Protein AF-A0A7R7GC71-F1 (afdb_monomer_lite)

Foldseek 3Di:
DDDDDDDDDDDDDDDDDDDDDDDDDDAFDKDKDKDWAQAAQIKIFMDIDGPLAFPPVFKWKWKDWQNHTDPPPTDRMDHHHPVQAQTWMKMKIWGAGPVRDIDIDIDDTDPGYHYQDDDDAKAWDWDWALEAQIKIFIDIDTPQADPWDKWKWKDWQNHTDPPPTDRMDHHHPVQAQTWMKMWMWTAGPSGDTYIDIHDTDPRRHYDQDPDDAWDQPDAFDWALEAQIKIFGGDIDDPQAFPWDKWKWKWKDAPPDDPVRTDTDPPPTDRMDHHHPVQARIKMKMWIWGQGPSRDIHTYMHIHPDGRFNAEDAAQVSLLVCQVPDEAQGEYEYAHDPDDPDPDQRQEQHDAAERDYEQYEYEHDPPGDHEHEAAAADEYDLAYANYEYAQYEYELYEHDLDDPQHDQRESYEALYEHYEYALYEYYANPPHDYDPNDPDLAYEHYEYQAAHYEYFQAEYERYEFAPSHAYEPYAYEAHRRQDHADEPDERAYEYAQYEYEYNDAQDADPVQAGHGDPRYEHYEAHDHPQQQQQHAHQYEYEHYEHYQAEHAAAHYEYAHENYEDEQYEYEQYAHEPEPPHYAAYEYAQYEAEHLLAWDWDAHPNGIHTDARHAAHEYEQRHYEYAQYEHESHEDDDLRGANYEYELAADDPPRPNSVSSVVVVDQSEYEHEQAEYEQAQEQYEYDYPPVPPLQRSQDDDQHAYEYALAEAFRFACVPRLSNHRGSHQHEHYEYHCVVVSPHAHAPRHAHAHYEHHHPHPYPDPPDGAHPVRDGNPPHYDHYDDPVPDDDGQCWDDADPVRDIAHDDVSHSGHRDPVSHDNNDPQCGHRPHDHDDDPDDD

Secondary structure (DSSP, 8-state):
------------------------------EEEEES--BTT-EEEEEEE-TT-B-GGG-EEEEEETTEEPTT--SSEEE--GGGTTS-EEEEEEEEBTTS-EEEEEPPPPSPPBPPP-----EEEEES--BTT-EEEEEEE-TT---SPPEEEEEETTEE-TT--SSEEE--GGGTT--EEEEEEEE-TTS-EEEEEPPPPPPPBPPPPPP---B--SPPBS-SBTT-EEEPPPPB-SS-B-SPPEEEEEEEETT--GGG-EEPTT--SSEEE--GGGTTEEEEEEEEEEBTTS-EEEEEEEEEEEPBSEEE-SHHHHHHHHHH--TT-EEEE---S-S---S-TTBSPPPEEE-STT-EEEEPTT----EEEE--EEE-TT-BS-EEES-EEEEEE--SSSTT-TT-EEEEE-SBS-EEES-EE---TTS-----TT----EEEEE-SBS-EEES-EEE----STT--EEEEEEESSBTTBPPPBTB----EEES-EEEEE----B-TTSSB---TTEEEEEEEE-TTSS--SB---EEES-EEEEEEEEEEEEEE-SBS-EEES-EEES-EEEEEE-S-SS-EEES-EEE--SS-EEEEETTEEEEE-BEEEEEE--SS-EEES-EEES--B--TT-SSEEEE-----TT-HHHHHHHHHT---EEEEES-EEES-S-SEEEE--TTS-TTTTT-S---EEEEES-EEE---TTT-TTSS-TTTT-EEEE-TTGGGGT--B-TT-B-TTEEEE-SEEESSSSSSBBTTS-BTTSSEE-PPPTT-------BPPP-TT----B-GGGTT-S--GGG-----GGGSSTT----PPPPP-

pLDDT: mean 85.38, std 15.56, range [24.16, 98.94]

Sequence (839 aa):
MKKVSIITLSALSLGLAGCGSDGGATNQPGALSLSGTAKEGETLTASVSDPDGIDQDTVMFTWFADGTQIADATDASYTLTVNEAGTRIRVAVTYVDLGNTREGFTTEETDVVEALPVNFEGVITISGSTTVGQTLTADITDDNGLSGTVTYSWASDGVVIEGAVSNSLELIEAYEGTVITAMASYVDDSGFDESITSEPTEAIAPVPADNETGSLDDPITGELTVGATLTAPTPVDANGVSGEISYQWQSRNVGEDLSAAVNIDGATEATLVVTDADSGKILSVNVSYTDDANYEENLSKSADDQIFTFYVQGEVSLTAALANAQEGDSIGIADVLNTSDTADDYEDMAELSIAQNNLLIKRVAETNAVISGTTCIAFNSSVSGVVLDGLVFEELVIPVAGSCGEGRGSIDLNGSGNVIKNSSFLSDSGATRPNLGSSDESHYITVSGTDNIIERNLFTGKSVNEAEEGSAISMFLGVGDSPNTLGDHQRNIVQYNLFKDFLPTTIDGDGEFDTDSGSHAVQVGRSGSGDGAGRGEHIVRYNRFDRVLMDRGLIIVQGGGNSIHANTIVNSWGNVELRNGYGNTVSQNIIISSGEPYTATVGGVEGTNNKDGGIAFTPLGHTITDNFVANVITNSSDRAALHIDSDYIDSGNSSTQTLIDAGLDLNTVIARNTILNTTNAIQFEDDSSRDGAENCTNLDYTLDFDSNLIANQSAGNNIFGTASGAGATAIKQDEYPSHGCALDNASDYDNNHIYAQTIADLTPIMPKRDNTALVDGVDGNVLADGTEDGATLSAPTANNLVEGTGNDAGIGASLDSLIFIEETMVGPYSTWEAPAEGN

Radius of gyration: 56.38 Å; chains: 1; bounding box: 161×121×107 Å

Structure (mmCIF, N/CA/C/O backbone):
data_AF-A0A7R7GC71-F1
#
_entry.id   AF-A0A7R7GC71-F1
#
loop_
_atom_site.group_PDB
_atom_site.id
_atom_site.type_symbol
_atom_site.label_atom_id
_atom_site.label_alt_id
_atom_site.label_comp_id
_atom_site.label_asym_id
_atom_site.label_entity_id
_atom_site.label_seq_id
_atom_site.pdbx_PDB_ins_code
_atom_site.Cartn_x
_atom_site.Cartn_y
_atom_site.Cartn_z
_atom_site.occupancy
_atom_site.B_iso_or_equiv
_atom_site.auth_seq_id
_atom_site.auth_comp_id
_atom_site.auth_asym_id
_atom_site.auth_atom_id
_atom_site.pdbx_PDB_model_num
ATOM 1 N N . MET A 1 1 ? -84.661 -48.683 16.327 1.00 38.16 1 MET A N 1
ATOM 2 C CA . MET A 1 1 ? -85.388 -49.757 15.603 1.00 38.16 1 MET A CA 1
ATOM 3 C C . MET A 1 1 ? -84.931 -51.126 16.100 1.00 38.16 1 MET A C 1
ATOM 5 O O . MET A 1 1 ? -83.833 -51.522 15.737 1.00 38.16 1 MET A O 1
ATOM 9 N N . LYS A 1 2 ? -85.746 -51.845 16.888 1.00 26.14 2 LYS A N 1
ATOM 10 C CA . LYS A 1 2 ? -85.873 -53.322 16.888 1.00 26.14 2 LYS A CA 1
ATOM 11 C C . LYS A 1 2 ? -86.810 -53.777 18.021 1.00 26.14 2 LYS A C 1
ATOM 13 O O . LYS A 1 2 ? -86.513 -53.581 19.185 1.00 26.14 2 LYS A O 1
ATOM 18 N N . LYS A 1 3 ? -87.908 -54.409 17.588 1.00 24.16 3 LYS A N 1
ATOM 19 C CA . LYS A 1 3 ? -88.765 -55.411 18.250 1.00 24.16 3 LYS A CA 1
ATOM 20 C C . LYS A 1 3 ? -89.396 -55.072 19.610 1.00 24.16 3 LYS A C 1
ATOM 22 O O . LYS A 1 3 ? -88.956 -55.530 20.653 1.00 24.16 3 LYS A O 1
ATOM 27 N N . VAL A 1 4 ? -90.569 -54.444 19.520 1.00 29.36 4 VAL A N 1
ATOM 28 C CA . VAL A 1 4 ? -91.694 -54.711 20.427 1.00 29.36 4 VAL A CA 1
ATOM 29 C C . VAL A 1 4 ? -92.109 -56.176 20.235 1.00 29.36 4 VAL A C 1
ATOM 31 O O . VAL A 1 4 ? -92.564 -56.544 19.151 1.00 29.36 4 VAL A O 1
ATOM 34 N N . SER A 1 5 ? -91.928 -57.009 21.259 1.00 25.66 5 SER A N 1
ATOM 35 C CA . SER A 1 5 ? -92.546 -58.336 21.351 1.00 25.66 5 SER A CA 1
ATOM 36 C C . SER A 1 5 ? -93.665 -58.274 22.383 1.00 25.66 5 SER A C 1
ATOM 38 O O . SER A 1 5 ? -93.455 -58.507 23.565 1.00 25.66 5 SER A O 1
ATOM 40 N N . ILE A 1 6 ? -94.867 -57.956 21.909 1.00 38.47 6 ILE A N 1
ATOM 41 C CA . ILE A 1 6 ? -96.109 -58.354 22.570 1.00 38.47 6 ILE A CA 1
ATOM 42 C C . ILE A 1 6 ? -96.475 -59.708 21.964 1.00 38.47 6 ILE A C 1
ATOM 44 O O . ILE A 1 6 ? -96.823 -59.757 20.785 1.00 38.47 6 ILE A O 1
ATOM 48 N N . ILE A 1 7 ? -96.395 -60.795 22.738 1.00 29.08 7 ILE A N 1
ATOM 49 C CA . ILE A 1 7 ? -97.106 -62.043 22.427 1.00 29.08 7 ILE A CA 1
ATOM 50 C C . ILE A 1 7 ? -97.753 -62.587 23.698 1.00 29.08 7 ILE A C 1
ATOM 52 O O . ILE A 1 7 ? -97.120 -62.842 24.717 1.00 29.08 7 ILE A O 1
ATOM 56 N N . THR A 1 8 ? -99.058 -62.731 23.558 1.00 28.27 8 THR A N 1
ATOM 57 C CA . THR A 1 8 ? -100.081 -63.195 24.475 1.00 28.27 8 THR A CA 1
ATOM 58 C C . THR A 1 8 ? -100.185 -64.726 24.503 1.00 28.27 8 THR A C 1
ATOM 60 O O . THR A 1 8 ? -99.987 -65.369 23.478 1.00 28.27 8 THR A O 1
ATOM 63 N N . LEU A 1 9 ? -100.671 -65.236 25.645 1.00 29.20 9 LEU A N 1
ATOM 64 C CA . LEU A 1 9 ? -101.551 -66.407 25.836 1.00 29.20 9 LEU A CA 1
ATOM 65 C C . LEU A 1 9 ? -101.068 -67.806 25.389 1.00 29.20 9 LEU A C 1
ATOM 67 O O . LEU A 1 9 ? -100.871 -68.069 24.212 1.00 29.20 9 LEU A O 1
ATOM 71 N N . SER A 1 10 ? -101.160 -68.794 26.286 1.00 28.66 10 SER A N 1
ATOM 72 C CA . SER A 1 10 ? -102.331 -69.695 26.293 1.00 28.66 10 SER A CA 1
ATOM 73 C C . SER A 1 10 ? -102.239 -70.754 27.395 1.00 28.66 10 SER A C 1
ATOM 75 O O . SER A 1 10 ? -101.216 -71.402 27.593 1.00 28.66 10 SER A O 1
ATOM 77 N N . ALA A 1 11 ? -103.352 -70.888 28.113 1.00 39.28 11 ALA A N 1
ATOM 78 C CA . ALA A 1 11 ? -103.607 -71.869 29.151 1.00 39.28 11 ALA A CA 1
ATOM 79 C C . ALA A 1 11 ? -103.595 -73.310 28.619 1.00 39.28 11 ALA A C 1
ATOM 81 O O . ALA A 1 11 ? -104.042 -73.573 27.502 1.00 39.28 11 ALA A O 1
ATOM 82 N N . LEU A 1 12 ? -103.199 -74.250 29.480 1.00 27.95 12 LEU A N 1
ATOM 83 C CA . LEU A 1 12 ? -103.530 -75.663 29.332 1.00 27.95 12 LEU A CA 1
ATOM 84 C C . LEU A 1 12 ? -104.193 -76.162 30.624 1.00 27.95 12 LEU A C 1
ATOM 86 O O . LEU A 1 12 ? -103.573 -76.812 31.457 1.00 27.95 12 LEU A O 1
ATOM 90 N N . SER A 1 13 ? -105.477 -75.846 30.781 1.00 33.41 13 SER A N 1
ATOM 91 C CA . SER A 1 13 ? -106.388 -76.620 31.621 1.00 33.41 13 SER A CA 1
ATOM 92 C C . SER A 1 13 ? -107.244 -77.491 30.697 1.00 33.41 13 SER A C 1
ATOM 94 O O . SER A 1 13 ? -108.086 -77.003 29.945 1.00 33.41 13 SER A O 1
ATOM 96 N N . LEU A 1 14 ? -106.996 -78.804 30.706 1.00 33.69 14 LEU A N 1
ATOM 97 C CA . LEU A 1 14 ? -107.916 -79.787 30.137 1.00 33.69 14 LEU A CA 1
ATOM 98 C C . LEU A 1 14 ? -108.580 -80.521 31.300 1.00 33.69 14 LEU A C 1
ATOM 100 O O . LEU A 1 14 ? -107.920 -81.208 32.076 1.00 33.69 14 LEU A O 1
ATOM 104 N N . GLY A 1 15 ? -109.888 -80.290 31.416 1.00 35.59 15 GLY A N 1
ATOM 105 C CA . GLY A 1 15 ? -110.734 -80.703 32.525 1.00 35.59 15 GLY A CA 1
ATOM 106 C C . GLY A 1 15 ? -110.779 -82.210 32.747 1.00 35.59 15 GLY A C 1
ATOM 107 O O . GLY A 1 15 ? -110.966 -83.007 31.823 1.00 35.59 15 GLY A O 1
ATOM 108 N N . LEU A 1 16 ? -110.659 -82.567 34.021 1.00 33.16 16 LEU A N 1
ATOM 109 C CA . LEU A 1 16 ? -110.941 -83.886 34.546 1.00 33.16 16 LEU A CA 1
ATOM 110 C C . LEU A 1 16 ? -112.460 -84.079 34.693 1.00 33.16 16 LEU A C 1
ATOM 112 O O . LEU A 1 16 ? -113.163 -83.230 35.233 1.00 33.16 16 LEU A O 1
ATOM 116 N N . ALA A 1 17 ? -112.911 -85.229 34.194 1.00 36.19 17 ALA A N 1
ATOM 117 C CA . ALA A 1 17 ? -114.007 -86.071 34.670 1.00 36.19 17 ALA A CA 1
ATOM 118 C C . ALA A 1 17 ? -115.278 -85.401 35.231 1.00 36.19 17 ALA A C 1
ATOM 120 O O . ALA A 1 17 ? -115.374 -85.019 36.395 1.00 36.19 17 ALA A O 1
ATOM 121 N N . GLY A 1 18 ? -116.333 -85.452 34.416 1.00 31.48 18 GLY A N 1
ATOM 122 C CA . GLY A 1 18 ? -117.700 -85.406 34.905 1.00 31.48 18 GLY A CA 1
ATOM 123 C C . GLY A 1 18 ? -118.077 -86.670 35.687 1.00 31.48 18 GLY A C 1
ATOM 124 O O . GLY A 1 18 ? -117.902 -87.786 35.207 1.00 31.48 18 GLY A O 1
ATOM 125 N N . CYS A 1 19 ? -118.688 -86.411 36.844 1.00 31.70 19 CYS A N 1
ATOM 126 C CA . CYS A 1 19 ? -119.740 -87.175 37.514 1.00 31.70 19 CYS A CA 1
ATOM 127 C C . CYS A 1 19 ? -119.439 -88.603 37.996 1.00 31.70 19 CYS A C 1
ATOM 129 O O . CYS A 1 19 ? -119.467 -89.559 37.228 1.00 31.70 19 CYS A O 1
ATOM 131 N N . GLY A 1 20 ? -119.442 -88.757 39.323 1.00 34.25 20 GLY A N 1
ATOM 132 C CA . GLY A 1 20 ? -120.033 -89.941 39.943 1.00 34.25 20 GLY A CA 1
ATOM 133 C C . GLY A 1 20 ? -119.385 -90.377 41.248 1.00 34.25 20 GLY A C 1
ATOM 134 O O . GLY A 1 20 ? -118.368 -91.051 41.219 1.00 34.25 20 GLY A O 1
ATOM 135 N N . SER A 1 21 ? -120.085 -90.085 42.349 1.00 39.47 21 SER A N 1
ATOM 136 C CA . SER A 1 21 ? -120.111 -90.829 43.622 1.00 39.47 21 SER A CA 1
ATOM 137 C C . SER A 1 21 ? -118.821 -90.959 44.453 1.00 39.47 21 SER A C 1
ATOM 139 O O . SER A 1 21 ? -117.897 -91.666 44.079 1.00 39.47 21 SER A O 1
ATOM 141 N N . ASP A 1 22 ? -118.900 -90.381 45.658 1.00 43.06 22 ASP A N 1
ATOM 142 C CA . ASP A 1 22 ? -118.233 -90.770 46.910 1.00 43.06 22 ASP A CA 1
ATOM 143 C C . ASP A 1 22 ? -116.690 -90.688 47.015 1.00 43.06 22 ASP A C 1
ATOM 145 O O . ASP A 1 22 ? -115.967 -91.561 46.548 1.00 43.06 22 ASP A O 1
ATOM 149 N N . GLY A 1 23 ? -116.202 -89.710 47.803 1.00 44.78 23 GLY A N 1
ATOM 150 C CA . GLY A 1 23 ? -114.935 -89.804 48.557 1.00 44.78 23 GLY A CA 1
ATOM 151 C C . GLY A 1 23 ? -113.927 -88.649 48.386 1.00 44.78 23 GLY A C 1
ATOM 152 O O . GLY A 1 23 ? -113.337 -88.521 47.329 1.00 44.78 23 GLY A O 1
ATOM 153 N N . GLY A 1 24 ? -113.699 -87.860 49.454 1.00 53.78 24 GLY A N 1
ATOM 154 C CA . GLY A 1 24 ? -112.503 -87.025 49.745 1.00 53.78 24 GLY A CA 1
ATOM 155 C C . GLY A 1 24 ? -111.945 -86.086 48.653 1.00 53.78 24 GLY A C 1
ATOM 156 O O . GLY A 1 24 ? -111.195 -86.533 47.796 1.00 53.78 24 GLY A O 1
ATOM 157 N N . ALA A 1 25 ? -112.226 -84.776 48.727 1.00 55.12 25 ALA A N 1
ATOM 158 C CA . ALA A 1 25 ? -111.759 -83.775 47.752 1.00 55.12 25 ALA A CA 1
ATOM 159 C C . ALA A 1 25 ? -110.258 -83.415 47.886 1.00 55.12 25 ALA A C 1
ATOM 161 O O . ALA A 1 25 ? -109.754 -83.243 48.996 1.00 55.12 25 ALA A O 1
ATOM 162 N N . THR A 1 26 ? -109.577 -83.301 46.738 1.00 63.94 26 THR A N 1
ATOM 163 C CA . THR A 1 26 ? -108.144 -83.000 46.533 1.00 63.94 26 THR A CA 1
ATOM 164 C C . THR A 1 26 ? -107.940 -81.592 45.952 1.00 63.94 26 THR A C 1
ATOM 166 O O . THR A 1 26 ? -108.690 -81.215 45.057 1.00 63.94 26 THR A O 1
ATOM 169 N N . ASN A 1 27 ? -106.907 -80.881 46.410 1.00 83.00 27 ASN A N 1
ATOM 170 C CA . ASN A 1 27 ? -106.551 -79.484 46.097 1.00 83.00 27 ASN A CA 1
ATOM 171 C C . ASN A 1 27 ? -106.134 -79.188 44.628 1.00 83.00 27 ASN A C 1
ATOM 173 O O . ASN A 1 27 ? -105.438 -80.025 44.039 1.00 83.00 27 ASN A O 1
ATOM 177 N N . GLN A 1 28 ? -106.476 -78.012 44.064 1.00 84.50 28 GLN A N 1
ATOM 178 C CA . GLN A 1 28 ? -106.017 -77.509 42.750 1.00 84.50 28 GLN A CA 1
ATOM 179 C C . GLN A 1 28 ? -105.032 -76.325 42.892 1.00 84.50 28 GLN A C 1
ATOM 181 O O . GLN A 1 28 ? -105.427 -75.298 43.418 1.00 84.50 28 GLN A O 1
ATOM 186 N N . PRO A 1 29 ? -103.793 -76.401 42.358 1.00 84.12 29 PRO A N 1
ATOM 187 C CA . PRO A 1 29 ? -102.789 -75.360 42.580 1.00 84.12 29 PRO A CA 1
ATOM 188 C C . PRO A 1 29 ? -103.046 -74.059 41.806 1.00 84.12 29 PRO A C 1
ATOM 190 O O . PRO A 1 29 ? -103.448 -74.091 40.636 1.00 84.12 29 PRO A O 1
ATOM 193 N N . GLY A 1 30 ? -102.720 -72.924 42.425 1.00 88.06 30 GLY A N 1
ATOM 194 C CA . GLY A 1 30 ? -102.761 -71.594 41.821 1.00 88.06 30 GLY A CA 1
ATOM 195 C C . GLY A 1 30 ? -101.545 -71.219 40.965 1.00 88.06 30 GLY A C 1
ATOM 196 O O . GLY A 1 30 ? -100.721 -72.048 40.573 1.00 88.06 30 GLY A O 1
ATOM 197 N N . ALA A 1 31 ? -101.453 -69.932 40.619 1.00 89.12 31 ALA A N 1
ATOM 198 C CA . ALA A 1 31 ? -100.395 -69.360 39.785 1.00 89.12 31 ALA A CA 1
ATOM 199 C C . ALA A 1 31 ? -100.061 -67.909 40.177 1.00 89.12 31 ALA A C 1
ATOM 201 O O . ALA A 1 31 ? -100.945 -67.151 40.579 1.00 89.12 31 ALA A O 1
ATOM 202 N N . LEU A 1 32 ? -98.793 -67.514 39.997 1.00 93.81 32 LEU A N 1
ATOM 203 C CA . LEU A 1 32 ? -98.264 -66.166 40.246 1.00 93.81 32 LEU A CA 1
ATOM 204 C C . LEU A 1 32 ? -97.556 -65.626 38.992 1.00 93.81 32 LEU A C 1
ATOM 206 O O . LEU A 1 32 ? -96.726 -66.318 38.403 1.00 93.81 32 LEU A O 1
ATOM 210 N N . SER A 1 33 ? -97.842 -64.380 38.609 1.00 91.06 33 SER A N 1
ATOM 211 C CA . SER A 1 33 ? -97.169 -63.670 37.510 1.00 91.06 33 SER A CA 1
ATOM 212 C C . SER A 1 33 ? -96.641 -62.305 37.946 1.00 91.06 33 SER A C 1
ATOM 214 O O . SER A 1 33 ? -97.283 -61.643 38.760 1.00 91.06 33 SER A O 1
ATOM 216 N N . LEU A 1 34 ? -95.525 -61.864 37.358 1.00 93.94 34 LEU A N 1
ATOM 217 C CA . LEU A 1 34 ? -94.902 -60.556 37.582 1.00 93.94 34 LEU A CA 1
ATOM 218 C C . LEU A 1 34 ? -94.867 -59.750 36.274 1.00 93.94 34 LEU A C 1
ATOM 220 O O . LEU A 1 34 ? -94.583 -60.304 35.213 1.00 93.94 34 LEU A O 1
ATOM 224 N N . SER A 1 35 ? -95.163 -58.453 36.346 1.00 91.94 35 SER A N 1
ATOM 225 C CA . SER A 1 35 ? -95.169 -57.529 35.202 1.00 91.94 35 SER A CA 1
ATOM 226 C C . SER A 1 35 ? -94.565 -56.171 35.566 1.00 91.94 35 SER A C 1
ATOM 228 O O . SER A 1 35 ? -94.538 -55.816 36.740 1.00 91.94 35 SER A O 1
ATOM 230 N N . GLY A 1 36 ? -94.093 -55.418 34.571 1.00 90.38 36 GLY A N 1
ATOM 231 C CA . GLY A 1 36 ? -93.416 -54.124 34.740 1.00 90.38 36 GLY A CA 1
ATOM 232 C C . GLY A 1 36 ? -92.028 -54.115 34.089 1.00 90.38 36 GLY A C 1
ATOM 233 O O . GLY A 1 36 ? -91.584 -55.141 33.572 1.00 90.38 36 GLY A O 1
ATOM 234 N N . THR A 1 37 ? -91.361 -52.959 34.084 1.00 90.50 37 THR A N 1
ATOM 235 C CA . THR A 1 37 ? -90.018 -52.783 33.501 1.00 90.50 37 THR A CA 1
ATOM 236 C C . THR A 1 37 ? -88.974 -52.732 34.612 1.00 90.50 37 THR A C 1
ATOM 238 O O . THR A 1 37 ? -89.143 -51.990 35.575 1.00 90.50 37 THR A O 1
ATOM 241 N N . ALA A 1 38 ? -87.884 -53.490 34.474 1.00 89.50 38 ALA A N 1
ATOM 242 C CA . ALA A 1 38 ? -86.759 -53.446 35.403 1.00 89.50 38 ALA A CA 1
ATOM 243 C C . ALA A 1 38 ? -85.886 -52.206 35.135 1.00 89.50 38 ALA A C 1
ATOM 245 O O . ALA A 1 38 ? -84.867 -52.277 34.452 1.00 89.50 38 ALA A O 1
ATOM 246 N N . LYS A 1 39 ? -86.323 -51.048 35.631 1.00 88.25 39 LYS A N 1
ATOM 247 C CA . LYS A 1 39 ? -85.607 -49.770 35.554 1.00 88.25 39 LYS A CA 1
ATOM 248 C C . LYS A 1 39 ? -85.849 -48.974 36.830 1.00 88.25 39 LYS A C 1
ATOM 250 O O . LYS A 1 39 ? -86.964 -48.977 37.345 1.00 88.25 39 LYS A O 1
ATOM 255 N N . GLU A 1 40 ? -84.816 -48.323 37.347 1.00 86.75 40 GLU A N 1
ATOM 256 C CA . GLU A 1 40 ? -84.916 -47.457 38.519 1.00 86.75 40 GLU A CA 1
ATOM 257 C C . GLU A 1 40 ? -86.057 -46.434 38.349 1.00 86.75 40 GLU A C 1
ATOM 259 O O . GLU A 1 40 ? -86.175 -45.777 37.314 1.00 86.75 40 GLU A O 1
ATOM 264 N N . GLY A 1 41 ? -86.925 -46.328 39.358 1.00 85.19 41 GLY A N 1
ATOM 265 C CA . GLY A 1 41 ? -88.120 -45.482 39.361 1.00 85.19 41 GLY A CA 1
ATOM 266 C C . GLY A 1 41 ? -89.386 -46.134 38.785 1.00 85.19 41 GLY A C 1
ATOM 267 O O . GLY A 1 41 ? -90.487 -45.652 39.058 1.00 85.19 41 GLY A O 1
ATOM 268 N N . GLU A 1 42 ? -89.277 -47.239 38.039 1.00 90.50 42 GLU A N 1
ATOM 269 C CA . GLU A 1 42 ? -90.427 -47.978 37.499 1.00 90.50 42 GLU A CA 1
ATOM 270 C C . GLU A 1 42 ? -91.017 -48.962 38.527 1.00 90.50 42 GLU A C 1
ATOM 272 O O . GLU A 1 42 ? -90.362 -49.376 39.483 1.00 90.50 42 GLU A O 1
ATOM 277 N N . THR A 1 43 ? -92.287 -49.346 38.354 1.00 93.12 43 THR A N 1
ATOM 278 C CA . THR A 1 43 ? -93.007 -50.224 39.301 1.00 93.12 43 THR A CA 1
ATOM 279 C C . THR A 1 43 ? -93.272 -51.610 38.721 1.00 93.12 43 THR A C 1
ATOM 281 O O . THR A 1 43 ? -93.839 -51.747 37.637 1.00 93.12 43 THR A O 1
ATOM 284 N N . LEU A 1 44 ? -92.918 -52.648 39.480 1.00 93.75 44 LEU A N 1
ATOM 285 C CA . LEU A 1 44 ? -93.258 -54.040 39.202 1.00 93.75 44 LEU A CA 1
ATOM 286 C C . LEU A 1 44 ? -94.542 -54.439 39.946 1.00 93.75 44 LEU A C 1
ATOM 288 O O . LEU A 1 44 ? -94.759 -54.027 41.080 1.00 93.75 44 LEU A O 1
ATOM 292 N N . THR A 1 45 ? -95.400 -55.252 39.326 1.00 94.38 45 THR A N 1
ATOM 293 C CA . THR A 1 45 ? -96.694 -55.689 39.884 1.00 94.38 45 THR A CA 1
ATOM 294 C C . THR A 1 45 ? -96.869 -57.203 39.785 1.00 94.38 45 THR A C 1
ATOM 296 O O . THR A 1 45 ? -96.803 -57.779 38.694 1.00 94.38 45 THR A O 1
ATOM 299 N N . ALA A 1 46 ? -97.121 -57.831 40.931 1.00 92.69 46 ALA A N 1
ATOM 300 C CA . ALA A 1 46 ? -97.424 -59.240 41.123 1.00 92.69 46 ALA A CA 1
ATOM 301 C C . ALA A 1 46 ? -98.937 -59.500 41.029 1.00 92.69 46 ALA A C 1
ATOM 303 O O . ALA A 1 46 ? -99.759 -58.709 41.490 1.00 92.69 46 ALA A O 1
ATOM 304 N N . SER A 1 47 ? -99.338 -60.624 40.441 1.00 91.44 47 SER A N 1
ATOM 305 C CA . SER A 1 47 ? -100.744 -61.042 40.354 1.00 91.44 47 SER A CA 1
ATOM 306 C C . SER A 1 47 ? -100.871 -62.538 40.600 1.00 91.44 47 SER A C 1
ATOM 308 O O . SER A 1 47 ? -100.190 -63.327 39.947 1.00 91.44 47 SER A O 1
ATOM 310 N N . VAL A 1 48 ? -101.739 -62.913 41.542 1.00 91.06 48 VAL A N 1
ATOM 311 C CA . VAL A 1 48 ? -101.975 -64.299 41.965 1.00 91.06 48 VAL A CA 1
ATOM 312 C C . VAL A 1 48 ? -103.404 -64.734 41.629 1.00 91.06 48 VAL A C 1
ATOM 314 O O . VAL A 1 48 ? -104.343 -63.946 41.759 1.00 91.06 48 VAL A O 1
ATOM 317 N N . SER A 1 49 ? -103.577 -65.975 41.173 1.00 89.12 49 SER A N 1
ATOM 318 C CA . SER A 1 49 ? -104.882 -66.556 40.831 1.00 89.12 49 SER A CA 1
ATOM 319 C C . SER A 1 49 ? -104.958 -68.034 41.202 1.00 89.12 49 SER A C 1
ATOM 321 O O . SER A 1 49 ? -103.997 -68.757 40.954 1.00 89.12 49 SER A O 1
ATOM 323 N N . ASP A 1 50 ? -106.111 -68.484 41.697 1.00 87.38 50 ASP A N 1
ATOM 324 C CA . ASP A 1 50 ? -106.344 -69.870 42.118 1.00 87.38 50 ASP A CA 1
ATOM 325 C C . ASP A 1 50 ? -107.738 -70.369 41.666 1.00 87.38 50 ASP A C 1
ATOM 327 O O . ASP A 1 50 ? -108.714 -69.627 41.845 1.00 87.38 50 ASP A O 1
ATOM 331 N N . PRO A 1 51 ? -107.869 -71.574 41.066 1.00 85.44 51 PRO A N 1
ATOM 332 C CA . PRO A 1 51 ? -109.157 -72.159 40.673 1.00 85.44 51 PRO A CA 1
ATOM 333 C C . PRO A 1 51 ? -110.120 -72.468 41.830 1.00 85.44 51 PRO A C 1
ATOM 335 O O . PRO A 1 51 ? -111.335 -72.392 41.626 1.00 85.44 51 PRO A O 1
ATOM 338 N N . ASP A 1 52 ? -109.602 -72.801 43.015 1.00 85.56 52 ASP A N 1
ATOM 339 C CA . ASP A 1 52 ? -110.383 -73.070 44.230 1.00 85.56 52 ASP A CA 1
ATOM 340 C C . ASP A 1 52 ? -110.767 -71.763 44.961 1.00 85.56 52 ASP A C 1
ATOM 342 O O . ASP A 1 52 ? -111.596 -71.763 45.873 1.00 85.56 52 ASP A O 1
ATOM 346 N N . GLY A 1 53 ? -110.257 -70.620 44.483 1.00 84.31 53 GLY A N 1
ATOM 347 C CA . GLY A 1 53 ? -110.494 -69.283 45.021 1.00 84.31 53 GLY A CA 1
ATOM 348 C C . GLY A 1 53 ? -109.527 -68.933 46.151 1.00 84.31 53 GLY A C 1
ATOM 349 O O . GLY A 1 53 ? -109.063 -69.798 46.879 1.00 84.31 53 GLY A O 1
ATOM 350 N N . ILE A 1 54 ? -109.223 -67.645 46.317 1.00 88.25 54 ILE A N 1
ATOM 351 C CA . ILE A 1 54 ? -108.210 -67.167 47.274 1.00 88.25 54 ILE A CA 1
ATOM 352 C C . ILE A 1 54 ? -108.891 -66.473 48.453 1.00 88.25 54 ILE A C 1
ATOM 354 O O . ILE A 1 54 ? -109.697 -65.561 48.236 1.00 88.25 54 ILE A O 1
ATOM 358 N N . ASP A 1 55 ? -108.528 -66.844 49.685 1.00 90.06 55 ASP A N 1
ATOM 359 C CA . ASP A 1 55 ? -108.805 -66.015 50.857 1.00 90.06 55 ASP A CA 1
ATOM 360 C C . ASP A 1 55 ? -107.854 -64.809 50.854 1.00 90.06 55 ASP A C 1
ATOM 362 O O . ASP A 1 55 ? -106.668 -64.911 51.185 1.00 90.06 55 ASP A O 1
ATOM 366 N N . GLN A 1 56 ? -108.386 -63.660 50.436 1.00 87.62 56 GLN A N 1
ATOM 367 C CA . GLN A 1 56 ? -107.620 -62.427 50.247 1.00 87.62 56 GLN A CA 1
ATOM 368 C C . GLN A 1 56 ? -106.962 -61.932 51.542 1.00 87.62 56 GLN A C 1
ATOM 370 O O . GLN A 1 56 ? -105.916 -61.291 51.472 1.00 87.62 56 GLN A O 1
ATOM 375 N N . ASP A 1 57 ? -107.503 -62.281 52.714 1.00 86.88 57 ASP A N 1
ATOM 376 C CA . ASP A 1 57 ? -106.958 -61.857 54.011 1.00 86.88 57 ASP A CA 1
ATOM 377 C C . ASP A 1 57 ? -105.679 -62.626 54.398 1.00 86.88 57 ASP A C 1
ATOM 379 O O . ASP A 1 57 ? -105.022 -62.304 55.390 1.00 86.88 57 ASP A O 1
ATOM 383 N N . THR A 1 58 ? -105.304 -63.646 53.618 1.00 89.81 58 THR A N 1
ATOM 384 C CA . THR A 1 58 ? -104.143 -64.510 53.882 1.00 89.81 58 THR A CA 1
ATOM 385 C C . THR A 1 58 ? -102.989 -64.322 52.898 1.00 89.81 58 THR A C 1
ATOM 387 O O . THR A 1 58 ? -101.945 -64.958 53.062 1.00 89.81 58 THR A O 1
ATOM 390 N N . VAL A 1 59 ? -103.155 -63.460 51.888 1.00 92.12 59 VAL A N 1
ATOM 391 C CA . VAL A 1 59 ? -102.147 -63.223 50.850 1.00 92.12 59 VAL A CA 1
ATOM 392 C C . VAL A 1 59 ? -100.976 -62.433 51.426 1.00 92.12 59 VAL A C 1
ATOM 394 O O . VAL A 1 59 ? -101.141 -61.332 51.943 1.00 92.12 59 VAL A O 1
ATOM 397 N N . MET A 1 60 ? -99.776 -62.990 51.296 1.00 92.50 60 MET A N 1
ATOM 398 C CA . MET A 1 60 ? -98.530 -62.355 51.711 1.00 92.50 60 MET A CA 1
ATOM 399 C C . MET A 1 60 ? -97.544 -62.375 50.550 1.00 92.50 60 MET A C 1
ATOM 401 O O . MET A 1 60 ? -97.160 -63.462 50.107 1.00 92.50 60 MET A O 1
ATOM 405 N N . PHE A 1 61 ? -97.124 -61.200 50.078 1.00 95.31 61 PHE A N 1
ATOM 406 C CA . PHE A 1 61 ? -96.035 -61.089 49.111 1.00 95.31 61 PHE A CA 1
ATOM 407 C C . PHE A 1 61 ? -94.698 -60.892 49.819 1.00 95.31 61 PHE A C 1
ATOM 409 O O . PHE A 1 61 ? -94.607 -60.360 50.924 1.00 95.31 61 PHE A O 1
ATOM 416 N N . THR A 1 62 ? -93.633 -61.356 49.183 1.00 95.19 62 THR A N 1
ATOM 417 C CA . THR A 1 62 ? -92.261 -61.127 49.625 1.00 95.19 62 THR A CA 1
ATOM 418 C C . THR A 1 62 ? -91.397 -60.889 48.402 1.00 95.19 62 THR A C 1
ATOM 420 O O . THR A 1 62 ? -91.259 -61.774 47.556 1.00 95.19 62 THR A O 1
ATOM 423 N N . TRP A 1 63 ? -90.833 -59.690 48.299 1.00 96.31 63 TRP A N 1
ATOM 424 C CA . TRP A 1 63 ? -89.976 -59.296 47.185 1.00 96.31 63 TRP A CA 1
ATOM 425 C C . TRP A 1 63 ? -88.507 -59.594 47.480 1.00 96.31 63 TRP A C 1
ATOM 427 O O . TRP A 1 63 ? -88.071 -59.550 48.631 1.00 96.31 63 TRP A O 1
ATOM 437 N N . PHE A 1 64 ? -87.746 -59.913 46.436 1.00 95.38 64 PHE A N 1
ATOM 438 C CA . PHE A 1 64 ? -86.327 -60.245 46.521 1.00 95.38 64 PHE A CA 1
ATOM 439 C C . PHE A 1 64 ? -85.533 -59.521 45.435 1.00 95.38 64 PHE A C 1
ATOM 441 O O . PHE A 1 64 ? -85.977 -59.496 44.289 1.00 95.38 64 PHE A O 1
ATOM 448 N N . ALA A 1 65 ? -84.340 -59.044 45.788 1.00 93.94 65 ALA A N 1
ATOM 449 C CA . ALA A 1 65 ? -83.304 -58.568 44.874 1.00 93.94 65 ALA A CA 1
ATOM 450 C C . ALA A 1 65 ? -82.104 -59.530 44.928 1.00 93.94 65 ALA A C 1
ATOM 452 O O . ALA A 1 65 ? -81.575 -59.793 46.011 1.00 93.94 65 ALA A O 1
ATOM 453 N N . ASP A 1 66 ? -81.741 -60.138 43.792 1.00 92.75 66 ASP A N 1
ATOM 454 C CA . ASP A 1 66 ? -80.715 -61.194 43.659 1.00 92.75 66 ASP A CA 1
ATOM 455 C C . ASP A 1 66 ? -80.805 -62.272 44.761 1.00 92.75 66 ASP A C 1
ATOM 457 O O . ASP A 1 66 ? -79.828 -62.696 45.382 1.00 92.75 66 ASP A O 1
ATOM 461 N N . GLY A 1 67 ? -82.036 -62.696 45.056 1.00 88.69 67 GLY A N 1
ATOM 462 C CA . GLY A 1 67 ? -82.333 -63.714 46.063 1.00 88.69 67 GLY A CA 1
ATOM 463 C C . GLY A 1 67 ? -82.331 -63.238 47.523 1.00 88.69 67 GLY A C 1
ATOM 464 O O . GLY A 1 67 ? -82.739 -64.018 48.386 1.00 88.69 67 GLY A O 1
ATOM 465 N N . THR A 1 68 ? -81.960 -61.987 47.812 1.00 93.12 68 THR A N 1
ATOM 466 C CA . THR A 1 68 ? -82.058 -61.379 49.152 1.00 93.12 68 THR A CA 1
ATOM 467 C C . THR A 1 68 ? -83.413 -60.707 49.328 1.00 93.12 68 THR A C 1
ATOM 469 O O . THR A 1 68 ? -83.851 -59.961 48.460 1.00 93.12 68 THR A O 1
ATOM 472 N N . GLN A 1 69 ? -84.097 -60.976 50.441 1.00 93.88 69 GLN A N 1
ATOM 473 C CA . GLN A 1 69 ? -85.408 -60.386 50.712 1.00 93.88 69 GLN A CA 1
ATOM 474 C C . GLN A 1 69 ? -85.300 -58.866 50.879 1.00 93.88 69 GLN A C 1
ATOM 476 O O . GLN A 1 69 ? -84.487 -58.382 51.667 1.00 93.88 69 GLN A O 1
ATOM 481 N N . ILE A 1 70 ? -86.172 -58.136 50.189 1.00 93.56 70 ILE A N 1
ATOM 482 C CA . ILE A 1 70 ? -86.350 -56.698 50.358 1.00 93.56 70 ILE A CA 1
ATOM 483 C C . ILE A 1 70 ? -87.238 -56.490 51.586 1.00 93.56 70 ILE A C 1
ATOM 485 O O . ILE A 1 70 ? -88.378 -56.959 51.632 1.00 93.56 70 ILE A O 1
ATOM 489 N N . ALA A 1 71 ? -86.690 -55.840 52.613 1.00 90.31 71 ALA A N 1
ATOM 490 C CA . ALA A 1 71 ? -87.407 -55.606 53.861 1.00 90.31 71 ALA A CA 1
ATOM 491 C C . ALA A 1 71 ? -88.671 -54.761 53.624 1.00 90.31 71 ALA A C 1
ATOM 493 O O . ALA A 1 71 ? -88.666 -53.842 52.809 1.00 90.31 71 ALA A O 1
ATOM 494 N N . ASP A 1 72 ? -89.751 -55.104 54.331 1.00 87.75 72 ASP A N 1
ATOM 495 C CA . ASP A 1 72 ? -91.053 -54.414 54.347 1.00 87.75 72 ASP A CA 1
ATOM 496 C C . ASP A 1 72 ? -91.829 -54.353 53.010 1.00 87.75 72 ASP A C 1
ATOM 498 O O . ASP A 1 72 ? -93.004 -53.981 52.993 1.00 87.75 72 ASP A O 1
ATOM 502 N N . ALA A 1 73 ? -91.245 -54.826 51.905 1.00 91.06 73 ALA A N 1
ATOM 503 C CA . ALA A 1 73 ? -91.914 -54.987 50.618 1.00 91.06 73 ALA A CA 1
ATOM 504 C C . ALA A 1 73 ? -92.867 -56.194 50.652 1.00 91.06 73 ALA A C 1
ATOM 506 O O . ALA A 1 73 ? -92.480 -57.336 50.381 1.00 91.06 73 ALA A O 1
ATOM 507 N N . THR A 1 74 ? -94.122 -55.933 51.019 1.00 92.62 74 THR A N 1
ATOM 508 C CA . THR A 1 74 ? -95.169 -56.957 51.211 1.00 92.62 74 THR A CA 1
ATOM 509 C C . THR A 1 74 ? -96.426 -56.727 50.369 1.00 92.62 74 THR A C 1
ATOM 511 O O . THR A 1 74 ? -97.299 -57.595 50.318 1.00 92.62 74 THR A O 1
ATOM 514 N N . ASP A 1 75 ? -96.495 -55.601 49.657 1.00 94.31 75 ASP A N 1
ATOM 515 C CA . ASP A 1 75 ? -97.589 -55.274 48.747 1.00 94.31 75 ASP A CA 1
ATOM 516 C C . ASP A 1 75 ? -97.475 -56.026 47.413 1.00 94.31 75 ASP A C 1
ATOM 518 O O . ASP A 1 75 ? -96.407 -56.493 47.009 1.00 94.31 75 ASP A O 1
ATOM 522 N N . ALA A 1 76 ? -98.586 -56.098 46.677 1.00 92.25 76 ALA A N 1
ATOM 523 C CA . ALA A 1 76 ? -98.619 -56.684 45.336 1.00 92.25 76 ALA A CA 1
ATOM 524 C C . ALA A 1 76 ? -97.832 -55.865 44.293 1.00 92.25 76 ALA A C 1
ATOM 526 O O . ALA A 1 76 ? -97.603 -56.347 43.189 1.00 92.25 76 ALA A O 1
ATOM 527 N N . SER A 1 77 ? -97.415 -54.639 44.612 1.00 93.81 77 SER A N 1
ATOM 528 C CA . SER A 1 77 ? -96.613 -53.777 43.740 1.00 93.81 77 SER A CA 1
ATOM 529 C C . SER A 1 77 ? -95.368 -53.272 44.458 1.00 93.81 77 SER A C 1
ATOM 531 O O . SER A 1 77 ? -95.447 -52.926 45.634 1.00 93.81 77 SER A O 1
ATOM 533 N N . TYR A 1 78 ? -94.253 -53.165 43.737 1.00 94.94 78 TYR A N 1
ATOM 534 C CA . TYR A 1 78 ? -92.982 -52.672 44.256 1.00 94.94 78 TYR A CA 1
ATOM 535 C C . TYR A 1 78 ? -92.310 -51.721 43.257 1.00 94.94 78 TYR A C 1
ATOM 537 O O . TYR A 1 78 ? -92.060 -52.092 42.110 1.00 94.94 78 TYR A O 1
ATOM 545 N N . THR A 1 79 ? -92.047 -50.484 43.682 1.00 93.88 79 THR A N 1
ATOM 546 C CA . THR A 1 79 ? -91.323 -49.483 42.885 1.00 93.88 79 THR A CA 1
ATOM 547 C C . THR A 1 79 ? -89.824 -49.642 43.097 1.00 93.88 79 THR A C 1
ATOM 549 O O . THR A 1 79 ? -89.360 -49.632 44.234 1.00 93.88 79 THR A O 1
ATOM 552 N N . LEU A 1 80 ? -89.078 -49.784 42.003 1.00 91.75 80 LEU A N 1
ATOM 553 C CA . LEU A 1 80 ? -87.633 -49.985 42.011 1.00 91.75 80 LEU A CA 1
ATOM 554 C C . LEU A 1 80 ? -86.920 -48.688 42.383 1.00 91.75 80 LEU A C 1
ATOM 556 O O . LEU A 1 80 ? -87.220 -47.631 41.828 1.00 91.75 80 LEU A O 1
ATOM 560 N N . THR A 1 81 ? -85.961 -48.765 43.296 1.00 88.69 81 THR A N 1
ATOM 561 C CA . THR A 1 81 ? -85.132 -47.630 43.710 1.00 88.69 81 THR A CA 1
ATOM 562 C C . THR A 1 81 ? -83.699 -47.803 43.213 1.00 88.69 81 THR A C 1
ATOM 564 O O . THR A 1 81 ? -83.342 -48.840 42.653 1.00 88.69 81 THR A O 1
ATOM 567 N N . VAL A 1 82 ? -82.850 -46.800 43.452 1.00 83.31 82 VAL A N 1
ATOM 568 C CA . VAL A 1 82 ? -81.411 -46.869 43.154 1.00 83.31 82 VAL A CA 1
ATOM 569 C C . VAL A 1 82 ? -80.730 -48.091 43.786 1.00 83.31 82 VAL A C 1
ATOM 571 O O . VAL A 1 82 ? -79.763 -48.609 43.239 1.00 83.31 82 VAL A O 1
ATOM 574 N N . ASN A 1 83 ? -81.242 -48.595 44.917 1.00 86.88 83 ASN A N 1
ATOM 575 C CA . ASN A 1 83 ? -80.658 -49.749 45.609 1.00 86.88 83 ASN A CA 1
ATOM 576 C C . ASN A 1 83 ? -80.848 -51.060 44.838 1.00 86.88 83 ASN A C 1
ATOM 578 O O . ASN A 1 83 ? -80.070 -51.995 45.016 1.00 86.88 83 ASN A O 1
ATOM 582 N N . GLU A 1 84 ? -81.876 -51.131 43.994 1.00 89.75 84 GLU A N 1
ATOM 583 C CA . GLU A 1 84 ? -82.150 -52.290 43.154 1.00 89.75 84 GLU A CA 1
ATOM 584 C C . GLU A 1 84 ? -81.440 -52.200 41.799 1.00 89.75 84 GLU A C 1
ATOM 586 O O . GLU A 1 84 ? -81.392 -53.204 41.085 1.00 89.75 84 GLU A O 1
ATOM 591 N N . ALA A 1 85 ? -80.862 -51.048 41.441 1.00 87.12 85 ALA A N 1
ATOM 592 C CA . ALA A 1 85 ? -80.112 -50.885 40.202 1.00 87.12 85 ALA A CA 1
ATOM 593 C C . ALA A 1 85 ? -78.962 -51.903 40.113 1.00 87.12 85 ALA A C 1
ATOM 595 O O . ALA A 1 85 ? -78.200 -52.108 41.057 1.00 87.12 85 ALA A O 1
ATOM 596 N N . GLY A 1 86 ? -78.845 -52.579 38.970 1.00 87.00 86 GLY A N 1
ATOM 597 C CA . GLY A 1 86 ? -77.861 -53.645 38.777 1.00 87.00 86 GLY A CA 1
ATOM 598 C C . GLY A 1 86 ? -78.256 -55.019 39.341 1.00 87.00 86 GLY A C 1
ATOM 599 O O . GLY A 1 86 ? -77.551 -55.989 39.063 1.00 87.00 86 GLY A O 1
ATOM 600 N N . THR A 1 87 ? -79.388 -55.142 40.044 1.00 90.62 87 THR A N 1
ATOM 601 C CA . THR A 1 87 ? -79.905 -56.422 40.574 1.00 90.62 87 THR A CA 1
ATOM 602 C C . THR A 1 87 ? -81.053 -56.972 39.724 1.00 90.62 87 THR A C 1
ATOM 604 O O . THR A 1 87 ? -81.638 -56.244 38.917 1.00 90.62 87 THR A O 1
ATOM 607 N N . ARG A 1 88 ? -81.402 -58.256 39.878 1.00 93.75 88 ARG A N 1
ATOM 608 C CA . ARG A 1 88 ? -82.649 -58.829 39.338 1.00 93.75 88 ARG A CA 1
ATOM 609 C C . ARG A 1 88 ? -83.691 -59.018 40.430 1.00 93.75 88 ARG A C 1
ATOM 611 O O . ARG A 1 88 ? -83.366 -59.410 41.550 1.00 93.75 88 ARG A O 1
ATOM 618 N N . ILE A 1 89 ? -84.960 -58.809 40.087 1.00 95.75 89 ILE A N 1
ATOM 619 C CA . ILE A 1 89 ? -86.061 -58.817 41.052 1.00 95.75 89 ILE A CA 1
ATOM 620 C C . ILE A 1 89 ? -86.964 -60.027 40.843 1.00 95.75 89 ILE A C 1
ATOM 622 O O . ILE A 1 89 ? -87.273 -60.399 39.716 1.00 95.75 89 ILE A O 1
ATOM 626 N N . ARG A 1 90 ? -87.440 -60.629 41.932 1.00 94.81 90 ARG A N 1
ATOM 627 C CA . ARG A 1 90 ? -88.518 -61.630 41.903 1.00 94.81 90 ARG A CA 1
ATOM 628 C C . ARG A 1 90 ? -89.433 -61.470 43.105 1.00 94.81 90 ARG A C 1
ATOM 630 O O . ARG A 1 90 ? -89.040 -60.903 44.123 1.00 94.81 90 ARG A O 1
ATOM 637 N N . VAL A 1 91 ? -90.629 -62.033 43.020 1.00 95.81 91 VAL A N 1
ATOM 638 C CA . VAL A 1 91 ? -91.607 -62.002 44.111 1.00 95.81 91 VAL A CA 1
ATOM 639 C C . VAL A 1 91 ? -92.089 -63.410 44.434 1.00 95.81 91 VAL A C 1
ATOM 641 O O . VAL A 1 91 ? -92.311 -64.227 43.539 1.00 95.81 91 VAL A O 1
ATOM 644 N N . ALA A 1 92 ? -92.235 -63.699 45.723 1.00 93.88 92 ALA A N 1
ATOM 645 C CA . ALA A 1 92 ? -92.928 -64.876 46.220 1.00 93.88 92 ALA A CA 1
ATOM 646 C C . ALA A 1 92 ? -94.278 -64.479 46.819 1.00 93.88 92 ALA A C 1
ATOM 648 O O . ALA A 1 92 ? -94.405 -63.405 47.402 1.00 93.88 92 ALA A O 1
ATOM 649 N N . VAL A 1 93 ? -95.270 -65.355 46.702 1.00 94.56 93 VAL A N 1
ATOM 650 C CA . VAL A 1 93 ? -96.572 -65.222 47.360 1.00 94.56 93 VAL A CA 1
ATOM 651 C C . VAL A 1 93 ? -96.856 -66.465 48.189 1.00 94.56 93 VAL A C 1
ATOM 653 O O . VAL A 1 93 ? -96.533 -67.575 47.768 1.00 94.56 93 VAL A O 1
ATOM 656 N N . THR A 1 94 ? -97.498 -66.298 49.341 1.00 92.38 94 THR A N 1
ATOM 657 C CA . THR A 1 94 ? -98.169 -67.391 50.058 1.00 92.38 94 THR A CA 1
ATOM 658 C C . THR A 1 94 ? -99.579 -66.975 50.441 1.00 92.38 94 THR A C 1
ATOM 660 O O . THR A 1 94 ? -99.765 -65.835 50.856 1.00 92.38 94 THR A O 1
ATOM 663 N N . TYR A 1 95 ? -100.545 -67.883 50.335 1.00 91.62 95 TYR A N 1
ATOM 664 C CA . TYR A 1 95 ? -101.943 -67.647 50.715 1.00 91.62 95 TYR A CA 1
ATOM 665 C C . TYR A 1 95 ? -102.625 -68.962 51.122 1.00 91.62 95 TYR A C 1
ATOM 667 O O . TYR A 1 95 ? -102.045 -70.041 50.981 1.00 91.62 95 TYR A O 1
ATOM 675 N N . VAL A 1 96 ? -103.834 -68.873 51.673 1.00 89.75 96 VAL A N 1
ATOM 676 C CA . VAL A 1 96 ? -104.746 -69.999 51.905 1.00 89.75 96 VAL A CA 1
ATOM 677 C C . VAL A 1 96 ? -105.904 -69.879 50.914 1.00 89.75 96 VAL A C 1
ATOM 679 O O . VAL A 1 96 ? -106.476 -68.802 50.742 1.00 89.75 96 VAL A O 1
ATOM 682 N N . ASP A 1 97 ? -106.220 -70.959 50.211 1.00 86.12 97 ASP A N 1
ATOM 683 C CA . ASP A 1 97 ? -107.368 -71.000 49.305 1.00 86.12 97 ASP A CA 1
ATOM 684 C C . ASP A 1 97 ? -108.698 -71.184 50.068 1.00 86.12 97 ASP A C 1
ATOM 686 O O . ASP A 1 97 ? -108.738 -71.467 51.270 1.00 86.12 97 ASP A O 1
ATOM 690 N N . LEU A 1 98 ? -109.830 -71.058 49.372 1.00 86.75 98 LEU A N 1
ATOM 691 C CA . LEU A 1 98 ? -111.154 -71.290 49.971 1.00 86.75 98 LEU A CA 1
ATOM 692 C C . LEU A 1 98 ? -111.452 -72.784 50.232 1.00 86.75 98 LEU A C 1
ATOM 694 O O . LEU A 1 98 ? -112.477 -73.113 50.838 1.00 86.75 98 LEU A O 1
ATOM 698 N N . GLY A 1 99 ? -110.556 -73.684 49.815 1.00 83.25 99 GLY A N 1
ATOM 699 C CA . GLY A 1 99 ? -110.505 -75.105 50.164 1.00 83.25 99 GLY A CA 1
ATOM 700 C C . GLY A 1 99 ? -109.760 -75.409 51.476 1.00 83.25 99 GLY A C 1
ATOM 701 O O . GLY A 1 99 ? -109.745 -76.568 51.898 1.00 83.25 99 GLY A O 1
ATOM 702 N N . ASN A 1 100 ? -109.226 -74.388 52.166 1.00 84.38 100 ASN A N 1
ATOM 703 C CA . ASN A 1 100 ? -108.356 -74.470 53.350 1.00 84.38 100 ASN A CA 1
ATOM 704 C C . ASN A 1 100 ? -106.970 -75.114 53.103 1.00 84.38 100 ASN A C 1
ATOM 706 O O . ASN A 1 100 ? -106.355 -75.615 54.055 1.00 84.38 100 ASN A O 1
ATOM 710 N N . THR A 1 101 ? -106.437 -75.086 51.879 1.00 86.56 101 THR A N 1
ATOM 711 C CA . THR A 1 101 ? -105.042 -75.470 51.596 1.00 86.56 101 THR A CA 1
ATOM 712 C C . THR A 1 101 ? -104.142 -74.238 51.557 1.00 86.56 101 THR A C 1
ATOM 714 O O . THR A 1 101 ? -104.524 -73.180 51.071 1.00 86.56 101 THR A O 1
ATOM 717 N N . ARG A 1 102 ? -102.923 -74.351 52.104 1.00 89.81 102 ARG A N 1
ATOM 718 C CA . ARG A 1 102 ? -101.918 -73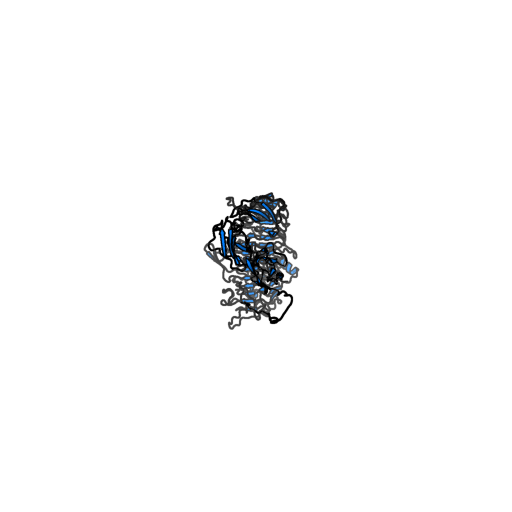.279 52.047 1.00 89.81 102 ARG A CA 1
ATOM 719 C C . ARG A 1 102 ? -101.006 -73.477 50.844 1.00 89.81 102 ARG A C 1
ATOM 721 O O . ARG A 1 102 ? -100.307 -74.490 50.779 1.00 89.81 102 ARG A O 1
ATOM 728 N N . GLU A 1 103 ? -100.937 -72.476 49.981 1.00 89.12 103 GLU A N 1
ATOM 729 C CA . GLU A 1 103 ? -100.142 -72.488 48.756 1.00 89.12 103 GLU A CA 1
ATOM 730 C C . GLU A 1 103 ? -99.026 -71.443 48.781 1.00 89.12 103 GLU A C 1
ATOM 732 O O . GLU A 1 103 ? -99.049 -70.487 49.566 1.00 89.12 103 GLU A O 1
ATOM 737 N N . GLY A 1 104 ? -98.022 -71.630 47.925 1.00 89.56 104 GLY A N 1
ATOM 738 C CA . GLY A 1 104 ? -96.983 -70.634 47.721 1.00 89.56 104 GLY A CA 1
ATOM 739 C C . GLY A 1 104 ? -96.215 -70.817 46.418 1.00 89.56 104 GLY A C 1
ATOM 740 O O . GLY A 1 104 ? -95.883 -71.939 46.037 1.00 89.56 104 GLY A O 1
ATOM 741 N N . PHE A 1 105 ? -95.913 -69.697 45.764 1.00 91.62 105 PHE A N 1
ATOM 742 C CA . PHE A 1 105 ? -95.247 -69.633 44.462 1.00 91.62 105 PHE A CA 1
ATOM 743 C C . PHE A 1 105 ? -94.205 -68.521 44.450 1.00 91.62 105 PHE A C 1
ATOM 745 O O . PHE A 1 105 ? -94.356 -67.529 45.158 1.00 91.62 105 PHE A O 1
ATOM 752 N N . THR A 1 106 ? -93.192 -68.658 43.600 1.00 91.81 106 THR A N 1
ATOM 753 C CA . THR A 1 106 ? -92.177 -67.627 43.354 1.00 91.81 106 THR A CA 1
ATOM 754 C C . THR A 1 106 ? -92.039 -67.427 41.854 1.00 91.81 106 THR A C 1
ATOM 756 O O . THR A 1 106 ? -92.062 -68.405 41.107 1.00 91.81 106 THR A O 1
ATOM 759 N N . THR A 1 107 ? -91.916 -66.180 41.404 1.00 93.94 107 THR A N 1
ATOM 760 C CA . THR A 1 107 ? -91.684 -65.876 39.987 1.00 93.94 107 THR A CA 1
ATOM 761 C C . THR A 1 107 ? -90.238 -66.133 39.579 1.00 93.94 107 THR A C 1
ATOM 763 O O . THR A 1 107 ? -89.337 -66.180 40.419 1.00 93.94 107 THR A O 1
ATOM 766 N N . GLU A 1 108 ? -90.009 -66.233 38.270 1.00 91.31 108 GLU A N 1
ATOM 767 C CA . GLU A 1 108 ? -88.673 -66.031 37.705 1.00 91.31 108 GLU A CA 1
ATOM 768 C C . GLU A 1 108 ? -88.183 -64.599 37.984 1.00 91.31 108 GLU A C 1
ATOM 770 O O . GLU A 1 108 ? -88.972 -63.700 38.304 1.00 91.31 108 GLU A O 1
ATOM 775 N N . GLU A 1 109 ? -86.871 -64.408 37.880 1.00 91.56 109 GLU A N 1
ATOM 776 C CA . GLU A 1 109 ? -86.217 -63.108 38.026 1.00 91.56 109 GLU A CA 1
ATOM 777 C C . GLU A 1 109 ? -86.454 -62.210 36.798 1.00 91.56 109 GLU A C 1
ATOM 779 O O . GLU A 1 109 ? -86.535 -62.693 35.666 1.00 91.56 109 GLU A O 1
ATOM 784 N N . THR A 1 110 ? -86.563 -60.896 37.011 1.00 93.44 110 THR A N 1
ATOM 785 C CA . THR A 1 110 ? -86.586 -59.895 35.933 1.00 93.44 110 THR A CA 1
ATOM 786 C C . THR A 1 110 ? -85.240 -59.808 35.206 1.00 93.44 110 THR A C 1
ATOM 788 O O . THR A 1 110 ? -84.229 -60.352 35.653 1.00 93.44 110 THR A O 1
ATOM 791 N N . ASP A 1 111 ? -85.187 -59.034 34.117 1.00 90.06 111 ASP A N 1
ATOM 792 C CA . ASP A 1 111 ? -83.915 -58.471 33.655 1.00 90.06 111 ASP A CA 1
ATOM 793 C C . ASP A 1 111 ? -83.274 -57.597 34.753 1.00 90.06 111 ASP A C 1
ATOM 795 O O . ASP A 1 111 ? -83.928 -57.211 35.729 1.00 90.06 111 ASP A O 1
ATOM 799 N N . VAL A 1 112 ? -81.978 -57.313 34.604 1.00 88.69 112 VAL A N 1
ATOM 800 C CA . VAL A 1 112 ? -81.239 -56.444 35.529 1.00 88.69 112 VAL A CA 1
ATOM 801 C C . VAL A 1 112 ? -81.841 -55.040 35.501 1.00 88.69 112 VAL A C 1
ATOM 803 O O . VAL A 1 112 ? -82.054 -54.494 34.420 1.00 88.69 112 VAL A O 1
ATOM 806 N N . VAL A 1 113 ? -82.091 -54.459 36.675 1.00 89.81 113 VAL A N 1
ATOM 807 C CA . VAL A 1 113 ? -82.643 -53.106 36.797 1.00 89.81 113 VAL A CA 1
ATOM 808 C C . VAL A 1 113 ? -81.659 -52.078 36.228 1.00 89.81 113 VAL A C 1
ATOM 810 O O . VAL A 1 113 ? -80.537 -51.950 36.720 1.00 89.81 113 VAL A O 1
ATOM 813 N N . GLU A 1 114 ? -82.075 -51.342 35.196 1.00 85.94 114 GLU A N 1
ATOM 814 C CA . GLU A 1 114 ? -81.299 -50.241 34.603 1.00 85.94 114 GLU A CA 1
ATOM 815 C C . GLU A 1 114 ? -81.268 -49.022 35.549 1.00 85.94 114 GLU A C 1
ATOM 817 O O . GLU A 1 114 ? -82.324 -48.567 35.989 1.00 85.94 114 GLU A O 1
ATOM 822 N N . ALA A 1 115 ? -80.076 -48.490 35.845 1.00 78.88 115 ALA A N 1
ATOM 823 C CA . ALA A 1 115 ? -79.891 -47.264 36.635 1.00 78.88 115 ALA A CA 1
ATOM 824 C C . ALA A 1 115 ? -80.191 -45.999 35.809 1.00 78.88 115 ALA A C 1
ATOM 826 O O . ALA A 1 115 ? -80.023 -46.001 34.586 1.00 78.88 115 ALA A O 1
ATOM 827 N N . LEU A 1 116 ? -80.578 -44.899 36.460 1.00 77.25 116 LEU A N 1
ATOM 828 C CA . LEU A 1 116 ? -80.627 -43.582 35.809 1.00 77.25 116 LEU A CA 1
ATOM 829 C C . LEU A 1 116 ? -79.213 -42.962 35.694 1.00 77.25 116 LEU A C 1
ATOM 831 O O . LEU A 1 116 ? -78.394 -43.158 36.593 1.00 77.25 116 LEU A O 1
ATOM 835 N N . PRO A 1 117 ? -78.894 -42.228 34.606 1.00 70.69 117 PRO A N 1
ATOM 836 C CA . PRO A 1 117 ? -77.593 -41.571 34.453 1.00 70.69 117 PRO A CA 1
ATOM 837 C C . PRO A 1 117 ? -77.385 -40.465 35.503 1.00 70.69 117 PRO A C 1
ATOM 839 O O . PRO A 1 117 ? -78.335 -39.783 35.893 1.00 70.69 117 PRO A O 1
ATOM 842 N N . VAL A 1 118 ? -76.135 -40.291 35.947 1.00 76.00 118 VAL A N 1
ATOM 843 C CA . VAL A 1 118 ? -75.700 -39.294 36.943 1.00 76.00 118 VAL A CA 1
ATOM 844 C C . VAL A 1 118 ? -74.819 -38.257 36.250 1.00 76.00 118 VAL A C 1
ATOM 846 O O . VAL A 1 118 ? -73.978 -38.634 35.438 1.00 76.00 118 VAL A O 1
ATOM 849 N N . ASN A 1 119 ? -75.013 -36.979 36.579 1.00 81.62 119 ASN A N 1
ATOM 850 C CA . ASN A 1 119 ? -74.212 -35.896 36.018 1.00 81.62 119 ASN A CA 1
ATOM 851 C C . ASN A 1 119 ? -72.865 -35.729 36.746 1.00 81.62 119 ASN A C 1
ATOM 853 O O . ASN A 1 119 ? -72.832 -35.816 37.979 1.00 81.62 119 ASN A O 1
ATOM 857 N N . PHE A 1 120 ? -71.797 -35.440 36.000 1.00 84.38 120 PHE A N 1
ATOM 858 C CA . PHE A 1 120 ? -70.476 -35.068 36.513 1.00 84.38 120 PHE A CA 1
ATOM 859 C C . PHE A 1 120 ? -70.071 -33.735 35.876 1.00 84.38 120 PHE A C 1
ATOM 861 O O . PHE A 1 120 ? -70.046 -33.633 34.663 1.00 84.38 120 PHE A O 1
ATOM 868 N N . GLU A 1 121 ? -69.771 -32.725 36.695 1.00 86.00 121 GLU A N 1
ATOM 869 C CA . GLU A 1 121 ? -69.379 -31.400 36.195 1.00 86.00 121 GLU A CA 1
ATOM 870 C C . GLU A 1 121 ? -67.957 -31.452 35.612 1.00 86.00 121 GLU A C 1
ATOM 872 O O . GLU A 1 121 ? -67.032 -31.951 36.266 1.00 86.00 121 GLU A O 1
ATOM 877 N N . GLY A 1 122 ? -67.771 -30.931 34.399 1.00 90.06 122 GLY A N 1
ATOM 878 C CA . GLY A 1 122 ? -66.459 -30.877 33.758 1.00 90.06 122 GLY A CA 1
ATOM 879 C C . GLY A 1 122 ? -65.521 -29.817 34.339 1.00 90.06 122 GLY A C 1
ATOM 880 O O . GLY A 1 122 ? -65.880 -28.975 35.161 1.00 90.06 122 GLY A O 1
ATOM 881 N N . VAL A 1 123 ? -64.274 -29.830 33.874 1.00 94.19 123 VAL A N 1
ATOM 882 C CA . VAL A 1 123 ? -63.225 -28.888 34.286 1.00 94.19 123 VAL A CA 1
ATOM 883 C C . VAL A 1 123 ? -62.599 -28.253 33.054 1.00 94.19 123 VAL A C 1
ATOM 885 O O . VAL A 1 123 ? -62.247 -28.950 32.107 1.00 94.19 123 VAL A O 1
ATOM 888 N N . ILE A 1 124 ? -62.426 -26.931 33.078 1.00 97.00 124 ILE A N 1
ATOM 889 C CA . ILE A 1 124 ? -61.748 -26.161 32.032 1.00 97.00 124 ILE A CA 1
ATOM 890 C C . ILE A 1 124 ? -60.414 -25.637 32.568 1.00 97.00 124 ILE A C 1
ATOM 892 O O . ILE A 1 124 ? -60.339 -25.035 33.640 1.00 97.00 124 ILE A O 1
ATOM 896 N N . THR A 1 125 ? -59.346 -25.871 31.813 1.00 96.31 125 THR A N 1
ATOM 897 C CA . THR A 1 125 ? -57.980 -25.465 32.153 1.00 96.31 125 THR A CA 1
ATOM 898 C C . THR A 1 125 ? -57.424 -24.557 31.067 1.00 96.31 125 THR A C 1
ATOM 900 O O . THR A 1 125 ? -57.537 -24.861 29.881 1.00 96.31 125 THR A O 1
ATOM 903 N N . ILE A 1 126 ? -56.846 -23.424 31.470 1.00 97.62 126 ILE A N 1
ATOM 904 C CA . ILE A 1 126 ? -56.168 -22.511 30.549 1.00 97.62 126 ILE A CA 1
ATOM 905 C C . ILE A 1 126 ? -54.678 -22.850 30.529 1.00 97.62 126 ILE A C 1
ATOM 907 O O . ILE A 1 126 ? -54.047 -22.971 31.579 1.00 97.62 126 ILE A O 1
ATOM 911 N N . SER A 1 127 ? -54.112 -22.962 29.332 1.00 95.44 127 SER A N 1
ATOM 912 C CA . SER A 1 127 ? -52.680 -23.112 29.092 1.00 95.44 127 SER A CA 1
ATOM 913 C C . SER A 1 127 ? -52.169 -22.040 28.125 1.00 95.44 127 SER A C 1
ATOM 915 O O . SER A 1 127 ? -52.935 -21.470 27.352 1.00 95.44 127 SER A O 1
ATOM 917 N N . GLY A 1 128 ? -50.871 -21.743 28.176 1.00 93.81 128 GLY A N 1
ATOM 918 C CA . GLY A 1 128 ? -50.235 -20.690 27.377 1.00 93.81 128 GLY A CA 1
ATOM 919 C C . GLY A 1 128 ? -49.492 -19.674 28.246 1.00 93.81 128 GLY A C 1
ATOM 920 O O . GLY A 1 128 ? -49.649 -19.650 29.465 1.00 93.81 128 GLY A O 1
ATOM 921 N N . SER A 1 129 ? -48.638 -18.865 27.619 1.00 91.88 129 SER A N 1
ATOM 922 C CA . SER A 1 129 ? -47.895 -17.799 28.299 1.00 91.88 129 SER A CA 1
ATOM 923 C C . SER A 1 129 ? -48.771 -16.554 28.445 1.00 91.88 129 SER A C 1
ATOM 925 O O . SER A 1 129 ? -49.438 -16.145 27.496 1.00 91.88 129 SER A O 1
ATOM 927 N N . THR A 1 130 ? -48.766 -15.944 29.630 1.00 94.50 130 THR A N 1
ATOM 928 C CA . THR A 1 130 ? -49.511 -14.719 29.947 1.00 94.50 130 THR A CA 1
ATOM 929 C C . THR A 1 130 ? -48.714 -13.471 29.560 1.00 94.50 130 THR A C 1
ATOM 931 O O . THR A 1 130 ? -48.430 -12.625 30.401 1.00 94.50 130 THR A O 1
ATOM 934 N N . THR A 1 131 ? -48.344 -13.349 28.286 1.00 89.56 131 THR A N 1
ATOM 935 C CA . THR A 1 131 ? -47.635 -12.185 27.728 1.00 89.56 131 THR A CA 1
ATOM 936 C C . THR A 1 131 ? -48.378 -11.679 26.494 1.00 89.56 131 THR A C 1
ATOM 938 O O . THR A 1 131 ? -48.874 -12.485 25.706 1.00 89.56 131 THR A O 1
ATOM 941 N N . VAL A 1 132 ? -48.476 -10.360 26.307 1.00 90.88 132 VAL A N 1
ATOM 942 C CA . VAL A 1 132 ? -49.054 -9.762 25.088 1.00 90.88 132 VAL A CA 1
ATOM 943 C C . VAL A 1 132 ? -48.419 -10.390 23.830 1.00 90.88 132 VAL A C 1
ATOM 945 O O . VAL A 1 132 ? -47.227 -10.683 23.794 1.00 90.88 132 VAL A O 1
ATOM 948 N N . GLY A 1 133 ? -49.229 -10.667 22.810 1.00 87.50 133 GLY A N 1
ATOM 949 C CA . GLY A 1 133 ? -48.847 -11.362 21.576 1.00 87.50 133 GLY A CA 1
ATOM 950 C C . GLY A 1 133 ? -48.848 -12.894 21.664 1.00 87.50 133 GLY A C 1
ATOM 951 O O . GLY A 1 133 ? -48.750 -13.561 20.635 1.00 87.50 133 GLY A O 1
ATOM 952 N N . GLN A 1 134 ? -48.975 -13.483 22.859 1.00 93.62 134 GLN A N 1
ATOM 953 C CA . GLN A 1 134 ? -49.101 -14.936 23.029 1.00 93.62 134 GLN A CA 1
ATOM 954 C C . GLN A 1 134 ? -50.557 -15.397 22.918 1.00 93.62 134 GLN A C 1
ATOM 956 O O . GLN A 1 134 ? -51.494 -14.607 23.006 1.00 93.62 134 GLN A O 1
ATOM 961 N N . THR A 1 135 ? -50.764 -16.699 22.721 1.00 96.06 135 THR A N 1
ATOM 962 C CA . THR A 1 135 ? -52.101 -17.305 22.652 1.00 96.06 135 THR A CA 1
ATOM 963 C C . THR A 1 135 ? -52.351 -18.196 23.864 1.00 96.06 135 THR A C 1
ATOM 965 O O . THR A 1 135 ? -51.575 -19.113 24.138 1.00 96.06 135 THR A O 1
ATOM 968 N N . LEU A 1 136 ? -53.459 -17.956 24.562 1.00 97.44 136 LEU A N 1
ATOM 969 C CA . LEU A 1 136 ? -54.002 -18.857 25.573 1.00 97.44 136 LEU A CA 1
ATOM 970 C C . LEU A 1 136 ? -54.924 -19.887 24.915 1.00 97.44 136 LEU A C 1
ATOM 972 O O . LEU A 1 136 ? -55.647 -19.564 23.976 1.00 97.44 136 LEU A O 1
ATOM 976 N N . THR A 1 137 ? -54.922 -21.117 25.420 1.00 97.56 137 THR A N 1
ATOM 977 C CA . THR A 1 137 ? -55.782 -22.224 24.977 1.00 97.56 137 THR A CA 1
ATOM 978 C C . THR A 1 137 ? -56.592 -22.739 26.159 1.00 97.56 137 THR A C 1
ATOM 980 O O . THR A 1 137 ? -56.048 -22.889 27.250 1.00 97.56 137 THR A O 1
ATOM 983 N N . ALA A 1 138 ? -57.882 -22.992 25.954 1.00 96.94 138 ALA A N 1
ATOM 984 C CA . ALA A 1 138 ? -58.784 -23.523 26.966 1.00 96.94 138 ALA A CA 1
ATOM 985 C C . ALA A 1 138 ? -59.202 -24.960 26.630 1.00 96.94 138 ALA A C 1
ATOM 987 O O . ALA A 1 138 ? -59.956 -25.201 25.682 1.00 96.94 138 ALA A O 1
ATOM 988 N N . ASP A 1 139 ? -58.742 -25.902 27.448 1.00 95.38 139 ASP A N 1
ATOM 989 C CA . ASP A 1 139 ? -59.003 -27.332 27.306 1.00 95.38 139 ASP A CA 1
ATOM 990 C C . ASP A 1 139 ? -59.999 -27.811 28.359 1.00 95.38 139 ASP A C 1
ATOM 992 O O . ASP A 1 139 ? -59.932 -27.402 29.520 1.00 95.38 139 ASP A O 1
ATOM 996 N N . ILE A 1 140 ? -60.913 -28.693 27.954 1.00 95.56 140 ILE A N 1
ATOM 997 C CA . ILE A 1 140 ? -61.976 -29.225 28.811 1.00 95.56 140 ILE A CA 1
ATOM 998 C C . ILE A 1 140 ? -61.734 -30.711 29.054 1.00 95.56 140 ILE A C 1
ATOM 1000 O O . ILE A 1 140 ? -61.463 -31.468 28.120 1.00 95.56 140 ILE A O 1
ATOM 1004 N N . THR A 1 141 ? -61.881 -31.132 30.304 1.00 93.00 141 THR A N 1
ATOM 1005 C CA . THR A 1 141 ? -61.906 -32.537 30.713 1.00 93.00 141 THR A CA 1
ATOM 1006 C C . THR A 1 141 ? -63.210 -32.836 31.431 1.00 93.00 141 THR A C 1
ATOM 1008 O O . THR A 1 141 ? -63.549 -32.137 32.383 1.00 93.00 141 THR A O 1
ATOM 1011 N N . ASP A 1 142 ? -63.899 -33.888 30.998 1.00 91.12 142 ASP A N 1
ATOM 1012 C CA . ASP A 1 142 ? -65.144 -34.363 31.599 1.00 91.12 142 ASP A CA 1
ATOM 1013 C C . ASP A 1 142 ? -65.097 -35.891 31.764 1.00 91.12 142 ASP A C 1
ATOM 1015 O O . ASP A 1 142 ? -64.697 -36.607 30.839 1.00 91.12 142 ASP A O 1
ATOM 1019 N N . ASP A 1 143 ? -65.475 -36.386 32.943 1.00 86.81 143 ASP A N 1
ATOM 1020 C CA . ASP A 1 143 ? -65.395 -37.800 33.328 1.00 86.81 143 ASP A CA 1
ATOM 1021 C C . ASP A 1 143 ? -66.422 -38.671 32.593 1.00 86.81 143 ASP A C 1
ATOM 1023 O O . ASP A 1 143 ? -66.207 -39.876 32.419 1.00 86.81 143 ASP A O 1
ATOM 1027 N N . ASN A 1 144 ? -67.536 -38.085 32.151 1.00 85.50 144 ASN A N 1
ATOM 1028 C CA . ASN A 1 144 ? -68.582 -38.801 31.426 1.00 85.50 144 ASN A CA 1
ATOM 1029 C C . ASN A 1 144 ? -68.502 -38.619 29.897 1.00 85.50 144 ASN A C 1
ATOM 1031 O O . ASN A 1 144 ? -69.255 -39.287 29.190 1.00 85.50 144 ASN A O 1
ATOM 1035 N N . GLY A 1 145 ? -67.526 -37.848 29.402 1.00 85.31 145 GLY A N 1
ATOM 1036 C CA . GLY A 1 145 ? -67.164 -37.727 27.987 1.00 85.31 145 GLY A CA 1
ATOM 1037 C C . GLY A 1 145 ? -67.653 -36.442 27.309 1.00 85.31 145 GLY A C 1
ATOM 1038 O O . GLY A 1 145 ? -68.702 -35.896 27.635 1.00 85.31 145 GLY A O 1
ATOM 1039 N N . LEU A 1 146 ? -66.875 -35.970 26.327 1.00 87.38 146 LEU A N 1
ATOM 1040 C CA . LEU A 1 146 ? -67.085 -34.704 25.619 1.00 87.38 146 LEU A CA 1
ATOM 1041 C C . LEU A 1 146 ? -67.051 -34.907 24.093 1.00 87.38 146 LEU A C 1
ATOM 1043 O O . LEU A 1 146 ? -66.015 -34.716 23.452 1.00 87.38 146 LEU A O 1
ATOM 1047 N N . SER A 1 147 ? -68.176 -35.299 23.489 1.00 84.19 147 SER A N 1
ATOM 1048 C CA . SER A 1 147 ? -68.336 -35.401 22.023 1.00 84.19 147 SER A CA 1
ATOM 1049 C C . SER A 1 147 ? -69.255 -34.333 21.411 1.00 84.19 147 SER A C 1
ATOM 1051 O O . SER A 1 147 ? -69.361 -34.231 20.183 1.00 84.19 147 SER A O 1
ATOM 1053 N N . GLY A 1 148 ? -69.909 -33.528 22.254 1.00 82.25 148 GLY A N 1
ATOM 1054 C CA . GLY A 1 148 ? -70.781 -32.423 21.863 1.00 82.25 148 GLY A CA 1
ATOM 1055 C C . GLY A 1 148 ? -70.048 -31.214 21.266 1.00 82.25 148 GLY A C 1
ATOM 1056 O O . GLY A 1 148 ? -68.823 -31.112 21.273 1.00 82.25 148 GLY A O 1
ATOM 1057 N N . THR A 1 149 ? -70.817 -30.261 20.726 1.00 90.50 149 THR A N 1
ATOM 1058 C CA . THR A 1 149 ? -70.266 -28.961 20.304 1.00 90.50 149 THR A CA 1
ATOM 1059 C C . THR A 1 149 ? -70.056 -28.079 21.527 1.00 90.50 149 THR A C 1
ATOM 1061 O O . THR A 1 149 ? -70.997 -27.863 22.286 1.00 90.50 149 THR A O 1
ATOM 1064 N N . VAL A 1 150 ? -68.848 -27.542 21.676 1.00 95.25 150 VAL A N 1
ATOM 1065 C CA . VAL A 1 150 ? -68.494 -26.618 22.756 1.00 95.25 150 VAL A CA 1
ATOM 1066 C C . VAL A 1 150 ? -68.587 -25.179 22.263 1.00 95.25 150 VAL A C 1
ATOM 1068 O O . VAL A 1 150 ? -68.058 -24.845 21.200 1.00 95.25 150 VAL A O 1
ATOM 1071 N N . THR A 1 151 ? -69.231 -24.315 23.042 1.00 96.00 151 THR A N 1
ATOM 1072 C CA . THR A 1 151 ? -69.188 -22.861 22.852 1.00 96.00 151 THR A CA 1
ATOM 1073 C C . THR A 1 151 ? -68.312 -22.224 23.915 1.00 96.00 151 THR A C 1
ATOM 1075 O O . THR A 1 151 ? -68.555 -22.444 25.100 1.00 96.00 151 THR A O 1
ATOM 1078 N N . TYR A 1 152 ? -67.338 -21.417 23.496 1.00 97.00 152 TYR A N 1
ATOM 1079 C CA . TYR A 1 152 ? -66.436 -20.703 24.396 1.00 97.00 152 TYR A CA 1
ATOM 1080 C C . TYR A 1 152 ? -66.816 -19.224 24.512 1.00 97.00 152 TYR A C 1
ATOM 1082 O O . TYR A 1 152 ? -67.351 -18.633 23.572 1.00 97.00 152 TYR A O 1
ATOM 1090 N N . SER A 1 153 ? -66.490 -18.617 25.649 1.00 96.94 153 SER A N 1
ATOM 1091 C CA . SER A 1 153 ? -66.401 -17.165 25.809 1.00 96.94 153 SER A CA 1
ATOM 1092 C C . SER A 1 153 ? -65.269 -16.813 26.763 1.00 96.94 153 SER A C 1
ATOM 1094 O O . SER A 1 153 ? -65.104 -17.476 27.784 1.00 96.94 153 SER A O 1
ATOM 1096 N N . TRP A 1 154 ? -64.523 -15.756 26.465 1.00 98.06 154 TRP A N 1
ATOM 1097 C CA . TRP A 1 154 ? -63.415 -15.294 27.303 1.00 98.06 154 TRP A CA 1
ATOM 1098 C C . TRP A 1 154 ? -63.757 -13.980 28.006 1.00 98.06 154 TRP A C 1
ATOM 1100 O O . TRP A 1 154 ? -64.549 -13.188 27.492 1.00 98.06 154 TRP A O 1
ATOM 1110 N N . ALA A 1 155 ? -63.154 -13.729 29.166 1.00 97.19 155 ALA A N 1
ATOM 1111 C CA . ALA A 1 155 ? -63.306 -12.481 29.907 1.00 97.19 155 ALA A CA 1
ATOM 1112 C C . ALA A 1 155 ? -61.966 -11.977 30.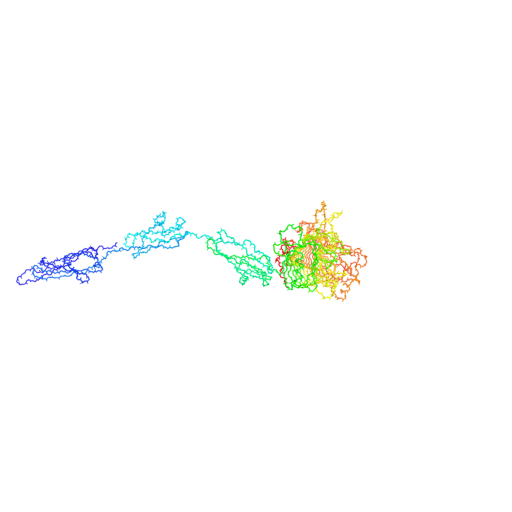469 1.00 97.19 155 ALA A C 1
ATOM 1114 O O . ALA A 1 155 ? -61.154 -12.770 30.942 1.00 97.19 155 ALA A O 1
ATOM 1115 N N . SER A 1 156 ? -61.773 -10.657 30.444 1.00 97.19 156 SER A N 1
ATOM 1116 C CA . SER A 1 156 ? -60.641 -9.930 31.040 1.00 97.19 156 SER A CA 1
ATOM 1117 C C . SER A 1 156 ? -61.142 -9.170 32.269 1.00 97.19 156 SER A C 1
ATOM 1119 O O . SER A 1 156 ? -62.129 -8.438 32.178 1.00 97.19 156 SER A O 1
ATOM 1121 N N . ASP A 1 157 ? -60.549 -9.430 33.440 1.00 95.75 157 ASP A N 1
ATOM 1122 C CA . ASP A 1 157 ? -61.009 -8.931 34.753 1.00 95.75 157 ASP A CA 1
ATOM 1123 C C . ASP A 1 157 ? -62.529 -9.098 34.982 1.00 95.75 157 ASP A C 1
ATOM 1125 O O . ASP A 1 157 ? -63.217 -8.258 35.568 1.00 95.75 157 ASP A O 1
ATOM 1129 N N . GLY A 1 158 ? -63.080 -10.211 34.488 1.00 92.56 158 GLY A N 1
ATOM 1130 C CA . GLY A 1 158 ? -64.503 -10.542 34.591 1.00 92.56 158 GLY A CA 1
ATOM 1131 C C . GLY A 1 158 ? -65.422 -9.833 33.585 1.00 92.56 158 GLY A C 1
ATOM 1132 O O . GLY A 1 158 ? -66.636 -10.034 33.635 1.00 92.56 158 GLY A O 1
ATOM 1133 N N . VAL A 1 159 ? -64.888 -9.034 32.655 1.00 95.06 159 VAL A N 1
ATOM 1134 C CA . VAL A 1 159 ? -65.641 -8.427 31.545 1.00 95.06 159 VAL A CA 1
ATOM 1135 C C . VAL A 1 159 ? -65.487 -9.275 30.285 1.00 95.06 159 VAL A C 1
ATOM 1137 O O . VAL A 1 159 ? -64.373 -9.541 29.844 1.00 95.06 159 VAL A O 1
ATOM 1140 N N . VAL A 1 160 ? -66.611 -9.679 29.687 1.00 95.94 160 VAL A N 1
ATOM 1141 C CA . VAL A 1 160 ? -66.631 -10.504 28.468 1.00 95.94 160 VAL A CA 1
ATOM 1142 C C . VAL A 1 160 ? -65.915 -9.801 27.313 1.00 95.94 160 VAL A C 1
ATOM 1144 O O . VAL A 1 160 ? -66.186 -8.640 27.002 1.00 95.94 160 VAL A O 1
ATOM 1147 N N . ILE A 1 161 ? -65.031 -10.543 26.652 1.00 96.38 161 ILE A N 1
ATOM 1148 C CA . ILE A 1 161 ? -64.329 -10.138 25.440 1.00 96.38 161 ILE A CA 1
ATOM 1149 C C . ILE A 1 161 ? -65.218 -10.488 24.242 1.00 96.38 161 ILE A C 1
ATOM 1151 O O . ILE A 1 161 ? -65.331 -11.646 23.836 1.00 96.38 161 ILE A O 1
ATOM 1155 N N . GLU A 1 162 ? -65.873 -9.477 23.675 1.00 93.88 162 GLU A N 1
ATOM 1156 C CA . GLU A 1 162 ? -66.768 -9.647 22.526 1.00 93.88 162 GLU A CA 1
ATOM 1157 C C . GLU A 1 162 ? -66.050 -10.288 21.326 1.00 93.88 162 GLU A C 1
ATOM 1159 O O . GLU A 1 162 ? -65.000 -9.827 20.883 1.00 93.88 162 GLU A O 1
ATOM 1164 N N . GLY A 1 163 ? -66.641 -11.356 20.780 1.00 90.50 163 GLY A N 1
ATOM 1165 C CA . GLY A 1 163 ? -66.111 -12.093 19.626 1.00 90.50 163 GLY A CA 1
ATOM 1166 C C . GLY A 1 163 ? -65.076 -13.180 19.945 1.00 90.50 163 GLY A C 1
ATOM 1167 O O . GLY A 1 163 ? -64.770 -13.981 19.060 1.00 90.50 163 GLY A O 1
ATOM 1168 N N . ALA A 1 164 ? -64.589 -13.283 21.185 1.00 95.25 164 ALA A N 1
ATOM 1169 C CA . ALA A 1 164 ? -63.688 -14.354 21.611 1.00 95.25 164 ALA A CA 1
ATOM 1170 C C . ALA A 1 164 ? -64.469 -15.647 21.900 1.00 95.25 164 ALA A C 1
ATOM 1172 O O . ALA A 1 164 ? -64.783 -15.953 23.047 1.00 95.25 164 ALA A O 1
ATOM 1173 N N . VAL A 1 165 ? -64.812 -16.390 20.843 1.00 96.12 165 VAL A N 1
ATOM 1174 C CA . VAL A 1 165 ? -65.667 -17.596 20.914 1.00 96.12 165 VAL A CA 1
ATOM 1175 C C . VAL A 1 165 ? -64.963 -18.904 20.534 1.00 96.12 165 VAL A C 1
ATOM 1177 O O . VAL A 1 165 ? -65.602 -19.950 20.426 1.00 96.12 165 VAL A O 1
ATOM 1180 N N . SER A 1 166 ? -63.651 -18.850 20.300 1.00 95.56 166 SER A N 1
ATOM 1181 C CA . SER A 1 166 ? -62.818 -20.025 20.020 1.00 95.56 166 SER A CA 1
ATOM 1182 C C . SER A 1 166 ? -62.270 -20.631 21.314 1.00 95.56 166 SER A C 1
ATOM 1184 O O . SER A 1 166 ? -62.235 -19.971 22.353 1.00 95.56 166 SER A O 1
ATOM 1186 N N . ASN A 1 167 ? -61.745 -21.855 21.234 1.00 96.25 167 ASN A N 1
ATOM 1187 C CA . ASN A 1 167 ? -60.989 -22.490 22.321 1.00 96.25 167 ASN A CA 1
ATOM 1188 C C . ASN A 1 167 ? -59.608 -21.844 22.564 1.00 96.25 167 ASN A C 1
ATOM 1190 O O . ASN A 1 167 ? -58.817 -22.358 23.349 1.00 96.25 167 ASN A O 1
ATOM 1194 N N . SER A 1 168 ? -59.306 -20.739 21.885 1.00 96.44 168 SER A N 1
ATOM 1195 C CA . SER A 1 168 ? -58.051 -20.006 21.976 1.00 96.44 168 SER A CA 1
ATOM 1196 C C . SER A 1 168 ? -58.296 -18.497 21.988 1.00 96.44 168 SER A C 1
ATOM 1198 O O . SER A 1 168 ? -59.198 -18.017 21.293 1.00 96.44 168 SER A O 1
ATOM 1200 N N . LEU A 1 169 ? -57.459 -17.753 22.711 1.00 97.44 169 LEU A N 1
ATOM 1201 C CA . LEU A 1 169 ? -57.469 -16.291 22.785 1.00 97.44 169 LEU A CA 1
ATOM 1202 C C . LEU A 1 169 ? -56.054 -15.742 22.575 1.00 97.44 169 LEU A C 1
ATOM 1204 O O . LEU A 1 169 ? -55.151 -16.055 23.345 1.00 97.44 169 LEU A O 1
ATOM 1208 N N . GLU A 1 170 ? -55.875 -14.898 21.561 1.00 96.12 170 GLU A N 1
ATOM 1209 C CA . GLU A 1 170 ? -54.658 -14.099 21.393 1.00 96.12 170 GLU A CA 1
ATOM 1210 C C . GLU A 1 170 ? -54.675 -12.915 22.369 1.00 96.12 170 GLU A C 1
ATOM 1212 O O . GLU A 1 170 ? -55.671 -12.194 22.478 1.00 96.12 170 GLU A O 1
ATOM 1217 N N . LEU A 1 171 ? -53.580 -12.728 23.099 1.00 95.56 171 LEU A N 1
ATOM 1218 C CA . LEU A 1 171 ? -53.422 -11.660 24.073 1.00 95.56 171 LEU A CA 1
ATOM 1219 C C . LEU A 1 171 ? -52.980 -10.377 23.372 1.00 95.56 171 LEU A C 1
ATOM 1221 O O . LEU A 1 171 ? -51.962 -10.358 22.692 1.00 95.56 171 LEU A O 1
ATOM 1225 N N . ILE A 1 172 ? -53.715 -9.287 23.566 1.00 93.31 172 ILE A N 1
ATOM 1226 C CA . ILE A 1 172 ? -53.399 -7.972 22.990 1.00 93.31 172 ILE A CA 1
ATOM 1227 C C . ILE A 1 172 ? -53.042 -6.972 24.092 1.00 93.31 172 ILE A C 1
ATOM 1229 O O . ILE A 1 172 ? -53.363 -7.198 25.258 1.00 93.31 172 ILE A O 1
ATOM 1233 N N . GLU A 1 173 ? -52.445 -5.836 23.721 1.00 89.50 173 GLU A N 1
ATOM 1234 C CA . GLU A 1 173 ? -52.042 -4.768 24.658 1.00 89.50 173 GLU A CA 1
ATOM 1235 C C . GLU A 1 173 ? -53.173 -4.326 25.601 1.00 89.50 173 GLU A C 1
ATOM 1237 O O . GLU A 1 173 ? -52.944 -4.042 26.770 1.00 89.50 173 GLU A O 1
ATOM 1242 N N . ALA A 1 174 ? -54.425 -4.328 25.133 1.00 90.69 174 ALA A N 1
ATOM 1243 C CA . ALA A 1 174 ? -55.576 -3.941 25.949 1.00 90.69 174 ALA A CA 1
ATOM 1244 C C . ALA A 1 174 ? -55.841 -4.862 27.160 1.00 90.69 174 ALA A C 1
ATOM 1246 O O . ALA A 1 174 ? -56.629 -4.490 28.027 1.00 90.69 174 ALA A O 1
ATOM 1247 N N . TYR A 1 175 ? -55.235 -6.054 27.207 1.00 94.31 175 TYR A N 1
ATOM 1248 C CA . TYR A 1 175 ? -55.358 -7.000 28.321 1.00 94.31 175 TYR A CA 1
ATOM 1249 C C . TYR A 1 175 ? -54.187 -6.920 29.307 1.00 94.31 175 TYR A C 1
ATOM 1251 O O . TYR A 1 175 ? -54.214 -7.626 30.315 1.00 94.31 175 TYR A O 1
ATOM 1259 N N . GLU A 1 176 ? -53.169 -6.097 29.043 1.00 92.12 176 GLU A N 1
ATOM 1260 C CA . GLU A 1 176 ? -52.007 -5.949 29.922 1.00 92.12 176 GLU A CA 1
ATOM 1261 C C . GLU A 1 176 ? -52.430 -5.603 31.360 1.00 92.12 176 GLU A C 1
ATOM 1263 O O . GLU A 1 176 ? -53.290 -4.754 31.601 1.00 92.12 176 GLU A O 1
ATOM 1268 N N . GLY A 1 177 ? -51.844 -6.306 32.329 1.00 91.44 177 GLY A N 1
ATOM 1269 C CA . GLY A 1 177 ? -52.133 -6.163 33.755 1.00 91.44 177 GLY A CA 1
ATOM 1270 C C . GLY A 1 177 ? -53.452 -6.789 34.223 1.00 91.44 177 GLY A C 1
ATOM 1271 O O . GLY A 1 177 ? -53.671 -6.861 35.432 1.00 91.44 177 GLY A O 1
ATOM 1272 N N . THR A 1 178 ? -54.304 -7.269 33.311 1.00 95.56 178 THR A N 1
ATOM 1273 C CA . THR A 1 178 ? -55.573 -7.950 33.637 1.00 95.56 178 THR A CA 1
ATOM 1274 C C . THR A 1 178 ? -55.379 -9.459 33.753 1.00 95.56 178 THR A C 1
ATOM 1276 O O . THR A 1 178 ? -54.416 -10.007 33.214 1.00 95.56 178 THR A O 1
ATOM 1279 N N . VAL A 1 179 ? -56.296 -10.155 34.428 1.00 97.25 179 VAL A N 1
ATOM 1280 C CA . VAL A 1 179 ? -56.361 -11.627 34.404 1.00 97.25 179 VAL A CA 1
ATOM 1281 C C . VAL A 1 179 ? -57.400 -12.111 33.395 1.00 97.25 179 VAL A C 1
ATOM 1283 O O . VAL A 1 179 ? -58.429 -11.463 33.185 1.00 97.25 179 VAL A O 1
ATOM 1286 N N . ILE A 1 180 ? -57.161 -13.275 32.791 1.00 98.19 180 ILE A N 1
ATOM 1287 C CA . ILE A 1 180 ? -58.057 -13.876 31.801 1.00 98.19 180 ILE A CA 1
ATOM 1288 C C . ILE A 1 180 ? -58.794 -15.078 32.398 1.00 98.19 180 ILE A C 1
ATOM 1290 O O . ILE A 1 180 ? -58.211 -15.891 33.110 1.00 98.19 180 ILE A O 1
ATOM 1294 N N . THR A 1 181 ? -60.081 -15.213 32.076 1.00 97.81 181 THR A N 1
ATOM 1295 C CA . THR A 1 181 ? -60.904 -16.398 32.376 1.00 97.81 181 THR A CA 1
ATOM 1296 C C . THR A 1 181 ? -61.575 -16.907 31.104 1.00 97.81 181 THR A C 1
ATOM 1298 O O . THR A 1 181 ? -61.931 -16.119 30.224 1.00 97.81 181 THR A O 1
ATOM 1301 N N . ALA A 1 182 ? -61.754 -18.222 31.009 1.00 97.62 182 ALA A N 1
ATOM 1302 C CA . ALA A 1 182 ? -62.470 -18.883 29.927 1.00 97.62 182 ALA A CA 1
ATOM 1303 C C . ALA A 1 182 ? -63.726 -19.546 30.489 1.00 97.62 182 ALA A C 1
ATOM 1305 O O . ALA A 1 182 ? -63.691 -20.192 31.535 1.00 97.62 182 ALA A O 1
ATOM 1306 N N . MET A 1 183 ? -64.835 -19.404 29.777 1.00 97.12 183 MET A N 1
ATOM 1307 C CA . MET A 1 183 ? -66.084 -20.103 30.045 1.00 97.12 183 MET A CA 1
ATOM 1308 C C . MET A 1 183 ? -66.389 -21.020 28.868 1.00 97.12 183 MET A C 1
ATOM 1310 O O . MET A 1 183 ? -66.180 -20.635 27.713 1.00 97.12 183 MET A O 1
ATOM 1314 N N . ALA A 1 184 ? -66.907 -22.208 29.156 1.00 96.25 184 ALA A N 1
ATOM 1315 C CA . ALA A 1 184 ? -67.364 -23.146 28.145 1.00 96.25 184 ALA A CA 1
ATOM 1316 C C . ALA A 1 184 ? -68.748 -23.690 28.490 1.00 96.25 184 ALA A C 1
ATOM 1318 O O . ALA A 1 184 ? -69.025 -24.022 29.641 1.00 96.25 184 ALA A O 1
ATOM 1319 N N . SER A 1 185 ? -69.597 -23.813 27.474 1.00 94.69 185 SER A N 1
ATOM 1320 C CA . SER A 1 185 ? -70.894 -24.485 27.578 1.00 94.69 185 SER A CA 1
ATOM 1321 C C . SER A 1 185 ? -71.002 -25.591 26.534 1.00 94.69 185 SER A C 1
ATOM 1323 O O . SER A 1 185 ? -70.622 -25.388 25.376 1.00 94.69 185 SER A O 1
ATOM 1325 N N . TYR A 1 186 ? -71.494 -26.760 26.938 1.00 93.31 186 TYR A N 1
ATOM 1326 C CA . TYR A 1 186 ? -71.618 -27.947 26.086 1.00 93.31 186 TYR A CA 1
ATOM 1327 C C . TYR A 1 186 ? -72.676 -28.917 26.628 1.00 93.31 186 TYR A C 1
ATOM 1329 O O . TYR A 1 186 ? -73.215 -28.716 27.710 1.00 93.31 186 TYR A O 1
ATOM 1337 N N . VAL A 1 187 ? -72.982 -29.958 25.850 1.00 91.69 187 VAL A N 1
ATOM 1338 C CA . VAL A 1 187 ? -73.754 -31.120 26.311 1.00 91.69 187 VAL A CA 1
ATOM 1339 C C . VAL A 1 187 ? -72.810 -32.310 26.355 1.00 91.69 187 VAL A C 1
ATOM 1341 O O . VAL A 1 187 ? -72.134 -32.573 25.353 1.00 91.69 187 VAL A O 1
ATOM 1344 N N . ASP A 1 188 ? -72.738 -32.984 27.496 1.00 90.31 188 ASP A N 1
ATOM 1345 C CA . ASP A 1 188 ? -71.875 -34.148 27.695 1.00 90.31 188 ASP A CA 1
ATOM 1346 C C . ASP A 1 188 ? -72.394 -35.407 26.963 1.00 90.31 188 ASP A C 1
ATOM 1348 O O . ASP A 1 188 ? -73.485 -35.425 26.374 1.00 90.31 188 ASP A O 1
ATOM 1352 N N . ASP A 1 189 ? -71.625 -36.498 26.991 1.00 87.88 189 ASP A N 1
ATOM 1353 C CA . ASP A 1 189 ? -72.020 -37.752 26.327 1.00 87.88 189 ASP A CA 1
ATOM 1354 C C . ASP A 1 189 ? -73.183 -38.481 27.036 1.00 87.88 189 ASP A C 1
ATOM 1356 O O . ASP A 1 189 ? -73.783 -39.401 26.465 1.00 87.88 189 ASP A O 1
ATOM 1360 N N . SER A 1 190 ? -73.533 -38.066 28.259 1.00 85.62 190 SER A N 1
ATOM 1361 C CA . SER A 1 190 ? -74.680 -38.556 29.037 1.00 85.62 190 SER A CA 1
ATOM 1362 C C . SER A 1 190 ? -75.961 -37.731 28.821 1.00 85.62 190 SER A C 1
ATOM 1364 O O . SER A 1 190 ? -77.041 -38.153 29.249 1.00 85.62 190 SER A O 1
ATOM 1366 N N . GLY A 1 191 ? -75.878 -36.618 28.087 1.00 85.75 191 GLY A N 1
ATOM 1367 C CA . GLY A 1 191 ? -76.984 -35.743 27.716 1.00 85.75 191 GLY A CA 1
ATOM 1368 C C . GLY A 1 191 ? -77.289 -34.611 28.704 1.00 85.75 191 GLY A C 1
ATOM 1369 O O . GLY A 1 191 ? -78.397 -34.073 28.630 1.00 85.75 191 GLY A O 1
ATOM 1370 N N . PHE A 1 192 ? -76.374 -34.262 29.615 1.00 87.62 192 PHE A N 1
ATOM 1371 C CA . PHE A 1 192 ? -76.522 -33.125 30.532 1.00 87.62 192 PHE A CA 1
ATOM 1372 C C . PHE A 1 192 ? -75.919 -31.840 29.949 1.00 87.62 192 PHE A C 1
ATOM 1374 O O . PHE A 1 192 ? -74.884 -31.872 29.289 1.00 87.62 192 PHE A O 1
ATOM 1381 N N . ASP A 1 193 ? -76.593 -30.707 30.178 1.00 91.50 193 ASP A N 1
ATOM 1382 C CA . ASP A 1 193 ? -76.086 -29.376 29.829 1.00 91.50 193 ASP A CA 1
ATOM 1383 C C . ASP A 1 193 ? -75.069 -28.907 30.885 1.00 91.50 193 ASP A C 1
ATOM 1385 O O . ASP A 1 193 ? -75.417 -28.766 32.059 1.00 91.50 193 ASP A O 1
ATOM 1389 N N . GLU A 1 194 ? -73.850 -28.593 30.449 1.00 91.75 194 GLU A N 1
ATOM 1390 C CA . GLU A 1 194 ? -72.736 -28.138 31.282 1.00 91.75 194 GLU A CA 1
ATOM 1391 C C . GLU A 1 194 ? -72.361 -26.682 30.981 1.00 91.75 194 GLU A C 1
ATOM 1393 O O . GLU A 1 194 ? -72.435 -26.207 29.841 1.00 91.75 194 GLU A O 1
ATOM 1398 N N . SER A 1 195 ? -71.955 -25.949 32.021 1.00 93.50 195 SER A N 1
ATOM 1399 C CA . SER A 1 195 ? -71.498 -24.560 31.913 1.00 93.50 195 SER A CA 1
ATOM 1400 C C . SER A 1 195 ? -70.428 -24.266 32.957 1.00 93.50 195 SER A C 1
ATOM 1402 O O . SER A 1 195 ? -70.735 -23.897 34.090 1.00 93.50 195 SER A O 1
ATOM 1404 N N . ILE A 1 196 ? -69.173 -24.348 32.536 1.00 95.31 196 ILE A N 1
ATOM 1405 C CA . ILE A 1 196 ? -68.001 -24.313 33.412 1.00 95.31 196 ILE A CA 1
ATOM 1406 C C . ILE A 1 196 ? -67.159 -23.059 33.168 1.00 95.31 196 ILE A C 1
ATOM 1408 O O . ILE A 1 196 ? -67.166 -22.483 32.079 1.00 95.31 196 ILE A O 1
ATOM 1412 N N . THR A 1 197 ? -66.443 -22.610 34.198 1.00 95.81 197 THR A N 1
ATOM 1413 C CA . THR A 1 197 ? -65.560 -21.431 34.156 1.00 95.81 197 THR A CA 1
ATOM 1414 C C . THR A 1 197 ? -64.198 -21.798 34.727 1.00 95.81 197 THR A C 1
ATOM 1416 O O . THR A 1 197 ? -64.124 -22.512 35.724 1.00 95.81 197 THR A O 1
ATOM 1419 N N . SER A 1 198 ? -63.125 -21.333 34.093 1.00 97.44 198 SER A N 1
ATOM 1420 C CA . SER A 1 198 ? -61.761 -21.586 34.552 1.00 97.44 198 SER A CA 1
ATOM 1421 C C . SER A 1 198 ? -61.418 -20.743 35.774 1.00 97.44 198 SER A C 1
ATOM 1423 O O . SER A 1 198 ? -61.987 -19.673 35.995 1.00 97.44 198 SER A O 1
ATOM 1425 N N . GLU A 1 199 ? -60.389 -21.161 36.504 1.00 96.12 199 GLU A N 1
ATOM 1426 C CA . GLU A 1 199 ? -59.659 -20.230 37.363 1.00 96.12 199 GLU A CA 1
ATOM 1427 C C . GLU A 1 199 ? -59.028 -19.105 36.508 1.00 96.12 199 GLU A C 1
ATOM 1429 O O . GLU A 1 199 ? -58.722 -19.329 35.326 1.00 96.12 199 GLU A O 1
ATOM 1434 N N . PRO A 1 200 ? -58.857 -17.890 37.061 1.00 96.38 200 PRO A N 1
ATOM 1435 C CA . PRO A 1 200 ? -58.179 -16.800 36.369 1.00 96.38 200 PRO A CA 1
ATOM 1436 C C . PRO A 1 200 ? -56.695 -17.117 36.153 1.00 96.38 200 PRO A C 1
ATOM 1438 O O . PRO A 1 200 ? -56.050 -17.736 37.001 1.00 96.38 200 PRO A O 1
ATOM 1441 N N . THR A 1 201 ? -56.139 -16.663 35.031 1.00 97.12 201 THR A N 1
ATOM 1442 C CA . THR A 1 201 ? -54.691 -16.712 34.786 1.00 97.12 201 THR A CA 1
ATOM 1443 C C . THR A 1 201 ? -53.920 -15.797 35.743 1.00 97.12 201 THR A C 1
ATOM 1445 O O . THR A 1 201 ? -54.497 -14.962 36.441 1.00 97.12 201 THR A O 1
ATOM 1448 N N . GLU A 1 202 ? -52.587 -15.880 35.720 1.00 93.81 202 GLU A N 1
ATOM 1449 C CA . GLU A 1 202 ? -51.760 -14.752 36.164 1.00 93.81 202 GLU A CA 1
ATOM 1450 C C . GLU A 1 202 ? -52.035 -13.509 35.295 1.00 93.81 202 GLU A C 1
ATOM 1452 O O . GLU A 1 202 ? -52.572 -13.616 34.185 1.00 93.81 202 GLU A O 1
ATOM 1457 N N . ALA A 1 203 ? -51.701 -12.324 35.813 1.00 95.19 203 ALA A N 1
ATOM 1458 C CA . ALA A 1 203 ? -51.892 -11.077 35.081 1.00 95.19 203 ALA A CA 1
ATOM 1459 C C . ALA A 1 203 ? -51.051 -11.068 33.794 1.00 95.19 203 ALA A C 1
ATOM 1461 O O . ALA A 1 203 ? -49.898 -11.506 33.800 1.00 95.19 203 ALA A O 1
ATOM 1462 N N . ILE A 1 204 ? -51.618 -10.562 32.697 1.00 94.75 204 ILE A N 1
ATOM 1463 C CA . ILE A 1 204 ? -50.923 -10.511 31.409 1.00 94.75 204 ILE A CA 1
ATOM 1464 C C . ILE A 1 204 ? -49.768 -9.505 31.478 1.00 94.75 204 ILE A C 1
ATOM 1466 O O . ILE A 1 204 ? -49.981 -8.324 31.744 1.00 94.75 204 ILE A O 1
ATOM 1470 N N . ALA A 1 205 ? -48.549 -9.969 31.222 1.00 87.88 205 ALA A N 1
ATOM 1471 C CA . ALA A 1 205 ? -47.347 -9.151 31.152 1.00 87.88 205 ALA A CA 1
ATOM 1472 C C . ALA A 1 205 ? -47.218 -8.438 29.786 1.00 87.88 205 ALA A C 1
ATOM 1474 O O . ALA A 1 205 ? -47.656 -8.993 28.770 1.00 87.88 205 ALA A O 1
ATOM 1475 N N . PRO A 1 206 ? -46.590 -7.248 29.729 1.00 82.81 206 PRO A N 1
ATOM 1476 C CA . PRO A 1 206 ? -46.230 -6.598 28.467 1.00 82.81 206 PRO A CA 1
ATOM 1477 C C . PRO A 1 206 ? -45.241 -7.441 27.652 1.00 82.81 206 PRO A C 1
ATOM 1479 O O . PRO A 1 206 ? -44.556 -8.312 28.194 1.00 82.81 206 PRO A O 1
ATOM 1482 N N . VAL A 1 207 ? -45.133 -7.154 26.351 1.00 75.69 207 VAL A N 1
ATOM 1483 C CA . VAL A 1 207 ? -44.038 -7.679 25.517 1.00 75.69 207 VAL A CA 1
ATOM 1484 C C . VAL A 1 207 ? -42.707 -7.140 26.072 1.00 75.69 207 VAL A C 1
ATOM 1486 O O . VAL A 1 207 ? -42.635 -5.939 26.344 1.00 75.69 207 VAL A O 1
ATOM 1489 N N . PRO A 1 208 ? -41.657 -7.966 26.256 1.00 66.06 208 PRO A N 1
ATOM 1490 C CA . PRO A 1 208 ? -40.318 -7.451 26.537 1.00 66.06 208 PRO A CA 1
ATOM 1491 C C . PRO A 1 208 ? -39.913 -6.462 25.438 1.00 66.06 208 PRO A C 1
ATOM 1493 O O . PRO A 1 208 ? -40.103 -6.764 24.262 1.00 66.06 208 PRO A O 1
ATOM 1496 N N . ALA A 1 209 ? -39.389 -5.287 25.795 1.00 66.44 209 ALA A N 1
ATOM 1497 C CA . ALA A 1 209 ? -38.826 -4.377 24.797 1.00 66.44 209 ALA A CA 1
ATOM 1498 C C . ALA A 1 209 ? -37.712 -5.107 24.032 1.00 66.44 209 ALA A C 1
ATOM 1500 O O . ALA A 1 209 ? -36.940 -5.817 24.669 1.00 66.44 209 ALA A O 1
ATOM 1501 N N . ASP A 1 210 ? -37.627 -4.980 22.707 1.00 71.62 210 ASP A N 1
ATOM 1502 C CA . ASP A 1 210 ? -36.480 -5.528 21.972 1.00 71.62 210 ASP A CA 1
ATOM 1503 C C . ASP A 1 210 ? -35.189 -4.890 22.505 1.00 71.62 210 ASP A C 1
ATOM 1505 O O . ASP A 1 210 ? -35.159 -3.689 22.777 1.00 71.62 210 ASP A O 1
ATOM 1509 N N . ASN A 1 211 ? -34.140 -5.697 22.686 1.00 79.88 211 ASN A N 1
ATOM 1510 C CA . ASN A 1 211 ? -32.858 -5.177 23.141 1.00 79.88 211 ASN A CA 1
ATOM 1511 C C . ASN A 1 211 ? -32.189 -4.355 22.027 1.00 79.88 211 ASN A C 1
ATOM 1513 O O . ASN A 1 211 ? -31.960 -4.875 20.930 1.00 79.88 211 ASN A O 1
ATOM 1517 N N . GLU A 1 212 ? -31.851 -3.102 22.319 1.00 84.81 212 GLU A N 1
ATOM 1518 C CA . GLU A 1 212 ? -31.043 -2.248 21.452 1.00 84.81 212 GLU A CA 1
ATOM 1519 C C . GLU A 1 212 ? -29.612 -2.233 21.992 1.00 84.81 212 GLU A C 1
ATOM 1521 O O . GLU A 1 212 ? -29.297 -1.455 22.880 1.00 84.81 212 GLU A O 1
ATOM 1526 N N . THR A 1 213 ? -28.745 -3.090 21.443 1.00 89.38 213 THR A N 1
ATOM 1527 C CA . THR A 1 213 ? -27.334 -3.173 21.849 1.00 89.38 213 THR A CA 1
ATOM 1528 C C . THR A 1 213 ? -26.664 -1.799 21.816 1.00 89.38 213 THR A C 1
ATOM 1530 O O . THR A 1 213 ? -26.626 -1.157 20.760 1.00 89.38 213 THR A O 1
ATOM 1533 N N . GLY A 1 214 ? -26.109 -1.372 22.951 1.00 91.94 214 GLY A N 1
ATOM 1534 C CA . GLY A 1 214 ? -25.370 -0.117 23.048 1.00 91.94 214 GLY A CA 1
ATOM 1535 C C . GLY A 1 214 ? -24.047 -0.109 22.278 1.00 91.94 214 GLY A C 1
ATOM 1536 O O . GLY A 1 214 ? -23.670 -1.058 21.584 1.00 91.94 214 GLY A O 1
ATOM 1537 N N . SER A 1 215 ? -23.309 0.993 22.388 1.00 94.75 215 SER A N 1
ATOM 1538 C CA . SER A 1 215 ? -22.082 1.221 21.625 1.00 94.75 215 SER A CA 1
ATOM 1539 C C . SER A 1 215 ? -20.953 1.861 22.439 1.00 94.75 215 SER A C 1
ATOM 1541 O O . SER A 1 215 ? -21.155 2.496 23.475 1.00 94.75 215 SER A O 1
ATOM 1543 N N . LEU A 1 216 ? -19.724 1.671 21.946 1.00 96.19 216 LEU A N 1
ATOM 1544 C CA . LEU A 1 216 ? -18.510 2.363 22.393 1.00 96.19 216 LEU A CA 1
ATOM 1545 C C . LEU A 1 216 ? -18.023 3.265 21.253 1.00 96.19 216 LEU A C 1
ATOM 1547 O O . LEU A 1 216 ? -17.083 2.927 20.524 1.00 96.19 216 LEU A O 1
ATOM 1551 N N . ASP A 1 217 ? -18.717 4.384 21.060 1.00 92.75 217 ASP A N 1
ATOM 1552 C CA . ASP A 1 217 ? -18.478 5.280 19.924 1.00 92.75 217 ASP A CA 1
ATOM 1553 C C . ASP A 1 217 ? -17.108 5.961 20.027 1.00 92.75 217 ASP A C 1
ATOM 1555 O O . ASP A 1 217 ? -16.322 5.935 19.074 1.00 92.75 217 ASP A O 1
ATOM 1559 N N . ASP A 1 218 ? -16.781 6.477 21.213 1.00 94.38 218 ASP A N 1
ATOM 1560 C CA . ASP A 1 218 ? -15.519 7.165 21.475 1.00 94.38 218 ASP A CA 1
ATOM 1561 C C . ASP A 1 218 ? -14.307 6.206 21.447 1.00 94.38 218 ASP A C 1
ATOM 1563 O O . ASP A 1 218 ? -14.434 5.010 21.749 1.00 94.38 218 ASP A O 1
ATOM 1567 N N . PRO A 1 219 ? -13.109 6.696 21.077 1.00 93.69 219 PRO A N 1
ATOM 1568 C CA . PRO A 1 219 ? -11.879 5.915 21.144 1.00 93.69 219 PRO A CA 1
ATOM 1569 C C . PRO A 1 219 ? -11.411 5.715 22.591 1.00 93.69 219 PRO A C 1
ATOM 1571 O O . PRO A 1 219 ? -11.813 6.422 23.519 1.00 93.69 219 PRO A O 1
ATOM 1574 N N . ILE A 1 220 ? -10.498 4.762 22.779 1.00 95.75 220 ILE A N 1
ATOM 1575 C CA . ILE A 1 220 ? -9.696 4.700 24.005 1.00 95.75 220 ILE A CA 1
ATOM 1576 C C . ILE A 1 220 ? -8.793 5.937 24.030 1.00 95.75 220 ILE A C 1
ATOM 1578 O O . ILE A 1 220 ? -8.122 6.233 23.047 1.00 95.75 220 ILE A O 1
ATOM 1582 N N . THR A 1 221 ? -8.771 6.658 25.150 1.00 93.75 221 THR A N 1
ATOM 1583 C CA . THR A 1 221 ? -7.990 7.900 25.281 1.00 93.75 221 THR A CA 1
ATOM 1584 C C . THR A 1 221 ? -6.760 7.706 26.164 1.00 93.75 221 THR A C 1
ATOM 1586 O O . THR A 1 221 ? -6.747 6.844 27.041 1.00 93.75 221 THR A O 1
ATOM 1589 N N . GLY A 1 222 ? -5.736 8.533 25.950 1.00 92.12 222 GLY A N 1
ATOM 1590 C CA . GLY A 1 222 ? -4.430 8.444 26.612 1.00 92.12 222 GLY A CA 1
ATOM 1591 C C . GLY A 1 222 ? -3.311 8.171 25.607 1.00 92.12 222 GLY A C 1
ATOM 1592 O O . GLY A 1 222 ? -3.562 7.686 24.508 1.00 92.12 222 GLY A O 1
ATOM 1593 N N . GLU A 1 223 ? -2.073 8.510 25.966 1.00 91.31 223 GLU A N 1
ATOM 1594 C CA . GLU A 1 223 ? -0.915 8.219 25.114 1.00 91.31 223 GLU A CA 1
ATOM 1595 C C . GLU A 1 223 ? -0.665 6.706 25.075 1.00 91.31 223 GLU A C 1
ATOM 1597 O O . GLU A 1 223 ? -0.593 6.055 26.119 1.00 91.31 223 GLU A O 1
ATOM 1602 N N . LEU A 1 224 ? -0.502 6.142 23.875 1.00 94.06 224 LEU A N 1
ATOM 1603 C CA . LEU A 1 224 ? -0.218 4.718 23.666 1.00 94.06 224 LEU A CA 1
ATOM 1604 C C . LEU A 1 224 ? 1.261 4.414 23.947 1.00 94.06 224 LEU A C 1
ATOM 1606 O O . LEU A 1 224 ? 1.995 3.975 23.069 1.00 94.06 224 LEU A O 1
ATOM 1610 N N . THR A 1 225 ? 1.719 4.692 25.166 1.00 94.81 225 THR A N 1
ATOM 1611 C CA . THR A 1 225 ? 3.119 4.541 25.580 1.00 94.81 225 THR A CA 1
ATOM 1612 C C . THR A 1 225 ? 3.244 3.895 26.950 1.00 94.81 225 THR A C 1
ATOM 1614 O O . THR A 1 225 ? 2.355 4.003 27.800 1.00 94.81 225 THR A O 1
ATOM 1617 N N . VAL A 1 226 ? 4.373 3.237 27.190 1.00 93.12 226 VAL A N 1
ATOM 1618 C CA . VAL A 1 226 ? 4.690 2.642 28.490 1.00 93.12 226 VAL A CA 1
ATOM 1619 C C . VAL A 1 226 ? 4.662 3.702 29.599 1.00 93.12 226 VAL A C 1
ATOM 1621 O O . VAL A 1 226 ? 5.277 4.763 29.504 1.00 93.12 226 VAL A O 1
ATOM 1624 N N . GLY A 1 227 ? 3.960 3.399 30.694 1.00 93.19 227 GLY A N 1
ATOM 1625 C CA . GLY A 1 227 ? 3.811 4.276 31.856 1.00 93.19 227 GLY A CA 1
ATOM 1626 C C . GLY A 1 227 ? 2.670 5.293 31.758 1.00 93.19 227 GLY A C 1
ATOM 1627 O O . GLY A 1 227 ? 2.335 5.911 32.774 1.00 93.19 227 GLY A O 1
ATOM 1628 N N . ALA A 1 228 ? 2.039 5.451 30.591 1.00 95.44 228 ALA A N 1
ATOM 1629 C CA . ALA A 1 228 ? 0.840 6.269 30.448 1.00 95.44 228 ALA A CA 1
ATOM 1630 C C . ALA A 1 228 ? -0.396 5.581 31.044 1.00 95.44 228 ALA A C 1
ATOM 1632 O O . ALA A 1 228 ? -0.407 4.384 31.331 1.00 95.44 228 ALA A O 1
ATOM 1633 N N . THR A 1 229 ? -1.452 6.366 31.262 1.00 97.50 229 THR A N 1
ATOM 1634 C CA . THR A 1 229 ? -2.759 5.862 31.699 1.00 97.50 229 THR A CA 1
ATOM 1635 C C . THR A 1 229 ? -3.749 5.963 30.548 1.00 97.50 229 THR A C 1
ATOM 1637 O O . THR A 1 229 ? -4.048 7.069 30.101 1.00 97.50 229 THR A O 1
ATOM 1640 N N . LEU A 1 230 ? -4.271 4.822 30.105 1.00 97.69 230 LEU A N 1
ATOM 1641 C CA . LEU A 1 230 ? -5.374 4.747 29.155 1.00 97.69 230 LEU A CA 1
ATOM 1642 C C . LEU A 1 230 ? -6.711 4.805 29.885 1.00 97.69 230 LEU A C 1
ATOM 1644 O O . LEU A 1 230 ? -6.830 4.325 31.013 1.00 97.69 230 LEU A O 1
ATOM 1648 N N . THR A 1 231 ? -7.719 5.374 29.232 1.00 98.12 231 THR A N 1
ATOM 1649 C CA . THR A 1 231 ? -9.091 5.482 29.735 1.00 98.12 231 THR A CA 1
ATOM 1650 C C . THR A 1 231 ? -10.053 4.887 28.715 1.00 98.12 231 THR A C 1
ATOM 1652 O O . THR A 1 231 ? -10.039 5.269 27.543 1.00 98.12 231 THR A O 1
ATOM 1655 N N . ALA A 1 232 ? -10.876 3.943 29.167 1.00 97.69 232 ALA A N 1
ATOM 1656 C CA . ALA A 1 232 ? -11.910 3.318 28.356 1.00 97.69 232 ALA A CA 1
ATOM 1657 C C . ALA A 1 232 ? -13.001 4.336 27.968 1.00 97.69 232 ALA A C 1
ATOM 1659 O O . ALA A 1 232 ? -13.320 5.220 28.772 1.00 97.69 232 ALA A O 1
ATOM 1660 N N . PRO A 1 233 ? -13.600 4.218 26.770 1.00 96.81 233 PRO A N 1
ATOM 1661 C CA . PRO A 1 233 ? -14.761 5.020 26.408 1.00 96.81 233 PRO A CA 1
ATOM 1662 C C . PRO A 1 233 ? -15.962 4.686 27.299 1.00 96.81 233 PRO A C 1
ATOM 1664 O O . PRO A 1 233 ? -16.095 3.573 27.812 1.00 96.81 233 PRO A O 1
ATOM 1667 N N . THR A 1 234 ? -16.848 5.664 27.482 1.00 94.56 234 THR A N 1
ATOM 1668 C CA . THR A 1 234 ? -18.102 5.459 28.221 1.00 94.56 234 THR A CA 1
ATOM 1669 C C . THR A 1 234 ? -19.140 4.834 27.283 1.00 94.56 234 THR A C 1
ATOM 1671 O O . THR A 1 234 ? -19.301 5.350 26.177 1.00 94.56 234 THR A O 1
ATOM 1674 N N . PRO A 1 235 ? -19.843 3.755 27.679 1.00 95.31 235 PRO A N 1
ATOM 1675 C CA . PRO A 1 235 ? -20.896 3.173 26.856 1.00 95.31 235 PRO A CA 1
ATOM 1676 C C . PRO A 1 235 ? -22.064 4.140 26.673 1.00 95.31 235 PRO A C 1
ATOM 1678 O O . PRO A 1 235 ? -22.437 4.872 27.595 1.00 95.31 235 PRO A O 1
ATOM 1681 N N . VAL A 1 236 ? -22.637 4.122 25.474 1.00 93.44 236 VAL A N 1
ATOM 1682 C CA . VAL A 1 236 ? -23.844 4.866 25.121 1.00 93.44 236 VAL A CA 1
ATOM 1683 C C . VAL A 1 236 ? -24.924 3.866 24.739 1.00 93.44 236 VAL A C 1
ATOM 1685 O O . VAL A 1 236 ? -24.679 2.948 23.963 1.00 93.44 236 VAL A O 1
ATOM 1688 N N . ASP A 1 237 ? -26.119 4.058 25.288 1.00 90.88 237 ASP A N 1
ATOM 1689 C CA . ASP A 1 237 ? -27.271 3.194 25.058 1.00 90.88 237 ASP A CA 1
ATOM 1690 C C . ASP A 1 237 ? -28.530 4.050 24.871 1.00 90.88 237 ASP A C 1
ATOM 1692 O O . ASP A 1 237 ? -28.699 5.076 25.541 1.00 90.88 237 ASP A O 1
ATOM 1696 N N . ALA A 1 238 ? -29.398 3.657 23.940 1.00 87.62 238 ALA A N 1
ATOM 1697 C CA . ALA A 1 238 ? -30.627 4.374 23.624 1.00 87.62 238 ALA A CA 1
ATOM 1698 C C . ALA A 1 238 ? -31.657 4.292 24.756 1.00 87.62 238 ALA A C 1
ATOM 1700 O O . ALA A 1 238 ? -32.407 5.253 24.970 1.00 87.62 238 ALA A O 1
ATOM 1701 N N . ASN A 1 239 ? -31.693 3.173 25.483 1.00 82.75 239 ASN A N 1
ATOM 1702 C CA . ASN A 1 239 ? -32.601 3.005 26.611 1.00 82.75 239 ASN A CA 1
ATOM 1703 C C . ASN A 1 239 ? -31.977 3.467 27.941 1.00 82.75 239 ASN A C 1
ATOM 1705 O O . ASN A 1 239 ? -32.725 3.825 28.846 1.00 82.75 239 ASN A O 1
ATOM 1709 N N . GLY A 1 240 ? -30.649 3.597 28.007 1.00 86.56 240 GLY A N 1
ATOM 1710 C CA . GLY A 1 240 ? -29.905 4.138 29.142 1.00 86.56 240 GLY A CA 1
ATOM 1711 C C . GLY A 1 240 ? -28.909 3.143 29.738 1.00 86.56 240 GLY A C 1
ATOM 1712 O O . GLY A 1 240 ? -28.943 1.949 29.471 1.00 86.56 240 GLY A O 1
ATOM 1713 N N . VAL A 1 241 ? -27.988 3.657 30.554 1.00 88.69 241 VAL A N 1
ATOM 1714 C CA . VAL A 1 241 ? -26.996 2.852 31.282 1.00 88.69 241 VAL A CA 1
ATOM 1715 C C . VAL A 1 241 ? -27.234 3.063 32.777 1.00 88.69 241 VAL A C 1
ATOM 1717 O O . VAL A 1 241 ? -26.785 4.065 33.343 1.00 88.69 241 VAL A O 1
ATOM 1720 N N . SER A 1 242 ? -27.969 2.156 33.426 1.00 76.00 242 SER A N 1
ATOM 1721 C CA . SER A 1 242 ? -28.313 2.252 34.859 1.00 76.00 242 SER A CA 1
ATOM 1722 C C . SER A 1 242 ? -27.580 1.256 35.757 1.00 76.00 242 SER A C 1
ATOM 1724 O O . SER A 1 242 ? -27.606 1.422 36.983 1.00 76.00 242 SER A O 1
ATOM 1726 N N . GLY A 1 243 ? -26.902 0.260 35.181 1.00 76.38 243 GLY A N 1
ATOM 1727 C CA . GLY A 1 243 ? -26.089 -0.725 35.892 1.00 76.38 243 GLY A CA 1
ATOM 1728 C C . GLY A 1 243 ? -24.688 -0.248 36.302 1.00 76.38 243 GLY A C 1
ATOM 1729 O O . GLY A 1 243 ? -24.204 0.814 35.908 1.00 76.38 243 GLY A O 1
ATOM 1730 N N . GLU A 1 244 ? -24.012 -1.067 37.115 1.00 88.31 244 GLU A N 1
ATOM 1731 C CA . GLU A 1 244 ? -22.574 -0.919 37.365 1.00 88.31 244 GLU A CA 1
ATOM 1732 C C . GLU A 1 244 ? -21.809 -1.299 36.093 1.00 88.31 244 GLU A C 1
ATOM 1734 O O . GLU A 1 244 ? -21.997 -2.389 35.555 1.00 88.31 244 GLU A O 1
ATOM 1739 N N . ILE A 1 245 ? -20.952 -0.398 35.609 1.00 95.19 245 ILE A N 1
ATOM 1740 C CA . ILE A 1 245 ? -20.108 -0.666 34.445 1.00 95.19 245 ILE A CA 1
ATOM 1741 C C . ILE A 1 245 ? -18.867 -1.420 34.918 1.00 95.19 245 ILE A C 1
ATOM 1743 O O . ILE A 1 245 ? -18.097 -0.917 35.739 1.00 95.19 245 ILE A O 1
ATOM 1747 N N . SER A 1 246 ? -18.665 -2.612 34.371 1.00 96.50 246 SER A N 1
ATOM 1748 C CA . SER A 1 246 ? -17.490 -3.446 34.599 1.00 96.50 246 SER A CA 1
ATOM 1749 C C . SER A 1 246 ? -16.547 -3.393 33.401 1.00 96.50 246 SER A C 1
ATOM 1751 O O . SER A 1 246 ? -16.986 -3.333 32.252 1.00 96.50 246 SER A O 1
ATOM 1753 N N . TYR A 1 247 ? -15.245 -3.418 33.678 1.00 98.06 247 TYR A N 1
ATOM 1754 C CA . TYR A 1 247 ? -14.200 -3.349 32.663 1.00 98.06 247 TYR A CA 1
ATOM 1755 C C . TYR A 1 247 ? -13.313 -4.588 32.748 1.00 98.06 247 TYR A C 1
ATOM 1757 O O . TYR A 1 247 ? -13.064 -5.120 33.830 1.00 98.06 247 TYR A O 1
ATOM 1765 N N . GLN A 1 248 ? -12.794 -5.029 31.609 1.00 98.19 248 GLN A N 1
ATOM 1766 C CA . GLN A 1 248 ? -11.700 -5.989 31.537 1.00 98.19 248 GLN A CA 1
ATOM 1767 C C . GLN A 1 248 ? -10.796 -5.617 30.369 1.00 98.19 248 GLN A C 1
ATOM 1769 O O . GLN A 1 248 ? -11.169 -5.774 29.206 1.00 98.19 248 GLN A O 1
ATOM 1774 N N . TRP A 1 249 ? -9.585 -5.162 30.677 1.00 98.56 249 TRP A N 1
ATOM 1775 C CA . TRP A 1 249 ? -8.590 -4.883 29.649 1.00 98.56 249 TRP A CA 1
ATOM 1776 C C . TRP A 1 249 ? -7.944 -6.168 29.138 1.00 98.56 249 TRP A C 1
ATOM 1778 O O . TRP A 1 249 ? -7.740 -7.133 29.884 1.00 98.56 249 TRP A O 1
ATOM 1788 N N . GLN A 1 250 ? -7.616 -6.171 27.855 1.00 98.19 250 GLN A N 1
ATOM 1789 C CA . GLN A 1 250 ? -7.027 -7.281 27.128 1.00 98.19 250 GLN A CA 1
ATOM 1790 C C . GLN A 1 250 ? -5.883 -6.780 26.243 1.00 98.19 250 GLN A C 1
ATOM 1792 O O . GLN A 1 250 ? -5.846 -5.613 25.855 1.00 98.19 250 GLN A O 1
ATOM 1797 N N . SER A 1 251 ? -4.959 -7.673 25.903 1.00 97.88 251 SER A N 1
ATOM 1798 C CA . SER A 1 251 ? -3.852 -7.397 24.984 1.00 97.88 251 SER A CA 1
ATOM 1799 C C . SER A 1 251 ? -3.758 -8.476 23.907 1.00 97.88 251 SER A C 1
ATOM 1801 O O . SER A 1 251 ? -4.080 -9.638 24.167 1.00 97.88 251 SER A O 1
ATOM 1803 N N . ARG A 1 252 ? -3.306 -8.099 22.708 1.00 97.44 252 ARG A N 1
ATOM 1804 C CA . ARG A 1 252 ? -2.984 -9.018 21.602 1.00 97.44 252 ARG A CA 1
ATOM 1805 C C . ARG A 1 252 ? -1.769 -8.531 20.819 1.00 97.44 252 ARG A C 1
ATOM 1807 O O . ARG A 1 252 ? -1.463 -7.338 20.857 1.00 97.44 252 ARG A O 1
ATOM 1814 N N . ASN A 1 253 ? -1.093 -9.421 20.098 1.00 96.06 253 ASN A N 1
ATOM 1815 C CA . ASN A 1 253 ? 0.002 -9.004 19.223 1.00 96.06 253 ASN A CA 1
ATOM 1816 C C . ASN A 1 253 ? -0.547 -8.283 17.981 1.00 96.06 253 ASN A C 1
ATOM 1818 O O . ASN A 1 253 ? -1.675 -8.522 17.542 1.00 96.06 253 ASN A O 1
ATOM 1822 N N . VAL A 1 254 ? 0.262 -7.402 17.393 1.00 91.88 254 VAL A N 1
ATOM 1823 C CA . VAL A 1 254 ? -0.079 -6.743 16.125 1.00 91.88 254 VAL A CA 1
ATOM 1824 C C . VAL A 1 254 ? -0.298 -7.796 15.032 1.00 91.88 254 VAL A C 1
ATOM 1826 O O . VAL A 1 254 ? 0.494 -8.724 14.881 1.00 91.88 254 VAL A O 1
ATOM 1829 N N . GLY A 1 255 ? -1.385 -7.650 14.270 1.00 89.69 255 GLY A N 1
ATOM 1830 C CA . GLY A 1 255 ? -1.783 -8.589 13.214 1.00 89.69 255 GLY A CA 1
ATOM 1831 C C . GLY A 1 255 ? -2.656 -9.757 13.685 1.00 89.69 255 GLY A C 1
ATOM 1832 O O . GLY A 1 255 ? -3.179 -10.488 12.846 1.00 89.69 255 GLY A O 1
ATOM 1833 N N . GLU A 1 256 ? -2.863 -9.927 14.995 1.00 94.81 256 GLU A N 1
ATOM 1834 C CA . GLU A 1 256 ? -3.811 -10.910 15.524 1.00 94.81 256 GLU A CA 1
ATOM 1835 C C . GLU A 1 256 ? -5.250 -10.365 15.553 1.00 94.81 256 GLU A C 1
ATOM 1837 O O . GLU A 1 256 ? -5.498 -9.183 15.814 1.00 94.81 256 GLU A O 1
ATOM 1842 N N . ASP A 1 257 ? -6.209 -11.263 15.318 1.00 92.69 257 ASP A N 1
ATOM 1843 C CA . ASP A 1 257 ? -7.640 -11.007 15.496 1.00 92.69 257 ASP A CA 1
ATOM 1844 C C . ASP A 1 257 ? -7.979 -10.788 16.985 1.00 92.69 257 ASP A C 1
ATOM 1846 O O . ASP A 1 257 ? -7.306 -11.302 17.882 1.00 92.69 257 ASP A O 1
ATOM 1850 N N . LEU A 1 258 ? -9.063 -10.061 17.266 1.00 91.50 258 LEU A N 1
ATOM 1851 C CA . LEU A 1 258 ? -9.576 -9.811 18.614 1.00 91.50 258 LEU A CA 1
ATOM 1852 C C . LEU A 1 258 ? -9.885 -11.115 19.370 1.00 91.50 258 LEU A C 1
ATOM 1854 O O . LEU A 1 258 ? -9.788 -11.155 20.592 1.00 91.50 258 LEU A O 1
ATOM 1858 N N . SER A 1 259 ? -10.179 -12.208 18.659 1.00 93.75 259 SER A N 1
ATOM 1859 C CA . SER A 1 259 ? -10.359 -13.539 19.254 1.00 93.75 259 SER A CA 1
ATOM 1860 C C . SER A 1 259 ? -9.099 -14.109 19.930 1.00 93.75 259 SER A C 1
ATOM 1862 O O . SER A 1 259 ? -9.214 -14.998 20.775 1.00 93.75 259 SER A O 1
ATOM 1864 N N . ALA A 1 260 ? -7.910 -13.588 19.608 1.00 96.06 260 ALA A N 1
ATOM 1865 C CA . ALA A 1 260 ? -6.648 -13.931 20.263 1.00 96.06 260 ALA A CA 1
ATOM 1866 C C . ALA A 1 260 ? -6.348 -13.068 21.504 1.00 96.06 260 ALA A C 1
ATOM 1868 O O . ALA A 1 260 ? -5.343 -13.302 22.176 1.00 96.06 260 ALA A O 1
ATOM 1869 N N . ALA A 1 261 ? -7.191 -12.078 21.821 1.00 96.19 261 ALA A N 1
ATOM 1870 C CA . ALA A 1 261 ? -6.958 -11.174 22.939 1.00 96.19 261 ALA A CA 1
ATOM 1871 C C . ALA A 1 261 ? -6.966 -11.913 24.286 1.00 96.19 261 ALA A C 1
ATOM 1873 O O . ALA A 1 261 ? -7.849 -12.719 24.591 1.00 96.19 261 ALA A O 1
ATOM 1874 N N . VAL A 1 262 ? -5.970 -11.607 25.116 1.00 97.25 262 VAL A N 1
ATOM 1875 C CA . VAL A 1 262 ? -5.777 -12.208 26.439 1.00 97.25 262 VAL A CA 1
ATOM 1876 C C . VAL A 1 262 ? -6.013 -11.156 27.512 1.00 97.25 262 VAL A C 1
ATOM 1878 O O . VAL A 1 262 ? -5.488 -10.047 27.418 1.00 97.25 262 VAL A O 1
ATOM 1881 N N . ASN A 1 263 ? -6.773 -11.512 28.551 1.00 97.69 263 ASN A N 1
ATOM 1882 C CA . ASN A 1 263 ? -7.021 -10.636 29.697 1.00 97.69 263 ASN A CA 1
ATOM 1883 C C . ASN A 1 263 ? -5.711 -10.214 30.369 1.00 97.69 263 ASN A C 1
ATOM 1885 O O . ASN A 1 263 ? -4.846 -11.045 30.646 1.00 97.69 263 ASN A O 1
ATOM 1889 N N . ILE A 1 264 ? -5.607 -8.926 30.683 1.00 97.56 264 ILE A N 1
ATOM 1890 C CA . ILE A 1 264 ? -4.555 -8.399 31.545 1.00 97.56 264 ILE A CA 1
ATOM 1891 C C . ILE A 1 264 ? -5.001 -8.614 32.995 1.00 97.56 264 ILE A C 1
ATOM 1893 O O . ILE A 1 264 ? -6.052 -8.124 33.421 1.00 97.56 264 ILE A O 1
ATOM 1897 N N . ASP A 1 265 ? -4.215 -9.381 33.750 1.00 95.88 265 ASP A N 1
ATOM 1898 C CA . ASP A 1 265 ? -4.552 -9.781 35.117 1.00 95.88 265 ASP A CA 1
ATOM 1899 C C . ASP A 1 265 ? -4.796 -8.562 36.026 1.00 95.88 265 ASP A C 1
ATOM 1901 O O . ASP A 1 265 ? -3.919 -7.725 36.234 1.00 95.88 265 ASP A O 1
ATOM 1905 N N . GLY A 1 266 ? -5.998 -8.481 36.605 1.00 94.44 266 GLY A N 1
ATOM 1906 C CA . GLY A 1 266 ? -6.389 -7.424 37.546 1.00 94.44 266 GLY A CA 1
ATOM 1907 C C . GLY A 1 266 ? -6.767 -6.080 36.912 1.00 94.44 266 GLY A C 1
ATOM 1908 O O . GLY A 1 266 ? -7.202 -5.184 37.636 1.00 94.44 266 GLY A O 1
ATOM 1909 N N . ALA A 1 267 ? -6.665 -5.932 35.589 1.00 97.62 267 ALA A N 1
ATOM 1910 C CA . ALA A 1 267 ? -7.034 -4.711 34.877 1.00 97.62 267 ALA A CA 1
ATOM 1911 C C . ALA A 1 267 ? -8.556 -4.614 34.678 1.00 97.62 267 ALA A C 1
ATOM 1913 O O . ALA A 1 267 ? -9.078 -4.870 33.593 1.00 97.62 267 ALA A O 1
ATOM 1914 N N . THR A 1 268 ? -9.258 -4.275 35.761 1.00 97.81 268 THR A N 1
ATOM 1915 C CA . THR A 1 268 ? -10.734 -4.271 35.844 1.00 97.81 268 THR A CA 1
ATOM 1916 C C . THR A 1 268 ? -11.347 -2.889 36.083 1.00 97.81 268 THR A C 1
ATOM 1918 O O . THR A 1 268 ? -12.549 -2.752 36.287 1.00 97.81 268 THR A O 1
ATOM 1921 N N . GLU A 1 269 ? -10.513 -1.853 36.039 1.00 97.75 269 GLU A N 1
ATOM 1922 C CA . GLU A 1 269 ? -10.913 -0.460 36.218 1.00 97.75 269 GLU A CA 1
ATOM 1923 C C . GLU A 1 269 ? -11.164 0.216 34.861 1.00 97.75 269 GLU A C 1
ATOM 1925 O O . GLU A 1 269 ? -10.653 -0.218 33.824 1.00 97.75 269 GLU A O 1
ATOM 1930 N N . ALA A 1 270 ? -11.888 1.340 34.874 1.00 97.19 270 ALA A N 1
ATOM 1931 C CA . ALA A 1 270 ? -12.101 2.174 33.684 1.00 97.19 270 ALA A CA 1
ATOM 1932 C C . ALA A 1 270 ? -10.790 2.731 33.096 1.00 97.19 270 ALA A C 1
ATOM 1934 O O . ALA A 1 270 ? -10.756 3.181 31.950 1.00 97.19 270 ALA A O 1
ATOM 1935 N N . THR A 1 271 ? -9.711 2.714 33.883 1.00 98.19 271 THR A N 1
ATOM 1936 C CA . THR A 1 271 ? -8.379 3.139 33.468 1.00 98.19 271 THR A CA 1
ATOM 1937 C C . THR A 1 271 ? -7.354 2.017 33.606 1.00 98.19 271 THR A C 1
ATOM 1939 O O . THR A 1 271 ? -7.455 1.159 34.484 1.00 98.19 271 THR A O 1
ATOM 1942 N N . LEU A 1 272 ? -6.336 2.044 32.747 1.00 98.38 272 LEU A N 1
ATOM 1943 C CA . LEU A 1 272 ? -5.220 1.102 32.747 1.00 98.38 272 LEU A CA 1
ATOM 1944 C C . LEU A 1 272 ? -3.898 1.862 32.682 1.00 98.38 272 LEU A C 1
ATOM 1946 O O . LEU A 1 272 ? -3.685 2.657 31.772 1.00 98.38 272 LEU A O 1
ATOM 1950 N N . VAL A 1 273 ? -2.989 1.589 33.619 1.00 97.44 273 VAL A N 1
ATOM 1951 C CA . VAL A 1 273 ? -1.596 2.040 33.508 1.00 97.44 273 VAL A CA 1
ATOM 1952 C C . VAL A 1 273 ? -0.832 1.039 32.650 1.00 97.44 273 VAL A C 1
ATOM 1954 O O . VAL A 1 273 ? -0.740 -0.133 33.010 1.00 97.44 273 VAL A O 1
ATOM 1957 N N . VAL A 1 274 ? -0.287 1.511 31.535 1.00 97.06 274 VAL A N 1
ATOM 1958 C CA . VAL A 1 274 ? 0.446 0.699 30.561 1.00 97.06 274 VAL A CA 1
ATOM 1959 C C . VAL A 1 274 ? 1.806 0.295 31.124 1.00 97.06 274 VAL A C 1
ATOM 1961 O O . VAL A 1 274 ? 2.511 1.113 31.723 1.00 97.06 274 VAL A O 1
ATOM 1964 N N . THR A 1 275 ? 2.199 -0.960 30.919 1.00 94.88 275 THR A N 1
ATOM 1965 C CA . THR A 1 275 ? 3.455 -1.524 31.429 1.00 94.88 275 THR A CA 1
ATOM 1966 C C . THR A 1 275 ? 4.384 -1.984 30.306 1.00 94.88 275 THR A C 1
ATOM 1968 O O . THR A 1 275 ? 3.967 -2.133 29.162 1.00 94.88 275 THR A O 1
ATOM 1971 N N . ASP A 1 276 ? 5.643 -2.291 30.640 1.00 92.19 276 ASP A N 1
ATOM 1972 C CA . ASP A 1 276 ? 6.610 -2.855 29.683 1.00 92.19 276 ASP A CA 1
ATOM 1973 C C . ASP A 1 276 ? 6.106 -4.150 29.014 1.00 92.19 276 ASP A C 1
ATOM 1975 O O . ASP A 1 276 ? 6.478 -4.458 27.886 1.00 92.19 276 ASP A O 1
ATOM 1979 N N . ALA A 1 277 ? 5.244 -4.919 29.694 1.00 93.50 277 ALA A N 1
ATOM 1980 C CA . ALA A 1 277 ? 4.682 -6.162 29.162 1.00 93.50 277 ALA A CA 1
ATOM 1981 C C . ALA A 1 277 ? 3.641 -5.939 28.049 1.00 93.50 277 ALA A C 1
ATOM 1983 O O . ALA A 1 277 ? 3.257 -6.902 27.372 1.00 93.50 277 ALA A O 1
ATOM 1984 N N . ASP A 1 278 ? 3.180 -4.700 27.885 1.00 95.50 278 ASP A N 1
ATOM 1985 C CA . ASP A 1 278 ? 2.204 -4.284 26.881 1.00 95.50 278 ASP A CA 1
ATOM 1986 C C . ASP A 1 278 ? 2.877 -3.687 25.636 1.00 95.50 278 ASP A C 1
ATOM 1988 O O . ASP A 1 278 ? 2.217 -3.551 24.610 1.00 95.50 278 ASP A O 1
ATOM 1992 N N . SER A 1 279 ? 4.178 -3.369 25.698 1.00 94.38 279 SER A N 1
ATOM 1993 C CA . SER A 1 279 ? 4.925 -2.805 24.566 1.00 94.38 279 SER A CA 1
ATOM 1994 C C . SER A 1 279 ? 4.831 -3.704 23.327 1.00 94.38 279 SER A C 1
ATOM 1996 O O . SER A 1 279 ? 4.976 -4.927 23.414 1.00 94.38 279 SER A O 1
ATOM 1998 N N . GLY A 1 280 ? 4.535 -3.096 22.174 1.00 94.44 280 GLY A N 1
ATOM 1999 C CA . GLY A 1 280 ? 4.322 -3.782 20.897 1.00 94.44 280 GLY A CA 1
ATOM 2000 C C . GLY A 1 280 ? 2.986 -4.525 20.771 1.00 94.44 280 GLY A C 1
ATOM 2001 O O . GLY A 1 280 ? 2.778 -5.239 19.789 1.00 94.44 280 GLY A O 1
ATOM 2002 N N . LYS A 1 281 ? 2.069 -4.398 21.741 1.00 96.31 281 LYS A N 1
ATOM 2003 C CA . LYS A 1 281 ? 0.729 -5.007 21.690 1.00 96.31 281 LYS A CA 1
ATOM 2004 C C . LYS A 1 281 ? -0.350 -3.979 21.401 1.00 96.31 281 LYS A C 1
ATOM 2006 O O . LYS A 1 281 ? -0.213 -2.808 21.738 1.00 96.31 281 LYS A O 1
ATOM 2011 N N . ILE A 1 282 ? -1.465 -4.446 20.849 1.00 97.44 282 ILE A N 1
ATOM 2012 C CA . ILE A 1 282 ? -2.704 -3.669 20.760 1.00 97.44 282 ILE A CA 1
ATOM 2013 C C . ILE A 1 282 ? -3.530 -3.964 22.008 1.00 97.44 282 ILE A C 1
ATOM 2015 O O . ILE A 1 282 ? -3.807 -5.129 22.320 1.00 97.44 282 ILE A O 1
ATOM 2019 N N . LEU A 1 283 ? -3.924 -2.908 22.717 1.00 97.88 283 LEU A N 1
ATOM 2020 C CA . LEU A 1 283 ? -4.785 -3.019 23.889 1.00 97.88 283 LEU A CA 1
ATOM 2021 C C . LEU A 1 283 ? -6.256 -2.909 23.502 1.00 97.88 283 LEU A C 1
ATOM 2023 O O . LEU A 1 283 ? -6.634 -2.277 22.517 1.00 97.88 283 LEU A O 1
ATOM 2027 N N . SER A 1 284 ? -7.107 -3.583 24.257 1.00 97.94 284 SER A N 1
ATOM 2028 C CA . SER A 1 284 ? -8.557 -3.541 24.093 1.00 97.94 284 SER A CA 1
ATOM 2029 C C . SER A 1 284 ? -9.229 -3.578 25.451 1.00 97.94 284 SER A C 1
ATOM 2031 O O . SER A 1 284 ? -8.640 -4.043 26.424 1.00 97.94 284 SER A O 1
ATOM 2033 N N . VAL A 1 285 ? -10.462 -3.102 25.526 1.00 98.31 285 VAL A N 1
ATOM 2034 C CA . VAL A 1 285 ? -11.270 -3.158 26.739 1.00 98.31 285 VAL A CA 1
ATOM 2035 C C . VAL A 1 285 ? -12.620 -3.767 26.413 1.00 98.31 285 VAL A C 1
ATOM 2037 O O . VAL A 1 285 ? -13.282 -3.341 25.468 1.00 98.31 285 VAL A O 1
ATOM 2040 N N . ASN A 1 286 ? -13.011 -4.764 27.203 1.00 97.69 286 ASN A N 1
ATOM 2041 C CA . ASN A 1 286 ? -14.385 -5.235 27.249 1.00 97.69 286 ASN A CA 1
ATOM 2042 C C . ASN A 1 286 ? -15.114 -4.478 28.352 1.00 97.69 286 ASN A C 1
ATOM 2044 O O . ASN A 1 286 ? -14.630 -4.409 29.484 1.00 97.69 286 ASN A O 1
ATOM 2048 N N . VAL A 1 287 ? -16.256 -3.906 28.001 1.00 97.44 287 VAL A N 1
ATOM 2049 C CA . VAL A 1 287 ? -17.119 -3.115 28.870 1.00 97.44 287 VAL A CA 1
ATOM 2050 C C . VAL A 1 287 ? -18.436 -3.862 28.987 1.00 97.44 287 VAL A C 1
ATOM 2052 O O . VAL A 1 287 ? -19.078 -4.135 27.974 1.00 97.44 287 VAL A O 1
ATOM 2055 N N . SER A 1 288 ? -18.836 -4.219 30.205 1.00 95.62 288 SER A N 1
ATOM 2056 C CA . SER A 1 288 ? -20.117 -4.889 30.446 1.00 95.62 288 SER A CA 1
ATOM 2057 C C . SER A 1 288 ? -20.961 -4.123 31.449 1.00 95.62 288 SER A C 1
ATOM 2059 O O . SER A 1 288 ? -20.446 -3.678 32.478 1.00 95.62 288 SER A O 1
ATOM 2061 N N . TYR A 1 289 ? -22.245 -3.967 31.146 1.00 94.38 289 TYR A N 1
ATOM 2062 C CA . TYR A 1 289 ? -23.214 -3.246 31.967 1.00 94.38 289 TYR A CA 1
ATOM 2063 C C . TYR A 1 289 ? -24.618 -3.825 31.766 1.00 94.38 289 TYR A C 1
ATOM 2065 O O . TYR A 1 289 ? -24.877 -4.508 30.779 1.00 94.38 289 TYR A O 1
ATOM 2073 N N . THR A 1 290 ? -25.519 -3.521 32.697 1.00 92.38 290 THR A N 1
ATOM 2074 C CA . THR A 1 290 ? -26.957 -3.750 32.528 1.00 92.38 290 THR A CA 1
ATOM 2075 C C . THR A 1 290 ? -27.622 -2.436 32.127 1.00 92.38 290 THR A C 1
ATOM 2077 O O . THR A 1 290 ? -27.388 -1.403 32.770 1.00 92.38 290 THR A O 1
ATOM 2080 N N . ASP A 1 291 ? -28.422 -2.465 31.071 1.00 90.06 291 ASP A N 1
ATOM 2081 C CA . ASP A 1 291 ? -29.152 -1.306 30.560 1.00 90.06 291 ASP A CA 1
ATOM 2082 C C . ASP A 1 291 ? -30.434 -1.007 31.383 1.00 90.06 291 ASP A C 1
ATOM 2084 O O . ASP A 1 291 ? -30.786 -1.736 32.321 1.00 90.06 291 ASP A O 1
ATOM 2088 N N . ASP A 1 292 ? -31.160 0.067 31.054 1.00 86.06 292 ASP A N 1
ATOM 2089 C CA . ASP A 1 292 ? -32.397 0.446 31.770 1.00 86.06 292 ASP A CA 1
ATOM 2090 C C . ASP A 1 292 ? -33.578 -0.508 31.492 1.00 86.06 292 ASP A C 1
ATOM 2092 O O . ASP A 1 292 ? -34.578 -0.501 32.222 1.00 86.06 292 ASP A O 1
ATOM 2096 N N . ALA A 1 293 ? -33.469 -1.345 30.458 1.00 84.69 293 ALA A N 1
ATOM 2097 C CA . ALA A 1 293 ? -34.424 -2.390 30.105 1.00 84.69 293 ALA A CA 1
ATOM 2098 C C . ALA A 1 293 ? -34.100 -3.760 30.750 1.00 84.69 293 ALA A C 1
ATOM 2100 O O . ALA A 1 293 ? -34.906 -4.688 30.642 1.00 84.69 293 ALA A O 1
ATOM 2101 N N . ASN A 1 294 ? -33.019 -3.860 31.533 1.00 86.06 294 ASN A N 1
ATOM 2102 C CA . ASN A 1 294 ? -32.468 -5.073 32.152 1.00 86.06 294 ASN A CA 1
ATOM 2103 C C . ASN A 1 294 ? -31.863 -6.095 31.172 1.00 86.06 294 ASN A C 1
ATOM 2105 O O . ASN A 1 294 ? -31.876 -7.299 31.456 1.00 86.06 294 ASN A O 1
ATOM 2109 N N . TYR A 1 295 ? -31.321 -5.642 30.046 1.00 88.06 295 TYR A N 1
ATOM 2110 C CA . TYR A 1 295 ? -30.450 -6.442 29.195 1.00 88.06 295 TYR A CA 1
ATOM 2111 C C . TYR A 1 295 ? -28.988 -6.296 29.614 1.00 88.06 295 TYR A C 1
ATOM 2113 O O . TYR A 1 295 ? -28.526 -5.226 30.002 1.00 88.06 295 TYR A O 1
ATOM 2121 N N . GLU A 1 296 ? -28.268 -7.417 29.576 1.00 92.06 296 GLU A N 1
ATOM 2122 C CA . GLU A 1 296 ? -26.829 -7.463 29.824 1.00 92.06 296 GLU A CA 1
ATOM 2123 C C . GLU A 1 296 ? -26.083 -7.207 28.517 1.00 92.06 296 GLU A C 1
ATOM 2125 O O . GLU A 1 296 ? -26.221 -7.974 27.559 1.00 92.06 296 GLU A O 1
ATOM 2130 N N . GLU A 1 297 ? -25.250 -6.175 28.515 1.00 93.12 297 GLU A N 1
ATOM 2131 C CA . GLU A 1 297 ? -24.453 -5.750 27.374 1.00 93.12 297 GLU A CA 1
ATOM 2132 C C . GLU A 1 297 ? -22.977 -6.091 27.571 1.00 93.12 297 GLU A C 1
ATOM 2134 O O . GLU A 1 297 ? -22.442 -6.042 28.681 1.00 93.12 297 GLU A O 1
ATOM 2139 N N . ASN A 1 298 ? -22.298 -6.451 26.481 1.00 94.56 298 ASN A N 1
ATOM 2140 C CA . ASN A 1 298 ? -20.863 -6.727 26.484 1.00 94.56 298 ASN A CA 1
ATOM 2141 C C . ASN A 1 298 ? -20.226 -6.211 25.194 1.00 94.56 298 ASN A C 1
ATOM 2143 O O . ASN A 1 298 ? -20.318 -6.833 24.134 1.00 94.56 298 ASN A O 1
ATOM 2147 N N . LEU A 1 299 ? -19.596 -5.049 25.306 1.00 95.88 299 LEU A N 1
ATOM 2148 C CA . LEU A 1 299 ? -19.026 -4.302 24.198 1.00 95.88 299 LEU A CA 1
ATOM 2149 C C . LEU A 1 299 ? -17.504 -4.369 24.260 1.00 95.88 299 LEU A C 1
ATOM 2151 O O . LEU A 1 299 ? -16.925 -4.425 25.341 1.00 95.88 299 LEU A O 1
ATOM 2155 N N . SER A 1 300 ? -16.842 -4.314 23.106 1.00 96.06 300 SER A N 1
ATOM 2156 C CA . SER A 1 300 ? -15.381 -4.292 23.032 1.00 96.06 300 SER A CA 1
ATOM 2157 C C . SER A 1 300 ? -14.892 -3.117 22.198 1.00 96.06 300 SER A C 1
ATOM 2159 O O . SER A 1 300 ? -15.470 -2.806 21.155 1.00 96.06 300 SER A O 1
ATOM 2161 N N . LYS A 1 301 ? -13.805 -2.479 22.637 1.00 97.19 301 LYS A N 1
ATOM 2162 C CA . LYS A 1 301 ? -13.092 -1.444 21.878 1.00 97.19 301 LYS A CA 1
ATOM 2163 C C . LYS A 1 301 ? -11.602 -1.754 21.877 1.00 97.19 301 LYS A C 1
ATOM 2165 O O . LYS A 1 301 ? -11.037 -2.060 22.924 1.00 97.19 301 LYS A O 1
ATOM 2170 N N . SER A 1 302 ? -10.966 -1.672 20.710 1.00 96.75 302 SER A N 1
ATOM 2171 C CA . SER A 1 302 ? -9.504 -1.703 20.580 1.00 96.75 302 SER A CA 1
ATOM 2172 C C . SER A 1 302 ? -8.943 -0.287 20.538 1.00 96.75 302 SER A C 1
ATOM 2174 O O . SER A 1 302 ? -9.618 0.620 20.061 1.00 96.75 302 SER A O 1
ATOM 2176 N N . ALA A 1 303 ? -7.710 -0.118 21.009 1.00 95.81 303 ALA A N 1
ATOM 2177 C CA . ALA A 1 303 ? -6.914 1.058 20.692 1.00 95.81 303 ALA A CA 1
ATOM 2178 C C . ALA A 1 303 ? -6.594 1.078 19.189 1.00 95.81 303 ALA A C 1
ATOM 2180 O O . ALA A 1 303 ? -6.503 0.018 18.561 1.00 95.81 303 ALA A O 1
ATOM 2181 N N . ASP A 1 304 ? -6.411 2.277 18.641 1.00 91.94 304 ASP A N 1
ATOM 2182 C CA . ASP A 1 304 ? -6.196 2.482 17.203 1.00 91.94 304 ASP A CA 1
ATOM 2183 C C . ASP A 1 304 ? -4.792 2.055 16.743 1.00 91.94 304 ASP A C 1
ATOM 2185 O O . ASP A 1 304 ? -4.564 1.801 15.561 1.00 91.94 304 ASP A O 1
ATOM 2189 N N . ASP A 1 305 ? -3.851 1.917 17.682 1.00 94.44 305 ASP A N 1
ATOM 2190 C CA . ASP A 1 305 ? -2.491 1.464 17.408 1.00 94.44 305 ASP A CA 1
ATOM 2191 C C . ASP A 1 305 ? -1.933 0.589 18.544 1.00 94.44 305 ASP A C 1
ATOM 2193 O O . ASP A 1 305 ? -2.577 0.336 19.569 1.00 94.44 305 ASP A O 1
ATOM 2197 N N . GLN A 1 306 ? -0.713 0.099 18.341 1.00 96.06 306 GLN A N 1
ATOM 2198 C CA . GLN A 1 306 ? 0.057 -0.597 19.363 1.00 96.06 306 GLN A CA 1
ATOM 2199 C C . GLN A 1 306 ? 0.569 0.357 20.450 1.00 96.06 306 GLN A C 1
ATOM 2201 O O . GLN A 1 306 ? 0.694 1.563 20.248 1.00 96.06 306 GLN A O 1
ATOM 2206 N N . ILE A 1 307 ? 0.954 -0.211 21.588 1.00 97.25 307 ILE A N 1
ATOM 2207 C CA . ILE A 1 307 ? 1.730 0.495 22.603 1.00 97.25 307 ILE A CA 1
ATOM 2208 C C . ILE A 1 307 ? 3.173 0.655 22.135 1.00 97.25 307 ILE A C 1
ATOM 2210 O O . ILE A 1 307 ? 3.854 -0.333 21.850 1.00 97.25 307 ILE A O 1
ATOM 2214 N N . PHE A 1 308 ? 3.647 1.895 22.120 1.00 96.69 308 PHE A N 1
ATOM 2215 C CA . PHE A 1 308 ? 5.015 2.249 21.775 1.00 96.69 308 PHE A CA 1
ATOM 2216 C C . PHE A 1 308 ? 5.930 2.265 23.007 1.00 96.69 308 PHE A C 1
ATOM 2218 O O . PHE A 1 308 ? 5.495 2.590 24.115 1.00 96.69 308 PHE A O 1
ATOM 2225 N N . THR A 1 309 ? 7.221 1.968 22.818 1.00 96.12 309 THR A N 1
ATOM 2226 C CA . THR A 1 309 ? 8.230 2.228 23.862 1.00 96.12 309 THR A CA 1
ATOM 2227 C C . THR A 1 309 ? 8.398 3.736 24.065 1.00 96.12 309 THR A C 1
ATOM 2229 O O . THR A 1 309 ? 8.487 4.212 25.196 1.00 96.12 309 THR A O 1
ATOM 2232 N N . PHE A 1 310 ? 8.422 4.495 22.966 1.00 95.31 310 PHE A N 1
ATOM 2233 C CA . PHE A 1 310 ? 8.498 5.952 22.973 1.00 95.31 310 PHE A CA 1
ATOM 2234 C C . PHE A 1 310 ? 7.362 6.543 22.146 1.00 95.31 310 PHE A C 1
ATOM 2236 O O . PHE A 1 310 ? 7.132 6.126 21.016 1.00 95.31 310 PHE A O 1
ATOM 2243 N N . TYR A 1 311 ? 6.703 7.563 22.686 1.00 93.94 311 TYR A N 1
ATOM 2244 C CA . TYR A 1 311 ? 5.704 8.361 21.982 1.00 93.94 311 TYR A CA 1
ATOM 2245 C C . TYR A 1 311 ? 6.219 9.793 21.903 1.00 93.94 311 TYR A C 1
ATOM 2247 O O . TYR A 1 311 ? 6.525 10.399 22.934 1.00 93.94 311 TYR A O 1
ATOM 2255 N N . VAL A 1 312 ? 6.399 10.300 20.687 1.00 93.38 312 VAL A N 1
ATOM 2256 C CA . VAL A 1 312 ? 7.104 11.561 20.429 1.00 93.38 312 VAL A CA 1
ATOM 2257 C C . VAL A 1 312 ? 6.192 12.533 19.691 1.00 93.38 312 VAL A C 1
ATOM 2259 O O . VAL A 1 312 ? 5.416 12.111 18.841 1.00 93.38 312 VAL A O 1
ATOM 2262 N N . GLN A 1 313 ? 6.297 13.815 20.038 1.00 89.50 313 GLN A N 1
ATOM 2263 C CA . GLN A 1 313 ? 5.498 14.937 19.524 1.00 89.50 313 GLN A CA 1
ATOM 2264 C C . GLN A 1 313 ? 6.443 16.090 19.156 1.00 89.50 313 GLN A C 1
ATOM 2266 O O . GLN A 1 313 ? 6.510 17.107 19.837 1.00 89.50 313 GLN A O 1
ATOM 2271 N N . GLY A 1 314 ? 7.309 15.833 18.179 1.00 88.56 314 GLY A N 1
ATOM 2272 C CA . GLY A 1 314 ? 8.283 16.782 17.639 1.00 88.56 314 GLY A CA 1
ATOM 2273 C C . GLY A 1 314 ? 9.754 16.398 17.801 1.00 88.56 314 GLY A C 1
ATOM 2274 O O . GLY A 1 314 ? 10.122 15.499 18.575 1.00 88.56 314 GLY A O 1
ATOM 2275 N N . GLU A 1 315 ? 10.606 17.121 17.073 1.00 87.62 315 GLU A N 1
ATOM 2276 C CA . GLU A 1 315 ? 12.045 16.868 16.880 1.00 87.62 315 GLU A CA 1
ATOM 2277 C C . GLU A 1 315 ? 12.804 16.556 18.180 1.00 87.62 315 GLU A C 1
ATOM 2279 O O . GLU A 1 315 ? 13.549 15.575 18.269 1.00 87.62 315 GLU A O 1
ATOM 2284 N N . VAL A 1 316 ? 12.622 17.379 19.220 1.00 88.38 316 VAL A N 1
ATOM 2285 C CA . VAL A 1 316 ? 13.371 17.246 20.483 1.00 88.38 316 VAL A CA 1
ATOM 2286 C C . VAL A 1 316 ? 13.062 15.913 21.162 1.00 88.38 316 VAL A C 1
ATOM 2288 O O . VAL A 1 316 ? 13.963 15.242 21.674 1.00 88.38 316 VAL A O 1
ATOM 2291 N N . SER A 1 317 ? 11.787 15.519 21.164 1.00 91.62 317 SER A N 1
ATOM 2292 C CA . SER A 1 317 ? 11.348 14.259 21.764 1.00 91.62 317 SER A CA 1
ATOM 2293 C C . SER A 1 31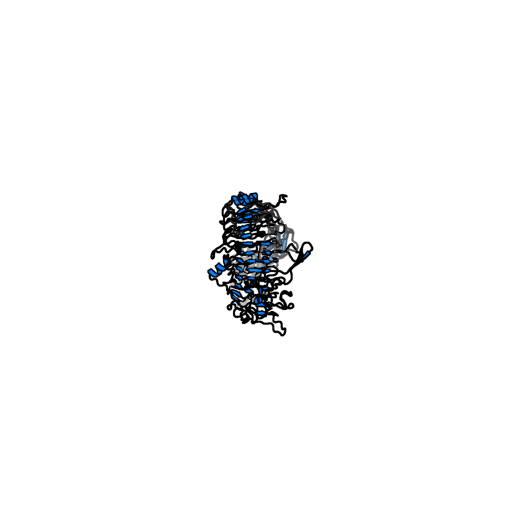7 ? 11.762 13.051 20.921 1.00 91.62 317 SER A C 1
ATOM 2295 O O . SER A 1 317 ? 12.187 12.046 21.490 1.00 91.62 317 SER A O 1
ATOM 2297 N N . LEU A 1 318 ? 11.763 13.178 19.589 1.00 94.12 318 LEU A N 1
ATOM 2298 C CA . LEU A 1 318 ? 12.275 12.158 18.671 1.00 94.12 318 LEU A CA 1
ATOM 2299 C C . LEU A 1 318 ? 13.781 11.930 18.849 1.00 94.12 318 LEU A C 1
ATOM 2301 O O . LEU A 1 318 ? 14.221 10.793 19.014 1.00 94.12 318 LEU A O 1
ATOM 2305 N N . THR A 1 319 ? 14.568 13.003 18.918 1.00 93.25 319 THR A N 1
ATOM 2306 C CA . THR A 1 319 ? 16.016 12.935 19.168 1.00 93.25 319 THR A CA 1
ATOM 2307 C C . THR A 1 319 ? 16.315 12.261 20.507 1.00 93.25 319 THR A C 1
ATOM 2309 O O . THR A 1 319 ? 17.194 11.402 20.607 1.00 93.25 319 THR A O 1
ATOM 2312 N N . ALA A 1 320 ? 15.566 12.621 21.554 1.00 94.31 320 ALA A N 1
ATOM 2313 C CA . ALA A 1 320 ? 15.704 11.995 22.862 1.00 94.31 320 ALA A CA 1
ATOM 2314 C C . ALA A 1 320 ? 15.318 10.507 22.833 1.00 94.31 320 ALA A C 1
ATOM 2316 O O . ALA A 1 320 ? 16.022 9.699 23.439 1.00 94.31 320 ALA A O 1
ATOM 2317 N N . ALA A 1 321 ? 14.248 10.133 22.127 1.00 95.88 321 ALA A N 1
ATOM 2318 C CA . ALA A 1 321 ? 13.839 8.740 21.973 1.00 95.88 321 ALA A CA 1
ATOM 2319 C C . ALA A 1 321 ? 14.925 7.918 21.266 1.00 95.88 321 ALA A C 1
ATOM 2321 O O . ALA A 1 321 ? 15.388 6.927 21.823 1.00 95.88 321 ALA A O 1
ATOM 2322 N N . LEU A 1 322 ? 15.426 8.377 20.115 1.00 95.81 322 LEU A N 1
ATOM 2323 C CA . LEU A 1 322 ? 16.491 7.699 19.364 1.00 95.81 322 LEU A CA 1
ATOM 2324 C C . LEU A 1 322 ? 17.777 7.517 20.184 1.00 95.81 322 LEU A C 1
ATOM 2326 O O . LEU A 1 322 ? 18.420 6.472 20.107 1.00 95.81 322 LEU A O 1
ATOM 2330 N N . ALA A 1 323 ? 18.137 8.501 21.014 1.00 95.31 323 ALA A N 1
ATOM 2331 C CA . ALA A 1 323 ? 19.315 8.416 21.877 1.00 95.31 323 ALA A CA 1
ATOM 2332 C C . ALA A 1 323 ? 19.172 7.402 23.030 1.00 95.31 323 ALA A C 1
ATOM 2334 O O . ALA A 1 323 ? 20.185 6.925 23.547 1.00 95.31 323 ALA A O 1
ATOM 2335 N N . ASN A 1 324 ? 17.942 7.100 23.460 1.00 95.31 324 ASN A N 1
ATOM 2336 C CA . ASN A 1 324 ? 17.663 6.194 24.580 1.00 95.31 324 ASN A CA 1
ATOM 2337 C C . ASN A 1 324 ? 17.137 4.821 24.141 1.00 95.31 324 ASN A C 1
ATOM 2339 O O . ASN A 1 324 ? 17.150 3.892 24.953 1.00 95.31 324 ASN A O 1
ATOM 2343 N N . ALA A 1 325 ? 16.710 4.687 22.886 1.00 95.88 325 ALA A N 1
ATOM 2344 C CA . ALA A 1 325 ? 16.198 3.447 22.333 1.00 95.88 325 ALA A CA 1
ATOM 2345 C C . ALA A 1 325 ? 17.216 2.307 22.451 1.00 95.88 325 ALA A C 1
ATOM 2347 O O . ALA A 1 325 ? 18.434 2.499 22.363 1.00 95.88 325 ALA A O 1
ATOM 2348 N N . GLN A 1 326 ? 16.689 1.112 22.671 1.00 95.31 326 GLN A N 1
ATOM 2349 C CA . GLN A 1 326 ? 17.388 -0.162 22.685 1.00 95.31 326 GLN A CA 1
ATOM 2350 C C . GLN A 1 326 ? 16.941 -1.008 21.489 1.00 95.31 326 GLN A C 1
ATOM 2352 O O . GLN A 1 326 ? 15.973 -0.694 20.799 1.00 95.31 326 GLN A O 1
ATOM 2357 N N . GLU A 1 327 ? 17.661 -2.096 21.232 1.00 95.69 327 GLU A N 1
ATOM 2358 C CA . GLU A 1 327 ? 17.278 -3.045 20.188 1.00 95.69 327 GLU A CA 1
ATOM 2359 C C . GLU A 1 327 ? 15.850 -3.575 20.404 1.00 95.69 327 GLU A C 1
ATOM 2361 O O . GLU A 1 327 ? 15.528 -4.069 21.485 1.00 95.69 327 GLU A O 1
ATOM 2366 N N . GLY A 1 328 ? 15.019 -3.508 19.359 1.00 93.81 328 GLY A N 1
ATOM 2367 C CA . GLY A 1 328 ? 13.628 -3.971 19.395 1.00 93.81 328 GLY A CA 1
ATOM 2368 C C . GLY A 1 328 ? 12.599 -2.930 19.850 1.00 93.81 328 GLY A C 1
ATOM 2369 O O . GLY A 1 328 ? 11.407 -3.234 19.842 1.00 93.81 328 GLY A O 1
ATOM 2370 N N . ASP A 1 329 ? 13.024 -1.727 20.249 1.00 96.31 329 ASP A N 1
ATOM 2371 C CA . ASP A 1 329 ? 12.099 -0.681 20.688 1.00 96.31 329 ASP A CA 1
ATOM 2372 C C . ASP A 1 329 ? 11.246 -0.117 19.548 1.00 96.31 329 ASP A C 1
ATOM 2374 O O . ASP A 1 329 ? 11.640 -0.085 18.379 1.00 96.31 329 ASP A O 1
ATOM 2378 N N . SER A 1 330 ? 10.072 0.396 19.917 1.00 97.19 330 SER A N 1
ATOM 2379 C CA . SER A 1 330 ? 9.167 1.089 19.004 1.00 97.19 330 SER A CA 1
ATOM 2380 C C . SER A 1 330 ? 9.041 2.574 19.355 1.00 97.19 330 SER A C 1
ATOM 2382 O O . SER A 1 330 ? 8.915 2.950 20.522 1.00 97.19 330 SER A O 1
ATOM 2384 N N . ILE A 1 331 ? 9.075 3.427 18.333 1.00 97.75 331 ILE A N 1
ATOM 2385 C CA . ILE A 1 331 ? 8.936 4.880 18.421 1.00 97.75 331 ILE A CA 1
ATOM 2386 C C . ILE A 1 331 ? 7.718 5.287 17.586 1.00 97.75 331 ILE A C 1
ATOM 2388 O O . ILE A 1 331 ? 7.728 5.166 16.360 1.00 97.75 331 ILE A O 1
ATOM 2392 N N . GLY A 1 332 ? 6.675 5.759 18.263 1.00 96.56 332 GLY A N 1
ATOM 2393 C CA . GLY A 1 332 ? 5.478 6.332 17.661 1.00 96.56 332 GLY A CA 1
ATOM 2394 C C . GLY A 1 332 ? 5.652 7.831 17.448 1.00 96.56 332 GLY A C 1
ATOM 2395 O O . GLY A 1 332 ? 5.763 8.578 18.419 1.00 96.56 332 GLY A O 1
ATOM 2396 N N . ILE A 1 333 ? 5.678 8.264 16.189 1.00 95.06 333 ILE A N 1
ATOM 2397 C CA . ILE A 1 333 ? 5.731 9.672 15.783 1.00 95.06 333 ILE A CA 1
ATOM 2398 C C . ILE A 1 333 ? 4.301 10.195 15.651 1.00 95.06 333 ILE A C 1
ATOM 2400 O O . ILE A 1 333 ? 3.530 9.683 14.836 1.00 95.06 333 ILE A O 1
ATOM 2404 N N . ALA A 1 334 ? 3.947 11.191 16.456 1.00 91.88 334 ALA A N 1
ATOM 2405 C CA . ALA A 1 334 ? 2.612 11.759 16.519 1.00 91.88 334 ALA A CA 1
ATOM 2406 C C . ALA A 1 334 ? 2.661 13.282 16.421 1.00 91.88 334 ALA A C 1
ATOM 2408 O O . ALA A 1 334 ? 3.500 13.921 17.036 1.00 91.88 334 ALA A O 1
ATOM 2409 N N . ASP A 1 335 ? 1.689 13.857 15.728 1.00 86.44 335 ASP A N 1
ATOM 2410 C CA . ASP A 1 335 ? 1.358 15.275 15.844 1.00 86.44 335 ASP A CA 1
ATOM 2411 C C . ASP A 1 335 ? -0.102 15.362 16.294 1.00 86.44 335 ASP A C 1
ATOM 2413 O O . ASP A 1 335 ? -1.025 14.917 15.593 1.00 86.44 335 ASP A O 1
ATOM 2417 N N . VAL A 1 336 ? -0.299 15.843 17.522 1.00 69.00 336 VAL A N 1
ATOM 2418 C CA . VAL A 1 336 ? -1.617 15.989 18.133 1.00 69.00 336 VAL A CA 1
ATOM 2419 C C . VAL A 1 336 ? -2.126 17.388 17.805 1.00 69.00 336 VAL A C 1
ATOM 2421 O O . VAL A 1 336 ? -1.863 18.346 18.529 1.00 69.00 336 VAL A O 1
ATOM 2424 N N . LEU A 1 337 ? -2.922 17.484 16.735 1.00 57.75 337 LEU A N 1
ATOM 2425 C CA . LEU A 1 337 ? -3.679 18.680 16.354 1.00 57.75 337 LEU A CA 1
ATOM 2426 C C . LEU A 1 337 ? -4.440 19.272 17.555 1.00 57.75 337 LEU A C 1
ATOM 2428 O O . LEU A 1 337 ? -5.566 18.849 17.821 1.00 57.75 337 LEU A O 1
ATOM 2432 N N . ASN A 1 338 ? -3.879 20.249 18.279 1.00 47.97 338 ASN A N 1
ATOM 2433 C CA . ASN A 1 338 ? -4.665 21.169 19.122 1.00 47.97 338 ASN A CA 1
ATOM 2434 C C . ASN A 1 338 ? -3.928 22.365 19.742 1.00 47.97 338 ASN A C 1
ATOM 2436 O O . ASN A 1 338 ? -4.493 23.048 20.604 1.00 47.97 338 ASN A O 1
ATOM 2440 N N . THR A 1 339 ? -2.724 22.707 19.301 1.00 48.12 339 THR A N 1
ATOM 2441 C CA . THR A 1 339 ? -2.192 24.049 19.556 1.00 48.12 339 THR A CA 1
ATOM 2442 C C . THR A 1 339 ? -2.142 24.816 18.254 1.00 48.12 339 THR A C 1
ATOM 2444 O O . THR A 1 339 ? -1.923 24.249 17.197 1.00 48.12 339 THR A O 1
ATOM 2447 N N . SER A 1 340 ? -2.420 26.115 18.313 1.00 50.03 340 SER A N 1
ATOM 2448 C CA . SER A 1 340 ? -2.394 27.034 17.174 1.00 50.03 340 SER A CA 1
ATOM 2449 C C . SER A 1 340 ? -0.976 27.264 16.631 1.00 50.03 340 SER A C 1
ATOM 2451 O O . SER A 1 340 ? -0.644 28.405 16.298 1.00 50.03 340 SER A O 1
ATOM 2453 N N . ASP A 1 341 ? -0.124 26.244 16.666 1.00 54.41 341 ASP A N 1
ATOM 2454 C CA . ASP A 1 341 ? 1.197 26.320 16.085 1.00 54.41 341 ASP A CA 1
ATOM 2455 C C . ASP A 1 341 ? 1.046 26.174 14.577 1.00 54.41 341 ASP A C 1
ATOM 2457 O O . ASP A 1 341 ? 0.315 25.325 14.074 1.00 54.41 341 ASP A O 1
ATOM 2461 N N . THR A 1 342 ? 1.623 27.124 13.863 1.00 52.53 342 THR A N 1
ATOM 2462 C CA . THR A 1 342 ? 1.652 27.121 12.401 1.00 52.53 342 THR A CA 1
ATOM 2463 C C . THR A 1 342 ? 2.949 26.505 11.884 1.00 52.53 342 THR A C 1
ATOM 2465 O O . THR A 1 342 ? 3.159 26.538 10.677 1.00 52.53 342 THR A O 1
ATOM 2468 N N . ALA A 1 343 ? 3.826 26.042 12.779 1.00 59.09 343 ALA A N 1
ATOM 2469 C CA . ALA A 1 343 ? 5.025 25.285 12.454 1.00 59.09 343 ALA A CA 1
ATOM 2470 C C . ALA A 1 343 ? 4.730 23.784 12.574 1.00 59.09 343 ALA A C 1
ATOM 2472 O O . A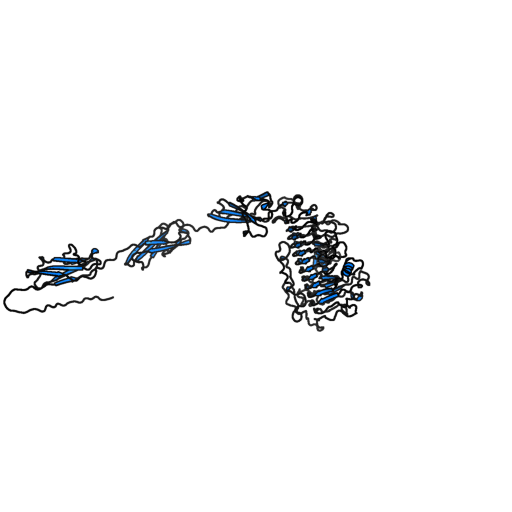LA A 1 343 ? 4.049 23.370 13.512 1.00 59.09 343 ALA A O 1
ATOM 2473 N N . ASP A 1 344 ? 5.216 23.008 11.610 1.00 64.56 344 ASP A N 1
ATOM 2474 C CA . ASP A 1 344 ? 5.218 21.548 11.667 1.00 64.56 344 ASP A CA 1
ATOM 2475 C C . ASP A 1 344 ? 6.268 21.094 12.703 1.00 64.56 344 ASP A C 1
ATOM 2477 O O . ASP A 1 344 ? 7.402 21.580 12.718 1.00 64.56 344 ASP A O 1
ATOM 2481 N N . ASP A 1 345 ? 5.887 20.191 13.611 1.00 79.19 345 ASP A N 1
ATOM 2482 C CA . ASP A 1 345 ? 6.704 19.754 14.755 1.00 79.19 345 ASP A CA 1
ATOM 2483 C C . ASP A 1 345 ? 7.970 18.966 14.337 1.00 79.19 345 ASP A C 1
ATOM 2485 O O . ASP A 1 345 ? 8.859 18.711 15.168 1.00 79.19 345 ASP A O 1
ATOM 2489 N N . TYR A 1 346 ? 8.065 18.579 13.058 1.00 90.75 346 TYR A N 1
ATOM 2490 C CA . TYR A 1 346 ? 9.193 17.852 12.467 1.00 90.75 346 TYR A CA 1
ATOM 2491 C C . TYR A 1 346 ? 9.742 18.517 11.188 1.00 90.75 346 TYR A C 1
ATOM 2493 O O . TYR A 1 346 ? 10.239 17.829 10.291 1.00 90.75 346 TYR A O 1
ATOM 2501 N N . GLU A 1 347 ? 9.678 19.847 11.115 1.00 89.00 347 GLU A N 1
ATOM 2502 C CA . GLU A 1 347 ? 10.296 20.661 10.059 1.00 89.00 347 GLU A CA 1
ATOM 2503 C C . GLU A 1 347 ? 11.776 20.966 10.367 1.00 89.00 347 GLU A C 1
ATOM 2505 O O . GLU A 1 347 ? 12.132 21.270 11.507 1.00 89.00 347 GLU A O 1
ATOM 2510 N N . ASP A 1 348 ? 12.645 20.926 9.348 1.00 88.44 348 ASP A N 1
ATOM 2511 C CA . ASP A 1 348 ? 14.056 21.357 9.430 1.00 88.44 348 ASP A CA 1
ATOM 2512 C C . ASP A 1 348 ? 14.863 20.684 10.569 1.00 88.44 348 ASP A C 1
ATOM 2514 O O . ASP A 1 348 ? 15.723 21.299 11.215 1.00 88.44 348 ASP A O 1
ATOM 2518 N N . MET A 1 349 ? 14.591 19.401 10.825 1.00 89.06 349 MET A N 1
ATOM 2519 C CA . MET A 1 349 ? 15.209 18.660 11.924 1.00 89.06 349 MET A CA 1
ATOM 2520 C C . MET A 1 349 ? 16.731 18.528 11.781 1.00 89.06 349 MET A C 1
ATOM 2522 O O . MET A 1 349 ? 17.282 18.304 10.699 1.00 89.06 349 MET A O 1
ATOM 2526 N N . ALA A 1 350 ? 17.430 18.550 12.917 1.00 88.69 350 ALA A N 1
ATOM 2527 C CA . ALA A 1 350 ? 18.818 18.116 12.981 1.00 88.69 350 ALA A CA 1
ATOM 2528 C C . ALA A 1 350 ? 18.976 16.665 12.487 1.00 88.69 350 ALA A C 1
ATOM 2530 O O . ALA A 1 350 ? 18.060 15.849 12.582 1.00 88.69 350 ALA A O 1
ATOM 2531 N N . GLU A 1 351 ? 20.175 16.328 12.001 1.00 91.38 351 GLU A N 1
ATOM 2532 C CA . GLU A 1 351 ? 20.491 14.975 11.533 1.00 91.38 351 GLU A CA 1
ATOM 2533 C C . GLU A 1 351 ? 20.150 13.911 12.593 1.00 91.38 351 GLU A C 1
ATOM 2535 O O . GLU A 1 351 ? 20.691 13.904 13.705 1.00 91.38 351 GLU A O 1
ATOM 2540 N N . LEU A 1 352 ? 19.269 12.985 12.216 1.00 92.75 352 LEU A N 1
ATOM 2541 C CA . LEU A 1 352 ? 18.829 11.864 13.030 1.00 92.75 352 LEU A CA 1
ATOM 2542 C C . LEU A 1 352 ? 19.667 10.631 12.687 1.00 92.75 352 LEU A C 1
ATOM 2544 O O . LEU A 1 352 ? 19.571 10.085 11.590 1.00 92.75 352 LEU A O 1
ATOM 2548 N N . SER A 1 353 ? 20.472 10.162 13.642 1.00 92.94 353 SER A N 1
ATOM 2549 C CA . SER A 1 353 ? 21.252 8.928 13.490 1.00 92.94 353 SER A CA 1
ATOM 2550 C C . SER A 1 353 ? 20.483 7.729 14.040 1.00 92.94 353 SER A C 1
ATOM 2552 O O . SER A 1 353 ? 20.201 7.648 15.239 1.00 92.94 353 SER A O 1
ATOM 2554 N N . ILE A 1 354 ? 20.182 6.765 13.172 1.00 95.62 354 ILE A N 1
ATOM 2555 C CA . ILE A 1 354 ? 19.626 5.470 13.557 1.00 95.62 354 ILE A CA 1
ATOM 2556 C C . ILE A 1 354 ? 20.787 4.537 13.897 1.00 95.62 354 ILE A C 1
ATOM 2558 O O . ILE A 1 354 ? 21.606 4.195 13.040 1.00 95.62 354 ILE A O 1
ATOM 2562 N N . ALA A 1 355 ? 20.867 4.138 15.169 1.00 94.06 355 ALA A N 1
ATOM 2563 C CA . ALA A 1 355 ? 22.022 3.425 15.719 1.00 94.06 355 ALA A CA 1
ATOM 2564 C C . ALA A 1 355 ? 21.702 2.067 16.368 1.00 94.06 355 ALA A C 1
ATOM 2566 O O . ALA A 1 355 ? 22.635 1.359 16.747 1.00 94.06 355 ALA A O 1
ATOM 2567 N N . GLN A 1 356 ? 20.425 1.698 16.498 1.00 96.62 356 GLN A N 1
ATOM 2568 C CA . GLN A 1 356 ? 19.994 0.436 17.110 1.00 96.62 356 GLN A CA 1
ATOM 2569 C C . GLN A 1 356 ? 19.353 -0.488 16.081 1.00 96.62 356 GLN A C 1
ATOM 2571 O O . GLN A 1 356 ? 18.730 -0.027 15.128 1.00 96.62 356 GLN A O 1
ATOM 2576 N N . ASN A 1 357 ? 19.496 -1.795 16.298 1.00 97.81 357 ASN A N 1
ATOM 2577 C CA . ASN A 1 357 ? 18.865 -2.813 15.464 1.00 97.81 357 ASN A CA 1
ATOM 2578 C C . ASN A 1 357 ? 17.377 -2.958 15.792 1.00 97.81 357 ASN A C 1
ATOM 2580 O O . ASN A 1 357 ? 16.952 -2.672 16.912 1.00 97.81 357 ASN A O 1
ATOM 2584 N N . ASN A 1 358 ? 16.612 -3.497 14.846 1.00 97.25 358 ASN A N 1
ATOM 2585 C CA . ASN A 1 358 ? 15.236 -3.948 15.060 1.00 97.25 358 ASN A CA 1
ATOM 2586 C C . ASN A 1 358 ? 14.292 -2.864 15.613 1.00 97.25 358 ASN A C 1
ATOM 2588 O O . ASN A 1 358 ? 13.311 -3.193 16.274 1.00 97.25 358 ASN A O 1
ATOM 2592 N N . LEU A 1 359 ? 14.587 -1.580 15.378 1.00 98.00 359 LEU A N 1
ATOM 2593 C CA . LEU A 1 359 ? 13.679 -0.502 15.759 1.00 98.00 359 LEU A CA 1
ATOM 2594 C C . LEU A 1 359 ? 12.463 -0.475 14.839 1.00 98.00 359 LEU A C 1
ATOM 2596 O O . LEU A 1 359 ? 12.600 -0.605 13.623 1.00 98.00 359 LEU A O 1
ATOM 2600 N N . LEU A 1 360 ? 11.295 -0.200 15.408 1.00 98.12 360 LEU A N 1
ATOM 2601 C CA . LEU A 1 360 ? 10.121 0.213 14.648 1.00 98.12 360 LEU A CA 1
ATOM 2602 C C . LEU A 1 360 ? 9.908 1.711 14.838 1.00 98.12 360 LEU A C 1
ATOM 2604 O O . LEU A 1 360 ? 9.620 2.152 15.945 1.00 98.12 360 LEU A O 1
ATOM 2608 N N . ILE A 1 361 ? 10.004 2.492 13.771 1.00 98.38 361 ILE A N 1
ATOM 2609 C CA . ILE A 1 361 ? 9.671 3.917 13.777 1.00 98.38 361 ILE A CA 1
ATOM 2610 C C . ILE A 1 361 ? 8.430 4.083 12.914 1.00 98.38 361 ILE A C 1
ATOM 2612 O O . ILE A 1 361 ? 8.462 3.847 11.706 1.00 98.38 361 ILE A O 1
ATOM 2616 N N . LYS A 1 362 ? 7.316 4.439 13.545 1.00 97.25 362 LYS A N 1
ATOM 2617 C CA . LYS A 1 362 ? 6.001 4.408 12.911 1.00 97.25 362 LYS A CA 1
ATOM 2618 C C . LYS A 1 362 ? 5.239 5.698 13.176 1.00 97.25 362 LYS A C 1
ATOM 2620 O O . LYS A 1 362 ? 5.267 6.209 14.293 1.00 97.25 362 LYS A O 1
ATOM 2625 N N . ARG A 1 363 ? 4.508 6.191 12.176 1.00 95.88 363 ARG A N 1
ATOM 2626 C CA . ARG A 1 363 ? 3.509 7.245 12.395 1.00 95.88 363 ARG A CA 1
ATOM 2627 C C . ARG A 1 363 ? 2.334 6.665 13.175 1.00 95.88 363 ARG A C 1
ATOM 2629 O O . ARG A 1 363 ? 1.761 5.655 12.770 1.00 95.88 363 ARG A O 1
ATOM 2636 N N . VAL A 1 364 ? 1.978 7.306 14.282 1.00 94.06 364 VAL A N 1
ATOM 2637 C CA . VAL A 1 364 ? 0.848 6.885 15.116 1.00 94.06 364 VAL A CA 1
ATOM 2638 C C . VAL A 1 364 ? -0.455 7.066 14.334 1.00 94.06 364 VAL A C 1
ATOM 2640 O O . VAL A 1 364 ? -0.676 8.127 13.737 1.00 94.06 364 VAL A O 1
ATOM 2643 N N . ALA A 1 365 ? -1.308 6.039 14.337 1.00 90.50 365 ALA A N 1
ATOM 2644 C CA . ALA A 1 365 ? -2.631 6.084 13.711 1.00 90.50 365 ALA A CA 1
ATOM 2645 C C . ALA A 1 365 ? -3.453 7.306 14.170 1.00 90.50 365 ALA A C 1
ATOM 2647 O O . ALA A 1 365 ? -3.343 7.744 15.312 1.00 90.50 365 ALA A O 1
ATOM 2648 N N . GLU A 1 366 ? -4.266 7.863 13.266 1.00 84.69 366 GLU A N 1
ATOM 2649 C CA . GLU A 1 366 ? -5.130 9.034 13.516 1.00 84.69 366 GLU A CA 1
ATOM 2650 C C . GLU A 1 366 ? -4.403 10.337 13.927 1.00 84.69 366 GLU A C 1
ATOM 2652 O O . GLU A 1 366 ? -5.039 11.312 14.330 1.00 84.69 366 GLU A O 1
ATOM 2657 N N . THR A 1 367 ? -3.075 10.400 13.783 1.00 87.19 367 THR A N 1
ATOM 2658 C CA . THR A 1 367 ? -2.282 11.632 13.971 1.00 87.19 367 THR A CA 1
ATOM 2659 C C . THR A 1 367 ? -1.856 12.232 12.635 1.00 87.19 367 THR A C 1
ATOM 2661 O O . THR A 1 367 ? -1.908 11.549 11.608 1.00 87.19 367 THR A O 1
ATOM 2664 N N . ASN A 1 368 ? -1.405 13.491 12.631 1.00 87.31 368 ASN A N 1
ATOM 2665 C CA . ASN A 1 368 ? -1.024 14.220 11.413 1.00 87.31 368 ASN A CA 1
ATOM 2666 C C . ASN A 1 368 ? 0.472 14.482 11.259 1.00 87.31 368 ASN A C 1
ATOM 2668 O O . ASN A 1 368 ? 0.839 15.387 10.526 1.00 87.31 368 ASN A O 1
ATOM 2672 N N . ALA A 1 369 ? 1.326 13.662 11.880 1.00 90.94 369 ALA A N 1
ATOM 2673 C CA . ALA A 1 369 ? 2.768 13.864 11.795 1.00 90.94 369 ALA A CA 1
ATOM 2674 C C . ALA A 1 369 ? 3.253 13.853 10.335 1.00 90.94 369 ALA A C 1
ATOM 2676 O O . ALA A 1 369 ? 3.041 12.873 9.603 1.00 90.94 369 ALA A O 1
ATOM 2677 N N . VAL A 1 370 ? 3.911 14.940 9.945 1.00 92.38 370 VAL A N 1
ATOM 2678 C CA . VAL A 1 370 ? 4.606 15.131 8.671 1.00 92.38 370 VAL A CA 1
ATOM 2679 C C . VAL A 1 370 ? 6.056 15.460 9.002 1.00 92.38 370 VAL A C 1
ATOM 2681 O O . VAL A 1 370 ? 6.319 16.070 10.022 1.00 92.38 370 VAL A O 1
ATOM 2684 N N . ILE A 1 371 ? 7.000 14.968 8.203 1.00 93.19 371 ILE A N 1
ATOM 2685 C CA . ILE A 1 371 ? 8.421 15.313 8.292 1.00 93.19 371 ILE A CA 1
ATOM 2686 C C . ILE A 1 371 ? 8.753 16.177 7.081 1.00 93.19 371 ILE A C 1
ATOM 2688 O O . ILE A 1 371 ? 8.561 15.730 5.946 1.00 93.19 371 ILE A O 1
ATOM 2692 N N . SER A 1 372 ? 9.254 17.387 7.306 1.00 91.31 372 SER A N 1
ATOM 2693 C CA . SER A 1 372 ? 9.384 18.378 6.238 1.00 91.31 372 SER A CA 1
ATOM 2694 C C . SER A 1 372 ? 10.669 19.203 6.295 1.00 91.31 372 SER A C 1
ATOM 2696 O O . SER A 1 372 ? 11.465 19.127 7.237 1.00 91.31 372 SER A O 1
ATOM 2698 N N . GLY A 1 373 ? 10.926 19.953 5.223 1.00 88.44 373 GLY A N 1
ATOM 2699 C CA . GLY A 1 373 ? 12.089 20.827 5.115 1.00 88.44 373 GLY A CA 1
ATOM 2700 C C . GLY A 1 373 ? 13.418 20.067 5.107 1.00 88.44 373 GLY A C 1
ATOM 2701 O O . GLY A 1 373 ? 13.536 18.950 4.592 1.00 88.44 373 GLY A O 1
ATOM 2702 N N . THR A 1 374 ? 14.455 20.691 5.657 1.00 88.81 374 THR A N 1
ATOM 2703 C CA . THR A 1 374 ? 15.823 20.163 5.707 1.00 88.81 374 THR A CA 1
ATOM 2704 C C . THR A 1 374 ? 15.892 18.954 6.627 1.00 88.81 374 THR A C 1
ATOM 2706 O O . THR A 1 374 ? 15.971 19.094 7.841 1.00 88.81 374 THR A O 1
ATOM 2709 N N . THR A 1 375 ? 15.904 17.757 6.048 1.00 90.25 375 THR A N 1
ATOM 2710 C CA . THR A 1 375 ? 15.834 16.502 6.805 1.00 90.25 375 THR A CA 1
ATOM 2711 C C . THR A 1 375 ? 16.986 15.575 6.439 1.00 90.25 375 THR A C 1
ATOM 2713 O O . THR A 1 375 ? 17.286 15.367 5.262 1.00 90.25 375 THR A O 1
ATOM 2716 N N . CYS A 1 376 ? 17.598 14.968 7.460 1.00 92.56 376 CYS A N 1
ATOM 2717 C CA . CYS A 1 376 ? 18.531 13.857 7.298 1.00 92.56 376 CYS A CA 1
ATOM 2718 C C . CYS A 1 376 ? 18.271 12.750 8.317 1.00 92.56 376 CYS A C 1
ATOM 2720 O O . CYS A 1 376 ? 18.438 12.955 9.519 1.00 92.56 376 CYS A O 1
ATOM 2722 N N . ILE A 1 377 ? 17.907 11.568 7.825 1.00 94.94 377 ILE A N 1
ATOM 2723 C CA . ILE A 1 377 ? 17.745 10.339 8.600 1.00 94.94 377 ILE A CA 1
ATOM 2724 C C . ILE A 1 377 ? 18.812 9.352 8.127 1.00 94.94 377 ILE A C 1
ATOM 2726 O O . ILE A 1 377 ? 18.673 8.707 7.089 1.00 94.94 377 ILE A O 1
ATOM 2730 N N . ALA A 1 378 ? 19.890 9.236 8.893 1.00 94.31 378 ALA A N 1
ATOM 2731 C CA . ALA A 1 378 ? 21.059 8.450 8.529 1.00 94.31 378 ALA A CA 1
ATOM 2732 C C . ALA A 1 378 ? 21.120 7.147 9.327 1.00 94.31 378 ALA A C 1
ATOM 2734 O O . ALA A 1 378 ? 21.193 7.146 10.560 1.00 94.31 378 ALA A O 1
ATOM 2735 N N . PHE A 1 379 ? 21.127 6.018 8.627 1.00 94.81 379 PHE A N 1
ATOM 2736 C CA . PHE A 1 379 ? 21.285 4.706 9.237 1.00 94.81 379 PHE A CA 1
ATOM 2737 C C . PHE A 1 379 ? 22.766 4.387 9.346 1.00 94.81 379 PHE A C 1
ATOM 2739 O O . PHE A 1 379 ? 23.497 4.431 8.359 1.00 94.81 379 PHE A O 1
ATOM 2746 N N . ASN A 1 380 ? 23.223 4.001 10.534 1.00 92.06 380 ASN A N 1
ATOM 2747 C CA . ASN A 1 380 ? 24.591 3.521 10.683 1.00 92.06 380 ASN A CA 1
ATOM 2748 C C . ASN A 1 380 ? 24.786 2.207 9.907 1.00 92.06 380 ASN A C 1
ATOM 2750 O O . ASN A 1 380 ? 23.907 1.348 9.880 1.00 92.06 380 ASN A O 1
ATOM 2754 N N . SER A 1 381 ? 25.977 1.994 9.345 1.00 88.81 381 SER A N 1
ATOM 2755 C CA . SER A 1 381 ? 26.272 0.805 8.526 1.00 88.81 381 SER A CA 1
ATOM 2756 C C . SER A 1 381 ? 26.185 -0.531 9.277 1.00 88.81 381 SER A C 1
ATOM 2758 O O . SER A 1 381 ? 26.044 -1.584 8.663 1.00 88.81 381 SER A O 1
ATOM 2760 N N . SER A 1 382 ? 26.258 -0.511 10.611 1.00 90.44 382 SER A N 1
ATOM 2761 C CA . SER A 1 382 ? 26.098 -1.703 11.452 1.00 90.44 382 SER A CA 1
ATOM 2762 C C . SER A 1 382 ? 24.649 -2.025 11.816 1.00 90.44 382 SER A C 1
ATOM 2764 O O . SER A 1 382 ? 24.417 -3.044 12.463 1.00 90.44 382 SER A O 1
ATOM 2766 N N . VAL A 1 383 ? 23.699 -1.143 11.494 1.00 94.56 383 VAL A N 1
ATOM 2767 C CA . VAL A 1 383 ? 22.293 -1.302 11.877 1.00 94.56 383 VAL A CA 1
ATOM 2768 C C . VAL A 1 383 ? 21.597 -2.296 10.963 1.00 94.56 383 VAL A C 1
ATOM 2770 O O . VAL A 1 383 ? 21.873 -2.362 9.764 1.00 94.56 383 VAL A O 1
ATOM 2773 N N . SER A 1 384 ? 20.683 -3.070 11.537 1.00 96.62 384 SER A N 1
ATOM 2774 C CA . SER A 1 384 ? 19.853 -3.999 10.786 1.00 96.62 384 SER A CA 1
ATOM 2775 C C . SER A 1 384 ? 18.443 -4.149 11.331 1.00 96.62 384 SER A C 1
ATOM 2777 O O . SER A 1 384 ? 18.202 -3.923 12.518 1.00 96.62 384 SER A O 1
ATOM 2779 N N . GLY A 1 385 ? 17.517 -4.548 10.458 1.00 97.50 385 GLY A N 1
ATOM 2780 C CA . GLY A 1 385 ? 16.142 -4.891 10.826 1.00 97.50 385 GLY A CA 1
ATOM 2781 C C . GLY A 1 385 ? 15.267 -3.710 11.246 1.00 97.50 385 GLY A C 1
ATOM 2782 O O . GLY A 1 385 ? 14.193 -3.927 11.799 1.00 97.50 385 GLY A O 1
ATOM 2783 N N . VAL A 1 386 ? 15.704 -2.467 11.031 1.00 98.56 386 VAL A N 1
ATOM 2784 C CA . VAL A 1 386 ? 14.891 -1.288 11.351 1.00 98.56 386 VAL A CA 1
ATOM 2785 C C . VAL A 1 386 ? 13.766 -1.138 10.333 1.00 98.56 386 VAL A C 1
ATOM 2787 O O . VAL A 1 386 ? 13.980 -1.317 9.135 1.00 98.56 386 VAL A O 1
ATOM 2790 N N . VAL A 1 387 ? 12.580 -0.771 10.806 1.00 98.62 387 VAL A N 1
ATOM 2791 C CA . VAL A 1 387 ? 11.388 -0.548 9.988 1.00 98.62 387 VAL A CA 1
ATOM 2792 C C . VAL A 1 387 ? 10.918 0.894 10.152 1.00 98.62 387 VAL A C 1
ATOM 2794 O O . VAL A 1 387 ? 10.589 1.308 11.262 1.00 98.62 387 VAL A O 1
ATOM 2797 N N . LEU A 1 388 ? 10.848 1.638 9.047 1.00 98.62 388 LEU A N 1
ATOM 2798 C CA . LEU A 1 388 ? 10.069 2.873 8.944 1.00 98.62 388 LEU A CA 1
ATOM 2799 C C . LEU A 1 388 ? 8.692 2.522 8.366 1.00 98.62 388 LEU A C 1
ATOM 2801 O O . LEU A 1 388 ? 8.623 1.941 7.282 1.00 98.62 388 LEU A O 1
ATOM 2805 N N . ASP A 1 389 ? 7.611 2.833 9.083 1.00 98.31 389 ASP A N 1
ATOM 2806 C CA . ASP A 1 389 ? 6.246 2.429 8.710 1.00 98.31 389 ASP A CA 1
ATOM 2807 C C . ASP A 1 389 ? 5.269 3.610 8.743 1.00 98.31 389 ASP A C 1
ATOM 2809 O O . ASP A 1 389 ? 5.079 4.254 9.779 1.00 98.31 389 ASP A O 1
ATOM 2813 N N . GLY A 1 390 ? 4.617 3.891 7.617 1.00 97.69 390 GLY A N 1
ATOM 2814 C CA . GLY A 1 390 ? 3.509 4.848 7.580 1.00 97.69 390 GLY A CA 1
ATOM 2815 C C . GLY A 1 390 ? 3.906 6.323 7.672 1.00 97.69 390 GLY A C 1
ATOM 2816 O O . GLY A 1 390 ? 3.035 7.161 7.900 1.00 97.69 390 GLY A O 1
ATOM 2817 N N . LEU A 1 391 ? 5.193 6.659 7.546 1.00 97.81 391 LEU A N 1
ATOM 2818 C CA . LEU A 1 391 ? 5.669 8.038 7.673 1.00 97.81 391 LEU A CA 1
ATOM 2819 C C . LEU A 1 391 ? 5.231 8.887 6.475 1.00 97.81 391 LEU A C 1
ATOM 2821 O O . LEU A 1 391 ? 5.102 8.387 5.357 1.00 97.81 391 LEU A O 1
ATOM 2825 N N . VAL A 1 392 ? 5.015 10.181 6.700 1.00 96.56 392 VAL A N 1
ATOM 2826 C CA . VAL A 1 392 ? 4.705 11.136 5.632 1.00 96.56 392 VAL A CA 1
ATOM 2827 C C . VAL A 1 392 ? 5.797 12.185 5.589 1.00 96.56 392 VAL A C 1
ATOM 2829 O O . VAL A 1 392 ? 6.123 12.781 6.610 1.00 96.56 392 VAL A O 1
ATOM 2832 N N . PHE A 1 393 ? 6.351 12.374 4.401 1.00 95.12 393 PHE A N 1
ATOM 2833 C CA . PHE A 1 393 ? 7.397 13.329 4.100 1.00 95.12 393 PHE A CA 1
ATOM 2834 C C . PHE A 1 393 ? 6.874 14.334 3.081 1.00 95.12 393 PHE A C 1
ATOM 2836 O O . PHE A 1 393 ? 6.258 13.931 2.094 1.00 95.12 393 PHE A O 1
ATOM 2843 N N . GLU A 1 394 ? 7.133 15.617 3.287 1.00 91.62 394 GLU A N 1
ATOM 2844 C CA . GLU A 1 394 ? 6.682 16.692 2.399 1.00 91.62 394 GLU A CA 1
ATOM 2845 C C . GLU A 1 394 ? 7.775 17.754 2.266 1.00 91.62 394 GLU A C 1
ATOM 2847 O O . GLU A 1 394 ? 8.484 18.029 3.227 1.00 91.62 394 GLU A O 1
ATOM 2852 N N . GLU A 1 395 ? 7.951 18.324 1.070 1.00 89.25 395 GLU A N 1
ATOM 2853 C CA . GLU A 1 395 ? 8.908 19.415 0.826 1.00 89.25 395 GLU A CA 1
ATOM 2854 C C . GLU A 1 395 ? 10.333 19.124 1.342 1.00 89.25 395 GLU A C 1
ATOM 2856 O O . GLU A 1 395 ? 11.022 19.998 1.871 1.00 89.25 395 GLU A O 1
ATOM 2861 N N . LEU A 1 396 ? 10.790 17.875 1.182 1.00 89.25 396 LEU A N 1
ATOM 2862 C CA . LEU A 1 396 ? 12.109 17.455 1.647 1.00 89.25 396 LEU A CA 1
ATOM 2863 C C . LEU A 1 396 ? 13.230 18.254 0.969 1.00 89.25 396 LEU A C 1
ATOM 2865 O O . LEU A 1 396 ? 13.372 18.260 -0.256 1.00 89.25 396 LEU A O 1
ATOM 2869 N N . VAL A 1 397 ? 14.081 18.858 1.795 1.00 85.94 397 VAL A N 1
ATOM 2870 C CA . VAL A 1 397 ? 15.325 19.518 1.397 1.00 85.94 397 VAL A CA 1
ATOM 2871 C C . VAL A 1 397 ? 16.503 18.684 1.888 1.00 85.94 397 VAL A C 1
ATOM 2873 O O . VAL A 1 397 ? 16.561 18.255 3.042 1.00 85.94 397 VAL A O 1
ATOM 2876 N N . ILE A 1 398 ? 17.485 18.480 1.016 1.00 78.44 398 ILE A N 1
ATOM 2877 C CA . ILE A 1 398 ? 18.719 17.780 1.375 1.00 78.44 398 ILE A CA 1
ATOM 2878 C C . ILE A 1 398 ? 19.680 18.763 2.039 1.00 78.44 398 ILE A C 1
ATOM 2880 O O . ILE A 1 398 ? 19.909 19.855 1.503 1.00 78.44 398 ILE A O 1
ATOM 2884 N N . PRO A 1 399 ? 20.268 18.414 3.196 1.00 77.94 399 PRO A N 1
ATOM 2885 C CA . PRO A 1 399 ? 21.222 19.293 3.847 1.00 77.94 399 PRO A CA 1
ATOM 2886 C C . PRO A 1 399 ? 22.515 19.427 3.032 1.00 77.94 399 PRO A C 1
ATOM 2888 O O . PRO A 1 399 ? 23.000 18.491 2.407 1.00 77.94 399 PRO A O 1
ATOM 2891 N N . VAL A 1 400 ? 23.144 20.602 3.117 1.00 73.56 400 VAL A N 1
ATOM 2892 C CA . VAL A 1 400 ? 24.430 20.902 2.451 1.00 73.56 400 VAL A CA 1
ATOM 2893 C C . VAL A 1 400 ? 25.625 20.096 2.977 1.00 73.56 400 VAL A C 1
ATOM 2895 O O . VAL A 1 400 ? 26.685 20.098 2.358 1.00 73.56 400 VAL A O 1
ATOM 2898 N N . ALA A 1 401 ? 25.503 19.481 4.152 1.00 74.25 401 ALA A N 1
ATOM 2899 C CA . ALA A 1 401 ? 26.566 18.757 4.840 1.00 74.25 401 ALA A CA 1
ATOM 2900 C C . ALA A 1 401 ? 25.961 17.706 5.783 1.00 74.25 401 ALA A C 1
ATOM 2902 O O . ALA A 1 401 ? 24.771 17.758 6.082 1.00 74.25 401 ALA A O 1
ATOM 2903 N N . GLY A 1 402 ? 26.795 16.805 6.303 1.00 81.75 402 GLY A N 1
ATOM 2904 C CA . GLY A 1 402 ? 26.357 15.696 7.157 1.00 81.75 402 GLY A CA 1
ATOM 2905 C C . GLY A 1 402 ? 26.254 14.393 6.372 1.00 81.75 402 GLY A C 1
ATOM 2906 O O . GLY A 1 402 ? 26.719 14.320 5.234 1.00 81.75 402 GLY A O 1
ATOM 2907 N N . SER A 1 403 ? 25.664 13.364 6.976 1.00 84.00 403 SER A N 1
ATOM 2908 C CA . SER A 1 403 ? 25.605 12.026 6.361 1.00 84.00 403 SER A CA 1
ATOM 2909 C C . SER A 1 403 ? 24.709 11.969 5.117 1.00 84.00 403 SER A C 1
ATOM 2911 O O . SER A 1 403 ? 24.911 11.116 4.261 1.00 84.00 403 SER A O 1
ATOM 2913 N N . CYS A 1 404 ? 23.758 12.900 4.995 1.00 85.94 404 CYS A N 1
ATOM 2914 C CA . CYS A 1 404 ? 22.856 13.022 3.847 1.00 85.94 404 CYS A CA 1
ATOM 2915 C C . CYS A 1 404 ? 23.285 14.090 2.824 1.00 85.94 404 CYS A C 1
ATOM 2917 O O . CYS A 1 404 ? 22.538 14.355 1.891 1.00 85.94 404 CYS A O 1
ATOM 2919 N N . GLY A 1 405 ? 24.447 14.733 2.987 1.00 77.94 405 GLY A N 1
ATOM 2920 C CA . GLY A 1 405 ? 24.949 15.718 2.019 1.00 77.94 405 GLY A CA 1
ATOM 2921 C C . GLY A 1 405 ? 25.630 15.090 0.793 1.00 77.94 405 GLY A C 1
ATOM 2922 O O . GLY A 1 405 ? 25.737 13.873 0.687 1.00 77.94 405 GLY A O 1
ATOM 2923 N N . GLU A 1 406 ? 26.137 15.935 -0.116 1.00 74.75 406 GLU A N 1
ATOM 2924 C CA . GLU A 1 406 ? 27.040 15.546 -1.227 1.00 74.75 406 GLU A CA 1
ATOM 2925 C C . GLU A 1 406 ? 26.492 14.435 -2.160 1.00 74.75 406 GLU A C 1
ATOM 2927 O O . GLU A 1 406 ? 27.186 13.468 -2.471 1.00 74.75 406 GLU A O 1
ATOM 2932 N N . GLY A 1 407 ? 25.235 14.554 -2.611 1.00 76.00 407 GLY A N 1
ATOM 2933 C CA . GLY A 1 407 ? 24.602 13.579 -3.518 1.00 76.00 407 GLY A CA 1
ATOM 2934 C C . GLY A 1 407 ? 23.991 12.359 -2.812 1.00 76.00 407 GLY A C 1
ATOM 2935 O O . GLY A 1 407 ? 23.668 11.357 -3.453 1.00 76.00 407 GLY A O 1
ATOM 2936 N N . ARG A 1 408 ? 23.833 12.416 -1.484 1.00 85.12 408 ARG A N 1
ATOM 2937 C CA . ARG A 1 408 ? 23.023 11.472 -0.694 1.00 85.12 408 ARG A CA 1
ATOM 2938 C C . ARG A 1 408 ? 21.573 11.961 -0.574 1.00 85.12 408 ARG A C 1
ATOM 2940 O O . ARG A 1 408 ? 21.261 13.069 -0.992 1.00 85.12 408 ARG A O 1
ATOM 2947 N N . GLY A 1 409 ? 20.672 11.113 -0.073 1.00 89.19 409 GLY A N 1
ATOM 2948 C CA . GLY A 1 409 ? 19.246 11.433 0.075 1.00 89.19 409 GLY A CA 1
ATOM 2949 C C . GLY A 1 409 ? 18.870 11.850 1.490 1.00 89.19 409 GLY A C 1
ATOM 2950 O O . GLY A 1 409 ? 19.607 11.557 2.427 1.00 89.19 409 GLY A O 1
ATOM 2951 N N . SER A 1 410 ? 17.696 12.468 1.668 1.00 91.69 410 SER A N 1
ATOM 2952 C CA . SER A 1 410 ? 17.158 12.806 3.002 1.00 91.69 410 SER A CA 1
ATOM 2953 C C . SER A 1 410 ? 17.052 11.596 3.936 1.00 91.69 410 SER A C 1
ATOM 2955 O O . SER A 1 410 ? 17.047 11.754 5.156 1.00 91.69 410 SER A O 1
ATOM 2957 N N . ILE A 1 411 ? 16.989 10.387 3.379 1.00 95.12 411 ILE A N 1
ATOM 2958 C CA . ILE A 1 411 ? 17.106 9.130 4.110 1.00 95.12 411 ILE A CA 1
ATOM 2959 C C . ILE A 1 411 ? 18.270 8.326 3.521 1.00 95.12 411 ILE A C 1
ATOM 2961 O O . ILE A 1 411 ? 18.206 7.927 2.359 1.00 95.12 411 ILE A O 1
ATOM 2965 N N . ASP A 1 412 ? 19.302 8.042 4.321 1.00 93.38 412 ASP A N 1
ATOM 2966 C CA . ASP A 1 412 ? 20.446 7.216 3.911 1.00 93.38 412 ASP A CA 1
ATOM 2967 C C . ASP A 1 412 ? 20.435 5.847 4.608 1.00 93.38 412 ASP A C 1
ATOM 2969 O O . ASP A 1 412 ? 20.733 5.716 5.799 1.00 93.38 412 ASP A O 1
ATOM 2973 N N . LEU A 1 413 ? 20.093 4.803 3.851 1.00 93.88 413 LEU A N 1
ATOM 2974 C CA . LEU A 1 413 ? 20.046 3.409 4.288 1.00 93.88 413 LEU A CA 1
ATOM 2975 C C . LEU A 1 413 ? 21.406 2.723 4.081 1.00 93.88 413 LEU A C 1
ATOM 2977 O O . LEU A 1 413 ? 21.623 2.017 3.092 1.00 93.88 413 LEU A O 1
ATOM 2981 N N . ASN A 1 414 ? 22.330 2.905 5.026 1.00 89.62 414 ASN A N 1
ATOM 2982 C CA . ASN A 1 414 ? 23.660 2.273 4.994 1.00 89.62 414 ASN A CA 1
ATOM 2983 C C . ASN A 1 414 ? 23.703 0.887 5.682 1.00 89.62 414 ASN A C 1
ATOM 2985 O O . ASN A 1 414 ? 24.646 0.121 5.498 1.00 89.62 414 ASN A O 1
ATOM 2989 N N . GLY A 1 415 ? 22.696 0.565 6.500 1.00 91.44 415 GLY A N 1
ATOM 2990 C CA . GLY A 1 415 ? 22.587 -0.703 7.233 1.00 91.44 415 GLY A CA 1
ATOM 2991 C C . GLY A 1 415 ? 22.060 -1.874 6.391 1.00 91.44 415 GLY A C 1
ATOM 2992 O O . GLY A 1 415 ? 21.873 -1.751 5.186 1.00 91.44 415 GLY A O 1
ATOM 2993 N N . SER A 1 416 ? 21.769 -3.017 7.014 1.00 93.44 416 SER A N 1
ATOM 2994 C CA . SER A 1 416 ? 21.296 -4.217 6.301 1.00 93.44 416 SER A CA 1
ATOM 2995 C C . SER A 1 416 ? 19.906 -4.696 6.714 1.00 93.44 416 SER A C 1
ATOM 2997 O O . SER A 1 416 ? 19.555 -4.645 7.886 1.00 93.44 416 SER A O 1
ATOM 2999 N N . GLY A 1 417 ? 19.098 -5.196 5.780 1.00 96.44 417 GLY A N 1
ATOM 3000 C CA . GLY A 1 417 ? 17.781 -5.750 6.122 1.00 96.44 417 GLY A CA 1
ATOM 3001 C C . GLY A 1 417 ? 16.798 -4.734 6.712 1.00 96.44 417 GLY A C 1
ATOM 3002 O O . GLY A 1 417 ? 15.903 -5.130 7.455 1.00 96.44 417 GLY A O 1
ATOM 3003 N N . ASN A 1 418 ? 16.985 -3.435 6.459 1.00 98.19 418 ASN A N 1
ATOM 3004 C CA . ASN A 1 418 ? 16.050 -2.402 6.903 1.00 98.19 418 ASN A CA 1
ATOM 3005 C C . ASN A 1 418 ? 14.905 -2.261 5.900 1.00 98.19 418 ASN A C 1
ATOM 3007 O O . ASN A 1 418 ? 15.073 -2.537 4.710 1.00 98.19 418 ASN A O 1
ATOM 3011 N N . VAL A 1 419 ? 13.749 -1.811 6.378 1.00 98.75 419 VAL A N 1
ATOM 3012 C CA . VAL A 1 419 ? 12.527 -1.701 5.582 1.00 98.75 419 VAL A CA 1
ATOM 3013 C C . VAL A 1 419 ? 11.960 -0.292 5.682 1.00 98.75 419 VAL A C 1
ATOM 3015 O O . VAL A 1 419 ? 11.758 0.218 6.780 1.00 98.75 419 VAL A O 1
ATOM 3018 N N . ILE A 1 420 ? 11.650 0.321 4.543 1.00 98.81 420 ILE A N 1
ATOM 3019 C CA . ILE A 1 420 ? 10.785 1.503 4.472 1.00 98.81 420 ILE A CA 1
ATOM 3020 C C . ILE A 1 420 ? 9.489 1.075 3.808 1.00 98.81 420 ILE A C 1
ATOM 3022 O O . ILE A 1 420 ? 9.503 0.644 2.649 1.00 98.81 420 ILE A O 1
ATOM 3026 N N . LYS A 1 421 ? 8.377 1.189 4.536 1.00 98.62 421 LYS A N 1
ATOM 3027 C CA . LYS A 1 421 ? 7.072 0.789 4.026 1.00 98.62 421 LYS A CA 1
ATOM 3028 C C . LYS A 1 421 ? 5.932 1.712 4.402 1.00 98.62 421 LYS A C 1
ATOM 3030 O O . LYS A 1 421 ? 6.016 2.487 5.354 1.00 98.62 421 LYS A O 1
ATOM 3035 N N . ASN A 1 422 ? 4.856 1.609 3.625 1.00 98.50 422 ASN A N 1
ATOM 3036 C CA . ASN A 1 422 ? 3.608 2.355 3.797 1.00 98.50 422 ASN A CA 1
ATOM 3037 C C . ASN A 1 422 ? 3.777 3.876 3.898 1.00 98.50 422 ASN A C 1
ATOM 3039 O O . ASN A 1 422 ? 2.875 4.566 4.364 1.00 98.50 422 ASN A O 1
ATOM 3043 N N . SER A 1 423 ? 4.926 4.403 3.487 1.00 98.75 423 SER A N 1
ATOM 3044 C CA . SER A 1 423 ? 5.277 5.803 3.667 1.00 98.75 423 SER A CA 1
ATOM 3045 C C . SER A 1 423 ? 4.916 6.605 2.420 1.00 98.75 423 SER A C 1
ATOM 3047 O O . SER A 1 423 ? 4.825 6.062 1.316 1.00 98.75 423 SER A O 1
ATOM 3049 N N . SER A 1 424 ? 4.681 7.900 2.593 1.00 98.31 424 SER A N 1
ATOM 3050 C CA . SER A 1 424 ? 4.347 8.815 1.500 1.00 98.31 424 SER A CA 1
ATOM 3051 C C . SER A 1 424 ? 5.400 9.905 1.388 1.00 98.31 424 SER A C 1
ATOM 3053 O O . SER A 1 424 ? 5.657 10.605 2.358 1.00 98.31 424 SER A O 1
ATOM 3055 N N . PHE A 1 425 ? 5.981 10.050 0.204 1.00 97.62 425 PHE A N 1
ATOM 3056 C CA . PHE A 1 425 ? 6.890 11.124 -0.172 1.00 97.62 425 PHE A CA 1
ATOM 3057 C C . PHE A 1 425 ? 6.130 12.058 -1.102 1.00 97.62 425 PHE A C 1
ATOM 3059 O O . PHE A 1 425 ? 5.822 11.703 -2.245 1.00 97.62 425 PHE A O 1
ATOM 3066 N N . LEU A 1 426 ? 5.758 13.206 -0.555 1.00 93.88 426 LEU A N 1
ATOM 3067 C CA . LEU A 1 426 ? 4.973 14.238 -1.206 1.00 93.88 426 LEU A CA 1
ATOM 3068 C C . LEU A 1 426 ? 5.902 15.306 -1.798 1.00 93.88 426 LEU A C 1
ATOM 3070 O O . LEU A 1 426 ? 7.088 15.358 -1.471 1.00 93.88 426 LEU A O 1
ATOM 3074 N N . SER A 1 427 ? 5.337 16.120 -2.693 1.00 86.75 427 SER A N 1
ATOM 3075 C CA . SER A 1 427 ? 6.043 17.046 -3.586 1.00 86.75 427 SER A CA 1
ATOM 3076 C C . SER A 1 427 ? 7.237 17.767 -2.954 1.00 86.75 427 SER A C 1
ATOM 3078 O O . SER A 1 427 ? 7.142 18.280 -1.841 1.00 86.75 427 SER A O 1
ATOM 3080 N N . ASP A 1 428 ? 8.335 17.889 -3.706 1.00 80.12 428 ASP A N 1
ATOM 3081 C CA . ASP A 1 428 ? 9.483 18.740 -3.354 1.00 80.12 428 ASP A CA 1
ATOM 3082 C C . ASP A 1 428 ? 9.536 20.046 -4.172 1.00 80.12 428 ASP A C 1
ATOM 3084 O O . ASP A 1 428 ? 10.470 20.832 -4.036 1.00 80.12 428 ASP A O 1
ATOM 3088 N N . SER A 1 429 ? 8.501 20.335 -4.968 1.00 65.62 429 SER A N 1
ATOM 3089 C CA . SER A 1 429 ? 8.429 21.524 -5.832 1.00 65.62 429 SER A CA 1
ATOM 3090 C C . SER A 1 429 ? 8.416 22.869 -5.084 1.00 65.62 429 SER A C 1
ATOM 3092 O O . SER A 1 429 ? 8.665 23.911 -5.686 1.00 65.62 429 SER A O 1
ATOM 3094 N N . GLY A 1 430 ? 8.041 22.876 -3.799 1.00 61.09 430 GLY A N 1
ATOM 3095 C CA . GLY A 1 430 ? 8.029 24.067 -2.934 1.00 61.09 430 GLY A CA 1
ATOM 3096 C C . GLY A 1 430 ? 9.326 24.278 -2.146 1.00 61.09 430 GLY A C 1
ATOM 3097 O O . GLY A 1 430 ? 9.535 25.343 -1.562 1.00 61.09 430 GLY A O 1
ATOM 3098 N N . ALA A 1 431 ? 10.209 23.279 -2.151 1.00 64.38 431 ALA A N 1
ATOM 3099 C CA . ALA A 1 431 ? 11.351 23.192 -1.261 1.00 64.38 431 ALA A CA 1
ATOM 3100 C C . ALA A 1 431 ? 12.479 24.154 -1.688 1.00 64.38 431 ALA A C 1
ATOM 3102 O O . ALA A 1 431 ? 12.868 24.222 -2.857 1.00 64.38 431 ALA A O 1
ATOM 3103 N N . THR A 1 432 ? 13.058 24.909 -0.746 1.00 62.59 432 THR A N 1
ATOM 3104 C CA . THR A 1 432 ? 14.217 25.762 -1.057 1.00 62.59 432 THR A CA 1
ATOM 3105 C C . THR A 1 432 ? 15.469 24.911 -1.217 1.00 62.59 432 THR A C 1
ATOM 3107 O O . THR A 1 432 ? 16.018 24.424 -0.229 1.00 62.59 432 THR A O 1
ATOM 3110 N N . ARG A 1 433 ? 15.965 24.761 -2.447 1.00 68.12 433 ARG A N 1
ATOM 3111 C CA . ARG A 1 433 ? 17.162 23.955 -2.711 1.00 68.12 433 ARG A CA 1
ATOM 3112 C C . ARG A 1 433 ? 18.445 24.768 -2.489 1.00 68.12 433 ARG A C 1
ATOM 3114 O O . ARG A 1 433 ? 18.627 25.814 -3.122 1.00 68.12 433 ARG A O 1
ATOM 3121 N N . PRO A 1 434 ? 19.347 24.345 -1.588 1.00 62.53 434 PRO A N 1
ATOM 3122 C CA . PRO A 1 434 ? 20.638 24.999 -1.442 1.00 62.53 434 PRO A CA 1
ATOM 3123 C C . PRO A 1 434 ? 21.515 24.734 -2.675 1.00 62.53 434 PRO A C 1
ATOM 3125 O O . PRO A 1 434 ? 21.437 23.681 -3.293 1.00 62.53 434 PRO A O 1
ATOM 3128 N N . ASN A 1 435 ? 22.395 25.676 -3.025 1.00 61.69 435 ASN A N 1
ATOM 3129 C CA . ASN A 1 435 ? 23.427 25.419 -4.031 1.00 61.69 435 ASN A CA 1
ATOM 3130 C C . ASN A 1 435 ? 24.451 24.434 -3.440 1.00 61.69 435 ASN A C 1
ATOM 3132 O O . ASN A 1 435 ? 25.258 24.820 -2.590 1.00 61.69 435 ASN A O 1
ATOM 3136 N N . LEU A 1 436 ? 24.386 23.174 -3.871 1.00 57.09 436 LEU A N 1
ATOM 3137 C CA . LEU A 1 436 ? 25.187 22.057 -3.362 1.00 57.09 436 LEU A CA 1
ATOM 3138 C C . LEU A 1 436 ? 26.591 21.952 -4.005 1.00 57.09 436 LEU A C 1
ATOM 3140 O O . LEU A 1 436 ? 27.317 20.984 -3.787 1.00 57.09 436 LEU A O 1
ATOM 3144 N N . GLY A 1 437 ? 27.050 22.968 -4.743 1.00 54.81 437 GLY A N 1
ATOM 3145 C CA . GLY A 1 437 ? 28.413 22.997 -5.278 1.00 54.81 437 GLY A CA 1
ATOM 3146 C C . GLY A 1 437 ? 28.582 22.178 -6.562 1.00 54.81 437 GLY A C 1
ATOM 3147 O O . GLY A 1 437 ? 28.223 22.673 -7.623 1.00 54.81 437 GLY A O 1
ATOM 3148 N N . SER A 1 438 ? 29.227 21.002 -6.499 1.00 49.22 438 SER A N 1
ATOM 3149 C CA . SER A 1 438 ? 29.562 20.167 -7.677 1.00 49.22 438 SER A CA 1
ATOM 3150 C C . SER A 1 438 ? 28.608 18.997 -7.944 1.00 49.22 438 SER A C 1
ATOM 3152 O O . SER A 1 438 ? 28.817 18.293 -8.925 1.00 49.22 438 SER A O 1
ATOM 3154 N N . SER A 1 439 ? 27.623 18.771 -7.074 1.00 58.12 439 SER A N 1
ATOM 3155 C CA . SER A 1 439 ? 26.507 17.842 -7.286 1.00 58.12 439 SER A CA 1
ATOM 3156 C C . SER A 1 439 ? 25.233 18.529 -6.813 1.00 58.12 439 SER A C 1
ATOM 3158 O O . SER A 1 439 ? 25.168 18.922 -5.653 1.00 58.12 439 SER A O 1
ATOM 3160 N N . ASP A 1 440 ? 24.248 18.682 -7.676 1.00 62.69 440 ASP A N 1
ATOM 3161 C CA . ASP A 1 440 ? 22.922 19.254 -7.420 1.00 62.69 440 ASP A CA 1
ATOM 3162 C C . ASP A 1 440 ? 21.824 18.181 -7.305 1.00 62.69 440 ASP A C 1
ATOM 3164 O O . ASP A 1 440 ? 20.652 18.508 -7.130 1.00 62.69 440 ASP A O 1
ATOM 3168 N N . GLU A 1 441 ? 22.208 16.901 -7.302 1.00 80.00 441 GLU A N 1
ATOM 3169 C CA . GLU A 1 441 ? 21.286 15.775 -7.174 1.00 80.00 441 GLU A CA 1
ATOM 3170 C C . GLU A 1 441 ? 20.518 15.781 -5.846 1.00 80.00 441 GLU A C 1
ATOM 3172 O O . GLU A 1 441 ? 21.085 15.755 -4.747 1.00 80.00 441 GLU A O 1
ATOM 3177 N N . SER A 1 442 ? 19.195 15.707 -5.963 1.00 83.94 442 SER A N 1
ATOM 3178 C CA . SER A 1 442 ? 18.263 15.580 -4.864 1.00 83.94 442 SER A CA 1
ATOM 3179 C C . SER A 1 442 ? 17.577 14.214 -4.851 1.00 83.94 442 SER A C 1
ATOM 3181 O O . SER A 1 442 ? 16.666 13.945 -5.640 1.00 83.94 442 SER A O 1
ATOM 3183 N N . HIS A 1 443 ? 18.000 13.342 -3.931 1.00 90.44 443 HIS A N 1
ATOM 3184 C CA . HIS A 1 443 ? 17.353 12.062 -3.659 1.00 90.44 443 HIS A CA 1
ATOM 3185 C C . HIS A 1 443 ? 16.430 12.094 -2.433 1.00 90.44 443 HIS A C 1
ATOM 3187 O O . HIS A 1 443 ? 16.771 12.696 -1.417 1.00 90.44 443 HIS A O 1
ATOM 3193 N N . TYR A 1 444 ? 15.306 11.367 -2.467 1.00 94.75 444 TYR A N 1
ATOM 3194 C CA . TYR A 1 444 ? 14.553 11.114 -1.228 1.00 94.75 444 TYR A CA 1
ATOM 3195 C C . TYR A 1 444 ? 15.227 10.025 -0.397 1.00 94.75 444 TYR A C 1
ATOM 3197 O O . TYR A 1 444 ? 15.474 10.215 0.793 1.00 94.75 444 TYR A O 1
ATOM 3205 N N . ILE A 1 445 ? 15.560 8.899 -1.035 1.00 96.38 445 ILE A N 1
ATOM 3206 C CA . ILE A 1 445 ? 16.171 7.747 -0.371 1.00 96.38 445 ILE A CA 1
ATOM 3207 C C . ILE A 1 445 ? 17.446 7.346 -1.106 1.00 96.38 445 ILE A C 1
ATOM 3209 O O . ILE A 1 445 ? 17.418 7.066 -2.308 1.00 96.38 445 ILE A O 1
ATOM 3213 N N . THR A 1 446 ? 18.549 7.234 -0.370 1.00 94.25 446 THR A N 1
ATOM 3214 C CA . THR A 1 446 ? 19.750 6.533 -0.825 1.00 94.25 446 THR A CA 1
ATOM 3215 C C . THR A 1 446 ? 19.925 5.213 -0.102 1.00 94.25 446 THR A C 1
ATOM 3217 O O . THR A 1 446 ? 19.663 5.097 1.092 1.00 94.25 446 THR A O 1
ATOM 3220 N N . VAL A 1 447 ? 20.360 4.190 -0.834 1.00 93.88 447 VAL A N 1
ATOM 3221 C CA . VAL A 1 447 ? 20.593 2.853 -0.287 1.00 93.88 447 VAL A CA 1
ATOM 3222 C C . VAL A 1 447 ? 22.015 2.435 -0.591 1.00 93.88 447 VAL A C 1
ATOM 3224 O O . VAL A 1 447 ? 22.352 2.129 -1.733 1.00 93.88 447 VAL A O 1
ATOM 3227 N N . SER A 1 448 ? 22.838 2.405 0.448 1.00 87.44 448 SER A N 1
ATOM 3228 C CA . SER A 1 448 ? 24.237 1.980 0.363 1.00 87.44 448 SER A CA 1
ATOM 3229 C C . SER A 1 448 ? 24.481 0.674 1.116 1.00 87.44 448 SER A C 1
ATOM 3231 O O . SER A 1 448 ? 25.559 0.112 1.040 1.00 87.44 448 SER A O 1
ATOM 3233 N N . GLY A 1 449 ? 23.500 0.168 1.856 1.00 89.00 449 GLY A N 1
ATOM 3234 C CA . GLY A 1 449 ? 23.605 -1.100 2.563 1.00 89.00 449 GLY A CA 1
ATOM 3235 C C . GLY A 1 449 ? 23.208 -2.323 1.732 1.00 89.00 449 GLY A C 1
ATOM 3236 O O . GLY A 1 449 ? 23.185 -2.282 0.498 1.00 89.00 449 GLY A O 1
ATOM 3237 N N . THR A 1 450 ? 22.872 -3.423 2.413 1.00 91.38 450 THR A N 1
ATOM 3238 C CA . THR A 1 450 ? 22.516 -4.711 1.786 1.00 91.38 450 THR A CA 1
ATOM 3239 C C . THR A 1 450 ? 21.159 -5.243 2.241 1.00 91.38 450 THR A C 1
ATOM 3241 O O . THR A 1 450 ? 20.766 -5.066 3.387 1.00 91.38 450 THR A O 1
ATOM 3244 N N . ASP A 1 451 ? 20.463 -5.968 1.374 1.00 94.62 451 ASP A N 1
ATOM 3245 C CA . ASP A 1 451 ? 19.195 -6.651 1.637 1.00 94.62 451 ASP A CA 1
ATOM 3246 C C . ASP A 1 451 ? 18.106 -5.714 2.213 1.00 94.62 451 ASP A C 1
ATOM 3248 O O . ASP A 1 451 ? 17.196 -6.167 2.903 1.00 94.62 451 ASP A O 1
ATOM 3252 N N . ASN A 1 452 ? 18.192 -4.400 1.963 1.00 97.69 452 ASN A N 1
ATOM 3253 C CA . ASN A 1 452 ? 17.168 -3.439 2.375 1.00 97.69 452 ASN A CA 1
ATOM 3254 C C . ASN A 1 452 ? 15.966 -3.496 1.430 1.00 97.69 452 ASN A C 1
ATOM 3256 O O . ASN A 1 452 ? 16.111 -3.786 0.240 1.00 97.69 452 ASN A O 1
ATOM 3260 N N . ILE A 1 453 ? 14.786 -3.170 1.951 1.00 98.69 453 ILE A N 1
ATOM 3261 C CA . ILE A 1 453 ? 13.521 -3.227 1.220 1.00 98.69 453 ILE A CA 1
ATOM 3262 C C . ILE A 1 453 ? 12.839 -1.860 1.279 1.00 98.69 453 ILE A C 1
ATOM 3264 O O . ILE A 1 453 ? 12.614 -1.304 2.350 1.00 98.69 453 ILE A O 1
ATOM 3268 N N . ILE A 1 454 ? 12.474 -1.328 0.119 1.00 98.88 454 ILE A N 1
ATOM 3269 C CA . ILE A 1 454 ? 11.612 -0.154 -0.007 1.00 98.88 454 ILE A CA 1
ATOM 3270 C C . ILE A 1 454 ? 10.330 -0.637 -0.665 1.00 98.88 454 ILE A C 1
ATOM 3272 O O . ILE A 1 454 ? 10.328 -0.960 -1.858 1.00 98.88 454 ILE A O 1
ATOM 3276 N N . GLU A 1 455 ? 9.250 -0.734 0.108 1.00 98.69 455 GLU A N 1
ATOM 3277 C CA . GLU A 1 455 ? 8.011 -1.310 -0.398 1.00 98.69 455 GLU A CA 1
ATOM 3278 C C . GLU A 1 455 ? 6.727 -0.604 -0.009 1.00 98.69 455 GLU A C 1
ATOM 3280 O O . GLU A 1 455 ? 6.603 -0.068 1.082 1.00 98.69 455 GLU A O 1
ATOM 3285 N N . ARG A 1 456 ? 5.720 -0.663 -0.887 1.00 98.69 456 ARG A N 1
ATOM 3286 C CA . ARG A 1 456 ? 4.381 -0.124 -0.591 1.00 98.69 456 ARG A CA 1
ATOM 3287 C C . ARG A 1 456 ? 4.414 1.350 -0.204 1.00 98.69 456 ARG A C 1
ATOM 3289 O O . ARG A 1 456 ? 3.650 1.786 0.645 1.00 98.69 456 ARG A O 1
ATOM 3296 N N . ASN A 1 457 ? 5.297 2.128 -0.816 1.00 98.94 457 ASN A N 1
ATOM 3297 C CA . ASN A 1 457 ? 5.364 3.569 -0.605 1.00 98.94 457 ASN A CA 1
ATOM 3298 C C . ASN A 1 457 ? 4.686 4.315 -1.752 1.00 98.94 457 ASN A C 1
ATOM 3300 O O . ASN A 1 457 ? 4.596 3.809 -2.876 1.00 98.94 457 ASN A O 1
ATOM 3304 N N . LEU A 1 458 ? 4.216 5.523 -1.458 1.00 98.75 458 LEU A N 1
ATOM 3305 C CA . LEU A 1 458 ? 3.810 6.503 -2.456 1.00 98.75 458 LEU A CA 1
ATOM 3306 C C . LEU A 1 458 ? 4.967 7.475 -2.658 1.00 98.75 458 LEU A C 1
ATOM 3308 O O . LEU A 1 458 ? 5.425 8.089 -1.700 1.00 98.75 458 LEU A O 1
ATOM 3312 N N . PHE A 1 459 ? 5.387 7.657 -3.900 1.00 98.62 459 PHE A N 1
ATOM 3313 C CA . PHE A 1 459 ? 6.217 8.777 -4.314 1.00 98.62 459 PHE A CA 1
ATOM 3314 C C . PHE A 1 459 ? 5.390 9.618 -5.275 1.00 98.62 459 PHE A C 1
ATOM 3316 O O . PHE A 1 459 ? 4.870 9.083 -6.258 1.00 98.62 459 PHE A O 1
ATOM 3323 N N . THR A 1 460 ? 5.255 10.915 -5.003 1.00 97.25 460 THR A N 1
ATOM 3324 C CA . THR A 1 460 ? 4.502 11.825 -5.869 1.00 97.25 460 THR A CA 1
ATOM 3325 C C . THR A 1 460 ? 5.060 13.235 -5.864 1.00 97.25 460 THR A C 1
ATOM 3327 O O . THR A 1 460 ? 5.551 13.709 -4.846 1.00 97.25 460 THR A O 1
ATOM 3330 N N . GLY A 1 461 ? 4.947 13.928 -7.000 1.00 91.94 461 GLY A N 1
ATOM 3331 C CA . GLY A 1 461 ? 5.327 15.338 -7.098 1.00 91.94 461 GLY A CA 1
ATOM 3332 C C . GLY A 1 461 ? 6.826 15.604 -6.968 1.00 91.94 461 GLY A C 1
ATOM 3333 O O . GLY A 1 461 ? 7.207 16.741 -6.711 1.00 91.94 461 GLY A O 1
ATOM 3334 N N . LYS A 1 462 ? 7.681 14.589 -7.142 1.00 91.38 462 LYS A N 1
ATOM 3335 C CA . LYS A 1 462 ? 9.115 14.844 -7.253 1.00 91.38 462 LYS A CA 1
ATOM 3336 C C . LYS A 1 462 ? 9.367 15.696 -8.494 1.00 91.38 462 LYS A C 1
ATOM 3338 O O . LYS A 1 462 ? 8.893 15.364 -9.583 1.00 91.38 462 LYS A O 1
ATOM 3343 N N . SER A 1 463 ? 10.116 16.769 -8.310 1.00 88.06 463 SER A N 1
ATOM 3344 C CA . SER A 1 463 ? 10.511 17.676 -9.369 1.00 88.06 463 SER A CA 1
ATOM 3345 C C . SER A 1 463 ? 11.379 16.981 -10.408 1.00 88.06 463 SER A C 1
ATOM 3347 O O . SER A 1 463 ? 12.182 16.095 -10.100 1.00 88.06 463 SER A O 1
ATOM 3349 N N . VAL A 1 464 ? 11.184 17.409 -11.649 1.00 88.12 464 VAL A N 1
ATOM 3350 C CA . VAL A 1 464 ? 11.883 16.920 -12.838 1.00 88.12 464 VAL A CA 1
ATOM 3351 C C . VAL A 1 464 ? 12.516 18.063 -13.631 1.00 88.12 464 VAL A C 1
ATOM 3353 O O . VAL A 1 464 ? 13.019 17.800 -14.717 1.00 88.12 464 VAL A O 1
ATOM 3356 N N . ASN A 1 465 ? 12.451 19.308 -13.135 1.00 84.88 465 ASN A N 1
ATOM 3357 C CA . ASN A 1 465 ? 12.901 20.498 -13.868 1.00 84.88 465 ASN A CA 1
ATOM 3358 C C . ASN A 1 465 ? 14.433 20.511 -14.068 1.00 84.88 465 ASN A C 1
ATOM 3360 O O . ASN A 1 465 ? 15.148 19.877 -13.293 1.00 84.88 465 ASN A O 1
ATOM 3364 N N . GLU A 1 466 ? 14.945 21.256 -15.054 1.00 76.62 466 GLU A N 1
ATOM 3365 C CA . GLU A 1 466 ? 16.397 21.453 -15.250 1.00 76.62 466 GLU A CA 1
ATOM 3366 C C . GLU A 1 466 ? 17.079 22.027 -13.994 1.00 76.62 466 GLU A C 1
ATOM 3368 O O . GLU A 1 466 ? 16.507 22.847 -13.266 1.00 76.62 466 GLU A O 1
ATOM 3373 N N . ALA A 1 467 ? 18.314 21.576 -13.732 1.00 72.00 467 ALA A N 1
ATOM 3374 C CA . ALA A 1 467 ? 19.108 21.869 -12.530 1.00 72.00 467 ALA A CA 1
ATOM 3375 C C . ALA A 1 467 ? 18.528 21.306 -11.216 1.00 72.00 467 ALA A C 1
ATOM 3377 O O . ALA A 1 467 ? 19.016 21.621 -10.126 1.00 72.00 467 ALA A O 1
ATOM 3378 N N . GLU A 1 468 ? 17.493 20.467 -11.303 1.00 78.00 468 GLU A N 1
ATOM 3379 C CA . GLU A 1 468 ? 16.959 19.681 -10.195 1.00 78.00 468 GLU A CA 1
ATOM 3380 C C . GLU A 1 468 ? 17.180 18.190 -10.467 1.00 78.00 468 GLU A C 1
ATOM 3382 O O . GLU A 1 468 ? 16.228 17.432 -10.658 1.00 78.00 468 GLU A O 1
ATOM 3387 N N . GLU A 1 469 ? 18.453 17.782 -10.489 1.00 83.31 469 GLU A N 1
ATOM 3388 C CA . GLU A 1 469 ? 18.876 16.394 -10.694 1.00 83.31 469 GLU A CA 1
ATOM 3389 C C . GLU A 1 469 ? 18.438 15.473 -9.537 1.00 83.31 469 GLU A C 1
ATOM 3391 O O . GLU A 1 469 ? 18.068 15.914 -8.444 1.00 83.31 469 GLU A O 1
ATOM 3396 N N . GLY A 1 470 ? 18.542 14.155 -9.726 1.00 88.00 470 GLY A N 1
ATOM 3397 C CA . GLY A 1 470 ? 18.401 13.164 -8.660 1.00 88.00 470 GLY A CA 1
ATOM 3398 C C . GLY A 1 470 ? 17.151 12.292 -8.754 1.00 88.00 470 GLY A C 1
ATOM 3399 O O . GLY A 1 470 ? 16.316 12.382 -9.650 1.00 88.00 470 GLY A O 1
ATOM 3400 N N . SER A 1 471 ? 17.033 11.354 -7.819 1.00 92.44 471 SER A N 1
ATOM 3401 C CA . SER A 1 471 ? 16.094 10.226 -7.932 1.00 92.44 471 SER A CA 1
ATOM 3402 C C . SER A 1 471 ? 15.251 10.029 -6.692 1.00 92.44 471 SER A C 1
ATOM 3404 O O . SER A 1 471 ? 15.759 10.193 -5.590 1.00 92.44 471 SER A O 1
ATOM 3406 N N . ALA A 1 472 ? 13.992 9.608 -6.831 1.00 96.31 472 ALA A N 1
ATOM 3407 C CA . ALA A 1 472 ? 13.205 9.250 -5.646 1.00 96.31 472 ALA A CA 1
ATOM 3408 C C . ALA A 1 472 ? 13.927 8.161 -4.831 1.00 96.31 472 ALA A C 1
ATOM 3410 O O . ALA A 1 472 ? 14.045 8.268 -3.612 1.00 96.31 472 ALA A O 1
ATOM 3411 N N . ILE A 1 473 ? 14.509 7.173 -5.517 1.00 97.94 473 ILE A N 1
ATOM 3412 C CA . ILE A 1 473 ? 15.366 6.156 -4.902 1.00 97.94 473 ILE A CA 1
ATOM 3413 C C . ILE A 1 473 ? 16.675 6.046 -5.684 1.00 97.94 473 ILE A C 1
ATOM 3415 O O . ILE A 1 473 ? 16.646 5.877 -6.902 1.00 97.94 473 ILE A O 1
ATOM 3419 N N . SER A 1 474 ? 17.816 6.075 -4.995 1.00 94.50 474 SER A N 1
ATOM 3420 C CA . SER A 1 474 ? 19.125 5.768 -5.580 1.00 94.50 474 SER A CA 1
ATOM 3421 C C . SER A 1 474 ? 19.858 4.692 -4.778 1.00 94.50 474 SER A C 1
ATOM 3423 O O . SER A 1 474 ? 20.180 4.863 -3.603 1.00 94.50 474 SER A O 1
ATOM 3425 N N . MET A 1 475 ? 20.099 3.544 -5.408 1.00 93.25 475 MET A N 1
ATOM 3426 C CA . MET A 1 475 ? 20.815 2.410 -4.826 1.00 93.25 475 MET A CA 1
ATOM 3427 C C . MET A 1 475 ? 22.259 2.406 -5.322 1.00 93.25 475 MET A C 1
ATOM 3429 O O . MET A 1 475 ? 22.493 2.357 -6.528 1.00 93.25 475 MET A O 1
ATOM 3433 N N . PHE A 1 476 ? 23.222 2.426 -4.408 1.00 87.06 476 PHE A N 1
ATOM 3434 C CA . PHE A 1 476 ? 24.652 2.464 -4.708 1.00 87.06 476 PHE A CA 1
ATOM 3435 C C . PHE A 1 476 ? 25.235 1.060 -4.902 1.00 87.06 476 PHE A C 1
ATOM 3437 O O . PHE A 1 476 ? 24.723 0.083 -4.364 1.00 87.06 476 PHE A O 1
ATOM 3444 N N . LEU A 1 477 ? 26.348 0.963 -5.632 1.00 81.44 477 LEU A N 1
ATOM 3445 C CA . LEU A 1 477 ? 27.250 -0.188 -5.663 1.00 81.44 477 LEU A CA 1
ATOM 3446 C C . LEU A 1 477 ? 28.319 -0.042 -4.574 1.00 81.44 477 LEU A C 1
ATOM 3448 O O . LEU A 1 477 ? 29.164 0.849 -4.648 1.00 81.44 477 LEU A O 1
ATOM 3452 N N . GLY A 1 478 ? 28.339 -0.967 -3.620 1.00 69.38 478 GLY A N 1
ATOM 3453 C CA . GLY A 1 478 ? 29.216 -0.929 -2.451 1.00 69.38 478 GLY A CA 1
ATOM 3454 C C . GLY A 1 478 ? 28.514 -0.550 -1.149 1.00 69.38 478 GLY A C 1
ATOM 3455 O O . GLY A 1 478 ? 27.381 -0.082 -1.161 1.00 69.38 478 GLY A O 1
ATOM 3456 N N . VAL A 1 479 ? 29.215 -0.774 -0.029 1.00 62.03 479 VAL A N 1
ATOM 3457 C CA . VAL A 1 479 ? 28.790 -0.326 1.308 1.00 62.03 479 VAL A CA 1
ATOM 3458 C C . VAL A 1 479 ? 29.434 1.024 1.617 1.00 62.03 479 VAL A C 1
ATOM 3460 O O . VAL A 1 479 ? 30.664 1.139 1.662 1.00 62.03 479 VAL A O 1
ATOM 3463 N N . GLY A 1 480 ? 28.608 2.054 1.812 1.00 62.84 480 GLY A N 1
ATOM 3464 C CA . GLY A 1 480 ? 29.049 3.451 1.917 1.00 62.84 480 GLY A CA 1
ATOM 3465 C C . GLY A 1 480 ? 29.676 3.969 0.613 1.00 62.84 480 GLY A C 1
ATOM 3466 O O . GLY A 1 480 ? 29.068 3.874 -0.449 1.00 62.84 480 GLY A O 1
ATOM 3467 N N . ASP A 1 481 ? 30.896 4.512 0.691 1.00 59.97 481 ASP A N 1
ATOM 3468 C CA . ASP A 1 481 ? 31.678 4.988 -0.471 1.00 59.97 481 ASP A CA 1
ATOM 3469 C C . ASP A 1 481 ? 32.682 3.945 -1.002 1.00 59.97 481 ASP A C 1
ATOM 3471 O O . ASP A 1 481 ? 33.509 4.242 -1.867 1.00 59.97 481 ASP A O 1
ATOM 3475 N N . SER A 1 482 ? 32.686 2.727 -0.448 1.00 63.56 482 SER A N 1
ATOM 3476 C CA . SER A 1 482 ? 33.654 1.693 -0.834 1.00 63.56 482 SER A CA 1
ATOM 3477 C C . SER A 1 482 ? 33.135 0.901 -2.035 1.00 63.56 482 SER A C 1
ATOM 3479 O O . SER A 1 482 ? 32.140 0.196 -1.873 1.00 63.56 482 SER A O 1
ATOM 3481 N N . PRO A 1 483 ? 33.788 0.951 -3.213 1.00 62.91 483 PRO A N 1
ATOM 3482 C CA . PRO A 1 483 ? 33.306 0.245 -4.394 1.00 62.91 483 PRO A CA 1
ATOM 3483 C C . PRO A 1 483 ? 33.278 -1.269 -4.162 1.00 62.91 483 PRO A C 1
ATOM 3485 O O . PRO A 1 483 ? 34.218 -1.849 -3.614 1.00 62.91 483 PRO A O 1
ATOM 3488 N N . ASN A 1 484 ? 32.190 -1.898 -4.601 1.00 66.25 484 ASN A N 1
ATOM 3489 C CA . ASN A 1 484 ? 32.007 -3.345 -4.553 1.00 66.25 484 ASN A CA 1
ATOM 3490 C C . ASN A 1 484 ? 32.992 -4.063 -5.506 1.00 66.25 484 ASN A C 1
ATOM 3492 O O . ASN A 1 484 ? 33.265 -3.577 -6.606 1.00 66.25 484 ASN A O 1
ATOM 3496 N N . THR A 1 485 ? 33.518 -5.222 -5.095 1.00 64.00 485 THR A N 1
ATOM 3497 C CA . THR A 1 485 ? 34.346 -6.090 -5.940 1.00 64.00 485 THR A CA 1
ATOM 3498 C C . THR A 1 485 ? 33.505 -7.090 -6.746 1.00 64.00 485 THR A C 1
ATOM 3500 O O . THR A 1 485 ? 32.315 -7.283 -6.519 1.00 64.00 485 THR A O 1
ATOM 3503 N N . LEU A 1 486 ? 34.108 -7.757 -7.734 1.00 59.91 486 LEU A N 1
ATOM 3504 C CA . LEU A 1 486 ? 33.453 -8.869 -8.429 1.00 59.91 486 LEU A CA 1
ATOM 3505 C C . LEU A 1 486 ? 33.120 -10.002 -7.435 1.00 59.91 486 LEU A C 1
ATOM 3507 O O . LEU A 1 486 ? 34.001 -10.786 -7.083 1.00 59.91 486 LEU A O 1
ATOM 3511 N N . GLY A 1 487 ? 31.850 -10.109 -7.032 1.00 57.53 487 GLY A N 1
ATOM 3512 C CA . GLY A 1 487 ? 31.324 -11.212 -6.220 1.00 57.53 487 GLY A CA 1
ATOM 3513 C C . GLY A 1 487 ? 30.742 -10.834 -4.856 1.00 57.53 487 GLY A C 1
ATOM 3514 O O . GLY A 1 487 ? 30.192 -11.726 -4.210 1.00 57.53 487 GLY A O 1
ATOM 3515 N N . ASP A 1 488 ? 30.817 -9.570 -4.415 1.00 66.94 488 ASP A N 1
ATOM 3516 C CA . ASP A 1 488 ? 29.951 -9.120 -3.316 1.00 66.94 488 ASP A CA 1
ATOM 3517 C C . ASP A 1 488 ? 28.600 -8.675 -3.896 1.00 66.94 488 ASP A C 1
ATOM 3519 O O . ASP A 1 488 ? 28.527 -8.162 -5.013 1.00 66.94 488 ASP A O 1
ATOM 3523 N N . HIS A 1 489 ? 27.515 -8.914 -3.161 1.00 73.44 489 HIS A N 1
ATOM 3524 C CA . HIS A 1 489 ? 26.145 -8.705 -3.634 1.00 73.44 489 HIS A CA 1
ATOM 3525 C C . HIS A 1 489 ? 25.348 -7.961 -2.574 1.00 73.44 489 HIS A C 1
ATOM 3527 O O . HIS A 1 489 ? 25.426 -8.301 -1.392 1.00 73.44 489 HIS A O 1
ATOM 3533 N N . GLN A 1 490 ? 24.578 -6.959 -2.991 1.00 86.19 490 GLN A N 1
ATOM 3534 C CA . GLN A 1 490 ? 23.863 -6.086 -2.064 1.00 86.19 490 GLN A CA 1
ATOM 3535 C C . GLN A 1 490 ? 22.375 -6.387 -2.033 1.00 86.19 490 GLN A C 1
ATOM 3537 O O . GLN A 1 490 ? 21.800 -6.316 -0.961 1.00 86.19 490 GLN A O 1
ATOM 3542 N N . ARG A 1 491 ? 21.750 -6.754 -3.158 1.00 91.88 491 ARG A N 1
ATOM 3543 C CA . ARG A 1 491 ? 20.369 -7.277 -3.202 1.00 91.88 491 ARG A CA 1
ATOM 3544 C C . ARG A 1 491 ? 19.303 -6.412 -2.520 1.00 91.88 491 ARG A C 1
ATOM 3546 O O . ARG A 1 491 ? 18.344 -6.927 -1.954 1.00 91.88 491 ARG A O 1
ATOM 3553 N N . ASN A 1 492 ? 19.453 -5.091 -2.570 1.00 96.25 492 ASN A N 1
ATOM 3554 C CA . ASN A 1 492 ? 18.369 -4.195 -2.154 1.00 96.25 492 ASN A CA 1
ATOM 3555 C C . ASN A 1 492 ? 17.162 -4.326 -3.105 1.00 96.25 492 ASN A C 1
ATOM 3557 O O . ASN A 1 492 ? 17.342 -4.518 -4.311 1.00 96.25 492 ASN A O 1
ATOM 3561 N N . ILE A 1 493 ? 15.951 -4.224 -2.557 1.00 98.44 493 ILE A N 1
ATOM 3562 C CA . ILE A 1 493 ? 14.690 -4.496 -3.254 1.00 98.44 493 ILE A CA 1
ATOM 3563 C C . ILE A 1 493 ? 13.789 -3.260 -3.213 1.00 98.44 493 ILE A C 1
ATOM 3565 O O . ILE A 1 493 ? 13.494 -2.730 -2.145 1.00 98.44 493 ILE A O 1
ATOM 3569 N N . VAL A 1 494 ? 13.290 -2.849 -4.376 1.00 98.88 494 VAL A N 1
ATOM 3570 C CA . VAL A 1 494 ? 12.247 -1.829 -4.541 1.00 98.88 494 VAL A CA 1
ATOM 3571 C C . VAL A 1 494 ? 11.008 -2.516 -5.106 1.00 98.88 494 VAL A C 1
ATOM 3573 O O . VAL A 1 494 ? 11.024 -2.955 -6.261 1.00 98.88 494 VAL A O 1
ATOM 3576 N N . GLN A 1 495 ? 9.943 -2.644 -4.308 1.00 98.62 495 GLN A N 1
ATOM 3577 C CA . GLN A 1 495 ? 8.751 -3.388 -4.730 1.00 98.62 495 GLN A CA 1
ATOM 3578 C C . GLN A 1 495 ? 7.408 -2.826 -4.269 1.00 98.62 495 GLN A C 1
ATOM 3580 O O . GLN A 1 495 ? 7.310 -2.218 -3.215 1.00 98.62 495 GLN A O 1
ATOM 3585 N N . TYR A 1 496 ? 6.339 -3.068 -5.025 1.00 98.75 496 TYR A N 1
ATOM 3586 C CA . TYR A 1 496 ? 4.978 -2.648 -4.661 1.00 98.75 496 TYR A CA 1
ATOM 3587 C C . TYR A 1 496 ? 4.816 -1.140 -4.404 1.00 98.75 496 TYR A C 1
ATOM 3589 O O . TYR A 1 496 ? 3.875 -0.730 -3.726 1.00 98.75 496 TYR A O 1
ATOM 3597 N N . ASN A 1 497 ? 5.720 -0.299 -4.911 1.00 98.94 497 ASN A N 1
ATOM 3598 C CA . ASN A 1 497 ? 5.624 1.149 -4.759 1.00 98.94 497 ASN A CA 1
ATOM 3599 C C . ASN A 1 497 ? 4.786 1.758 -5.888 1.00 98.94 497 ASN A C 1
ATOM 3601 O O . ASN A 1 497 ? 4.746 1.243 -7.011 1.00 98.94 497 ASN A O 1
ATOM 3605 N N . LEU A 1 498 ? 4.146 2.881 -5.573 1.00 98.88 498 LEU A N 1
ATOM 3606 C CA . LEU A 1 498 ? 3.457 3.736 -6.525 1.00 98.88 498 LEU A CA 1
ATOM 3607 C C . LEU A 1 498 ? 4.291 5.000 -6.751 1.00 98.88 498 LEU A C 1
ATOM 3609 O O . LEU A 1 498 ? 4.421 5.821 -5.847 1.00 98.88 498 LEU A O 1
ATOM 3613 N N . PHE A 1 499 ? 4.833 5.156 -7.955 1.00 98.88 499 PHE A N 1
ATOM 3614 C CA . PHE A 1 499 ? 5.443 6.395 -8.433 1.00 98.88 499 PHE A CA 1
ATOM 3615 C C . PHE A 1 499 ? 4.433 7.094 -9.328 1.00 98.88 499 PHE A C 1
ATOM 3617 O O . PHE A 1 499 ? 3.988 6.519 -10.325 1.00 98.88 499 PHE A O 1
ATOM 3624 N N . LYS A 1 500 ? 4.037 8.310 -8.966 1.00 97.75 500 LYS A N 1
ATOM 3625 C CA . LYS A 1 500 ? 2.925 8.972 -9.635 1.00 97.75 500 LYS A CA 1
ATOM 3626 C C . LYS A 1 500 ? 3.134 10.469 -9.760 1.00 97.75 500 LYS A C 1
ATOM 3628 O O . LYS A 1 500 ? 3.586 11.097 -8.817 1.00 97.75 500 LYS A O 1
ATOM 3633 N N . ASP A 1 501 ? 2.747 11.044 -10.893 1.00 96.69 501 ASP A N 1
ATOM 3634 C CA . ASP A 1 501 ? 2.658 12.500 -11.062 1.00 96.69 501 ASP A CA 1
ATOM 3635 C C . ASP A 1 501 ? 3.974 13.242 -10.773 1.00 96.69 501 ASP A C 1
ATOM 3637 O O . ASP A 1 501 ? 4.024 14.183 -9.980 1.00 96.69 501 ASP A O 1
ATOM 3641 N N . PHE A 1 502 ? 5.057 12.823 -11.428 1.00 95.44 502 PHE A N 1
ATOM 3642 C CA . PHE A 1 502 ? 6.304 13.594 -11.435 1.00 95.44 502 PHE A CA 1
ATOM 3643 C C . PHE A 1 502 ? 6.230 14.470 -12.674 1.00 95.44 502 PHE A C 1
ATOM 3645 O O . PHE A 1 502 ? 6.598 14.043 -13.768 1.00 95.44 502 PHE A O 1
ATOM 3652 N N . LEU A 1 503 ? 5.588 15.625 -12.522 1.00 93.25 503 LEU A N 1
ATOM 3653 C CA . LEU A 1 503 ? 5.196 16.475 -13.637 1.00 93.25 503 LEU A CA 1
ATOM 3654 C C . LEU A 1 503 ? 6.144 17.675 -13.741 1.00 93.25 503 LEU A C 1
ATOM 3656 O O . LEU A 1 503 ? 6.448 18.284 -12.714 1.00 93.25 503 LEU A O 1
ATOM 3660 N N . PRO A 1 504 ? 6.560 18.067 -14.957 1.00 90.56 504 PRO A N 1
ATOM 3661 C CA . PRO A 1 504 ? 7.341 19.278 -15.151 1.00 90.56 504 PRO A CA 1
ATOM 3662 C C . PRO A 1 504 ? 6.536 20.512 -14.747 1.00 90.56 504 PRO A C 1
ATOM 3664 O O . PRO A 1 504 ? 5.336 20.626 -15.021 1.00 90.56 504 PRO A O 1
ATOM 3667 N N . THR A 1 505 ? 7.219 21.459 -14.111 1.00 90.06 505 THR A N 1
ATOM 3668 C CA . THR A 1 505 ? 6.633 22.721 -13.631 1.00 90.06 505 THR A CA 1
ATOM 3669 C C . THR A 1 505 ? 7.254 23.953 -14.288 1.00 90.06 505 THR A C 1
ATOM 3671 O O . THR A 1 505 ? 6.875 25.085 -13.975 1.00 90.06 505 THR A O 1
ATOM 3674 N N . THR A 1 506 ? 8.158 23.748 -15.242 1.00 88.94 506 THR A N 1
ATOM 3675 C CA . THR A 1 506 ? 8.771 24.789 -16.063 1.00 88.94 506 THR A CA 1
ATOM 3676 C C . THR A 1 506 ? 8.630 24.456 -17.551 1.00 88.94 506 THR A C 1
ATOM 3678 O O . THR A 1 506 ? 8.473 23.301 -17.952 1.00 88.94 506 THR A O 1
ATOM 3681 N N . ILE A 1 507 ? 8.567 25.508 -18.371 1.00 90.38 507 ILE A N 1
ATOM 3682 C CA . ILE A 1 507 ? 8.490 25.433 -19.834 1.00 90.38 507 ILE A CA 1
ATOM 3683 C C . ILE A 1 507 ? 9.538 26.398 -20.386 1.00 90.38 507 ILE A C 1
ATOM 3685 O O . ILE A 1 507 ? 9.568 27.570 -19.991 1.00 90.38 507 ILE A O 1
ATOM 3689 N N . ASP A 1 508 ? 10.343 25.908 -21.318 1.00 86.62 508 ASP A N 1
ATOM 3690 C CA . ASP A 1 508 ? 11.411 26.629 -21.986 1.00 86.62 508 ASP A CA 1
ATOM 3691 C C . ASP A 1 508 ? 10.916 27.620 -23.042 1.00 86.62 508 ASP A C 1
ATOM 3693 O O . ASP A 1 508 ? 9.749 27.679 -23.443 1.00 86.62 508 ASP A O 1
ATOM 3697 N N . GLY A 1 509 ? 11.839 28.463 -23.513 1.00 84.75 509 GLY A N 1
ATOM 3698 C CA . GLY A 1 509 ? 11.552 29.503 -24.503 1.00 84.75 509 GLY A CA 1
ATOM 3699 C C . GLY A 1 509 ? 11.116 28.984 -25.881 1.00 84.75 509 GLY A C 1
ATOM 3700 O O . GLY A 1 509 ? 10.621 29.775 -26.689 1.00 84.75 509 GLY A O 1
ATOM 3701 N N . ASP A 1 510 ? 11.301 27.695 -26.158 1.00 85.88 510 ASP A N 1
ATOM 3702 C CA . ASP A 1 510 ? 10.855 26.996 -27.367 1.00 85.88 510 ASP A CA 1
ATOM 3703 C C . ASP A 1 510 ? 9.484 26.309 -27.216 1.00 85.88 510 ASP A C 1
ATOM 3705 O O . ASP A 1 510 ? 8.934 25.839 -28.213 1.00 85.88 510 ASP A O 1
ATOM 3709 N N . GLY A 1 511 ? 8.878 26.358 -26.024 1.00 87.56 511 GLY A N 1
ATOM 3710 C CA . GLY A 1 511 ? 7.577 25.750 -25.736 1.00 87.56 511 GLY A CA 1
ATOM 3711 C C . GLY A 1 511 ? 7.656 24.281 -25.321 1.00 87.56 511 GLY A C 1
ATOM 3712 O O . GLY A 1 511 ? 6.614 23.627 -25.244 1.00 87.56 511 GLY A O 1
ATOM 3713 N N . GLU A 1 512 ? 8.856 23.770 -25.050 1.00 90.38 512 GLU A N 1
ATOM 3714 C CA . GLU A 1 512 ? 9.068 22.443 -24.488 1.00 90.38 512 GLU A CA 1
ATOM 3715 C C . GLU A 1 512 ? 9.136 22.475 -22.951 1.00 90.38 512 GLU A C 1
ATOM 3717 O O . GLU A 1 512 ? 9.450 23.490 -22.340 1.00 90.38 512 GLU A O 1
ATOM 3722 N N . PHE A 1 513 ? 8.785 21.368 -22.303 1.00 91.62 513 PHE A N 1
ATOM 3723 C CA . PHE A 1 513 ? 8.987 21.162 -20.879 1.00 91.62 513 PHE A CA 1
ATOM 3724 C C . PHE A 1 513 ? 10.474 21.050 -20.578 1.00 91.62 513 PHE A C 1
ATOM 3726 O O . PHE A 1 513 ? 11.185 20.221 -21.153 1.00 91.62 513 PHE A O 1
ATOM 3733 N N . ASP A 1 514 ? 10.874 21.884 -19.638 1.00 87.88 514 ASP A N 1
ATOM 3734 C CA . ASP A 1 514 ? 12.228 22.050 -19.157 1.00 87.88 514 ASP A CA 1
ATOM 3735 C C . ASP A 1 514 ? 12.502 20.954 -18.116 1.00 87.88 514 ASP A C 1
ATOM 3737 O O . ASP A 1 514 ? 12.042 21.051 -16.981 1.00 87.88 514 ASP A O 1
ATOM 3741 N N . THR A 1 515 ? 13.117 19.842 -18.532 1.00 89.38 515 THR A N 1
ATOM 3742 C CA . THR A 1 515 ? 13.323 18.648 -17.689 1.00 89.38 515 THR A CA 1
ATOM 3743 C C . THR A 1 515 ? 14.763 18.158 -17.713 1.00 89.38 515 THR A C 1
ATOM 3745 O O . THR A 1 515 ? 15.357 18.111 -18.790 1.00 89.38 515 THR A O 1
ATOM 3748 N N . ASP A 1 516 ? 15.270 17.660 -16.584 1.00 86.50 516 ASP A N 1
ATOM 3749 C CA . ASP A 1 516 ? 16.666 17.236 -16.436 1.00 86.50 516 ASP A CA 1
ATOM 3750 C C . ASP A 1 516 ? 16.927 15.749 -16.750 1.00 86.50 516 ASP A C 1
ATOM 3752 O O . ASP A 1 516 ? 16.207 14.848 -16.306 1.00 86.50 516 ASP A O 1
ATOM 3756 N N . SER A 1 517 ? 18.014 15.477 -17.477 1.00 86.75 517 SER A N 1
ATOM 3757 C CA . SER A 1 517 ? 18.482 14.127 -17.830 1.00 86.75 517 SER A CA 1
ATOM 3758 C C . SER A 1 517 ? 19.137 13.352 -16.675 1.00 86.75 517 SER A C 1
ATOM 3760 O O . SER A 1 517 ? 19.240 12.121 -16.757 1.00 86.75 517 SER A O 1
ATOM 3762 N N . GLY A 1 518 ? 19.549 14.048 -15.609 1.00 87.25 518 GLY A N 1
ATOM 3763 C CA . GLY A 1 518 ? 20.026 13.498 -14.336 1.00 87.25 518 GLY A CA 1
ATOM 3764 C C . GLY A 1 518 ? 18.902 13.136 -13.358 1.00 87.25 518 GLY A C 1
ATOM 3765 O O . GLY A 1 518 ? 19.168 12.619 -12.268 1.00 87.25 518 GLY A O 1
ATOM 3766 N N . SER A 1 519 ? 17.642 13.375 -13.735 1.00 89.00 519 SER A N 1
ATOM 3767 C CA . SER A 1 519 ? 16.473 13.069 -12.909 1.00 89.00 519 SER A CA 1
ATOM 3768 C C . SER A 1 519 ? 15.849 11.728 -13.265 1.00 89.00 519 SER A C 1
ATOM 3770 O O . SER A 1 519 ? 15.612 11.410 -14.433 1.00 89.00 519 SER A O 1
ATOM 3772 N N . HIS A 1 520 ? 15.587 10.918 -12.235 1.00 93.44 520 HIS A N 1
ATOM 3773 C CA . HIS A 1 520 ? 15.108 9.541 -12.387 1.00 93.44 520 HIS A CA 1
ATOM 3774 C C . HIS A 1 520 ? 14.042 9.187 -11.346 1.00 93.44 520 HIS A C 1
ATOM 3776 O O . HIS A 1 520 ? 13.976 9.762 -10.259 1.00 93.44 520 HIS A O 1
ATOM 3782 N N . ALA A 1 521 ? 13.226 8.170 -11.614 1.00 97.31 521 ALA A N 1
ATOM 3783 C CA . ALA A 1 521 ? 12.380 7.603 -10.568 1.00 97.31 521 ALA A CA 1
ATOM 3784 C C . ALA A 1 521 ? 13.219 6.693 -9.665 1.00 97.31 521 ALA A C 1
ATOM 3786 O O . ALA A 1 521 ? 13.227 6.844 -8.441 1.00 97.31 521 ALA A O 1
ATOM 3787 N N . VAL A 1 522 ? 13.979 5.786 -10.286 1.00 98.31 522 VAL A N 1
ATOM 3788 C CA . VAL A 1 522 ? 14.842 4.832 -9.586 1.00 98.31 522 VAL A CA 1
ATOM 3789 C C . VAL A 1 522 ? 16.198 4.742 -10.279 1.00 98.31 522 VAL A C 1
ATOM 3791 O O . VAL A 1 522 ? 16.281 4.436 -11.466 1.00 98.31 522 VAL A O 1
ATOM 3794 N N . GLN A 1 523 ? 17.265 4.951 -9.516 1.00 95.12 523 GLN A N 1
ATOM 3795 C CA . GLN A 1 523 ? 18.641 4.713 -9.933 1.00 95.12 523 GLN A CA 1
ATOM 3796 C C . GLN A 1 523 ? 19.175 3.449 -9.255 1.00 95.12 523 GLN A C 1
ATOM 3798 O O . GLN A 1 523 ? 19.094 3.289 -8.037 1.00 95.12 523 GLN A O 1
ATOM 3803 N N . VAL A 1 524 ? 19.700 2.524 -10.055 1.00 94.44 524 VAL A N 1
ATOM 3804 C CA . VAL A 1 524 ? 20.037 1.157 -9.654 1.00 94.44 524 VAL A CA 1
ATOM 3805 C C . VAL A 1 524 ? 21.520 0.902 -9.882 1.00 94.44 524 VAL A C 1
ATOM 3807 O O . VAL A 1 524 ? 21.992 0.871 -11.014 1.00 94.44 524 VAL A O 1
ATOM 3810 N N . GLY A 1 525 ? 22.266 0.668 -8.807 1.00 86.81 525 GLY A N 1
ATOM 3811 C CA . GLY A 1 525 ? 23.694 0.387 -8.894 1.00 86.81 525 GLY A CA 1
ATOM 3812 C C . GLY A 1 525 ? 24.533 1.616 -9.256 1.00 86.81 525 GLY A C 1
ATOM 3813 O O . GLY A 1 525 ? 25.459 1.517 -10.056 1.00 86.81 525 GLY A O 1
ATOM 3814 N N . ARG A 1 526 ? 24.237 2.775 -8.667 1.00 84.25 526 ARG A N 1
ATOM 3815 C CA . ARG A 1 526 ? 25.057 3.985 -8.782 1.00 84.25 526 ARG A CA 1
ATOM 3816 C C . ARG A 1 526 ? 26.489 3.715 -8.307 1.00 84.25 526 ARG A C 1
ATOM 3818 O O . ARG A 1 526 ? 26.685 3.192 -7.214 1.00 84.25 526 ARG A O 1
ATOM 3825 N N . SER A 1 527 ? 27.502 4.116 -9.073 1.00 71.25 527 SER A N 1
ATOM 3826 C CA . SER A 1 527 ? 28.906 4.033 -8.642 1.00 71.25 527 SER A CA 1
ATOM 3827 C C . SER A 1 527 ? 29.584 5.399 -8.701 1.00 71.25 527 SER A C 1
ATOM 3829 O O . SER A 1 527 ? 29.383 6.154 -9.647 1.00 71.25 527 SER A O 1
ATOM 3831 N N . GLY A 1 528 ? 30.410 5.715 -7.699 1.00 58.69 528 GLY A N 1
ATOM 3832 C CA . GLY A 1 528 ? 31.146 6.985 -7.642 1.00 58.69 528 GLY A CA 1
ATOM 3833 C C . GLY A 1 528 ? 32.288 7.108 -8.661 1.00 58.69 528 GLY A C 1
ATOM 3834 O O . GLY A 1 528 ? 32.873 8.178 -8.786 1.00 58.69 528 GLY A O 1
ATOM 3835 N N . SER A 1 529 ? 32.632 6.031 -9.380 1.00 52.53 529 SER A N 1
ATOM 3836 C CA . SER A 1 529 ? 33.742 6.004 -10.341 1.00 52.53 529 SER A CA 1
ATOM 3837 C C . SER A 1 529 ? 33.310 6.038 -11.809 1.00 52.53 529 SER A C 1
ATOM 3839 O O . SER A 1 529 ? 34.172 5.889 -12.662 1.00 52.53 529 SER A O 1
ATOM 3841 N N . GLY A 1 530 ? 32.017 6.190 -12.127 1.00 54.16 530 GLY A N 1
ATOM 3842 C CA . GLY A 1 530 ? 31.495 6.192 -13.508 1.00 54.16 530 GLY A CA 1
ATOM 3843 C C . GLY A 1 530 ? 31.542 4.834 -14.227 1.00 54.16 530 GLY A C 1
ATOM 3844 O O . GLY A 1 530 ? 30.775 4.601 -15.152 1.00 54.16 530 GLY A O 1
ATOM 3845 N N . ASP A 1 531 ? 32.387 3.916 -13.760 1.00 57.59 531 ASP A N 1
ATOM 3846 C CA . ASP A 1 531 ? 32.717 2.691 -14.480 1.00 57.59 531 ASP A CA 1
ATOM 3847 C C . ASP A 1 531 ? 31.663 1.573 -14.332 1.00 57.59 531 ASP A C 1
ATOM 3849 O O . ASP A 1 531 ? 31.497 0.778 -15.247 1.00 57.59 531 ASP A O 1
ATOM 3853 N N . GLY A 1 532 ? 30.925 1.459 -13.218 1.00 63.22 532 GLY A N 1
ATOM 3854 C CA . GLY A 1 532 ? 29.878 0.423 -13.070 1.00 63.22 532 GLY A CA 1
ATOM 3855 C C . GLY A 1 532 ? 30.386 -1.032 -12.987 1.00 63.22 532 GLY A C 1
ATOM 3856 O O . GLY A 1 532 ? 29.662 -1.972 -13.310 1.00 63.22 532 GLY A O 1
ATOM 3857 N N . ALA A 1 533 ? 31.637 -1.241 -12.555 1.00 66.69 533 ALA A N 1
ATOM 3858 C CA . ALA A 1 533 ? 32.310 -2.552 -12.535 1.00 66.69 533 ALA A CA 1
ATOM 3859 C C . ALA A 1 533 ? 31.724 -3.582 -11.539 1.00 66.69 533 ALA A C 1
ATOM 3861 O O . ALA A 1 533 ? 31.942 -4.789 -11.689 1.00 66.69 533 ALA A O 1
ATOM 3862 N N . GLY A 1 534 ? 31.016 -3.118 -10.504 1.00 74.81 534 GLY A N 1
ATOM 3863 C CA . GLY A 1 534 ? 30.482 -3.953 -9.422 1.00 74.81 534 GLY A CA 1
ATOM 3864 C C . GLY A 1 534 ? 29.168 -4.661 -9.774 1.00 74.81 534 GLY A C 1
ATOM 3865 O O . GLY A 1 534 ? 28.426 -4.221 -10.654 1.00 74.81 534 GLY A O 1
ATOM 3866 N N . ARG A 1 535 ? 28.852 -5.748 -9.054 1.00 80.56 535 ARG A N 1
ATOM 3867 C CA . ARG A 1 535 ? 27.544 -6.425 -9.132 1.00 80.56 535 ARG A CA 1
ATOM 3868 C C . ARG A 1 535 ? 26.657 -6.012 -7.959 1.00 80.56 535 ARG A C 1
ATOM 3870 O O . ARG A 1 535 ? 26.981 -6.312 -6.819 1.00 80.56 535 ARG A O 1
ATOM 3877 N N . GLY A 1 536 ? 25.541 -5.345 -8.237 1.00 81.69 536 GLY A N 1
ATOM 3878 C CA . GLY A 1 536 ? 24.591 -4.931 -7.197 1.00 81.69 536 GLY A CA 1
ATOM 3879 C C . GLY A 1 536 ? 23.606 -6.040 -6.833 1.00 81.69 536 GLY A C 1
ATOM 3880 O O . GLY A 1 536 ? 23.332 -6.281 -5.654 1.00 81.69 536 GLY A O 1
ATOM 3881 N N . GLU A 1 537 ? 23.110 -6.741 -7.859 1.00 90.38 537 GLU A N 1
ATOM 3882 C CA . GLU A 1 537 ? 21.974 -7.675 -7.770 1.00 90.38 537 GLU A CA 1
ATOM 3883 C C . GLU A 1 537 ? 20.715 -7.048 -7.164 1.00 90.38 537 GLU A C 1
ATOM 3885 O O . GLU A 1 537 ? 19.903 -7.722 -6.534 1.00 90.38 537 GLU A O 1
ATOM 3890 N N . HIS A 1 538 ? 20.553 -5.738 -7.338 1.00 95.06 538 HIS A N 1
ATOM 3891 C CA . HIS A 1 538 ? 19.357 -5.037 -6.902 1.00 95.06 538 HIS A CA 1
ATOM 3892 C C . HIS A 1 538 ? 18.150 -5.471 -7.726 1.00 95.06 538 HIS A C 1
ATOM 3894 O O . HIS A 1 538 ? 18.270 -5.833 -8.901 1.00 95.06 538 HIS A O 1
ATOM 3900 N N . ILE A 1 539 ? 16.979 -5.398 -7.105 1.00 98.06 539 ILE A N 1
ATOM 3901 C CA . ILE A 1 539 ? 15.725 -5.847 -7.700 1.00 98.06 539 ILE A CA 1
ATOM 3902 C C . ILE A 1 539 ? 14.730 -4.692 -7.671 1.00 98.06 539 ILE A C 1
ATOM 3904 O O . ILE A 1 539 ? 14.405 -4.177 -6.604 1.00 98.06 539 ILE A O 1
ATOM 3908 N N . VAL A 1 540 ? 14.207 -4.316 -8.834 1.00 98.81 540 VAL A N 1
ATOM 3909 C CA . VAL A 1 540 ? 13.086 -3.381 -8.974 1.00 98.81 540 VAL A CA 1
ATOM 3910 C C . VAL A 1 540 ? 11.928 -4.150 -9.587 1.00 98.81 540 VAL A C 1
ATOM 3912 O O . VAL A 1 540 ? 11.974 -4.495 -10.770 1.00 98.81 540 VAL A O 1
ATOM 3915 N N . ARG A 1 541 ? 10.902 -4.458 -8.788 1.00 98.31 541 ARG A N 1
ATOM 3916 C CA . ARG A 1 541 ? 9.798 -5.305 -9.248 1.00 98.31 541 ARG A CA 1
ATOM 3917 C C . ARG A 1 541 ? 8.431 -4.928 -8.730 1.00 98.31 541 ARG A C 1
ATOM 3919 O O . ARG A 1 541 ? 8.309 -4.409 -7.631 1.00 98.31 541 ARG A O 1
ATOM 3926 N N . TYR A 1 542 ? 7.391 -5.277 -9.472 1.00 98.56 542 TYR A N 1
ATOM 3927 C CA . TYR A 1 542 ? 6.009 -5.089 -9.034 1.00 98.56 542 TYR A CA 1
ATOM 3928 C C . TYR A 1 542 ? 5.672 -3.638 -8.644 1.00 98.56 542 TYR A C 1
ATOM 3930 O O . TYR A 1 542 ? 4.843 -3.409 -7.767 1.00 98.56 542 TYR A O 1
ATOM 3938 N N . ASN A 1 543 ? 6.328 -2.649 -9.258 1.00 98.94 543 ASN A N 1
ATOM 3939 C CA . ASN A 1 543 ? 6.027 -1.234 -9.045 1.00 98.94 543 ASN A CA 1
ATOM 3940 C C . ASN A 1 543 ? 5.128 -0.701 -10.165 1.00 98.94 543 ASN A C 1
ATOM 3942 O O . ASN A 1 543 ? 5.141 -1.216 -11.289 1.00 98.94 543 ASN A O 1
ATOM 3946 N N . ARG A 1 544 ? 4.392 0.373 -9.864 1.00 98.75 544 ARG A N 1
ATOM 3947 C CA . ARG A 1 544 ? 3.661 1.159 -10.863 1.00 98.75 544 ARG A CA 1
ATOM 3948 C C . ARG A 1 544 ? 4.300 2.534 -11.020 1.00 98.75 544 ARG A C 1
ATOM 3950 O O . ARG A 1 544 ? 4.488 3.233 -10.027 1.00 98.75 544 ARG A O 1
ATOM 3957 N N . PHE A 1 545 ? 4.568 2.920 -12.262 1.00 98.88 545 PHE A N 1
ATOM 3958 C CA . PHE A 1 545 ? 4.970 4.267 -12.659 1.00 98.88 545 PHE A CA 1
ATOM 3959 C C . PHE A 1 545 ? 3.847 4.858 -13.508 1.00 98.88 545 PHE A C 1
ATOM 3961 O O . PHE A 1 545 ? 3.536 4.323 -14.570 1.00 98.88 545 PHE A O 1
ATOM 3968 N N . ASP A 1 546 ? 3.200 5.912 -13.021 1.00 98.38 546 ASP A N 1
ATOM 3969 C CA . ASP A 1 546 ? 2.027 6.518 -13.652 1.00 98.38 546 ASP A CA 1
ATOM 3970 C C . ASP A 1 546 ? 2.222 8.026 -13.812 1.00 98.38 546 ASP A C 1
ATOM 3972 O O . ASP A 1 546 ? 2.264 8.762 -12.825 1.00 98.38 546 ASP A O 1
ATOM 3976 N N . ARG A 1 547 ? 2.353 8.494 -15.059 1.00 97.00 547 ARG A N 1
ATOM 3977 C CA . ARG A 1 547 ? 2.660 9.905 -15.363 1.00 97.00 547 ARG A CA 1
ATOM 3978 C C . ARG A 1 547 ? 3.917 10.396 -14.644 1.00 97.00 547 ARG A C 1
ATOM 3980 O O . ARG A 1 547 ? 3.943 11.466 -14.037 1.00 97.00 547 ARG A O 1
ATOM 3987 N N . VAL A 1 548 ? 4.968 9.587 -14.710 1.00 97.62 548 VAL A N 1
ATOM 3988 C CA . VAL A 1 548 ? 6.304 9.952 -14.242 1.00 97.62 548 VAL A CA 1
ATOM 3989 C C . VAL A 1 548 ? 7.075 10.496 -15.442 1.00 97.62 548 VAL A C 1
ATOM 3991 O O . VAL A 1 548 ? 7.532 9.738 -16.295 1.00 97.62 548 VAL A O 1
ATOM 3994 N N . LEU A 1 549 ? 7.137 11.821 -15.565 1.00 94.81 549 LEU A N 1
ATOM 3995 C CA . LEU A 1 549 ? 7.582 12.516 -16.774 1.00 94.81 549 LEU A CA 1
ATOM 3996 C C . LEU A 1 549 ? 9.050 12.950 -16.655 1.00 94.81 549 LEU A C 1
ATOM 3998 O O . LEU A 1 549 ? 9.363 14.137 -16.622 1.00 94.81 549 LEU A O 1
ATOM 4002 N N . MET A 1 550 ? 9.941 11.960 -16.568 1.00 90.19 550 MET A N 1
ATOM 4003 C CA . MET A 1 550 ? 11.396 12.163 -16.577 1.00 90.19 550 MET A CA 1
ATOM 4004 C C . MET A 1 550 ? 11.899 12.603 -17.950 1.00 90.19 550 MET A C 1
ATOM 4006 O O . MET A 1 550 ? 11.226 12.393 -18.957 1.00 90.19 550 MET A O 1
ATOM 4010 N N . ASP A 1 551 ? 13.121 13.132 -18.016 1.00 90.62 551 ASP A N 1
ATOM 4011 C CA . ASP A 1 551 ? 13.769 13.358 -19.303 1.00 90.62 551 ASP A CA 1
ATOM 4012 C C . ASP A 1 551 ? 14.232 12.024 -19.917 1.00 90.62 551 ASP A C 1
ATOM 4014 O O . ASP A 1 551 ? 13.437 11.357 -20.575 1.00 90.62 551 ASP A O 1
ATOM 4018 N N . ARG A 1 552 ? 15.494 11.596 -19.757 1.00 88.69 552 ARG A N 1
ATOM 4019 C CA . ARG A 1 552 ? 16.059 10.436 -20.487 1.00 88.69 552 ARG A CA 1
ATOM 4020 C C . ARG A 1 552 ? 15.800 9.073 -19.839 1.00 88.69 552 ARG A C 1
ATOM 4022 O O . ARG A 1 552 ? 15.346 8.156 -20.521 1.00 88.69 552 ARG A O 1
ATOM 4029 N N . GLY A 1 553 ? 16.095 8.925 -18.550 1.00 92.88 553 GLY A N 1
ATOM 4030 C CA . GLY A 1 553 ? 16.027 7.643 -17.842 1.00 92.88 553 GLY A CA 1
ATOM 4031 C C . GLY A 1 553 ? 14.936 7.643 -16.778 1.00 92.88 553 GLY A C 1
ATOM 4032 O O . GLY A 1 553 ? 15.039 8.375 -15.798 1.00 92.88 553 GLY A O 1
ATOM 4033 N N . LEU A 1 554 ? 13.914 6.800 -16.932 1.00 97.31 554 LEU A N 1
ATOM 4034 C CA . LEU A 1 554 ? 12.909 6.582 -15.888 1.00 97.31 554 LEU A CA 1
ATOM 4035 C C . LEU A 1 554 ? 13.489 5.713 -14.769 1.00 97.31 554 LEU A C 1
ATOM 4037 O O . LEU A 1 554 ? 13.467 6.078 -13.591 1.00 97.31 554 LEU A O 1
ATOM 4041 N N . ILE A 1 555 ? 14.019 4.559 -15.173 1.00 98.38 555 ILE A N 1
ATOM 4042 C CA . ILE A 1 555 ? 14.784 3.643 -14.334 1.00 98.38 555 ILE A CA 1
ATOM 4043 C C . ILE A 1 555 ? 16.153 3.529 -14.976 1.00 98.38 555 ILE A C 1
ATOM 4045 O O . ILE A 1 555 ? 16.256 3.061 -16.105 1.00 98.38 555 ILE A O 1
ATOM 4049 N N . ILE A 1 556 ? 17.197 3.923 -14.262 1.00 94.06 556 ILE A N 1
ATOM 4050 C CA . ILE A 1 556 ? 18.567 3.839 -14.761 1.00 94.06 556 ILE A CA 1
ATOM 4051 C C . ILE A 1 556 ? 19.331 2.747 -14.013 1.00 94.06 556 ILE A C 1
ATOM 4053 O O . ILE A 1 556 ? 19.288 2.670 -12.787 1.00 94.06 556 ILE A O 1
ATOM 4057 N N . VAL A 1 557 ? 20.056 1.909 -14.747 1.00 92.25 557 VAL A N 1
ATOM 4058 C CA . VAL A 1 557 ? 20.896 0.834 -14.215 1.00 92.25 557 VAL A CA 1
ATOM 4059 C C . VAL A 1 557 ? 22.354 1.124 -14.554 1.00 92.25 557 VAL A C 1
ATOM 4061 O O . VAL A 1 557 ? 22.703 1.343 -15.712 1.00 92.25 557 VAL A O 1
ATOM 4064 N N . GLN A 1 558 ? 23.203 1.161 -13.527 1.00 86.12 558 GLN A N 1
ATOM 4065 C CA . GLN A 1 558 ? 24.610 1.563 -13.626 1.00 86.12 558 GLN A CA 1
ATOM 4066 C C . GLN A 1 558 ? 25.582 0.551 -12.993 1.00 86.12 558 GLN A C 1
ATOM 4068 O O . GLN A 1 558 ? 26.746 0.864 -12.738 1.00 86.12 558 GLN A O 1
ATOM 4073 N N . GLY A 1 559 ? 25.108 -0.673 -12.762 1.00 83.00 559 GLY A N 1
ATOM 4074 C CA . GLY A 1 559 ? 25.873 -1.787 -12.213 1.00 83.00 559 GLY A CA 1
ATOM 4075 C C . GLY A 1 559 ? 25.459 -3.119 -12.823 1.00 83.00 559 GLY A C 1
ATOM 4076 O O . GLY A 1 559 ? 24.515 -3.181 -13.610 1.00 83.00 559 GLY A O 1
ATOM 4077 N N . GLY A 1 560 ? 26.163 -4.196 -12.471 1.00 83.94 560 GLY A N 1
ATOM 4078 C CA . GLY A 1 560 ? 25.895 -5.524 -13.020 1.00 83.94 560 GLY A CA 1
ATOM 4079 C C . GLY A 1 560 ? 24.929 -6.392 -12.204 1.00 83.94 560 GLY A C 1
ATOM 4080 O O . GLY A 1 560 ? 24.822 -6.256 -10.982 1.00 83.94 560 GLY A O 1
ATOM 4081 N N . GLY A 1 561 ? 24.281 -7.339 -12.886 1.00 87.94 561 GLY A N 1
ATOM 4082 C CA . GLY A 1 561 ? 23.459 -8.402 -12.289 1.00 87.94 561 GLY A CA 1
ATOM 4083 C C . GLY A 1 561 ? 22.120 -7.964 -11.689 1.00 87.94 561 GLY A C 1
ATOM 4084 O O . GLY A 1 561 ? 21.517 -8.732 -10.948 1.00 87.94 561 GLY A O 1
ATOM 4085 N N . ASN A 1 562 ? 21.661 -6.745 -11.958 1.00 93.81 562 ASN A N 1
ATOM 4086 C CA . ASN A 1 562 ? 20.395 -6.225 -11.444 1.00 93.81 562 ASN A CA 1
ATOM 4087 C C . ASN A 1 562 ? 19.197 -6.779 -12.229 1.00 93.81 562 ASN A C 1
ATOM 4089 O O . ASN A 1 562 ? 19.333 -7.169 -13.390 1.00 93.81 562 ASN A O 1
ATOM 4093 N N . SER A 1 563 ? 18.019 -6.770 -11.605 1.00 97.69 563 SER A N 1
ATOM 4094 C CA . SER A 1 563 ? 16.767 -7.243 -12.201 1.00 97.69 563 SER A CA 1
ATOM 4095 C C . SER A 1 563 ? 15.687 -6.164 -12.160 1.00 97.69 563 SER A C 1
ATOM 4097 O O . SER A 1 563 ? 15.335 -5.675 -11.085 1.00 97.69 563 SER A O 1
ATOM 4099 N N . ILE A 1 564 ? 15.155 -5.807 -13.329 1.00 98.69 564 ILE A N 1
ATOM 4100 C CA . ILE A 1 564 ? 14.014 -4.905 -13.503 1.00 98.69 564 ILE A CA 1
ATOM 4101 C C . ILE A 1 564 ? 12.861 -5.737 -14.051 1.00 98.69 564 ILE A C 1
ATOM 4103 O O . ILE A 1 564 ? 12.859 -6.110 -15.225 1.00 98.69 564 ILE A O 1
ATOM 4107 N N . HIS A 1 565 ? 11.907 -6.084 -13.196 1.00 97.06 565 HIS A N 1
ATOM 4108 C CA . HIS A 1 565 ? 10.992 -7.181 -13.482 1.00 97.06 565 HIS A CA 1
ATOM 4109 C C . HIS A 1 565 ? 9.533 -6.885 -13.138 1.00 97.06 565 HIS A C 1
ATOM 4111 O O . HIS A 1 565 ? 9.247 -6.418 -12.042 1.00 97.06 565 HIS A O 1
ATOM 4117 N N . ALA A 1 566 ? 8.597 -7.218 -14.028 1.00 98.12 566 ALA A N 1
ATOM 4118 C CA . ALA A 1 566 ? 7.158 -7.145 -13.754 1.00 98.12 566 ALA A CA 1
ATOM 4119 C C . ALA A 1 566 ? 6.688 -5.780 -13.211 1.00 98.12 566 ALA A C 1
ATOM 4121 O O . ALA A 1 566 ? 5.838 -5.702 -12.322 1.00 98.12 566 ALA A O 1
ATOM 4122 N N . ASN A 1 567 ? 7.263 -4.685 -13.715 1.00 98.88 567 ASN A N 1
ATOM 4123 C CA . ASN A 1 567 ? 6.784 -3.334 -13.430 1.00 98.88 567 ASN A CA 1
ATOM 4124 C C . ASN A 1 567 ? 5.752 -2.909 -14.482 1.00 98.88 567 ASN A C 1
ATOM 4126 O O . ASN A 1 567 ? 5.832 -3.303 -15.646 1.00 98.88 567 ASN A O 1
ATOM 4130 N N . THR A 1 568 ? 4.797 -2.071 -14.080 1.00 98.88 568 THR A N 1
ATOM 4131 C CA . THR A 1 568 ? 3.848 -1.418 -14.992 1.00 98.88 568 THR A CA 1
ATOM 4132 C C . THR A 1 568 ? 4.206 0.060 -15.112 1.00 98.88 568 THR A C 1
ATOM 4134 O O . THR A 1 568 ? 4.137 0.803 -14.136 1.00 98.88 568 THR A O 1
ATOM 4137 N N . ILE A 1 569 ? 4.592 0.483 -16.310 1.00 98.81 569 ILE A N 1
ATOM 4138 C CA . ILE A 1 569 ? 4.963 1.851 -16.663 1.00 98.81 569 ILE A CA 1
ATOM 4139 C C . ILE A 1 569 ? 3.903 2.369 -17.631 1.00 98.81 569 ILE A C 1
ATOM 4141 O O . ILE A 1 569 ? 3.769 1.866 -18.746 1.00 98.81 569 ILE A O 1
ATOM 4145 N N . VAL A 1 570 ? 3.124 3.354 -17.194 1.00 98.06 570 VAL A N 1
ATOM 4146 C CA . VAL A 1 570 ? 2.016 3.912 -17.970 1.00 98.06 570 VAL A CA 1
ATOM 4147 C C . VAL A 1 570 ? 2.144 5.420 -18.112 1.00 98.06 570 VAL A C 1
ATOM 4149 O O . VAL A 1 570 ? 2.378 6.132 -17.131 1.00 98.06 570 VAL A O 1
ATOM 4152 N N . ASN A 1 571 ? 1.990 5.907 -19.346 1.00 96.62 571 ASN A N 1
ATOM 4153 C CA . ASN A 1 571 ? 2.025 7.333 -19.700 1.00 96.62 571 ASN A CA 1
ATOM 4154 C C . ASN A 1 571 ? 3.216 8.078 -19.073 1.00 96.62 571 ASN A C 1
ATOM 4156 O O . ASN A 1 571 ? 3.062 9.189 -18.573 1.00 96.62 571 ASN A O 1
ATOM 4160 N N . SER A 1 572 ? 4.369 7.418 -19.011 1.00 97.25 572 SER A N 1
ATOM 4161 C CA . SER A 1 572 ? 5.572 7.919 -18.352 1.00 97.25 572 SER A CA 1
ATOM 4162 C C . SER A 1 572 ? 6.672 8.104 -19.387 1.00 97.25 572 SER A C 1
ATOM 4164 O O . SER A 1 572 ? 6.732 7.372 -20.376 1.00 97.25 572 SER A O 1
ATOM 4166 N N . TRP A 1 573 ? 7.527 9.092 -19.157 1.00 95.88 573 TRP A N 1
ATOM 4167 C CA . TRP A 1 573 ? 8.647 9.401 -20.036 1.00 95.88 573 TRP A CA 1
ATOM 4168 C C . TRP A 1 573 ? 9.934 8.749 -19.555 1.00 95.88 573 TRP A C 1
ATOM 4170 O O . TRP A 1 573 ? 10.074 8.394 -18.384 1.00 95.88 573 TRP A O 1
ATOM 4180 N N . GLY A 1 574 ? 10.888 8.653 -20.474 1.00 94.94 574 GLY A N 1
ATOM 4181 C CA . GLY A 1 574 ? 12.191 8.061 -20.216 1.00 94.94 574 GLY A CA 1
ATOM 4182 C C . GLY A 1 574 ? 12.217 6.549 -20.409 1.00 94.94 574 GLY A C 1
ATOM 4183 O O . GLY A 1 574 ? 11.194 5.869 -20.444 1.00 94.94 574 GLY A O 1
ATOM 4184 N N . ASN A 1 575 ? 13.427 6.024 -20.565 1.00 96.31 575 ASN A N 1
ATOM 4185 C CA . ASN A 1 575 ? 13.673 4.606 -20.788 1.00 96.31 575 ASN A CA 1
ATOM 4186 C C . ASN A 1 575 ? 13.821 3.845 -19.459 1.00 96.31 575 ASN A C 1
ATOM 4188 O O . ASN A 1 575 ? 14.239 4.404 -18.439 1.00 96.31 575 ASN A O 1
ATOM 4192 N N . VAL A 1 576 ? 13.586 2.535 -19.500 1.00 98.31 576 VAL A N 1
ATOM 4193 C CA . VAL A 1 576 ? 14.333 1.598 -18.652 1.00 98.31 576 VAL A CA 1
ATOM 4194 C C . VAL A 1 576 ? 15.720 1.464 -19.276 1.00 98.31 576 VAL A C 1
ATOM 4196 O O . VAL A 1 576 ? 15.876 0.842 -20.323 1.00 98.31 576 VAL A O 1
ATOM 4199 N N . GLU A 1 577 ? 16.717 2.104 -18.678 1.00 94.88 577 GLU A N 1
ATOM 4200 C CA . GLU A 1 577 ? 18.022 2.327 -19.293 1.00 94.88 577 GLU A CA 1
ATOM 4201 C C . GLU A 1 577 ? 19.127 1.531 -18.597 1.00 94.88 577 GLU A C 1
ATOM 4203 O O . GLU A 1 577 ? 19.523 1.823 -17.468 1.00 94.88 577 GLU A O 1
ATOM 4208 N N . LEU A 1 578 ? 19.670 0.543 -19.298 1.00 91.44 578 LEU A N 1
ATOM 4209 C CA . LEU A 1 578 ? 20.876 -0.186 -18.921 1.00 91.44 578 LEU A CA 1
ATOM 4210 C C . LEU A 1 578 ? 22.098 0.609 -19.393 1.00 91.44 578 LEU A C 1
ATOM 4212 O O . LEU A 1 578 ? 22.735 0.254 -20.381 1.00 91.44 578 LEU A O 1
ATOM 4216 N N . ARG A 1 579 ? 22.368 1.722 -18.701 1.00 83.81 579 ARG A N 1
ATOM 4217 C CA . ARG A 1 579 ? 23.397 2.695 -19.091 1.00 83.81 579 ARG A CA 1
ATOM 4218 C C . ARG A 1 579 ? 24.807 2.168 -18.846 1.00 83.81 579 ARG A C 1
ATOM 4220 O O . ARG A 1 579 ? 25.641 2.208 -19.734 1.00 83.81 579 ARG A O 1
ATOM 4227 N N . ASN A 1 580 ? 25.065 1.667 -17.635 1.00 76.75 580 ASN A N 1
ATOM 4228 C CA . ASN A 1 580 ? 26.354 1.072 -17.273 1.00 76.75 580 ASN A CA 1
ATOM 4229 C C . ASN A 1 580 ? 26.155 -0.304 -16.621 1.00 76.75 580 ASN A C 1
ATOM 4231 O O . ASN A 1 580 ? 25.088 -0.626 -16.092 1.00 76.75 580 ASN A O 1
ATOM 4235 N N . GLY A 1 581 ? 27.224 -1.097 -16.581 1.00 79.31 581 GLY A N 1
ATOM 4236 C CA . GLY A 1 581 ? 27.200 -2.444 -16.015 1.00 79.31 581 GLY A CA 1
ATOM 4237 C C . GLY A 1 581 ? 26.831 -3.512 -17.045 1.00 79.31 581 GLY A C 1
ATOM 4238 O O . GLY A 1 581 ? 26.851 -3.276 -18.244 1.00 79.31 581 GLY A O 1
ATOM 4239 N N . TYR A 1 582 ? 26.565 -4.731 -16.583 1.00 81.69 582 TYR A N 1
ATOM 4240 C CA . TYR A 1 582 ? 26.509 -5.917 -17.444 1.00 81.69 582 TYR A CA 1
ATOM 4241 C C . TYR A 1 582 ? 25.631 -7.013 -16.841 1.00 81.69 582 TYR A C 1
ATOM 4243 O O . TYR A 1 582 ? 25.388 -7.032 -15.633 1.00 81.69 582 TYR A O 1
ATOM 4251 N N . GLY A 1 583 ? 25.164 -7.967 -17.647 1.00 86.44 583 GLY A N 1
ATOM 4252 C CA . GLY A 1 583 ? 24.444 -9.132 -17.110 1.00 86.44 583 GLY A CA 1
ATOM 4253 C C . GLY A 1 583 ? 23.128 -8.804 -16.395 1.00 86.44 583 GLY A C 1
ATOM 4254 O O . GLY A 1 583 ? 22.649 -9.604 -15.597 1.00 86.44 583 GLY A O 1
ATOM 4255 N N . ASN A 1 584 ? 22.585 -7.603 -16.601 1.00 92.31 584 ASN A N 1
ATOM 4256 C CA . ASN A 1 584 ? 21.290 -7.193 -16.060 1.00 92.31 584 ASN A CA 1
ATOM 4257 C C . ASN A 1 584 ? 20.129 -7.910 -16.769 1.00 92.31 584 ASN A C 1
ATOM 4259 O O . ASN A 1 584 ? 20.231 -8.252 -17.948 1.00 92.31 584 ASN A O 1
ATOM 4263 N N . THR A 1 585 ? 19.023 -8.101 -16.052 1.00 97.81 585 THR A N 1
ATOM 4264 C CA . THR A 1 585 ? 17.780 -8.689 -16.568 1.00 97.81 585 THR A CA 1
ATOM 4265 C C . THR A 1 585 ? 16.667 -7.644 -16.588 1.00 97.81 585 THR A C 1
ATOM 4267 O O . THR A 1 585 ? 16.419 -6.989 -15.578 1.00 97.81 585 THR A O 1
ATOM 4270 N N . VAL A 1 586 ? 15.976 -7.510 -17.718 1.00 98.81 586 VAL A N 1
ATOM 4271 C CA . VAL A 1 586 ? 14.759 -6.705 -17.874 1.00 98.81 586 VAL A CA 1
ATOM 4272 C C . VAL A 1 586 ? 13.669 -7.626 -18.398 1.00 98.81 586 VAL A C 1
ATOM 4274 O O . VAL A 1 586 ? 13.732 -8.056 -19.550 1.00 98.81 586 VAL A O 1
ATOM 4277 N N . SER A 1 587 ? 12.691 -7.977 -17.565 1.00 98.56 587 SER A N 1
ATOM 4278 C CA . SER A 1 587 ? 11.679 -8.950 -17.978 1.00 98.56 587 SER A CA 1
ATOM 4279 C C . SER A 1 587 ? 10.272 -8.703 -17.467 1.00 98.56 587 SER A C 1
ATOM 4281 O O . SER A 1 587 ? 10.074 -8.140 -16.396 1.00 98.56 587 SER A O 1
ATOM 4283 N N . GLN A 1 588 ? 9.273 -9.141 -18.234 1.00 98.19 588 GLN A N 1
ATOM 4284 C CA . GLN A 1 588 ? 7.853 -9.052 -17.864 1.00 98.19 588 GLN A CA 1
ATOM 4285 C C . GLN A 1 588 ? 7.351 -7.630 -17.564 1.00 98.19 588 GLN A C 1
ATOM 4287 O O . GLN A 1 588 ? 6.287 -7.458 -16.973 1.00 98.19 588 GLN A O 1
ATOM 4292 N N . ASN A 1 589 ? 8.090 -6.590 -17.962 1.00 98.88 589 ASN A N 1
ATOM 4293 C CA . ASN A 1 589 ? 7.638 -5.218 -17.778 1.00 98.88 589 ASN A CA 1
ATOM 4294 C C . ASN A 1 589 ? 6.587 -4.873 -18.832 1.00 98.88 589 ASN A C 1
ATOM 4296 O O . ASN A 1 589 ? 6.704 -5.257 -19.998 1.00 98.88 589 ASN A O 1
ATOM 4300 N N . ILE A 1 590 ? 5.585 -4.104 -18.420 1.00 98.88 590 ILE A N 1
ATOM 4301 C CA . ILE A 1 590 ? 4.580 -3.522 -19.305 1.00 98.88 590 ILE A CA 1
ATOM 4302 C C . ILE A 1 590 ? 4.869 -2.028 -19.397 1.00 98.88 590 ILE A C 1
ATOM 4304 O O . ILE A 1 590 ? 4.807 -1.332 -18.388 1.00 98.88 590 ILE A O 1
ATOM 4308 N N . ILE A 1 591 ? 5.167 -1.541 -20.596 1.00 98.69 591 ILE A N 1
ATOM 4309 C CA . ILE A 1 591 ? 5.431 -0.134 -20.899 1.00 98.69 591 ILE A CA 1
ATOM 4310 C C . ILE A 1 591 ? 4.402 0.316 -21.932 1.00 98.69 591 ILE A C 1
ATOM 4312 O O . ILE A 1 591 ? 4.442 -0.116 -23.083 1.00 98.69 591 ILE A O 1
ATOM 4316 N N . ILE A 1 592 ? 3.454 1.155 -21.527 1.00 97.81 592 ILE A N 1
ATOM 4317 C CA . ILE A 1 592 ? 2.386 1.648 -22.404 1.00 97.81 592 ILE A CA 1
ATOM 4318 C C . ILE A 1 592 ? 2.317 3.164 -22.305 1.00 97.81 592 ILE A C 1
ATOM 4320 O O . ILE A 1 592 ? 2.100 3.706 -21.223 1.00 97.81 592 ILE A O 1
ATOM 4324 N N . SER A 1 593 ? 2.438 3.853 -23.436 1.00 95.94 593 SER A N 1
ATOM 4325 C CA . SER A 1 593 ? 2.232 5.301 -23.480 1.00 95.94 593 SER A CA 1
ATOM 4326 C C . SER A 1 593 ? 0.858 5.693 -24.031 1.00 95.94 593 SER A C 1
ATOM 4328 O O . SER A 1 593 ? 0.082 4.859 -24.509 1.00 95.94 593 SER A O 1
ATOM 4330 N N . SER A 1 594 ? 0.549 6.985 -23.959 1.00 93.06 594 SER A N 1
ATOM 4331 C CA . SER A 1 594 ? -0.663 7.605 -24.489 1.00 93.06 594 SER A CA 1
ATOM 4332 C C . SER A 1 594 ? -0.714 7.555 -26.012 1.00 93.06 594 SER A C 1
ATOM 4334 O O . SER A 1 594 ? -1.810 7.580 -26.567 1.00 93.06 594 SER A O 1
ATOM 4336 N N . GLY A 1 595 ? 0.436 7.472 -26.691 1.00 91.12 595 GLY A N 1
ATOM 4337 C CA . GLY A 1 595 ? 0.546 7.553 -28.149 1.00 91.12 595 GLY A CA 1
ATOM 4338 C C . GLY A 1 595 ? 0.309 8.954 -28.707 1.00 91.12 595 GLY A C 1
ATOM 4339 O O . GLY A 1 595 ? 0.162 9.106 -29.917 1.00 91.12 595 GLY A O 1
ATOM 4340 N N . GLU A 1 596 ? 0.264 9.963 -27.836 1.00 92.19 596 GLU A N 1
ATOM 4341 C CA . GLU A 1 596 ? 0.057 11.373 -28.162 1.00 92.19 596 GLU A CA 1
ATOM 4342 C C . GLU A 1 596 ? 0.966 12.245 -27.279 1.00 92.19 596 GLU A C 1
ATOM 4344 O O . GLU A 1 596 ? 1.142 11.912 -26.102 1.00 92.19 596 GLU A O 1
ATOM 4349 N N . PRO A 1 597 ? 1.527 13.358 -27.797 1.00 92.25 597 PRO A N 1
ATOM 4350 C CA . PRO A 1 597 ? 2.381 14.238 -27.006 1.00 92.25 597 PRO A CA 1
ATOM 4351 C C . PRO A 1 597 ? 1.675 14.702 -25.731 1.00 92.25 597 PRO A C 1
ATOM 4353 O O . PRO A 1 597 ? 0.492 15.052 -25.755 1.00 92.25 597 PRO A O 1
ATOM 4356 N N . TYR A 1 598 ? 2.399 14.753 -24.616 1.00 94.06 598 TYR A N 1
ATOM 4357 C CA . TYR A 1 598 ? 1.855 15.327 -23.392 1.00 94.06 598 TYR A CA 1
ATOM 4358 C C . TYR A 1 598 ? 1.776 16.846 -23.544 1.00 94.06 598 TYR A C 1
ATOM 4360 O O . TYR A 1 598 ? 2.724 17.491 -23.997 1.00 94.06 598 TYR A O 1
ATOM 4368 N N . THR A 1 599 ? 0.634 17.414 -23.162 1.00 94.19 599 THR A N 1
ATOM 4369 C CA . THR A 1 599 ? 0.363 18.852 -23.229 1.00 94.19 599 THR A CA 1
ATOM 4370 C C . THR A 1 599 ? -0.172 19.347 -21.895 1.00 94.19 599 THR A C 1
ATOM 4372 O O . THR A 1 599 ? -1.149 18.794 -21.383 1.00 94.19 599 THR A O 1
ATOM 4375 N N . ALA A 1 600 ? 0.400 20.423 -21.363 1.00 95.19 600 ALA A N 1
ATOM 4376 C CA . ALA A 1 600 ? -0.092 21.083 -20.157 1.00 95.19 600 ALA A CA 1
ATOM 4377 C C . ALA A 1 600 ? 0.217 22.580 -20.187 1.00 95.19 600 ALA A C 1
ATOM 4379 O O . ALA A 1 600 ? 1.160 23.024 -20.835 1.00 95.19 600 ALA A O 1
ATOM 4380 N N . THR A 1 601 ? -0.584 23.375 -19.474 1.00 94.81 601 THR A N 1
ATOM 4381 C CA . THR A 1 601 ? -0.314 24.806 -19.301 1.00 94.81 601 THR A CA 1
ATOM 4382 C C . THR A 1 601 ? 0.344 25.067 -17.955 1.00 94.81 601 THR A C 1
ATOM 4384 O O . THR A 1 601 ? -0.275 24.838 -16.916 1.00 94.81 601 THR A O 1
ATOM 4387 N N . VAL A 1 602 ? 1.548 25.633 -17.978 1.00 90.88 602 VAL A N 1
ATOM 4388 C CA . VAL A 1 602 ? 2.300 26.029 -16.786 1.00 90.88 602 VAL A CA 1
ATOM 4389 C C . VAL A 1 602 ? 2.628 27.515 -16.865 1.00 90.88 602 VAL A C 1
ATOM 4391 O O . VAL A 1 602 ? 3.044 28.024 -17.902 1.00 90.88 602 VAL A O 1
ATOM 4394 N N . GLY A 1 603 ? 2.327 28.272 -15.806 1.00 88.50 603 GLY A N 1
ATOM 4395 C CA . GLY A 1 603 ? 2.544 29.726 -15.799 1.00 88.50 603 GLY A CA 1
ATOM 4396 C C . GLY A 1 603 ? 1.789 30.507 -16.893 1.00 88.50 603 GLY A C 1
ATOM 4397 O O . GLY A 1 603 ? 2.137 31.650 -17.181 1.00 88.50 603 GLY A O 1
ATOM 4398 N N . GLY A 1 604 ? 0.755 29.917 -17.508 1.00 91.06 604 GLY A N 1
ATOM 4399 C CA . GLY A 1 604 ? 0.018 30.504 -18.635 1.00 91.06 604 GLY A CA 1
ATOM 4400 C C . GLY A 1 604 ? 0.634 30.253 -20.019 1.00 91.06 604 GLY A C 1
ATOM 4401 O O . GLY A 1 604 ? 0.124 30.799 -20.998 1.00 91.06 604 GLY A O 1
ATOM 4402 N N . VAL A 1 605 ? 1.691 29.441 -20.107 1.00 92.00 605 VAL A N 1
ATOM 4403 C CA . VAL A 1 605 ? 2.305 28.957 -21.353 1.00 92.00 605 VAL A CA 1
ATOM 4404 C C . VAL A 1 605 ? 1.900 27.499 -21.558 1.00 92.00 605 VAL A C 1
ATOM 4406 O O . VAL A 1 605 ? 1.894 26.732 -20.603 1.00 92.00 605 VAL A O 1
ATOM 4409 N N . GLU A 1 606 ? 1.516 27.123 -22.776 1.00 95.00 606 GLU A N 1
ATOM 4410 C CA . GLU A 1 606 ? 1.240 25.729 -23.137 1.00 95.00 606 GLU A CA 1
ATOM 4411 C C . GLU A 1 606 ? 2.548 25.055 -23.558 1.00 95.00 606 GLU A C 1
ATOM 4413 O O . GLU A 1 606 ? 3.207 25.534 -24.479 1.00 95.00 606 GLU A O 1
ATOM 4418 N N . GLY A 1 607 ? 2.915 23.984 -22.856 1.00 92.75 607 GLY A N 1
ATOM 4419 C CA . GLY A 1 607 ? 4.069 23.146 -23.154 1.00 92.75 607 GLY A CA 1
ATOM 4420 C C . GLY A 1 607 ? 3.629 21.866 -23.851 1.00 92.75 607 GLY A C 1
ATOM 4421 O O . GLY A 1 607 ? 2.550 21.336 -23.550 1.00 92.75 607 GLY A O 1
ATOM 4422 N N . THR A 1 608 ? 4.442 21.370 -24.781 1.00 93.25 608 THR A N 1
ATOM 4423 C CA . THR A 1 608 ? 4.192 20.097 -25.461 1.00 93.25 608 THR A CA 1
ATOM 4424 C C . THR A 1 608 ? 5.484 19.353 -25.763 1.00 93.25 608 THR A C 1
ATOM 4426 O O . THR A 1 608 ? 6.325 19.844 -26.507 1.00 93.25 608 THR A O 1
ATOM 4429 N N . ASN A 1 609 ? 5.620 18.136 -25.231 1.00 91.00 609 ASN A N 1
ATOM 4430 C CA . ASN A 1 609 ? 6.744 17.260 -25.561 1.00 91.00 609 ASN A CA 1
ATOM 4431 C C . ASN A 1 609 ? 6.271 15.834 -25.756 1.00 91.00 609 ASN A C 1
ATOM 4433 O O . ASN A 1 609 ? 5.173 15.427 -25.368 1.00 91.00 609 ASN A O 1
ATOM 4437 N N . ASN A 1 610 ? 7.180 15.064 -26.329 1.00 89.00 610 ASN A N 1
ATOM 4438 C CA . ASN A 1 610 ? 7.026 13.651 -26.494 1.00 89.00 610 ASN A CA 1
ATOM 4439 C C . ASN A 1 610 ? 8.347 12.934 -26.185 1.00 89.00 610 ASN A C 1
ATOM 4441 O O . ASN A 1 610 ? 9.216 12.825 -27.050 1.00 89.00 610 ASN A O 1
ATOM 4445 N N . LYS A 1 611 ? 8.492 12.485 -24.937 1.00 92.56 611 LYS A N 1
ATOM 4446 C CA . LYS A 1 611 ? 9.708 11.849 -24.416 1.00 92.56 611 LYS A CA 1
ATOM 4447 C C . LYS A 1 611 ? 9.447 10.406 -23.978 1.00 92.56 611 LYS A C 1
ATOM 4449 O O . LYS A 1 611 ? 10.118 9.895 -23.081 1.00 92.56 611 LYS A O 1
ATOM 4454 N N . ASP A 1 612 ? 8.491 9.726 -24.606 1.00 94.44 612 ASP A N 1
ATOM 4455 C CA . ASP A 1 612 ? 8.241 8.318 -24.304 1.00 94.44 612 ASP A CA 1
ATOM 4456 C C . ASP A 1 612 ? 9.493 7.480 -24.587 1.00 94.44 612 ASP A C 1
ATOM 4458 O O . ASP A 1 612 ? 10.254 7.742 -25.526 1.00 94.44 612 ASP A O 1
ATOM 4462 N N . GLY A 1 613 ? 9.705 6.466 -23.758 1.00 93.31 613 GLY A N 1
ATOM 4463 C CA . GLY A 1 613 ? 10.826 5.547 -23.863 1.00 93.31 613 GLY A CA 1
ATOM 4464 C C . GLY A 1 613 ? 10.378 4.104 -23.695 1.00 93.31 613 GLY A C 1
ATOM 4465 O O . GLY A 1 613 ? 9.295 3.819 -23.184 1.00 93.31 613 GLY A O 1
ATOM 4466 N N . GLY A 1 614 ? 11.215 3.191 -24.168 1.00 96.81 614 GLY A N 1
ATOM 4467 C CA . GLY A 1 614 ? 11.072 1.759 -23.957 1.00 96.81 614 GLY A CA 1
ATOM 4468 C C . GLY A 1 614 ? 12.226 1.256 -23.105 1.00 96.81 614 GLY A C 1
ATOM 4469 O O . GLY A 1 614 ? 12.411 1.690 -21.968 1.00 96.81 614 GLY A O 1
ATOM 4470 N N . ILE A 1 615 ? 13.017 0.349 -23.666 1.00 98.25 615 ILE A N 1
ATOM 4471 C CA . ILE A 1 615 ? 14.213 -0.200 -23.026 1.00 98.25 615 ILE A CA 1
ATOM 4472 C C . ILE A 1 615 ? 15.430 0.255 -23.827 1.00 98.25 615 ILE A C 1
ATOM 4474 O O . ILE A 1 615 ? 15.507 -0.005 -25.025 1.00 98.25 615 ILE A O 1
ATOM 4478 N N . ALA A 1 616 ? 16.376 0.919 -23.170 1.00 95.06 616 ALA A N 1
ATOM 4479 C CA . ALA A 1 616 ? 17.629 1.371 -23.768 1.00 95.06 616 ALA A CA 1
ATOM 4480 C C . ALA A 1 616 ? 18.805 0.603 -23.162 1.00 95.06 616 ALA A C 1
ATOM 4482 O O . ALA A 1 616 ? 18.838 0.413 -21.946 1.00 95.06 616 ALA A O 1
ATOM 4483 N N . PHE A 1 617 ? 19.750 0.137 -23.975 1.00 90.81 617 PHE A N 1
ATOM 4484 C CA . PHE A 1 617 ? 20.878 -0.647 -23.474 1.00 90.81 617 PHE A CA 1
ATOM 4485 C C . PHE A 1 617 ? 22.089 -0.641 -24.404 1.00 90.81 617 PHE A C 1
ATOM 4487 O O . PHE A 1 617 ? 21.955 -0.631 -25.628 1.00 90.81 617 PHE A O 1
ATOM 4494 N N . THR A 1 618 ? 23.264 -0.780 -23.795 1.00 83.44 618 THR A N 1
ATOM 4495 C CA . THR A 1 618 ? 24.496 -1.194 -24.475 1.00 83.44 618 THR A CA 1
ATOM 4496 C C . THR A 1 618 ? 24.606 -2.728 -24.411 1.00 83.44 618 THR A C 1
ATOM 4498 O O . THR A 1 618 ? 24.333 -3.295 -23.352 1.00 83.44 618 THR A O 1
ATOM 4501 N N . PRO A 1 619 ? 24.979 -3.456 -25.483 1.00 84.44 619 PRO A N 1
ATOM 4502 C CA . PRO A 1 619 ? 24.979 -4.932 -25.514 1.00 84.44 619 PRO A CA 1
ATOM 4503 C C . PRO A 1 619 ? 26.032 -5.642 -24.630 1.00 84.44 619 PRO A C 1
ATOM 4505 O O . PRO A 1 619 ? 26.939 -6.312 -25.124 1.00 84.44 619 PRO A O 1
ATOM 4508 N N . LEU A 1 620 ? 25.916 -5.542 -23.303 1.00 82.00 620 LEU A N 1
ATOM 4509 C CA . LEU A 1 620 ? 26.878 -6.072 -22.325 1.00 82.00 620 LEU A CA 1
ATOM 4510 C C . LEU A 1 620 ? 26.360 -7.328 -21.602 1.00 82.00 620 LEU A C 1
ATOM 4512 O O . LEU A 1 620 ? 26.418 -7.444 -20.374 1.00 82.00 620 LEU A O 1
ATOM 4516 N N . GLY A 1 621 ? 25.848 -8.289 -22.376 1.00 86.06 621 GLY A N 1
ATOM 4517 C CA . GLY A 1 621 ? 25.411 -9.600 -21.880 1.00 86.06 621 GLY A CA 1
ATOM 4518 C C . GLY A 1 621 ? 24.076 -9.584 -21.130 1.00 86.06 621 GLY A C 1
ATOM 4519 O O . GLY A 1 621 ? 23.919 -10.292 -20.137 1.00 86.06 621 GLY A O 1
ATOM 4520 N N . HIS A 1 622 ? 23.140 -8.720 -21.524 1.00 92.06 622 HIS A N 1
ATOM 4521 C CA . HIS A 1 622 ? 21.853 -8.569 -20.836 1.00 92.06 622 HIS A CA 1
ATOM 4522 C C . HIS A 1 622 ? 20.846 -9.670 -21.197 1.00 92.06 622 HIS A C 1
ATOM 4524 O O . HIS A 1 622 ? 20.982 -10.376 -22.192 1.00 92.06 622 HIS A O 1
ATOM 4530 N N . THR A 1 623 ? 19.799 -9.811 -20.387 1.00 97.38 623 THR A N 1
ATOM 4531 C CA . THR A 1 623 ? 18.621 -10.628 -20.710 1.00 97.38 623 THR A CA 1
ATOM 4532 C C . THR A 1 623 ? 17.395 -9.726 -20.746 1.00 97.38 623 THR A C 1
ATOM 4534 O O . THR A 1 623 ? 16.982 -9.208 -19.713 1.00 97.38 623 THR A O 1
ATOM 4537 N N . ILE A 1 624 ? 16.824 -9.517 -21.927 1.00 98.50 624 ILE A N 1
ATOM 4538 C CA . ILE A 1 624 ? 15.669 -8.646 -22.163 1.00 98.50 624 ILE A CA 1
ATOM 4539 C C . ILE A 1 624 ? 14.542 -9.516 -22.713 1.00 98.50 624 ILE A C 1
ATOM 4541 O O . ILE A 1 624 ? 14.495 -9.793 -23.914 1.00 98.50 624 ILE A O 1
ATOM 4545 N N . THR A 1 625 ? 13.659 -10.012 -21.844 1.00 98.06 625 THR A N 1
ATOM 4546 C CA . THR A 1 625 ? 12.666 -11.015 -22.258 1.00 98.06 625 THR A CA 1
ATOM 4547 C C . THR A 1 625 ? 11.262 -10.768 -21.757 1.00 98.06 625 THR A C 1
ATOM 4549 O O . THR A 1 625 ? 11.058 -10.240 -20.670 1.00 98.06 625 THR A O 1
ATOM 4552 N N . ASP A 1 626 ? 10.272 -11.224 -22.520 1.00 97.75 626 ASP A N 1
ATOM 4553 C CA . ASP A 1 626 ? 8.874 -11.238 -22.081 1.00 97.75 626 ASP A CA 1
ATOM 4554 C C . ASP A 1 626 ? 8.327 -9.836 -21.746 1.00 97.75 626 ASP A C 1
ATOM 4556 O O . ASP A 1 626 ? 7.375 -9.717 -20.986 1.00 97.75 626 ASP A O 1
ATOM 4560 N N . ASN A 1 627 ? 8.915 -8.756 -22.277 1.00 98.75 627 ASN A N 1
ATOM 4561 C CA . ASN A 1 627 ? 8.423 -7.393 -22.059 1.00 98.75 627 ASN A CA 1
ATOM 4562 C C . ASN A 1 627 ? 7.347 -7.025 -23.087 1.00 98.75 627 ASN A C 1
ATOM 4564 O O . ASN A 1 627 ? 7.391 -7.462 -24.239 1.00 98.75 627 ASN A O 1
ATOM 4568 N N . PHE A 1 628 ? 6.413 -6.166 -22.690 1.00 98.56 628 PHE A N 1
ATOM 4569 C CA . PHE A 1 628 ? 5.380 -5.609 -23.557 1.00 98.56 628 PHE A CA 1
ATOM 4570 C C . PHE A 1 628 ? 5.556 -4.094 -23.649 1.00 98.56 628 PHE A C 1
ATOM 4572 O O . PHE A 1 628 ? 5.326 -3.392 -22.668 1.00 98.56 628 PHE A O 1
ATOM 4579 N N . VAL A 1 629 ? 5.956 -3.584 -24.813 1.00 98.56 629 VAL A N 1
ATOM 4580 C CA . VAL A 1 629 ? 6.175 -2.151 -25.057 1.00 98.56 629 VAL A CA 1
ATOM 4581 C C . VAL A 1 629 ? 5.226 -1.678 -26.147 1.00 98.56 629 VAL A C 1
ATOM 4583 O O . VAL A 1 629 ? 5.280 -2.165 -27.276 1.00 98.56 629 VAL A O 1
ATOM 4586 N N . ALA A 1 630 ? 4.340 -0.736 -25.836 1.00 96.88 630 ALA A N 1
ATOM 4587 C CA . ALA A 1 630 ? 3.298 -0.349 -26.772 1.00 96.88 630 ALA A CA 1
ATOM 4588 C C . ALA A 1 630 ? 2.944 1.134 -26.763 1.00 96.88 630 ALA A C 1
ATOM 4590 O O . ALA A 1 630 ? 3.053 1.826 -25.752 1.00 96.88 630 ALA A O 1
ATOM 4591 N N . ASN A 1 631 ? 2.458 1.596 -27.918 1.00 95.50 631 ASN A N 1
ATOM 4592 C CA . ASN A 1 631 ? 1.918 2.940 -28.117 1.00 95.50 631 ASN A CA 1
ATOM 4593 C C . ASN A 1 631 ? 2.916 4.068 -27.781 1.00 95.50 631 ASN A C 1
ATOM 4595 O O . ASN A 1 631 ? 2.512 5.180 -27.465 1.00 95.50 631 ASN A O 1
ATOM 4599 N N . VAL A 1 632 ? 4.216 3.763 -27.830 1.00 94.12 632 VAL A N 1
ATOM 4600 C CA . VAL A 1 632 ? 5.325 4.696 -27.597 1.00 94.12 632 VAL A CA 1
ATOM 4601 C C . VAL A 1 632 ? 5.516 5.557 -28.838 1.00 94.12 632 VAL A C 1
ATOM 4603 O O . VAL A 1 632 ? 5.775 5.036 -29.930 1.00 94.12 632 VAL A O 1
ATOM 4606 N N . ILE A 1 633 ? 5.451 6.872 -28.668 1.00 91.88 633 ILE A N 1
ATOM 4607 C CA . ILE A 1 633 ? 5.824 7.823 -29.709 1.00 91.88 633 ILE A CA 1
ATOM 4608 C C . ILE A 1 633 ? 7.123 8.516 -29.299 1.00 91.88 633 ILE A C 1
ATOM 4610 O O . ILE A 1 633 ? 7.286 8.940 -28.173 1.00 91.88 633 ILE A O 1
ATOM 4614 N N . THR A 1 634 ? 8.062 8.711 -30.213 1.00 88.50 634 THR A N 1
ATOM 4615 C CA . THR A 1 634 ? 9.291 9.471 -29.942 1.00 88.50 634 THR A CA 1
ATOM 4616 C C . THR A 1 634 ? 9.906 9.998 -31.232 1.00 88.50 634 THR A C 1
ATOM 4618 O O . THR A 1 634 ? 9.723 9.412 -32.303 1.00 88.50 634 THR A O 1
ATOM 4621 N N . ASN A 1 635 ? 10.600 11.131 -31.135 1.00 81.56 635 ASN A N 1
ATOM 4622 C CA . ASN A 1 635 ? 11.340 11.780 -32.221 1.00 81.56 635 ASN A CA 1
ATOM 4623 C C . ASN A 1 635 ? 12.849 11.902 -31.935 1.00 81.56 635 ASN A C 1
ATOM 4625 O O . ASN A 1 635 ? 13.574 12.431 -32.776 1.00 81.56 635 ASN A O 1
ATOM 4629 N N . SER A 1 636 ? 13.302 11.433 -30.770 1.00 85.25 636 SER A N 1
ATOM 4630 C CA . SER A 1 636 ? 14.708 11.432 -30.366 1.00 85.25 636 SER A CA 1
ATOM 4631 C C . SER A 1 636 ? 15.435 10.224 -30.957 1.00 85.25 636 SER A C 1
ATOM 4633 O O . SER A 1 636 ? 14.829 9.169 -31.151 1.00 85.25 636 SER A O 1
ATOM 4635 N N . SER A 1 637 ? 16.729 10.384 -31.237 1.00 82.19 637 SER A N 1
ATOM 4636 C CA . SER A 1 637 ? 17.623 9.275 -31.577 1.00 82.19 637 SER A CA 1
ATOM 4637 C C . SER A 1 637 ? 17.886 8.345 -30.391 1.00 82.19 637 SER A C 1
ATOM 4639 O O . SER A 1 637 ? 18.189 7.180 -30.591 1.00 82.19 637 SER A O 1
ATOM 4641 N N . ASP A 1 638 ? 17.681 8.820 -29.163 1.00 83.00 638 ASP A N 1
ATOM 4642 C CA . ASP A 1 638 ? 18.100 8.117 -27.943 1.00 83.00 638 ASP A CA 1
ATOM 4643 C C . ASP A 1 638 ? 16.959 7.264 -27.355 1.00 83.00 638 ASP A C 1
ATOM 4645 O O . ASP A 1 638 ? 16.963 6.869 -26.180 1.00 83.00 638 ASP A O 1
ATOM 4649 N N . ARG A 1 639 ? 15.887 7.074 -28.137 1.00 90.06 639 ARG A N 1
ATOM 4650 C CA . ARG A 1 639 ? 14.617 6.500 -27.685 1.00 90.06 639 ARG A CA 1
ATOM 4651 C C . ARG A 1 639 ? 13.970 5.654 -28.770 1.00 90.06 639 ARG A C 1
ATOM 4653 O O . ARG A 1 639 ? 13.787 6.067 -29.914 1.00 90.06 639 ARG A O 1
ATOM 4660 N N . ALA A 1 640 ? 13.525 4.483 -28.352 1.00 93.50 640 ALA A N 1
ATOM 4661 C CA . ALA A 1 640 ? 12.699 3.565 -29.116 1.00 93.50 640 ALA A CA 1
ATOM 4662 C C . ALA A 1 640 ? 12.034 2.591 -28.139 1.00 93.50 640 ALA A C 1
ATOM 4664 O O . ALA A 1 640 ? 12.309 2.628 -26.938 1.00 93.50 640 ALA A O 1
ATOM 4665 N N . ALA A 1 641 ? 11.184 1.694 -28.642 1.00 95.81 641 ALA A N 1
ATOM 4666 C CA . ALA A 1 641 ? 10.717 0.585 -27.817 1.00 95.81 641 ALA A CA 1
ATOM 4667 C C . ALA A 1 641 ? 11.894 -0.299 -27.359 1.00 95.81 641 ALA A C 1
ATOM 4669 O O . ALA A 1 641 ? 11.961 -0.668 -26.188 1.00 95.81 641 ALA A O 1
ATOM 4670 N N . LEU A 1 642 ? 12.851 -0.552 -28.257 1.00 95.56 642 LEU A N 1
ATOM 4671 C CA . LEU A 1 642 ? 14.189 -1.054 -27.955 1.00 95.56 642 LEU A CA 1
ATOM 4672 C C . LEU A 1 642 ? 15.234 -0.125 -28.582 1.00 95.56 642 LEU A C 1
ATOM 4674 O O . LEU A 1 642 ? 15.345 -0.048 -29.806 1.00 95.56 642 LEU A O 1
ATOM 4678 N N . HIS A 1 643 ? 15.988 0.575 -27.745 1.00 93.25 643 HIS A N 1
ATOM 4679 C CA . HIS A 1 643 ? 17.086 1.445 -28.149 1.00 93.25 643 HIS A CA 1
ATOM 4680 C C . HIS A 1 643 ? 18.428 0.767 -27.851 1.00 93.25 643 HIS A C 1
ATOM 4682 O O . HIS A 1 643 ? 18.686 0.363 -26.716 1.00 93.25 643 HIS A O 1
ATOM 4688 N N . ILE A 1 644 ? 19.262 0.624 -28.875 1.00 88.50 644 ILE A N 1
ATOM 4689 C CA . ILE A 1 644 ? 20.536 -0.090 -28.822 1.00 88.50 644 ILE A CA 1
ATOM 4690 C C . ILE A 1 644 ? 21.645 0.917 -29.080 1.00 88.50 644 ILE A C 1
ATOM 4692 O O . ILE A 1 644 ? 21.765 1.447 -30.186 1.00 88.50 644 ILE A O 1
ATOM 4696 N N . ASP A 1 645 ? 22.437 1.146 -28.043 1.00 80.25 645 ASP A N 1
ATOM 4697 C CA . ASP A 1 645 ? 23.541 2.098 -28.038 1.00 80.25 645 ASP A CA 1
ATOM 4698 C C . ASP A 1 645 ? 24.858 1.402 -28.449 1.00 80.25 645 ASP A C 1
ATOM 4700 O O . ASP A 1 645 ? 25.057 0.207 -28.185 1.00 80.25 645 ASP A O 1
ATOM 4704 N N . SER A 1 646 ? 25.753 2.139 -29.112 1.00 67.62 646 SER A N 1
ATOM 4705 C CA . SER A 1 646 ? 27.093 1.688 -29.533 1.00 67.62 646 SER A CA 1
ATOM 4706 C C . SER A 1 646 ? 28.209 2.060 -28.557 1.00 67.62 646 SER A C 1
ATOM 4708 O O . SER A 1 646 ? 29.385 1.969 -28.917 1.00 67.62 646 SER A O 1
ATOM 4710 N N . ASP A 1 647 ? 27.852 2.445 -27.332 1.00 62.12 647 ASP A N 1
ATOM 4711 C CA . ASP A 1 647 ? 28.762 3.017 -26.345 1.00 62.12 647 ASP A CA 1
ATOM 4712 C C . ASP A 1 647 ? 30.138 2.316 -26.264 1.00 62.12 647 ASP A C 1
ATOM 4714 O O . ASP A 1 647 ? 30.270 1.088 -26.158 1.00 62.12 647 ASP A O 1
ATOM 4718 N N . TYR A 1 648 ? 31.191 3.134 -26.346 1.00 54.69 648 TYR A N 1
ATOM 4719 C CA . TYR A 1 648 ? 32.570 2.678 -26.495 1.00 54.69 648 TYR A CA 1
ATOM 4720 C C . TYR A 1 648 ? 33.093 1.993 -25.232 1.00 54.69 648 TYR A C 1
ATOM 4722 O O . TYR A 1 648 ? 33.030 2.510 -24.115 1.00 54.69 648 TYR A O 1
ATOM 4730 N N . ILE A 1 649 ? 33.747 0.855 -25.440 1.00 54.38 649 ILE A N 1
ATOM 4731 C CA . ILE A 1 649 ? 34.504 0.160 -24.411 1.00 54.38 649 ILE A CA 1
ATOM 4732 C C . ILE A 1 649 ? 35.934 0.717 -24.362 1.00 54.38 649 ILE A C 1
ATOM 4734 O O . ILE A 1 649 ? 36.830 0.302 -25.099 1.00 54.38 649 ILE A O 1
ATOM 4738 N N . ASP A 1 650 ? 36.162 1.688 -23.475 1.00 51.53 650 ASP A N 1
ATOM 4739 C CA . ASP A 1 650 ? 37.506 2.220 -23.261 1.00 51.53 650 ASP A CA 1
ATOM 4740 C C . ASP A 1 650 ? 38.380 1.223 -22.495 1.00 51.53 650 ASP A C 1
ATOM 4742 O O . ASP A 1 650 ? 38.050 0.787 -21.396 1.00 51.53 650 ASP A O 1
ATOM 4746 N N . SER A 1 651 ? 39.562 0.927 -23.038 1.00 47.53 651 SER A N 1
ATOM 4747 C CA . SER A 1 651 ? 40.655 0.253 -22.321 1.00 47.53 651 SER A CA 1
ATOM 4748 C C . SER A 1 651 ? 41.096 0.978 -21.035 1.00 47.53 651 SER A C 1
ATOM 4750 O O . SER A 1 651 ? 41.779 0.389 -20.195 1.00 47.53 651 SER A O 1
ATOM 4752 N N . GLY A 1 652 ? 40.734 2.257 -20.886 1.00 47.03 652 GLY A N 1
ATOM 4753 C CA . GLY A 1 652 ? 40.870 3.046 -19.663 1.00 47.03 652 GLY A CA 1
ATOM 4754 C C . GLY A 1 652 ? 39.719 2.899 -18.658 1.00 47.03 652 GLY A C 1
ATOM 4755 O O . GLY A 1 652 ? 39.915 3.260 -17.498 1.00 47.03 652 GLY A O 1
ATOM 4756 N N . ASN A 1 653 ? 38.562 2.356 -19.059 1.00 55.31 653 ASN A N 1
ATOM 4757 C CA . ASN A 1 653 ? 37.403 2.144 -18.190 1.00 55.31 653 ASN A CA 1
ATOM 4758 C C . ASN A 1 653 ? 37.540 0.804 -17.446 1.00 55.31 653 ASN A C 1
ATOM 4760 O O . ASN A 1 653 ? 37.589 -0.282 -18.039 1.00 55.31 653 ASN A O 1
ATOM 4764 N N . SER A 1 654 ? 37.622 0.877 -16.115 1.00 52.91 654 SER A N 1
ATOM 4765 C CA . SER A 1 654 ? 37.968 -0.274 -15.281 1.00 52.91 654 SER A CA 1
ATOM 4766 C C . SER A 1 654 ? 36.923 -1.390 -15.314 1.00 52.91 654 SER A C 1
ATOM 4768 O O . SER A 1 654 ? 37.295 -2.559 -15.196 1.00 52.91 654 SER A O 1
ATOM 4770 N N . SER A 1 655 ? 35.641 -1.083 -15.535 1.00 55.44 655 SER A N 1
ATOM 4771 C CA . SER A 1 655 ? 34.579 -2.095 -15.618 1.00 55.44 655 SER A CA 1
ATOM 4772 C C . SER A 1 655 ? 34.699 -2.971 -16.839 1.00 55.44 655 SER A C 1
ATOM 4774 O O . SER A 1 655 ? 34.433 -4.169 -16.777 1.00 55.44 655 SER A O 1
ATOM 4776 N N . THR A 1 656 ? 35.177 -2.399 -17.934 1.00 55.12 656 THR A N 1
ATOM 4777 C CA . THR A 1 656 ? 35.269 -3.150 -19.163 1.00 55.12 656 THR A CA 1
ATOM 4778 C C . THR A 1 656 ? 36.516 -4.012 -19.219 1.00 55.12 656 THR A C 1
ATOM 4780 O O . THR A 1 656 ? 36.453 -5.173 -19.624 1.00 55.12 656 THR A O 1
ATOM 4783 N N . GLN A 1 657 ? 37.637 -3.506 -18.707 1.00 57.31 657 GLN A N 1
ATOM 4784 C CA . GLN A 1 657 ? 38.795 -4.358 -18.458 1.00 57.31 657 GLN A CA 1
ATOM 4785 C C . GLN A 1 657 ? 38.433 -5.493 -17.485 1.00 57.31 657 GLN A C 1
ATOM 4787 O O . GLN A 1 657 ? 38.843 -6.630 -17.693 1.00 57.31 657 GLN A O 1
ATOM 4792 N N . THR A 1 658 ? 37.590 -5.215 -16.484 1.00 61.00 658 THR A N 1
ATOM 4793 C CA . THR A 1 658 ? 37.066 -6.216 -15.542 1.00 61.00 658 THR A CA 1
ATOM 4794 C C . THR A 1 658 ? 36.188 -7.269 -16.235 1.00 61.00 658 THR A C 1
ATOM 4796 O O . THR A 1 658 ? 36.341 -8.456 -15.956 1.00 61.00 658 THR A O 1
ATOM 4799 N N . LEU A 1 659 ? 35.312 -6.873 -17.166 1.00 64.56 659 LEU A N 1
ATOM 4800 C CA . LEU A 1 659 ? 34.489 -7.773 -17.989 1.00 64.56 659 LEU A CA 1
ATOM 4801 C C . LEU A 1 659 ? 35.341 -8.710 -18.859 1.00 64.56 659 LEU A C 1
ATOM 4803 O O . LEU A 1 659 ? 35.111 -9.923 -18.881 1.00 64.56 659 LEU A O 1
ATOM 4807 N N . ILE A 1 660 ? 36.350 -8.145 -19.529 1.00 59.44 660 ILE A N 1
ATOM 4808 C CA . ILE A 1 660 ? 37.303 -8.867 -20.384 1.00 59.44 660 ILE A CA 1
ATOM 4809 C C . ILE A 1 660 ? 38.158 -9.830 -19.547 1.00 59.44 660 ILE A C 1
ATOM 4811 O O . ILE A 1 660 ? 38.312 -10.997 -19.911 1.00 59.44 660 ILE A O 1
ATOM 4815 N N . ASP A 1 661 ? 38.671 -9.376 -18.401 1.00 59.16 661 ASP A N 1
ATOM 4816 C CA . ASP A 1 661 ? 39.495 -10.183 -17.494 1.00 59.16 661 ASP A CA 1
ATOM 4817 C C . ASP A 1 661 ? 38.689 -11.303 -16.812 1.00 59.16 661 ASP A C 1
ATOM 4819 O O . ASP A 1 661 ? 39.236 -12.369 -16.515 1.00 59.16 661 ASP A O 1
ATOM 4823 N N . ALA A 1 662 ? 37.388 -11.085 -16.583 1.00 61.94 662 ALA A N 1
ATOM 4824 C CA . ALA A 1 662 ? 36.473 -12.065 -15.999 1.00 61.94 662 ALA A CA 1
ATOM 4825 C C . ALA A 1 662 ? 35.980 -13.126 -17.001 1.00 61.94 662 ALA A C 1
ATOM 4827 O O . ALA A 1 662 ? 35.424 -14.139 -16.572 1.00 61.94 662 ALA A O 1
ATOM 4828 N N . GLY A 1 663 ? 36.189 -12.926 -18.310 1.00 63.62 663 GLY A N 1
ATOM 4829 C CA . GLY A 1 663 ? 35.763 -13.860 -19.358 1.00 63.62 663 GLY A CA 1
ATOM 4830 C C . GLY A 1 663 ? 34.244 -14.032 -19.439 1.00 63.62 663 GLY A C 1
ATOM 4831 O O . GLY A 1 663 ? 33.772 -15.147 -19.664 1.00 63.62 663 GLY A O 1
ATOM 4832 N N . LEU A 1 664 ? 33.491 -12.959 -19.181 1.00 68.19 664 LEU A N 1
ATOM 4833 C CA . LEU A 1 664 ? 32.029 -12.980 -19.186 1.00 68.19 664 LEU A CA 1
ATOM 4834 C C . LEU A 1 664 ? 31.475 -13.116 -20.610 1.00 68.19 664 LEU A C 1
ATOM 4836 O O . LEU A 1 664 ? 32.046 -12.592 -21.564 1.00 68.19 664 LEU A O 1
ATOM 4840 N N . ASP A 1 665 ? 30.360 -13.838 -20.731 1.00 69.69 665 ASP A N 1
ATOM 4841 C CA . ASP A 1 665 ? 29.601 -13.946 -21.975 1.00 69.69 665 ASP A CA 1
ATOM 4842 C C . ASP A 1 665 ? 28.864 -12.623 -22.224 1.00 69.69 665 ASP A C 1
ATOM 4844 O O . ASP A 1 665 ? 28.072 -12.187 -21.387 1.00 69.69 665 ASP A O 1
ATOM 4848 N N . LEU A 1 666 ? 29.175 -11.963 -23.339 1.00 77.25 666 LEU A N 1
ATOM 4849 C CA . LEU A 1 666 ? 28.568 -10.690 -23.740 1.00 77.25 666 LEU A CA 1
ATOM 4850 C C . LEU A 1 666 ? 27.375 -10.894 -24.686 1.00 77.25 666 LEU A C 1
ATOM 4852 O O . LEU A 1 666 ? 26.934 -9.940 -25.327 1.00 77.25 666 LEU A O 1
ATOM 4856 N N . ASN A 1 667 ? 26.847 -12.118 -24.783 1.00 86.69 667 ASN A N 1
ATOM 4857 C CA . ASN A 1 667 ? 25.619 -12.386 -25.517 1.00 86.69 667 ASN A CA 1
ATOM 4858 C C . ASN A 1 667 ? 24.414 -11.738 -24.834 1.00 86.69 667 ASN A C 1
ATOM 4860 O O . ASN A 1 667 ? 24.039 -12.107 -23.719 1.00 86.69 667 ASN A O 1
ATOM 4864 N N . THR A 1 668 ? 23.813 -10.762 -25.510 1.00 91.12 668 THR A N 1
ATOM 4865 C CA . THR A 1 668 ? 22.581 -10.125 -25.059 1.00 91.12 668 THR A CA 1
ATOM 4866 C C . THR A 1 668 ? 21.390 -10.824 -25.693 1.00 91.12 668 THR A C 1
ATOM 4868 O O . THR A 1 668 ? 21.180 -10.737 -26.902 1.00 91.12 668 THR A O 1
ATOM 4871 N N . VAL A 1 669 ? 20.599 -11.495 -24.858 1.00 95.69 669 VAL A N 1
ATOM 4872 C CA . VAL A 1 669 ? 19.389 -12.211 -25.271 1.00 95.69 669 VAL A CA 1
ATOM 4873 C C . VAL A 1 669 ? 18.216 -11.244 -25.281 1.00 95.69 669 VAL A C 1
ATOM 4875 O O . VAL A 1 669 ? 17.882 -10.668 -24.244 1.00 95.69 669 VAL A O 1
ATOM 4878 N N . ILE A 1 670 ? 17.562 -11.101 -26.429 1.00 96.19 670 ILE A N 1
ATOM 4879 C CA . ILE A 1 670 ? 16.344 -10.309 -26.606 1.00 96.19 670 ILE A CA 1
ATOM 4880 C C . ILE A 1 670 ? 15.260 -11.249 -27.114 1.00 96.19 670 ILE A C 1
ATOM 4882 O O . ILE A 1 670 ? 15.193 -11.535 -28.303 1.00 96.19 670 ILE A O 1
ATOM 4886 N N . ALA A 1 671 ? 14.410 -11.769 -26.231 1.00 95.94 671 ALA A N 1
ATOM 4887 C CA . ALA A 1 671 ? 13.496 -12.840 -26.625 1.00 95.94 671 ALA A CA 1
ATOM 4888 C C . ALA A 1 671 ? 12.071 -12.679 -26.111 1.00 95.94 671 ALA A C 1
ATOM 4890 O O . ALA A 1 671 ? 11.851 -12.263 -24.976 1.00 95.94 671 ALA A O 1
ATOM 4891 N N . ARG A 1 672 ? 11.093 -13.090 -26.926 1.00 95.56 672 ARG A N 1
ATOM 4892 C CA . ARG A 1 672 ? 9.664 -13.080 -26.562 1.00 95.56 672 ARG A CA 1
ATOM 4893 C C . ARG A 1 672 ? 9.170 -11.712 -26.086 1.00 95.56 672 ARG A C 1
ATOM 4895 O O . ARG A 1 672 ? 8.322 -11.630 -25.212 1.00 95.56 672 ARG A O 1
ATOM 4902 N N . ASN A 1 673 ? 9.691 -10.617 -26.627 1.00 97.62 673 ASN A N 1
ATOM 4903 C CA . ASN A 1 673 ? 9.143 -9.289 -26.357 1.00 97.62 673 ASN A CA 1
ATOM 4904 C C . ASN A 1 673 ? 8.025 -8.976 -27.359 1.00 97.62 673 ASN A C 1
ATOM 4906 O O . ASN A 1 673 ? 8.116 -9.349 -28.529 1.00 97.62 673 ASN A O 1
ATOM 4910 N N . THR A 1 674 ? 6.988 -8.271 -26.913 1.00 96.81 674 THR A N 1
ATOM 4911 C CA . THR A 1 674 ? 5.947 -7.707 -27.781 1.00 96.81 674 THR A CA 1
ATOM 4912 C C . THR A 1 674 ? 6.151 -6.204 -27.901 1.00 96.81 674 THR A C 1
ATOM 4914 O O . THR A 1 674 ? 6.108 -5.492 -26.901 1.00 96.81 674 THR A O 1
ATOM 4917 N N . ILE A 1 675 ? 6.335 -5.717 -29.126 1.00 95.75 675 ILE A N 1
ATOM 4918 C CA . ILE A 1 675 ? 6.428 -4.299 -29.470 1.00 95.75 675 ILE A CA 1
ATOM 4919 C C . ILE A 1 675 ? 5.260 -3.949 -30.386 1.00 95.75 675 ILE A C 1
ATOM 4921 O O . ILE A 1 675 ? 5.125 -4.515 -31.471 1.00 95.75 675 ILE A O 1
ATOM 4925 N N . LEU A 1 676 ? 4.404 -3.027 -29.956 1.00 94.12 676 LEU A N 1
ATOM 4926 C CA . LEU A 1 676 ? 3.128 -2.765 -30.619 1.00 94.12 676 LEU A CA 1
ATOM 4927 C C . LEU A 1 676 ? 2.894 -1.270 -30.842 1.00 94.12 676 LEU A C 1
ATOM 4929 O O . LEU A 1 676 ? 2.834 -0.495 -29.891 1.00 94.12 676 LEU A O 1
ATOM 4933 N N . ASN A 1 677 ? 2.659 -0.874 -32.091 1.00 92.50 677 ASN A N 1
ATOM 4934 C CA . ASN A 1 677 ? 2.279 0.487 -32.477 1.00 92.50 677 ASN A CA 1
ATOM 4935 C C . ASN A 1 677 ? 3.237 1.552 -31.931 1.00 92.50 677 ASN A C 1
ATOM 4937 O O . ASN A 1 677 ? 2.816 2.454 -31.207 1.00 92.50 677 ASN A O 1
ATOM 4941 N N . THR A 1 678 ? 4.522 1.460 -32.263 1.00 92.75 678 THR A N 1
ATOM 4942 C CA . THR A 1 678 ? 5.543 2.417 -31.810 1.00 92.75 678 THR A CA 1
ATOM 4943 C C . THR A 1 678 ? 6.195 3.138 -32.988 1.00 92.75 678 THR A C 1
ATOM 4945 O O . THR A 1 678 ? 6.291 2.586 -34.087 1.00 92.75 678 THR A O 1
ATOM 4948 N N . THR A 1 679 ? 6.626 4.393 -32.801 1.00 89.19 679 THR A N 1
ATOM 4949 C CA . THR A 1 679 ? 7.267 5.165 -33.891 1.00 89.19 679 THR A CA 1
ATOM 4950 C C . THR A 1 679 ? 8.622 4.599 -34.297 1.00 89.19 679 THR A C 1
ATOM 4952 O O . THR A 1 679 ? 8.933 4.605 -35.483 1.00 89.19 679 THR A O 1
ATOM 4955 N N . ASN A 1 680 ? 9.386 4.078 -33.335 1.00 88.12 680 ASN A N 1
ATOM 4956 C CA . ASN A 1 680 ? 10.621 3.329 -33.551 1.00 88.12 680 ASN A CA 1
ATOM 4957 C C . ASN A 1 680 ? 10.520 2.041 -32.720 1.00 88.12 680 ASN A C 1
ATOM 4959 O O . ASN A 1 680 ? 10.513 2.103 -31.486 1.00 88.12 680 ASN A O 1
ATOM 4963 N N . ALA A 1 681 ? 10.391 0.878 -33.366 1.00 91.12 681 ALA A N 1
ATOM 4964 C CA . ALA A 1 681 ? 10.321 -0.389 -32.635 1.00 91.12 681 ALA A CA 1
ATOM 4965 C C . ALA A 1 681 ? 11.712 -0.814 -32.155 1.00 91.12 681 ALA A C 1
ATOM 4967 O O . ALA A 1 681 ? 11.920 -0.993 -30.959 1.00 91.12 681 ALA A O 1
ATOM 4968 N N . ILE A 1 682 ? 12.678 -0.896 -33.064 1.00 91.50 682 ILE A N 1
ATOM 4969 C CA . ILE A 1 682 ? 14.087 -1.105 -32.741 1.00 91.50 682 ILE A CA 1
ATOM 4970 C C . ILE A 1 682 ? 14.885 0.022 -33.366 1.00 91.50 682 ILE A C 1
ATOM 4972 O O . ILE A 1 682 ? 14.711 0.333 -34.545 1.00 91.50 682 ILE A O 1
ATOM 4976 N N . GLN A 1 683 ? 15.771 0.610 -32.581 1.00 90.38 683 GLN A N 1
ATOM 4977 C CA . GLN A 1 683 ? 16.659 1.655 -33.038 1.00 90.38 683 GLN A CA 1
ATOM 4978 C C . GLN A 1 683 ? 18.100 1.340 -32.654 1.00 90.38 683 GLN A C 1
ATOM 4980 O O . GLN A 1 683 ? 18.374 1.051 -31.494 1.00 90.38 683 GLN A O 1
ATOM 4985 N N . PHE A 1 684 ? 18.991 1.421 -33.637 1.00 85.31 684 PHE A N 1
ATOM 4986 C CA . PHE A 1 684 ? 20.436 1.447 -33.442 1.00 85.31 684 PHE A CA 1
ATOM 4987 C C . PHE A 1 684 ? 20.919 2.889 -33.575 1.00 85.31 684 PHE A C 1
ATOM 4989 O O . PHE A 1 684 ? 20.566 3.552 -34.554 1.00 85.31 684 PHE A O 1
ATOM 4996 N N . GLU A 1 685 ? 21.709 3.352 -32.615 1.00 78.31 685 GLU A N 1
ATOM 4997 C CA . GLU A 1 685 ? 22.223 4.723 -32.560 1.00 78.31 685 GLU A CA 1
ATOM 4998 C C . GLU A 1 685 ? 23.758 4.738 -32.502 1.00 78.31 685 GLU A C 1
ATOM 5000 O O . GLU A 1 685 ? 24.384 3.872 -31.883 1.00 78.31 685 GLU A O 1
ATOM 5005 N N . ASP A 1 686 ? 24.360 5.670 -33.251 1.00 67.38 686 ASP A N 1
ATOM 5006 C CA . ASP A 1 686 ? 25.789 5.985 -33.180 1.00 67.38 686 ASP A CA 1
ATOM 5007 C C . ASP A 1 686 ? 25.969 7.409 -32.654 1.00 67.38 686 ASP A C 1
ATOM 5009 O O . ASP A 1 686 ? 25.559 8.364 -33.326 1.00 67.38 686 ASP A O 1
ATOM 5013 N N . ASP A 1 687 ? 26.630 7.539 -31.497 1.00 61.41 687 ASP A N 1
ATOM 5014 C CA . ASP A 1 687 ? 26.945 8.823 -30.871 1.00 61.41 687 ASP A CA 1
ATOM 5015 C C . ASP A 1 687 ? 27.928 9.611 -31.753 1.00 61.41 687 ASP A C 1
ATOM 5017 O O . ASP A 1 687 ? 29.153 9.615 -31.569 1.00 61.41 687 ASP A O 1
ATOM 5021 N N . SER A 1 688 ? 27.366 10.337 -32.719 1.00 48.38 688 SER A N 1
ATOM 5022 C CA . SER A 1 688 ? 28.083 11.184 -33.680 1.00 48.38 688 SER A CA 1
ATOM 5023 C C . SER A 1 688 ? 28.883 12.329 -33.034 1.00 48.38 688 SER A C 1
ATOM 5025 O O . SER A 1 688 ? 29.606 13.053 -33.731 1.00 48.38 688 SER A O 1
ATOM 5027 N N . SER A 1 689 ? 28.770 12.525 -31.711 1.00 51.22 689 SER A N 1
ATOM 5028 C CA . SER A 1 689 ? 29.482 13.557 -30.953 1.00 51.22 689 SER A CA 1
ATOM 5029 C C . SER A 1 689 ? 30.898 13.149 -30.513 1.00 51.22 689 SER A C 1
ATOM 5031 O O . SER A 1 689 ? 31.691 14.021 -30.136 1.00 51.22 689 SER A O 1
ATOM 5033 N N . ARG A 1 690 ? 31.263 11.863 -30.624 1.00 53.72 690 ARG A N 1
ATOM 5034 C CA . ARG A 1 690 ? 32.611 11.330 -30.342 1.00 53.72 690 ARG A CA 1
ATOM 5035 C C . ARG A 1 690 ? 33.257 10.864 -31.651 1.00 53.72 690 ARG A C 1
ATOM 5037 O O . ARG A 1 690 ? 32.586 10.278 -32.485 1.00 53.72 690 ARG A O 1
ATOM 5044 N N . ASP A 1 691 ? 34.531 11.209 -31.881 1.00 49.84 691 ASP A N 1
ATOM 5045 C CA . ASP A 1 691 ? 35.238 11.059 -33.172 1.00 49.84 691 ASP A CA 1
ATOM 5046 C C . ASP A 1 691 ? 34.859 9.758 -33.927 1.00 49.84 691 ASP A C 1
ATOM 5048 O O . ASP A 1 691 ? 35.263 8.660 -33.541 1.00 49.84 691 ASP A O 1
ATOM 5052 N N . GLY A 1 692 ? 34.108 9.903 -35.031 1.00 44.78 692 GLY A N 1
ATOM 5053 C CA . GLY A 1 692 ? 33.412 8.839 -35.784 1.00 44.78 692 GLY A CA 1
ATOM 5054 C C . GLY A 1 692 ? 34.279 7.792 -36.504 1.00 44.78 692 GLY A C 1
ATOM 5055 O O . GLY A 1 692 ? 33.921 7.313 -37.576 1.00 44.78 692 GLY A O 1
ATOM 5056 N N . ALA A 1 693 ? 35.450 7.460 -35.962 1.00 46.41 693 ALA A N 1
ATOM 5057 C CA . ALA A 1 693 ? 36.268 6.316 -36.350 1.00 46.41 693 ALA A CA 1
ATOM 5058 C C . ALA A 1 693 ? 36.592 5.371 -35.171 1.00 46.41 693 ALA A C 1
ATOM 5060 O O . ALA A 1 693 ? 37.145 4.301 -35.429 1.00 46.41 693 ALA A O 1
ATOM 5061 N N . GLU A 1 694 ? 36.275 5.735 -33.917 1.00 51.06 694 GLU A N 1
ATOM 5062 C CA . GLU A 1 694 ? 36.629 4.952 -32.714 1.00 51.06 694 GLU A CA 1
ATOM 5063 C C . GLU A 1 694 ? 35.439 4.221 -32.045 1.00 51.06 694 GLU A C 1
ATOM 5065 O O . GLU A 1 694 ? 35.665 3.180 -31.426 1.00 51.06 694 GLU A O 1
ATOM 5070 N N . ASN A 1 695 ? 34.182 4.657 -32.240 1.00 53.50 695 ASN A N 1
ATOM 5071 C CA . ASN A 1 695 ? 32.990 4.070 -31.584 1.00 53.50 695 ASN A CA 1
ATOM 5072 C C . ASN A 1 695 ? 32.693 2.615 -32.001 1.00 53.50 695 ASN A C 1
ATOM 5074 O O . ASN A 1 695 ? 32.253 1.794 -31.205 1.00 53.50 695 ASN A O 1
ATOM 5078 N N . CYS A 1 696 ? 33.013 2.248 -33.241 1.00 57.84 696 CYS A N 1
ATOM 5079 C CA . CYS A 1 696 ? 32.665 0.944 -33.812 1.00 57.84 696 CYS A CA 1
ATOM 5080 C C . CYS A 1 696 ? 33.770 -0.124 -33.679 1.00 57.84 696 CYS A C 1
ATOM 5082 O O . CYS A 1 696 ? 33.665 -1.218 -34.243 1.00 57.84 696 CYS A O 1
ATOM 5084 N N . THR A 1 697 ? 34.876 0.184 -32.994 1.00 52.25 697 THR A N 1
ATOM 5085 C CA . THR A 1 697 ? 36.051 -0.692 -32.920 1.00 52.25 697 THR A CA 1
ATOM 5086 C C . THR A 1 697 ? 36.300 -1.167 -31.496 1.00 52.25 697 THR A C 1
ATOM 5088 O O . THR A 1 697 ? 36.791 -0.386 -30.693 1.00 52.25 697 THR A O 1
ATOM 5091 N N . ASN A 1 698 ? 36.005 -2.448 -31.212 1.00 50.00 698 ASN A N 1
ATOM 5092 C CA . ASN A 1 698 ? 36.798 -3.367 -30.361 1.00 50.00 698 ASN A CA 1
ATOM 5093 C C . ASN A 1 698 ? 36.022 -4.507 -29.670 1.00 50.00 698 ASN A C 1
ATOM 5095 O O . ASN A 1 698 ? 36.654 -5.208 -28.883 1.00 50.00 698 ASN A O 1
ATOM 5099 N N . LEU A 1 699 ? 34.739 -4.788 -29.955 1.00 53.72 699 LEU A N 1
ATOM 5100 C CA . LEU A 1 699 ? 34.081 -5.955 -29.335 1.00 53.72 699 LEU A CA 1
ATOM 5101 C C . LEU A 1 699 ? 33.143 -6.777 -30.214 1.00 53.72 699 LEU A C 1
ATOM 5103 O O . LEU A 1 699 ? 32.441 -6.264 -31.083 1.00 53.72 699 LEU A O 1
ATOM 5107 N N . ASP A 1 700 ? 33.183 -8.082 -29.942 1.00 62.50 700 ASP A N 1
ATOM 5108 C CA . ASP A 1 700 ? 32.424 -9.181 -30.550 1.00 62.50 700 ASP A CA 1
ATOM 5109 C C . ASP A 1 700 ? 31.150 -9.435 -29.719 1.00 62.50 700 ASP A C 1
ATOM 5111 O O . ASP A 1 700 ? 30.873 -10.571 -29.333 1.00 62.50 700 ASP A O 1
ATOM 5115 N N . TYR A 1 701 ? 30.417 -8.382 -29.333 1.00 73.81 701 TYR A N 1
ATOM 5116 C CA . TYR A 1 701 ? 29.144 -8.592 -28.641 1.00 73.81 701 TYR A CA 1
ATOM 5117 C C . TYR A 1 701 ? 28.135 -9.210 -29.607 1.00 73.81 701 TYR A C 1
ATOM 5119 O O . TYR A 1 701 ? 28.108 -8.908 -30.806 1.00 73.81 701 TYR A O 1
ATOM 5127 N N . THR A 1 702 ? 27.318 -10.105 -29.067 1.00 82.94 702 THR A N 1
ATOM 5128 C CA . THR A 1 702 ? 26.307 -10.836 -29.823 1.00 82.94 702 THR A CA 1
ATOM 5129 C C . THR A 1 702 ? 24.934 -10.381 -29.366 1.00 82.94 702 THR A C 1
ATOM 5131 O O . THR A 1 702 ? 24.693 -10.163 -28.179 1.00 82.94 702 THR A O 1
ATOM 5134 N N . LEU A 1 703 ? 24.062 -10.156 -30.341 1.00 88.44 703 LEU A N 1
ATOM 5135 C CA . LEU A 1 703 ? 22.645 -9.925 -30.112 1.00 88.44 703 LEU A CA 1
ATOM 5136 C C . LEU A 1 703 ? 21.923 -11.186 -30.556 1.00 88.44 703 LEU A C 1
ATOM 5138 O O . LEU A 1 703 ? 22.089 -11.592 -31.704 1.00 88.44 703 LEU A O 1
ATOM 5142 N N . ASP A 1 704 ? 21.163 -11.789 -29.655 1.00 90.38 704 ASP A N 1
ATOM 5143 C CA . ASP A 1 704 ? 20.393 -13.006 -29.894 1.00 90.38 704 ASP A CA 1
ATOM 5144 C C . ASP A 1 704 ? 18.908 -12.660 -29.796 1.00 90.38 704 ASP A C 1
ATOM 5146 O O . ASP A 1 704 ? 18.338 -12.595 -28.701 1.00 90.38 704 ASP A O 1
ATOM 5150 N N . PHE A 1 705 ? 18.310 -12.321 -30.940 1.00 90.19 705 PHE A N 1
ATOM 5151 C CA . PHE A 1 705 ? 16.884 -12.038 -31.021 1.00 90.19 705 PHE A CA 1
ATOM 5152 C C . PHE A 1 705 ? 16.107 -13.309 -31.350 1.00 90.19 705 PHE A C 1
ATOM 5154 O O . PHE A 1 705 ? 16.278 -13.847 -32.438 1.00 90.19 705 PHE A O 1
ATOM 5161 N N . ASP A 1 706 ? 15.167 -13.709 -30.491 1.00 89.38 706 ASP A N 1
ATOM 5162 C CA . ASP A 1 706 ? 14.333 -14.895 -30.725 1.00 89.38 706 ASP A CA 1
ATOM 5163 C C . ASP A 1 706 ? 12.863 -14.655 -30.358 1.00 89.38 706 ASP A C 1
ATOM 5165 O O . ASP A 1 706 ? 12.525 -14.175 -29.272 1.00 89.38 706 ASP A O 1
ATOM 5169 N N . SER A 1 707 ? 11.954 -15.052 -31.249 1.00 91.00 707 SER A N 1
ATOM 5170 C CA . SER A 1 707 ? 10.516 -15.114 -30.970 1.00 91.00 707 SER A CA 1
ATOM 5171 C C . SER A 1 707 ? 9.907 -13.780 -30.514 1.00 91.00 707 SER A C 1
ATOM 5173 O O . SER A 1 707 ? 8.921 -13.769 -29.775 1.00 91.00 707 SER A O 1
ATOM 5175 N N . ASN A 1 708 ? 10.471 -12.640 -30.927 1.00 91.94 708 ASN A N 1
ATOM 5176 C CA . ASN A 1 708 ? 9.874 -11.331 -30.660 1.00 91.94 708 ASN A CA 1
ATOM 5177 C C . ASN A 1 708 ? 8.741 -11.038 -31.652 1.00 91.94 708 ASN A C 1
ATOM 5179 O O . ASN A 1 708 ? 8.791 -11.439 -32.817 1.00 91.94 708 ASN A O 1
ATOM 5183 N N . LEU A 1 709 ? 7.741 -10.292 -31.188 1.00 91.75 709 LEU A N 1
ATOM 5184 C CA . LEU A 1 709 ? 6.631 -9.796 -31.990 1.00 91.75 709 LEU A CA 1
ATOM 5185 C C . LEU A 1 709 ? 6.753 -8.283 -32.155 1.00 91.75 709 LEU A C 1
ATOM 5187 O O . LEU A 1 709 ? 6.661 -7.554 -31.172 1.00 91.75 709 LEU A O 1
ATOM 5191 N N . ILE A 1 710 ? 6.897 -7.800 -33.386 1.00 90.50 710 ILE A N 1
ATOM 5192 C CA . ILE A 1 710 ? 6.831 -6.374 -33.720 1.00 90.50 710 ILE A CA 1
ATOM 5193 C C . ILE A 1 710 ? 5.611 -6.158 -34.605 1.00 90.50 710 ILE A C 1
ATOM 5195 O O . ILE A 1 710 ? 5.549 -6.687 -35.712 1.00 90.50 710 ILE A O 1
ATOM 5199 N N . ALA A 1 711 ? 4.640 -5.377 -34.142 1.00 89.31 711 ALA A N 1
ATOM 5200 C CA . ALA A 1 711 ? 3.400 -5.136 -34.866 1.00 89.31 711 ALA A CA 1
ATOM 5201 C C . ALA A 1 711 ? 3.040 -3.647 -34.889 1.00 89.31 711 ALA A C 1
ATOM 5203 O O . ALA A 1 711 ? 2.546 -3.092 -33.917 1.00 89.31 711 ALA A O 1
ATOM 5204 N N . ASN A 1 712 ? 3.238 -2.997 -36.031 1.00 86.75 712 ASN A N 1
ATOM 5205 C CA . ASN A 1 712 ? 2.803 -1.630 -36.286 1.00 86.75 712 ASN A CA 1
ATOM 5206 C C . ASN A 1 712 ? 1.532 -1.655 -37.138 1.00 86.75 712 ASN A C 1
ATOM 5208 O O . ASN A 1 712 ? 1.562 -1.809 -38.361 1.00 86.75 712 ASN A O 1
ATOM 5212 N N . GLN A 1 713 ? 0.393 -1.524 -36.465 1.00 84.81 713 GLN A N 1
ATOM 5213 C CA . GLN A 1 713 ? -0.926 -1.479 -37.078 1.00 84.81 713 GLN A CA 1
ATOM 5214 C C . GLN A 1 713 ? -1.133 -0.152 -37.820 1.00 84.81 713 GLN A C 1
ATOM 5216 O O . GLN A 1 713 ? -0.498 0.867 -37.544 1.00 84.81 713 GLN A O 1
ATOM 5221 N N . SER A 1 714 ? -2.069 -0.137 -38.767 1.00 84.00 714 SER A N 1
ATOM 5222 C CA . SER A 1 714 ? -2.523 1.121 -39.351 1.00 84.00 714 SER A CA 1
ATOM 5223 C C . SER A 1 714 ? -3.287 1.959 -38.326 1.00 84.00 714 SER A C 1
ATOM 5225 O O . SER A 1 714 ? -3.885 1.430 -37.389 1.00 84.00 714 SER A O 1
ATOM 5227 N N . ALA A 1 715 ? -3.367 3.271 -38.556 1.00 83.75 715 ALA A N 1
ATOM 5228 C CA . ALA A 1 715 ? -4.104 4.177 -37.675 1.00 83.75 715 ALA A CA 1
ATOM 5229 C C . ALA A 1 715 ? -5.589 3.788 -37.493 1.00 83.75 715 ALA A C 1
ATOM 5231 O O . ALA A 1 715 ? -6.179 4.081 -36.462 1.00 83.75 715 ALA A O 1
ATOM 5232 N N . GLY A 1 716 ? -6.208 3.126 -38.481 1.00 82.06 716 GLY A N 1
ATOM 5233 C CA . GLY A 1 716 ? -7.601 2.673 -38.386 1.00 82.06 716 GLY A CA 1
ATOM 5234 C C . GLY A 1 716 ? -7.798 1.414 -37.535 1.00 82.06 716 GLY A C 1
ATOM 5235 O O . GLY A 1 716 ? -8.904 1.190 -37.048 1.00 82.06 716 GLY A O 1
ATOM 5236 N N . ASN A 1 717 ? -6.738 0.622 -37.354 1.00 82.50 717 ASN A N 1
ATOM 5237 C CA . ASN A 1 717 ? -6.758 -0.653 -36.634 1.00 82.50 717 ASN A CA 1
ATOM 5238 C C . ASN A 1 717 ? -5.943 -0.626 -35.334 1.00 82.50 717 ASN A C 1
ATOM 5240 O O . ASN A 1 717 ? -5.892 -1.642 -34.642 1.00 82.50 717 ASN A O 1
ATOM 5244 N N . ASN A 1 718 ? -5.296 0.496 -35.013 1.00 88.06 718 ASN A N 1
ATOM 5245 C CA . ASN A 1 718 ? -4.537 0.656 -33.782 1.00 88.06 718 ASN A CA 1
ATOM 5246 C C . ASN A 1 718 ? -5.471 0.465 -32.575 1.00 88.06 718 ASN A C 1
ATOM 5248 O O . ASN A 1 718 ? -6.416 1.233 -32.378 1.00 88.06 718 ASN A O 1
ATOM 5252 N N . ILE A 1 719 ? -5.199 -0.559 -31.762 1.00 90.56 719 ILE A N 1
ATOM 5253 C CA . ILE A 1 719 ? -6.039 -0.923 -30.609 1.00 90.56 719 ILE A CA 1
ATOM 5254 C C . ILE A 1 719 ? -6.121 0.172 -29.536 1.00 90.56 719 ILE A C 1
ATOM 5256 O O . ILE A 1 719 ? -7.086 0.208 -28.778 1.00 90.56 719 ILE A O 1
ATOM 5260 N N . PHE A 1 720 ? -5.146 1.083 -29.493 1.00 92.56 720 PHE A N 1
ATOM 5261 C CA . PHE A 1 720 ? -5.123 2.222 -28.576 1.00 92.56 720 PHE A CA 1
ATOM 5262 C C . PHE A 1 720 ? -5.945 3.411 -29.093 1.00 92.56 720 PHE A C 1
ATOM 5264 O O . PHE A 1 720 ? -6.138 4.384 -28.370 1.00 92.56 720 PHE A O 1
ATOM 5271 N N . GLY A 1 721 ? -6.451 3.354 -30.332 1.00 90.62 721 GLY A N 1
ATOM 5272 C CA . GLY A 1 721 ? -7.220 4.440 -30.945 1.00 90.62 721 GLY A CA 1
ATOM 5273 C C . GLY A 1 721 ? -6.383 5.661 -31.349 1.00 90.62 721 GLY A C 1
ATOM 5274 O O . GLY A 1 721 ? -6.956 6.720 -31.605 1.00 90.62 721 GLY A O 1
ATOM 5275 N N . THR A 1 722 ? -5.056 5.519 -31.409 1.00 90.19 722 THR A N 1
ATOM 5276 C CA . THR A 1 722 ? -4.090 6.569 -31.778 1.00 90.19 722 THR A CA 1
ATOM 5277 C C . THR A 1 722 ? -3.531 6.350 -33.187 1.00 90.19 722 THR A C 1
ATOM 5279 O O . THR A 1 722 ? -3.822 5.354 -33.854 1.00 90.19 722 THR A O 1
ATOM 5282 N N . ALA A 1 723 ? -2.688 7.276 -33.651 1.00 88.19 723 ALA A N 1
ATOM 5283 C CA . ALA A 1 723 ? -1.901 7.100 -34.873 1.00 88.19 723 ALA A CA 1
ATOM 5284 C C . ALA A 1 723 ? -0.478 6.558 -34.617 1.00 88.19 723 ALA A C 1
ATOM 5286 O O . ALA A 1 723 ? 0.307 6.472 -35.564 1.00 88.19 723 ALA A O 1
ATOM 5287 N N . SER A 1 724 ? -0.136 6.189 -33.374 1.00 88.69 724 SER A N 1
ATOM 5288 C CA . SER A 1 724 ? 1.208 5.709 -33.029 1.00 88.69 724 SER A CA 1
ATOM 5289 C C . SER A 1 724 ? 1.608 4.489 -33.862 1.00 88.69 724 SER A C 1
ATOM 5291 O O . SER A 1 724 ? 0.793 3.601 -34.115 1.00 88.69 724 SER A O 1
ATOM 5293 N N . GLY A 1 725 ? 2.859 4.472 -34.329 1.00 85.38 725 GLY A N 1
ATOM 5294 C CA . GLY A 1 725 ? 3.437 3.414 -35.165 1.00 85.38 725 GLY A CA 1
ATOM 5295 C C . GLY A 1 725 ? 2.842 3.251 -36.569 1.00 85.38 725 GLY A C 1
ATOM 5296 O O . GLY A 1 725 ? 3.380 2.492 -37.375 1.00 85.38 725 GLY A O 1
ATOM 5297 N N . ALA A 1 726 ? 1.779 3.977 -36.927 1.00 86.75 726 ALA A N 1
ATOM 5298 C CA . ALA A 1 726 ? 1.151 3.841 -38.236 1.00 86.75 726 ALA A CA 1
ATOM 5299 C C . ALA A 1 726 ? 2.093 4.308 -39.360 1.00 86.75 726 ALA A C 1
ATOM 5301 O O . ALA A 1 726 ? 2.427 5.486 -39.472 1.00 86.75 726 ALA A O 1
ATOM 5302 N N . GLY A 1 727 ? 2.502 3.370 -40.219 1.00 82.88 727 GLY A N 1
ATOM 5303 C CA . GLY A 1 727 ? 3.458 3.627 -41.303 1.00 82.88 727 GLY A CA 1
ATOM 5304 C C . GLY A 1 727 ? 4.908 3.809 -40.841 1.00 82.88 727 GLY A C 1
ATOM 5305 O O . GLY A 1 727 ? 5.769 4.134 -41.658 1.00 82.88 727 GLY A O 1
ATOM 5306 N N . ALA A 1 728 ? 5.183 3.589 -39.554 1.00 86.75 728 ALA A N 1
ATOM 5307 C CA . ALA A 1 728 ? 6.528 3.606 -39.008 1.00 86.75 728 ALA A CA 1
ATOM 5308 C C . ALA A 1 728 ? 7.339 2.384 -39.458 1.00 86.75 728 ALA A C 1
ATOM 5310 O O . ALA A 1 728 ? 6.800 1.304 -39.730 1.00 86.75 728 ALA A O 1
ATOM 5311 N N . THR A 1 729 ? 8.653 2.570 -39.511 1.00 85.44 729 THR A N 1
ATOM 5312 C CA . THR A 1 729 ? 9.616 1.508 -39.796 1.00 85.44 729 THR A CA 1
ATOM 5313 C C . THR A 1 729 ? 9.864 0.676 -38.537 1.00 85.44 729 THR A C 1
ATOM 5315 O O . THR A 1 729 ? 9.940 1.229 -37.442 1.00 85.44 729 THR A O 1
ATOM 5318 N N . ALA A 1 730 ? 10.010 -0.645 -38.674 1.00 85.69 730 ALA A N 1
ATOM 5319 C CA . ALA A 1 730 ? 10.322 -1.505 -37.531 1.00 85.69 730 ALA A CA 1
ATOM 5320 C C . ALA A 1 730 ? 11.753 -1.291 -37.005 1.00 85.69 730 ALA A C 1
ATOM 5322 O O . ALA A 1 730 ? 11.949 -1.150 -35.804 1.00 85.69 730 ALA A O 1
ATOM 5323 N N . ILE A 1 731 ? 12.747 -1.246 -37.893 1.00 87.25 731 ILE A N 1
ATOM 5324 C CA . ILE A 1 731 ? 14.163 -1.099 -37.545 1.00 87.25 731 ILE A CA 1
ATOM 5325 C C . ILE A 1 731 ? 14.695 0.221 -38.109 1.00 87.25 731 ILE A C 1
ATOM 5327 O O . ILE A 1 731 ? 14.706 0.433 -39.322 1.00 87.25 731 ILE A O 1
ATOM 5331 N N . LYS A 1 732 ? 15.164 1.100 -37.230 1.00 87.62 732 LYS A N 1
ATOM 5332 C CA . LYS A 1 732 ? 15.812 2.365 -37.579 1.00 87.62 732 LYS A CA 1
ATOM 5333 C C . LYS A 1 732 ? 17.305 2.270 -37.285 1.00 87.62 732 LYS A C 1
ATOM 5335 O O . LYS A 1 732 ? 17.686 1.770 -36.230 1.00 87.62 732 LYS A O 1
ATOM 5340 N N . GLN A 1 733 ? 18.142 2.690 -38.226 1.00 82.50 733 GLN A N 1
ATOM 5341 C CA . GLN A 1 733 ? 19.594 2.513 -38.139 1.00 82.50 733 GLN A CA 1
ATOM 5342 C C . GLN A 1 733 ? 20.369 3.829 -38.014 1.00 82.50 733 GLN A C 1
ATOM 5344 O O . GLN A 1 733 ? 21.583 3.748 -38.047 1.00 82.50 733 GLN A O 1
ATOM 5349 N N . ASP A 1 734 ? 19.723 5.004 -37.956 1.00 77.81 734 ASP A N 1
ATOM 5350 C CA . ASP A 1 734 ? 20.308 6.343 -37.688 1.00 77.81 734 ASP A CA 1
ATOM 5351 C C . ASP A 1 734 ? 21.797 6.523 -38.055 1.00 77.81 734 ASP A C 1
ATOM 5353 O O . ASP A 1 734 ? 22.633 6.894 -37.244 1.00 77.81 734 ASP A O 1
ATOM 5357 N N . GLU A 1 735 ? 22.144 6.252 -39.319 1.00 70.38 735 GLU A N 1
ATOM 5358 C CA . GLU A 1 735 ? 23.514 6.366 -39.855 1.00 70.38 735 GLU A CA 1
ATOM 5359 C C . GLU A 1 735 ? 24.580 5.437 -39.210 1.00 70.38 735 GLU A C 1
ATOM 5361 O O . GLU A 1 735 ? 25.743 5.464 -39.622 1.00 70.38 735 GLU A O 1
ATOM 5366 N N . TYR A 1 736 ? 24.195 4.521 -38.321 1.00 73.75 736 TYR A N 1
ATOM 5367 C CA . TYR A 1 736 ? 25.020 3.489 -37.673 1.00 73.75 736 TYR A CA 1
ATOM 5368 C C . TYR A 1 736 ? 25.928 2.719 -38.655 1.00 73.75 736 TYR A C 1
ATOM 5370 O O . TYR A 1 736 ? 27.145 2.653 -38.447 1.00 73.75 736 TYR A O 1
ATOM 5378 N N . PRO A 1 737 ? 25.436 2.200 -39.806 1.00 70.62 737 PRO A N 1
ATOM 5379 C CA . PRO A 1 737 ? 26.298 1.480 -40.746 1.00 70.62 737 PRO A CA 1
ATOM 5380 C C . PRO A 1 737 ? 27.249 2.408 -41.517 1.00 70.62 737 PRO A C 1
ATOM 5382 O O . PRO A 1 737 ? 28.322 1.977 -41.947 1.00 70.62 737 PRO A O 1
ATOM 5385 N N . SER A 1 738 ? 26.882 3.679 -41.723 1.00 70.00 738 SER A N 1
ATOM 5386 C CA . SER A 1 738 ? 27.743 4.658 -42.409 1.00 70.00 738 SER A CA 1
ATOM 5387 C C . SER A 1 738 ? 28.962 5.066 -41.586 1.00 70.00 738 SER A C 1
ATOM 5389 O O . SER A 1 738 ? 29.963 5.466 -42.184 1.00 70.00 738 SER A O 1
ATOM 5391 N N . HIS A 1 739 ? 28.912 4.892 -40.265 1.00 70.50 739 HIS A N 1
ATOM 5392 C CA . HIS A 1 739 ? 30.029 5.122 -39.346 1.00 70.50 739 HIS A CA 1
ATOM 5393 C C . HIS A 1 739 ? 30.906 3.876 -39.122 1.00 70.50 739 HIS A C 1
ATOM 5395 O O . HIS A 1 739 ? 31.903 3.916 -38.408 1.00 70.50 739 HIS A O 1
ATOM 5401 N N . GLY A 1 740 ? 30.620 2.777 -39.834 1.00 67.69 740 GLY A N 1
ATOM 5402 C CA . GLY A 1 740 ? 31.468 1.582 -39.857 1.00 67.69 740 GLY A CA 1
ATOM 5403 C C . GLY A 1 740 ? 31.159 0.558 -38.766 1.00 67.69 740 GLY A C 1
ATOM 5404 O O . GLY A 1 740 ? 31.931 -0.389 -38.604 1.00 67.69 740 GLY A O 1
ATOM 5405 N N . CYS A 1 741 ? 30.042 0.711 -38.054 1.00 73.62 741 CYS A N 1
ATOM 5406 C CA . CYS A 1 741 ? 29.582 -0.255 -37.067 1.00 73.62 741 CYS A CA 1
ATOM 5407 C C . CYS A 1 741 ? 29.035 -1.515 -37.743 1.00 73.62 741 CYS A C 1
ATOM 5409 O O . CYS A 1 741 ? 28.294 -1.461 -38.727 1.00 73.62 741 CYS A O 1
ATOM 5411 N N . ALA A 1 742 ? 29.432 -2.670 -37.207 1.00 76.00 742 ALA A N 1
ATOM 5412 C CA . ALA A 1 742 ? 29.017 -3.979 -37.686 1.00 76.00 742 ALA A CA 1
ATOM 5413 C C . ALA A 1 742 ? 28.868 -4.948 -36.513 1.00 76.00 742 ALA A C 1
ATOM 5415 O O . ALA A 1 742 ? 29.691 -4.953 -35.595 1.00 76.00 742 ALA A O 1
ATOM 5416 N N . LEU A 1 743 ? 27.844 -5.796 -36.576 1.00 78.44 743 LEU A N 1
ATOM 5417 C CA . LEU A 1 743 ? 27.586 -6.811 -35.556 1.00 78.44 743 LEU A CA 1
ATOM 5418 C C . LEU A 1 743 ? 28.559 -7.988 -35.681 1.00 78.44 743 LEU A C 1
ATOM 5420 O O . LEU A 1 743 ? 29.071 -8.276 -36.773 1.00 78.44 743 LEU A O 1
ATOM 5424 N N . ASP A 1 744 ? 28.784 -8.700 -34.574 1.00 82.12 744 ASP A N 1
ATOM 5425 C CA . ASP A 1 744 ? 29.483 -9.978 -34.634 1.00 82.12 744 ASP A CA 1
ATOM 5426 C C . ASP A 1 744 ? 28.741 -10.977 -35.541 1.00 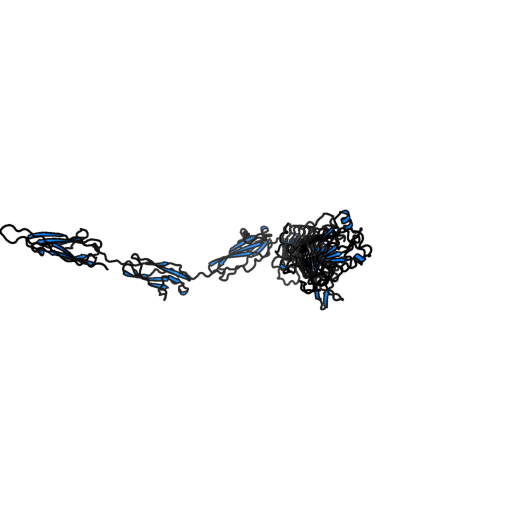82.12 744 ASP A C 1
ATOM 5428 O O . ASP A 1 744 ? 27.517 -10.943 -35.689 1.00 82.12 744 ASP A O 1
ATOM 5432 N N . ASN A 1 745 ? 29.489 -11.881 -36.175 1.00 84.62 745 ASN A N 1
ATOM 5433 C CA . ASN A 1 745 ? 28.909 -12.868 -37.082 1.00 84.62 745 ASN A CA 1
ATOM 5434 C C . ASN A 1 745 ? 27.991 -13.866 -36.358 1.00 84.62 745 ASN A C 1
ATOM 5436 O O . ASN A 1 745 ? 27.126 -14.460 -37.005 1.00 84.62 745 ASN A O 1
ATOM 5440 N N . ALA A 1 746 ? 28.192 -14.062 -35.051 1.00 84.56 746 ALA A N 1
ATOM 5441 C CA . ALA A 1 746 ? 27.365 -14.913 -34.207 1.00 84.56 746 ALA A CA 1
ATOM 5442 C C . ALA A 1 746 ? 26.057 -14.248 -33.745 1.00 84.56 746 ALA A C 1
ATOM 5444 O O . ALA A 1 746 ? 25.225 -14.953 -33.186 1.00 84.56 746 ALA A O 1
ATOM 5445 N N . SER A 1 747 ? 25.847 -12.949 -34.000 1.00 85.44 747 SER A N 1
ATOM 5446 C CA . SER A 1 747 ? 24.544 -12.319 -33.757 1.00 85.44 747 SER A CA 1
ATOM 5447 C C . SER A 1 747 ? 23.460 -12.971 -34.616 1.00 85.44 747 SER A C 1
ATOM 5449 O O . SER A 1 747 ? 23.676 -13.231 -35.810 1.00 85.44 747 SER A O 1
ATOM 5451 N N . ASP A 1 748 ? 22.303 -13.194 -34.009 1.00 82.56 748 ASP A N 1
ATOM 5452 C CA . ASP A 1 748 ? 21.160 -13.916 -34.554 1.00 82.56 748 ASP A CA 1
ATOM 5453 C C . ASP A 1 748 ? 19.890 -13.056 -34.485 1.00 82.56 748 ASP A C 1
ATOM 5455 O O . ASP A 1 748 ? 19.706 -12.232 -33.585 1.00 82.56 748 ASP A O 1
ATOM 5459 N N . TYR A 1 749 ? 19.046 -13.216 -35.497 1.00 81.94 749 TYR A N 1
ATOM 5460 C CA . TYR A 1 749 ? 17.775 -12.524 -35.645 1.00 81.94 749 TYR A CA 1
ATOM 5461 C C . TYR A 1 749 ? 16.655 -13.454 -36.132 1.00 81.94 749 TYR A C 1
ATOM 5463 O O . TYR A 1 749 ? 15.618 -12.997 -36.625 1.00 81.94 749 TYR A O 1
ATOM 5471 N N . ASP A 1 750 ? 16.843 -14.760 -35.985 1.00 75.75 750 ASP A N 1
ATOM 5472 C CA . ASP A 1 750 ? 15.886 -15.775 -36.397 1.00 75.75 750 ASP A CA 1
ATOM 5473 C C . ASP A 1 750 ? 14.594 -15.761 -35.550 1.00 75.75 750 ASP A C 1
ATOM 5475 O O . ASP A 1 750 ? 14.549 -15.333 -34.399 1.00 75.75 750 ASP A O 1
ATOM 5479 N N . ASN A 1 751 ? 13.498 -16.253 -36.139 1.00 79.50 751 ASN A N 1
ATOM 5480 C CA . ASN A 1 751 ? 12.186 -16.452 -35.496 1.00 79.50 751 ASN A CA 1
ATOM 5481 C C . ASN A 1 751 ? 11.482 -15.177 -34.993 1.00 79.50 751 ASN A C 1
ATOM 5483 O O . ASN A 1 751 ? 10.491 -15.254 -34.261 1.00 79.50 751 ASN A O 1
ATOM 5487 N N . ASN A 1 752 ? 11.946 -13.997 -35.394 1.00 83.12 752 ASN A N 1
ATOM 5488 C CA . ASN A 1 752 ? 11.270 -12.739 -35.097 1.00 83.12 752 ASN A CA 1
ATOM 5489 C C . ASN A 1 752 ? 10.172 -12.468 -36.126 1.00 83.12 752 ASN A C 1
ATOM 5491 O O . ASN A 1 752 ? 10.366 -12.677 -37.325 1.00 83.12 752 ASN A O 1
ATOM 5495 N N . HIS A 1 753 ? 9.027 -11.977 -35.653 1.00 84.81 753 HIS A N 1
ATOM 5496 C CA . HIS A 1 753 ? 7.872 -11.692 -36.497 1.00 84.81 753 HIS A CA 1
ATOM 5497 C C . HIS A 1 753 ? 7.651 -10.185 -36.595 1.00 84.81 753 HIS A C 1
ATOM 5499 O O . HIS A 1 753 ? 7.381 -9.528 -35.587 1.00 84.81 753 HIS A O 1
ATOM 5505 N N . ILE A 1 754 ? 7.783 -9.632 -37.805 1.00 83.81 754 ILE A N 1
ATOM 5506 C CA . ILE A 1 754 ? 7.734 -8.182 -38.040 1.00 83.81 754 ILE A CA 1
ATOM 5507 C C . ILE A 1 754 ? 6.609 -7.814 -39.001 1.00 83.81 754 ILE A C 1
ATOM 5509 O O . ILE A 1 754 ? 6.702 -8.014 -40.210 1.00 83.81 754 ILE A O 1
ATOM 5513 N N . TYR A 1 755 ? 5.607 -7.134 -38.456 1.00 81.00 755 TYR A N 1
ATOM 5514 C CA . TYR A 1 755 ? 4.460 -6.589 -39.166 1.00 81.00 755 TYR A CA 1
ATOM 5515 C C . TYR A 1 755 ? 4.551 -5.065 -39.194 1.00 81.00 755 TYR A C 1
ATOM 5517 O O . TYR A 1 755 ? 4.001 -4.375 -38.338 1.00 81.00 755 TYR A O 1
ATOM 5525 N N . ALA A 1 756 ? 5.265 -4.523 -40.177 1.00 79.12 756 ALA A N 1
ATOM 5526 C CA . ALA A 1 756 ? 5.388 -3.083 -40.395 1.00 79.12 756 ALA A CA 1
ATOM 5527 C C . ALA A 1 756 ? 5.318 -2.753 -41.889 1.00 79.12 756 ALA A C 1
ATOM 5529 O O . ALA A 1 756 ? 5.607 -3.595 -42.739 1.00 79.12 756 ALA A O 1
ATOM 5530 N N . GLN A 1 757 ? 4.962 -1.508 -42.225 1.00 76.62 757 GLN A N 1
ATOM 5531 C CA . GLN A 1 757 ? 4.932 -1.065 -43.625 1.00 76.62 757 GLN A CA 1
ATOM 5532 C C . GLN A 1 757 ? 6.325 -1.123 -44.269 1.00 76.62 757 GLN A C 1
ATOM 5534 O O . GLN A 1 757 ? 6.454 -1.430 -45.455 1.00 76.62 757 GLN A O 1
ATOM 5539 N N . THR A 1 758 ? 7.354 -0.821 -43.477 1.00 79.25 758 THR A N 1
ATOM 5540 C CA . THR A 1 758 ? 8.758 -0.886 -43.872 1.00 79.25 758 THR A CA 1
ATOM 5541 C C . THR A 1 758 ? 9.532 -1.615 -42.780 1.00 79.25 758 THR A C 1
ATOM 5543 O O . THR A 1 758 ? 9.411 -1.271 -41.606 1.00 79.25 758 THR A O 1
ATOM 5546 N N . ILE A 1 759 ? 10.332 -2.616 -43.155 1.00 80.00 759 ILE A N 1
ATOM 5547 C CA . ILE A 1 759 ? 11.142 -3.369 -42.186 1.00 80.00 759 ILE A CA 1
ATOM 5548 C C . ILE A 1 759 ? 12.289 -2.500 -41.665 1.00 80.00 759 ILE A C 1
ATOM 5550 O O . ILE A 1 759 ? 12.450 -2.386 -40.458 1.00 80.00 759 ILE A O 1
ATOM 5554 N N . ALA A 1 760 ? 13.055 -1.864 -42.557 1.00 82.50 760 ALA A N 1
ATOM 5555 C CA . ALA A 1 760 ? 14.178 -1.009 -42.184 1.00 82.50 760 ALA A CA 1
ATOM 5556 C C . ALA A 1 760 ? 14.298 0.237 -43.070 1.00 82.50 760 ALA A C 1
ATOM 5558 O O . ALA A 1 760 ? 13.900 0.224 -44.237 1.00 82.50 760 ALA A O 1
ATOM 5559 N N . ASP A 1 761 ? 14.876 1.298 -42.518 1.00 82.50 761 ASP A N 1
ATOM 5560 C CA . ASP A 1 761 ? 15.126 2.582 -43.181 1.00 82.50 761 ASP A CA 1
ATOM 5561 C C . ASP A 1 761 ? 16.309 2.528 -44.165 1.00 82.50 761 ASP A C 1
ATOM 5563 O O . ASP A 1 761 ? 16.284 3.184 -45.210 1.00 82.50 761 ASP A O 1
ATOM 5567 N N . LEU A 1 762 ? 17.313 1.700 -43.869 1.00 78.62 762 LEU A N 1
ATOM 5568 C CA . LEU A 1 762 ? 18.503 1.468 -44.688 1.00 78.62 762 LEU A CA 1
ATOM 5569 C C . LEU A 1 762 ? 18.633 -0.007 -45.103 1.00 78.62 762 LEU A C 1
ATOM 5571 O O . LEU A 1 762 ? 18.240 -0.923 -44.381 1.00 78.62 762 LEU A O 1
ATOM 5575 N N . THR A 1 763 ? 19.215 -0.243 -46.288 1.00 73.44 763 THR A N 1
ATOM 5576 C CA . THR A 1 763 ? 19.518 -1.591 -46.809 1.00 73.44 763 THR A CA 1
ATOM 5577 C C . THR A 1 763 ? 21.000 -1.717 -47.197 1.00 73.44 763 THR A C 1
ATOM 5579 O O . THR A 1 763 ? 21.520 -0.808 -47.852 1.00 73.44 763 THR A O 1
ATOM 5582 N N . PRO A 1 764 ? 21.686 -2.836 -46.866 1.00 70.94 764 PRO A N 1
ATOM 5583 C CA . PRO A 1 764 ? 21.199 -4.001 -46.108 1.00 70.94 764 PRO A CA 1
ATOM 5584 C C . PRO A 1 764 ? 20.841 -3.657 -44.651 1.00 70.94 764 PRO A C 1
ATOM 5586 O O . PRO A 1 764 ? 21.387 -2.708 -44.104 1.00 70.94 764 PRO A O 1
ATOM 5589 N N . ILE A 1 765 ? 19.917 -4.414 -44.048 1.00 72.50 765 ILE A N 1
ATOM 5590 C CA . ILE A 1 765 ? 19.590 -4.276 -42.621 1.00 72.50 765 ILE A CA 1
ATOM 5591 C C . ILE A 1 765 ? 20.792 -4.808 -41.837 1.00 72.50 765 ILE A C 1
ATOM 5593 O O . ILE A 1 765 ? 21.107 -5.990 -41.983 1.00 72.50 765 ILE A O 1
ATOM 5597 N N . MET A 1 766 ? 21.464 -3.931 -41.087 1.00 73.38 766 MET A N 1
ATOM 5598 C CA . MET A 1 766 ? 22.593 -4.186 -40.182 1.00 73.38 766 MET A CA 1
ATOM 5599 C C . MET A 1 766 ? 23.669 -5.137 -40.749 1.00 73.38 766 MET A C 1
ATOM 5601 O O . MET A 1 766 ? 23.508 -6.360 -40.702 1.00 73.38 766 MET A O 1
ATOM 5605 N N . PRO A 1 767 ? 24.799 -4.635 -41.278 1.00 69.56 767 PRO A N 1
ATOM 5606 C CA . PRO A 1 767 ? 25.869 -5.512 -41.739 1.00 69.56 767 PRO A CA 1
ATOM 5607 C C . PRO A 1 767 ? 26.530 -6.246 -40.559 1.00 69.56 767 PRO A C 1
ATOM 5609 O O . PRO A 1 767 ? 26.955 -5.632 -39.579 1.00 69.56 767 PRO A O 1
ATOM 5612 N N . LYS A 1 768 ? 26.676 -7.569 -40.676 1.00 78.44 768 LYS A N 1
ATOM 5613 C CA . LYS A 1 768 ? 27.639 -8.340 -39.882 1.00 78.44 768 LYS A CA 1
ATOM 5614 C C . LYS A 1 768 ? 29.055 -8.043 -40.383 1.00 78.44 768 LYS A C 1
ATOM 5616 O O . LYS A 1 768 ? 29.248 -7.565 -41.506 1.00 78.44 768 LYS A O 1
ATOM 5621 N N . ARG A 1 769 ? 30.078 -8.347 -39.586 1.00 78.50 769 ARG A N 1
ATOM 5622 C CA . ARG A 1 769 ? 31.491 -8.101 -39.950 1.00 78.50 769 ARG A CA 1
ATOM 5623 C C . ARG A 1 769 ? 31.960 -8.829 -41.207 1.00 78.50 769 ARG A C 1
ATOM 5625 O O . ARG A 1 769 ? 32.861 -8.352 -41.895 1.00 78.50 769 ARG A O 1
ATOM 5632 N N . ASP A 1 770 ? 31.371 -9.977 -41.526 1.00 81.50 770 ASP A N 1
ATOM 5633 C CA . ASP A 1 770 ? 31.604 -10.675 -42.796 1.00 81.50 770 ASP A CA 1
ATOM 5634 C C . ASP A 1 770 ? 30.843 -10.066 -43.991 1.00 81.50 770 ASP A C 1
ATOM 5636 O O . ASP A 1 770 ? 30.899 -10.601 -45.103 1.00 81.50 770 ASP A O 1
ATOM 5640 N N . ASN A 1 771 ? 30.189 -8.920 -43.780 1.00 73.69 771 ASN A N 1
ATOM 5641 C CA . ASN A 1 771 ? 29.416 -8.163 -44.755 1.00 73.69 771 ASN A CA 1
ATOM 5642 C C . ASN A 1 771 ? 28.165 -8.916 -45.256 1.00 73.69 771 ASN A C 1
ATOM 5644 O O . ASN A 1 771 ? 27.632 -8.591 -46.324 1.00 73.69 771 ASN A O 1
ATOM 5648 N N . THR A 1 772 ? 27.702 -9.920 -44.500 1.00 75.81 772 THR A N 1
ATOM 5649 C CA . THR A 1 772 ? 26.342 -10.464 -44.606 1.00 75.81 772 THR A CA 1
ATOM 5650 C C . THR A 1 772 ? 25.352 -9.539 -43.899 1.00 75.81 772 THR A C 1
ATOM 5652 O O . THR A 1 772 ? 25.731 -8.740 -43.048 1.00 75.81 772 THR A O 1
ATOM 5655 N N . ALA A 1 773 ? 24.086 -9.580 -44.303 1.00 67.88 773 ALA A N 1
ATOM 5656 C CA . ALA A 1 773 ? 23.033 -8.788 -43.674 1.00 67.88 773 ALA A CA 1
ATOM 5657 C C . ALA A 1 773 ? 22.361 -9.611 -42.562 1.00 67.88 773 ALA A C 1
ATOM 5659 O O . ALA A 1 773 ? 22.296 -10.835 -42.677 1.00 67.88 773 ALA A O 1
ATOM 5660 N N . LEU A 1 774 ? 21.813 -8.961 -41.535 1.00 68.00 774 LEU A N 1
ATOM 5661 C CA . LEU A 1 774 ? 21.095 -9.591 -40.413 1.00 68.00 774 LEU A CA 1
ATOM 5662 C C . LEU A 1 774 ? 19.706 -10.168 -40.815 1.00 68.00 774 LEU A C 1
ATOM 5664 O O . LEU A 1 774 ? 18.785 -10.169 -40.016 1.00 68.00 774 LEU A O 1
ATOM 5668 N N . VAL A 1 775 ? 19.503 -10.587 -42.073 1.00 57.06 775 VAL A N 1
ATOM 5669 C CA . VAL A 1 775 ? 18.156 -10.776 -42.678 1.00 57.06 775 VAL A CA 1
ATOM 5670 C C . VAL A 1 775 ? 17.857 -12.202 -43.143 1.00 57.06 775 VAL A C 1
ATOM 5672 O O . VAL A 1 775 ? 16.860 -12.424 -43.829 1.00 57.06 775 VAL A O 1
ATOM 5675 N N . ASP A 1 776 ? 18.681 -13.179 -42.783 1.00 54.16 776 ASP A N 1
ATOM 5676 C CA . ASP A 1 776 ? 18.177 -14.553 -42.753 1.00 54.16 776 ASP A CA 1
ATOM 5677 C C . ASP A 1 776 ? 17.340 -14.648 -41.460 1.00 54.16 776 ASP A C 1
ATOM 5679 O O . ASP A 1 776 ? 17.863 -14.288 -40.414 1.00 54.16 776 ASP A O 1
ATOM 5683 N N . GLY A 1 777 ? 16.035 -14.969 -41.550 1.00 50.56 777 GLY A N 1
ATOM 5684 C CA . GLY A 1 777 ? 15.191 -15.235 -40.365 1.00 50.56 777 GLY A CA 1
ATOM 5685 C C . GLY A 1 777 ? 13.985 -14.326 -40.062 1.00 50.56 777 GLY A C 1
ATOM 5686 O O . GLY A 1 777 ? 13.240 -14.638 -39.136 1.00 50.56 777 GLY A O 1
ATOM 5687 N N . VAL A 1 778 ? 13.740 -13.238 -40.813 1.00 56.50 778 VAL A N 1
ATOM 5688 C CA . VAL A 1 778 ? 12.537 -12.391 -40.614 1.00 56.50 778 VAL A CA 1
ATOM 5689 C C . VAL A 1 778 ? 11.311 -13.029 -41.278 1.00 56.50 778 VAL A C 1
ATOM 5691 O O . VAL A 1 778 ? 11.196 -13.020 -42.509 1.00 56.50 778 VAL A O 1
ATOM 5694 N N . ASP A 1 779 ? 10.372 -13.518 -40.470 1.00 57.06 779 ASP A N 1
ATOM 5695 C CA . ASP A 1 779 ? 9.074 -14.036 -40.914 1.00 57.06 779 ASP A CA 1
ATOM 5696 C C . ASP A 1 779 ? 7.957 -12.983 -40.677 1.00 57.06 779 ASP A C 1
ATOM 5698 O O . ASP A 1 779 ? 8.064 -12.126 -39.802 1.00 57.06 779 ASP A O 1
ATOM 5702 N N . GLY A 1 780 ? 6.883 -12.980 -41.486 1.00 58.69 780 GLY A N 1
ATOM 5703 C CA . GLY A 1 780 ? 5.683 -12.145 -41.219 1.00 58.69 780 GLY A CA 1
ATOM 5704 C C . GLY A 1 780 ? 5.478 -10.847 -42.030 1.00 58.69 780 GLY A C 1
ATOM 5705 O O . GLY A 1 780 ? 4.830 -9.919 -41.562 1.00 58.69 780 GLY A O 1
ATOM 5706 N N . ASN A 1 781 ? 5.975 -10.749 -43.266 1.00 54.72 781 ASN A N 1
ATOM 5707 C CA . ASN A 1 781 ? 5.888 -9.504 -44.049 1.00 54.72 781 ASN A CA 1
ATOM 5708 C C . ASN A 1 781 ? 4.445 -9.078 -44.436 1.00 54.72 781 ASN A C 1
ATOM 5710 O O . ASN A 1 781 ? 3.660 -9.896 -44.922 1.00 54.72 781 ASN A O 1
ATOM 5714 N N . VAL A 1 782 ? 4.152 -7.769 -44.386 1.00 49.88 782 VAL A N 1
ATOM 5715 C CA . VAL A 1 782 ? 2.987 -7.164 -45.065 1.00 49.88 782 VAL A CA 1
ATOM 5716 C C . VAL A 1 782 ? 3.209 -7.242 -46.579 1.00 49.88 782 VAL A C 1
ATOM 5718 O O . VAL A 1 782 ? 4.232 -6.795 -47.104 1.00 49.88 782 VAL A O 1
ATOM 5721 N N . LEU A 1 783 ? 2.260 -7.825 -47.313 1.00 43.72 783 LEU A N 1
ATOM 5722 C CA . LEU A 1 783 ? 2.361 -7.946 -48.766 1.00 43.72 783 LEU A CA 1
ATOM 5723 C C . LEU A 1 783 ? 2.303 -6.561 -49.436 1.00 43.72 783 LEU A C 1
ATOM 5725 O O . LEU A 1 783 ? 1.508 -5.691 -49.083 1.00 43.72 783 LEU A O 1
ATOM 5729 N N . ALA A 1 784 ? 3.117 -6.373 -50.478 1.00 36.84 784 ALA A N 1
ATOM 5730 C CA . ALA A 1 784 ? 3.186 -5.144 -51.278 1.00 36.84 784 ALA A CA 1
ATOM 5731 C C . ALA A 1 784 ? 1.867 -4.763 -52.001 1.00 36.84 784 ALA A C 1
ATOM 5733 O O . ALA A 1 784 ? 1.829 -3.766 -52.724 1.00 36.84 784 ALA A O 1
ATOM 5734 N N . ASP A 1 785 ? 0.805 -5.562 -51.861 1.00 43.44 785 ASP A N 1
ATOM 5735 C CA . ASP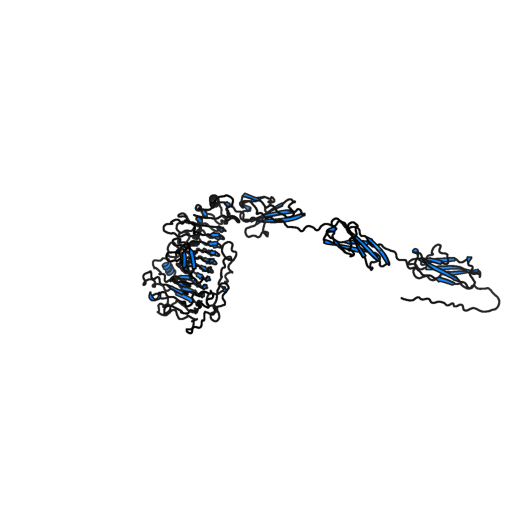 A 1 785 ? -0.518 -5.349 -52.453 1.00 43.44 785 ASP A CA 1
ATOM 5736 C C . ASP A 1 785 ? -1.501 -4.597 -51.536 1.00 43.44 785 ASP A C 1
ATOM 5738 O O . ASP A 1 785 ? -2.610 -4.277 -51.971 1.00 43.44 785 ASP A O 1
ATOM 5742 N N . GLY A 1 786 ? -1.083 -4.245 -50.316 1.00 42.62 786 GLY A N 1
ATOM 5743 C CA . GLY A 1 786 ? -1.854 -3.394 -49.413 1.00 42.62 786 GLY A CA 1
ATOM 5744 C C . GLY A 1 786 ? -2.978 -4.108 -48.661 1.00 42.62 786 GLY A C 1
ATOM 5745 O O . GLY A 1 786 ? -3.878 -3.430 -48.166 1.00 42.62 786 GLY A O 1
ATOM 5746 N N . THR A 1 787 ? -2.960 -5.443 -48.559 1.00 51.94 787 THR A N 1
ATOM 5747 C CA . THR A 1 787 ? -3.761 -6.126 -47.534 1.00 51.94 787 THR A CA 1
ATOM 5748 C C . THR A 1 787 ? -3.109 -5.922 -46.168 1.00 51.94 787 THR A C 1
ATOM 5750 O O . THR A 1 787 ? -1.953 -6.294 -45.981 1.00 51.94 787 THR A O 1
ATOM 5753 N N . GLU A 1 788 ? -3.837 -5.323 -45.223 1.00 52.41 788 GLU A N 1
ATOM 5754 C CA . GLU A 1 788 ? -3.434 -5.297 -43.817 1.00 52.41 788 GLU A CA 1
ATOM 5755 C C . GLU A 1 788 ? -3.438 -6.723 -43.279 1.00 52.41 788 GLU A C 1
ATOM 5757 O O . GLU A 1 788 ? -4.500 -7.324 -43.131 1.00 52.41 788 GLU A O 1
ATOM 5762 N N . ASP A 1 789 ? -2.259 -7.239 -42.973 1.00 51.00 789 ASP A N 1
ATOM 5763 C CA . ASP A 1 789 ? -2.115 -8.323 -42.015 1.00 51.00 789 ASP A CA 1
ATOM 5764 C C . ASP A 1 789 ? -1.271 -7.726 -40.896 1.00 51.00 789 ASP A C 1
ATOM 5766 O O . ASP A 1 789 ? -0.056 -7.885 -40.842 1.00 51.00 789 ASP A O 1
ATOM 5770 N N . GLY A 1 790 ? -1.904 -6.911 -40.041 1.00 55.31 790 GLY A N 1
ATOM 5771 C CA . GLY A 1 790 ? -1.348 -6.794 -38.696 1.00 55.31 790 GLY A CA 1
ATOM 5772 C C . GLY A 1 790 ? -1.187 -8.220 -38.179 1.00 55.31 790 GLY A C 1
ATOM 5773 O O . GLY A 1 790 ? -2.016 -9.054 -38.547 1.00 55.31 790 GLY A O 1
ATOM 5774 N N . ALA A 1 791 ? -0.143 -8.500 -37.392 1.00 59.50 791 ALA A N 1
ATOM 5775 C CA . ALA A 1 791 ? 0.010 -9.789 -36.717 1.00 59.50 791 ALA A CA 1
ATOM 5776 C C . ALA A 1 791 ? -1.371 -10.328 -36.345 1.00 59.50 791 ALA A C 1
ATOM 5778 O O . ALA A 1 791 ? -2.206 -9.545 -35.872 1.00 59.50 791 ALA A O 1
ATOM 5779 N N . THR A 1 792 ? -1.681 -11.600 -36.592 1.00 75.50 792 THR A N 1
ATOM 5780 C CA . THR A 1 792 ? -2.976 -12.091 -36.122 1.00 75.50 792 THR A CA 1
ATOM 5781 C C . THR A 1 792 ? -2.927 -12.052 -34.604 1.00 75.50 792 THR A C 1
ATOM 5783 O O . THR A 1 792 ? -2.349 -12.933 -33.984 1.00 75.50 792 THR A O 1
ATOM 5786 N N . LEU A 1 793 ? -3.466 -10.995 -34.007 1.00 85.25 793 LEU A N 1
ATOM 5787 C CA . LEU A 1 793 ? -3.425 -10.742 -32.577 1.00 85.25 793 LEU A CA 1
ATOM 5788 C C . LEU A 1 793 ? -4.676 -11.318 -31.927 1.00 85.25 793 LEU A C 1
ATOM 5790 O O . LEU A 1 793 ? -5.746 -11.410 -32.542 1.00 85.25 793 LEU A O 1
ATOM 5794 N N . SER A 1 794 ? -4.554 -11.673 -30.657 1.00 90.38 794 SER A N 1
ATOM 5795 C CA . SER A 1 794 ? -5.712 -11.954 -29.822 1.00 90.38 794 SER A CA 1
ATOM 5796 C C . SER A 1 794 ? -6.597 -10.708 -29.694 1.00 90.38 794 SER A C 1
ATOM 5798 O O . SER A 1 794 ? -6.203 -9.581 -30.009 1.00 90.38 794 SER A O 1
ATOM 5800 N N . ALA A 1 795 ? -7.838 -10.901 -29.243 1.00 90.62 795 ALA A N 1
ATOM 5801 C CA . ALA A 1 795 ? -8.641 -9.759 -28.826 1.00 90.62 795 ALA A CA 1
ATOM 5802 C C . ALA A 1 795 ? -7.932 -9.059 -27.649 1.00 90.62 795 ALA A C 1
ATOM 5804 O O . ALA A 1 795 ? -7.489 -9.763 -26.737 1.00 90.62 795 ALA A O 1
ATOM 5805 N N . PRO A 1 796 ? -7.840 -7.716 -27.641 1.00 92.69 796 PRO A N 1
ATOM 5806 C CA . PRO A 1 796 ? -7.145 -7.004 -26.580 1.00 92.69 796 PRO A CA 1
ATOM 5807 C C . PRO A 1 796 ? -7.797 -7.267 -25.221 1.00 92.69 796 PRO A C 1
ATOM 5809 O O . PRO A 1 796 ? -9.025 -7.356 -25.106 1.00 92.69 796 PRO A O 1
ATOM 5812 N N . THR A 1 797 ? -6.970 -7.373 -24.181 1.00 96.31 797 THR A N 1
ATOM 5813 C CA . THR A 1 797 ? -7.443 -7.380 -22.791 1.00 96.31 797 THR A CA 1
ATOM 5814 C C . THR A 1 797 ? -8.043 -6.019 -22.413 1.00 96.31 797 THR A C 1
ATOM 5816 O O . THR A 1 797 ? -7.969 -5.055 -23.174 1.00 96.31 797 THR A O 1
ATOM 5819 N N . ALA A 1 798 ? -8.610 -5.901 -21.206 1.00 94.31 798 ALA A N 1
ATOM 5820 C CA . ALA A 1 798 ? -9.103 -4.616 -20.692 1.00 94.31 798 ALA A CA 1
ATOM 5821 C C . ALA A 1 798 ? -8.014 -3.523 -20.639 1.00 94.31 798 ALA A C 1
ATOM 5823 O O . ALA A 1 798 ? -8.336 -2.343 -20.737 1.00 94.31 798 ALA A O 1
ATOM 5824 N N . ASN A 1 799 ? -6.745 -3.935 -20.546 1.00 94.31 799 ASN A N 1
ATOM 5825 C CA . ASN A 1 799 ? -5.573 -3.065 -20.484 1.00 94.31 799 ASN A CA 1
ATOM 5826 C C . ASN A 1 799 ? -4.802 -3.029 -21.817 1.00 94.31 799 ASN A C 1
ATOM 5828 O O . ASN A 1 799 ? -3.624 -2.687 -21.845 1.00 94.31 799 ASN A O 1
ATOM 5832 N N . ASN A 1 800 ? -5.467 -3.386 -22.926 1.00 94.38 800 ASN A N 1
ATOM 5833 C CA . ASN A 1 800 ? -4.929 -3.360 -24.292 1.00 94.38 800 ASN A CA 1
ATOM 5834 C C . ASN A 1 800 ? -3.665 -4.212 -24.504 1.00 94.38 800 ASN A C 1
ATOM 5836 O O . ASN A 1 800 ? -2.844 -3.911 -25.369 1.00 94.38 800 ASN A O 1
ATOM 5840 N N . LEU A 1 801 ? -3.525 -5.302 -23.746 1.00 95.62 801 LEU A N 1
ATOM 5841 C CA . LEU A 1 801 ? -2.490 -6.306 -23.995 1.00 95.62 801 LEU A CA 1
ATOM 5842 C C . LEU A 1 801 ? -2.978 -7.318 -25.034 1.00 95.62 801 LEU A C 1
ATOM 5844 O O . LEU A 1 801 ? -4.167 -7.641 -25.078 1.00 95.62 801 LEU A O 1
ATOM 5848 N N . VAL A 1 802 ? -2.056 -7.826 -25.847 1.00 93.25 802 VAL A N 1
ATOM 5849 C CA . VAL A 1 802 ? -2.316 -8.778 -26.938 1.00 93.25 802 VAL A CA 1
ATOM 5850 C C . VAL A 1 802 ? -1.171 -9.782 -27.065 1.00 93.25 802 VAL A C 1
ATOM 5852 O O . VAL A 1 802 ? -0.039 -9.495 -26.684 1.00 93.25 802 VAL A O 1
ATOM 5855 N N . GLU A 1 803 ? -1.465 -10.932 -27.658 1.00 91.00 803 GLU A N 1
ATOM 5856 C CA . GLU A 1 803 ? -0.490 -11.966 -28.026 1.00 91.00 803 GLU A CA 1
ATOM 5857 C C . GLU A 1 803 ? -0.675 -12.380 -29.487 1.00 91.00 803 GLU A C 1
ATOM 5859 O O . GLU A 1 803 ? -1.748 -12.177 -30.068 1.00 91.00 803 GLU A O 1
ATOM 5864 N N . GLY A 1 804 ? 0.363 -12.981 -30.074 1.00 86.50 804 GLY A N 1
ATOM 5865 C CA . GLY A 1 804 ? 0.261 -13.633 -31.376 1.00 86.50 804 GLY A CA 1
ATOM 5866 C C . GLY A 1 804 ? -0.726 -14.807 -31.348 1.00 86.50 804 GLY A C 1
ATOM 5867 O O . GLY A 1 804 ? -0.815 -15.564 -30.383 1.00 86.50 804 GLY A O 1
ATOM 5868 N N . THR A 1 805 ? -1.487 -14.974 -32.425 1.00 84.62 805 THR A N 1
ATOM 5869 C CA . THR A 1 805 ? -2.452 -16.064 -32.631 1.00 84.62 805 THR A CA 1
ATOM 5870 C C . THR A 1 805 ? -2.198 -16.757 -33.966 1.00 84.62 805 THR A C 1
ATOM 5872 O O . THR A 1 805 ? -1.371 -16.331 -34.767 1.00 84.62 805 THR A O 1
ATOM 5875 N N . GLY A 1 806 ? -2.900 -17.863 -34.226 1.00 83.62 806 GLY A N 1
ATOM 5876 C CA . GLY A 1 806 ? -2.729 -18.601 -35.476 1.00 83.62 806 GLY A CA 1
ATOM 5877 C C . GLY A 1 806 ? -1.347 -19.251 -35.564 1.00 83.62 806 GLY A C 1
ATOM 5878 O O . GLY A 1 806 ? -0.992 -20.043 -34.693 1.00 83.62 806 GLY A O 1
ATOM 5879 N N . ASN A 1 807 ? -0.599 -18.948 -36.627 1.00 78.06 807 ASN A N 1
ATOM 5880 C CA . ASN A 1 807 ? 0.763 -19.463 -36.805 1.00 78.06 807 ASN A CA 1
ATOM 5881 C C . ASN A 1 807 ? 1.778 -18.785 -35.870 1.00 78.06 807 ASN A C 1
ATOM 5883 O O . ASN A 1 807 ? 2.833 -19.367 -35.640 1.00 78.06 807 ASN A O 1
ATOM 5887 N N . ASP A 1 808 ? 1.420 -17.636 -35.291 1.00 78.25 808 ASP A N 1
ATOM 5888 C CA . ASP A 1 808 ? 2.276 -16.846 -34.398 1.00 78.25 808 ASP A CA 1
ATOM 5889 C C . ASP A 1 808 ? 1.990 -17.134 -32.916 1.00 78.25 808 ASP A C 1
ATOM 5891 O O . ASP A 1 808 ? 2.415 -16.394 -32.029 1.00 78.25 808 ASP A O 1
ATOM 5895 N N . ALA A 1 809 ? 1.209 -18.177 -32.616 1.00 81.62 809 ALA A N 1
ATOM 5896 C CA . ALA A 1 809 ? 0.902 -18.539 -31.240 1.00 81.62 809 ALA A CA 1
ATOM 5897 C C . ALA A 1 809 ? 2.195 -18.859 -30.466 1.00 81.62 809 ALA A C 1
ATOM 5899 O O . ALA A 1 809 ? 2.931 -19.775 -30.835 1.00 81.62 809 ALA A O 1
ATOM 5900 N N . GLY A 1 810 ? 2.442 -18.124 -29.377 1.00 82.81 810 GLY A N 1
ATOM 5901 C CA . GLY A 1 810 ? 3.667 -18.230 -28.573 1.00 82.81 810 GLY A CA 1
ATOM 5902 C C . GLY A 1 810 ? 4.810 -17.296 -28.995 1.00 82.81 810 GLY A C 1
ATOM 5903 O O . GLY A 1 810 ? 5.883 -17.384 -28.405 1.00 82.81 810 GLY A O 1
ATOM 5904 N N . ILE A 1 811 ? 4.591 -16.416 -29.980 1.00 88.56 811 ILE A N 1
ATOM 5905 C CA . ILE A 1 811 ? 5.510 -15.329 -30.345 1.00 88.56 811 ILE A CA 1
ATOM 5906 C C . ILE A 1 811 ? 5.155 -14.059 -29.561 1.00 88.56 811 ILE A C 1
ATOM 5908 O O . ILE A 1 811 ? 3.978 -13.721 -29.395 1.00 88.56 811 ILE A O 1
ATOM 5912 N N . GLY A 1 812 ? 6.183 -13.335 -29.120 1.00 92.50 812 GLY A N 1
ATOM 5913 C CA . GLY A 1 812 ? 6.054 -12.195 -28.220 1.00 92.50 812 GLY A CA 1
ATOM 5914 C C . GLY A 1 812 ? 5.840 -12.610 -26.764 1.00 92.50 812 GLY A C 1
ATOM 5915 O O . GLY A 1 812 ? 5.991 -13.776 -26.395 1.00 92.50 812 GLY A O 1
ATOM 5916 N N . ALA A 1 813 ? 5.508 -11.631 -25.929 1.00 95.00 813 ALA A N 1
ATOM 5917 C CA . ALA A 1 813 ? 5.327 -11.829 -24.500 1.00 95.00 813 ALA A CA 1
ATOM 5918 C C . ALA A 1 813 ? 4.027 -12.593 -24.223 1.00 95.00 813 ALA A C 1
ATOM 5920 O O . ALA A 1 813 ? 2.960 -12.230 -24.724 1.00 95.00 813 ALA A O 1
ATOM 5921 N N . SER A 1 814 ? 4.111 -13.632 -23.390 1.00 93.81 814 SER A N 1
ATOM 5922 C CA . SER A 1 814 ? 2.938 -14.393 -22.957 1.00 93.81 814 SER A CA 1
ATOM 5923 C C . SER A 1 814 ? 2.078 -13.558 -22.011 1.00 93.81 814 SER A C 1
ATOM 5925 O O . SER A 1 814 ? 2.567 -13.099 -20.974 1.00 93.81 814 SER A O 1
ATOM 5927 N N . LEU A 1 815 ? 0.785 -13.412 -22.311 1.00 93.94 815 LEU A N 1
ATOM 5928 C CA . LEU A 1 815 ? -0.130 -12.650 -21.454 1.00 93.94 815 LEU A CA 1
ATOM 5929 C C . LEU A 1 815 ? -0.292 -13.271 -20.063 1.00 93.94 815 LEU A C 1
ATOM 5931 O O . LEU A 1 815 ? -0.462 -12.535 -19.098 1.00 93.94 815 LEU A O 1
ATOM 5935 N N . ASP A 1 816 ? -0.171 -14.595 -19.944 1.00 91.44 816 ASP A N 1
ATOM 5936 C CA . ASP A 1 816 ? -0.226 -15.300 -18.655 1.00 91.44 816 ASP A CA 1
ATOM 5937 C C . ASP A 1 816 ? 0.979 -14.980 -17.752 1.00 91.44 816 ASP A C 1
ATOM 5939 O O . ASP A 1 816 ? 0.932 -15.217 -16.545 1.00 91.44 816 ASP A O 1
ATOM 5943 N N . SER A 1 817 ? 2.065 -14.461 -18.333 1.00 89.81 817 SER A N 1
ATOM 5944 C CA . SER A 1 817 ? 3.282 -14.070 -17.614 1.00 89.81 817 SER A CA 1
ATOM 5945 C C . SER A 1 817 ? 3.347 -12.579 -17.274 1.00 89.81 817 SER A C 1
ATOM 5947 O O . SER A 1 817 ? 4.185 -12.169 -16.478 1.00 89.81 817 SER A O 1
ATOM 5949 N N . LEU A 1 818 ? 2.468 -11.766 -17.865 1.00 95.56 818 LEU A N 1
ATOM 5950 C CA . LEU A 1 818 ? 2.432 -10.322 -17.668 1.00 95.56 818 LEU A CA 1
ATOM 5951 C C . LEU A 1 818 ? 1.433 -9.946 -16.573 1.00 95.56 818 LEU A C 1
ATOM 5953 O O . LEU A 1 818 ? 0.290 -10.401 -16.563 1.00 95.56 818 LEU A O 1
ATOM 5957 N N . ILE A 1 819 ? 1.841 -9.044 -15.681 1.00 96.44 819 ILE A N 1
ATOM 5958 C CA . ILE A 1 819 ? 0.981 -8.521 -14.617 1.00 96.44 819 ILE A CA 1
ATOM 5959 C C . ILE A 1 819 ? 0.793 -7.025 -14.835 1.00 96.44 819 ILE A C 1
ATOM 5961 O O . ILE A 1 819 ? 1.710 -6.235 -14.617 1.00 96.44 819 ILE A O 1
ATOM 5965 N N . PHE A 1 820 ? -0.415 -6.630 -15.240 1.00 97.88 820 PHE A N 1
ATOM 5966 C CA . PHE A 1 820 ? -0.793 -5.221 -15.256 1.00 97.88 820 PHE A CA 1
ATOM 5967 C C . PHE A 1 820 ? -1.178 -4.783 -13.843 1.00 97.88 820 PHE A C 1
ATOM 5969 O O . PHE A 1 820 ? -2.191 -5.222 -13.299 1.00 97.88 820 PHE A O 1
ATOM 5976 N N . ILE A 1 821 ? -0.346 -3.939 -13.243 1.00 98.50 821 ILE A N 1
ATOM 5977 C CA . ILE A 1 821 ? -0.489 -3.495 -11.859 1.00 98.50 821 ILE A CA 1
ATOM 5978 C C . ILE A 1 821 ? -1.363 -2.252 -11.831 1.00 98.50 821 ILE A C 1
ATOM 5980 O O . ILE A 1 821 ? -0.942 -1.179 -12.262 1.00 98.50 821 ILE A O 1
ATOM 5984 N N . GLU A 1 822 ? -2.570 -2.389 -11.296 1.00 97.56 822 GLU A N 1
ATOM 5985 C CA . GLU A 1 822 ? -3.472 -1.269 -11.040 1.00 97.56 822 GLU A CA 1
ATOM 5986 C C . GLU A 1 822 ? -2.987 -0.425 -9.858 1.00 97.56 822 GLU A C 1
ATOM 5988 O O . GLU A 1 822 ? -2.322 -0.917 -8.947 1.00 97.56 822 GLU A O 1
ATOM 5993 N N . GLU A 1 823 ? -3.366 0.854 -9.832 1.00 96.62 823 GLU A N 1
ATOM 5994 C CA . GLU A 1 823 ? -2.962 1.781 -8.766 1.00 96.62 823 GLU A CA 1
ATOM 5995 C C . GLU A 1 823 ? -3.322 1.260 -7.363 1.00 96.62 823 GLU A C 1
ATOM 5997 O O . GLU A 1 823 ? -2.511 1.342 -6.450 1.00 96.62 823 GLU A O 1
ATOM 6002 N N . THR A 1 824 ? -4.491 0.631 -7.200 1.00 96.81 824 THR A N 1
ATOM 6003 C CA . THR A 1 824 ? -4.966 0.085 -5.913 1.00 96.81 824 THR A CA 1
ATOM 6004 C C . THR A 1 824 ? -4.178 -1.128 -5.408 1.00 96.81 824 THR A C 1
ATOM 6006 O O . THR A 1 824 ? -4.401 -1.576 -4.285 1.00 96.81 824 THR A O 1
ATOM 6009 N N . MET A 1 825 ? -3.319 -1.722 -6.239 1.00 98.31 825 MET A N 1
ATOM 6010 C CA . MET A 1 825 ? -2.534 -2.913 -5.889 1.00 98.31 825 MET A CA 1
ATOM 6011 C C . MET A 1 825 ? -1.206 -2.556 -5.207 1.00 98.31 825 MET A C 1
ATOM 6013 O O . MET A 1 825 ? -0.573 -3.424 -4.609 1.00 98.31 825 MET A O 1
ATOM 6017 N N . VAL A 1 826 ? -0.782 -1.295 -5.285 1.00 98.62 826 VAL A N 1
ATOM 6018 C CA . VAL A 1 826 ? 0.525 -0.817 -4.820 1.00 98.62 826 VAL A CA 1
ATOM 6019 C C . VAL A 1 826 ? 0.388 0.469 -4.011 1.00 98.62 826 VAL A C 1
ATOM 6021 O O . VAL A 1 826 ? -0.694 1.038 -3.896 1.00 98.62 826 VAL A O 1
ATOM 6024 N N . GLY A 1 827 ? 1.491 0.921 -3.419 1.00 98.38 827 GLY A N 1
ATOM 6025 C CA . GLY A 1 827 ? 1.505 2.092 -2.547 1.00 98.38 827 GLY A CA 1
ATOM 6026 C C . GLY A 1 827 ? 1.060 1.788 -1.110 1.00 98.38 827 GLY A C 1
ATOM 6027 O O . GLY A 1 827 ? 0.933 0.612 -0.740 1.00 98.38 827 GLY A O 1
ATOM 6028 N N . PRO A 1 828 ? 0.867 2.833 -0.283 1.00 98.00 828 PRO A N 1
ATOM 6029 C CA . PRO A 1 828 ? 0.681 2.700 1.156 1.00 98.00 828 PRO A CA 1
ATOM 6030 C C . PRO A 1 828 ? -0.469 1.789 1.550 1.00 98.00 828 PRO A C 1
ATOM 6032 O O . PRO A 1 828 ? -1.587 1.932 1.062 1.00 98.00 828 PRO A O 1
ATOM 6035 N N . TYR A 1 829 ? -0.179 0.851 2.454 1.00 96.25 829 TYR A N 1
ATOM 6036 C CA . TYR A 1 829 ? -1.135 -0.096 3.032 1.00 96.25 829 TYR A CA 1
ATOM 6037 C C . TYR A 1 829 ? -1.826 -1.021 2.018 1.00 96.25 829 TYR A C 1
ATOM 6039 O O . TYR A 1 829 ? -2.782 -1.718 2.365 1.00 96.25 829 TYR A O 1
ATOM 6047 N N . SER A 1 830 ? -1.335 -1.074 0.776 1.00 97.75 830 SER A N 1
ATOM 6048 C CA . SER A 1 830 ? -1.783 -2.057 -0.207 1.00 97.75 830 SER A CA 1
ATOM 6049 C C . SER A 1 830 ? -1.533 -3.481 0.303 1.00 97.75 830 SER A C 1
ATOM 6051 O O . SER A 1 830 ? -0.510 -3.774 0.918 1.00 97.75 830 SER A O 1
ATOM 6053 N N . THR A 1 831 ? -2.473 -4.386 0.041 1.00 96.19 831 THR A N 1
ATOM 6054 C CA . THR A 1 831 ? -2.413 -5.786 0.505 1.00 96.19 831 THR A CA 1
ATOM 6055 C C . THR A 1 831 ? -2.253 -6.785 -0.632 1.00 96.19 831 THR A C 1
ATOM 6057 O O . THR A 1 831 ? -2.175 -7.987 -0.390 1.00 96.19 831 THR A O 1
ATOM 6060 N N . TRP A 1 832 ? -2.215 -6.311 -1.880 1.00 97.44 832 TRP A N 1
ATOM 6061 C CA . TRP A 1 832 ? -2.017 -7.187 -3.023 1.00 97.44 832 TRP A CA 1
ATOM 6062 C C . TRP A 1 832 ? -0.610 -7.786 -2.999 1.00 97.44 832 TRP A C 1
ATOM 6064 O O . TRP A 1 832 ? 0.379 -7.091 -2.748 1.00 97.44 832 TRP A O 1
ATOM 6074 N N . GLU A 1 833 ? -0.538 -9.080 -3.281 1.00 94.50 833 GLU A N 1
ATOM 6075 C CA . GLU A 1 833 ? 0.697 -9.831 -3.458 1.00 94.50 833 GLU A CA 1
ATOM 6076 C C . GLU A 1 833 ? 0.696 -10.437 -4.858 1.00 94.50 833 GLU A C 1
ATOM 6078 O O . GLU A 1 833 ? -0.338 -10.923 -5.336 1.00 94.50 833 GLU A O 1
ATOM 6083 N N . ALA A 1 834 ? 1.855 -10.409 -5.514 1.00 91.62 834 ALA A N 1
ATOM 6084 C CA . ALA A 1 834 ? 2.018 -11.071 -6.796 1.00 91.62 834 ALA A CA 1
ATOM 6085 C C . ALA A 1 834 ? 1.719 -12.579 -6.661 1.00 91.62 834 ALA A C 1
ATOM 6087 O O . ALA A 1 834 ? 2.063 -13.187 -5.639 1.00 91.62 834 ALA A O 1
ATOM 6088 N N . PRO A 1 835 ? 1.088 -13.211 -7.671 1.00 86.62 835 PRO A N 1
ATOM 6089 C CA . PRO A 1 835 ? 0.955 -14.662 -7.711 1.00 86.62 835 PRO A CA 1
ATOM 6090 C C . PRO A 1 835 ? 2.323 -15.327 -7.541 1.00 86.62 835 PRO A C 1
ATOM 6092 O O . PRO A 1 835 ? 3.320 -14.830 -8.056 1.00 86.62 835 PRO A O 1
ATOM 6095 N N . ALA A 1 836 ? 2.373 -16.456 -6.828 1.00 74.44 836 ALA A N 1
ATOM 6096 C CA . ALA A 1 836 ? 3.617 -17.201 -6.677 1.00 74.44 836 ALA A CA 1
ATOM 6097 C C . ALA A 1 836 ? 4.205 -17.522 -8.060 1.00 74.44 836 ALA A C 1
ATOM 6099 O O . ALA A 1 836 ? 3.514 -18.120 -8.889 1.00 74.44 836 ALA A O 1
ATOM 6100 N N . GLU A 1 837 ? 5.463 -17.136 -8.292 1.00 60.41 837 GLU A N 1
ATOM 6101 C CA . GLU A 1 837 ? 6.188 -17.475 -9.516 1.00 60.41 837 GLU A CA 1
ATOM 6102 C C . GLU A 1 837 ? 6.177 -19.006 -9.671 1.00 60.41 837 GLU A C 1
ATOM 6104 O O . GLU A 1 837 ? 6.644 -19.748 -8.801 1.00 60.41 837 GLU A O 1
ATOM 6109 N N . GLY A 1 838 ? 5.538 -19.500 -10.734 1.00 45.59 838 GLY A N 1
ATOM 6110 C CA . GLY A 1 838 ? 5.534 -20.925 -11.042 1.00 45.59 838 GLY A CA 1
ATOM 6111 C C . GLY A 1 838 ? 6.952 -21.366 -11.401 1.00 45.59 838 GLY A C 1
ATOM 6112 O O . GLY A 1 838 ? 7.532 -20.801 -12.320 1.00 45.59 838 GLY A O 1
ATOM 6113 N N . ASN A 1 839 ? 7.494 -22.342 -10.662 1.00 29.77 839 ASN A N 1
ATOM 6114 C CA . ASN A 1 839 ? 8.806 -22.958 -10.928 1.00 29.77 839 ASN A CA 1
ATOM 6115 C C . ASN A 1 839 ? 8.988 -23.428 -12.375 1.00 29.77 839 ASN A C 1
ATOM 6117 O O . ASN A 1 839 ? 8.052 -24.082 -12.899 1.00 29.77 839 ASN A O 1
#